Protein 6AO3 (pdb70)

B-factor: mean 29.18, std 14.5, range [9.18, 96.88]

GO terms:
  GO:0005886 plasma membrane (C, IDA)
  GO:0009306 protein secretion (P, IDA)
  GO:0141201 pyroptotic cell death (P, IDA)
  GO:0050729 positive regulation of inflammatory response (P, IDA)
  GO:0070269 pyroptotic inflammatory response (P, IDA)
  GO:0022829 wide pore channel activity (F, IDA)
  GO:0070273 phosphatidylinositol-4-phosphate binding (F, IDA)
  GO:0070300 phosphatidic acid binding (F, IDA)
  GO:0005546 phosphatidylinositol-4,5-bisphosphate binding (F, IDA)
  GO:0005576 extracellular region (C, IDA)
  GO:0005829 cytosol (C, IDA)
  GO:0001786 phosphatidylserine binding (F, IDA)
  GO:0072559 NLRP3 inflammasome complex (C, IDA)
  GO:0032731 positive regulation of interleukin-1 beta production (P, IDA)
  GO:0050829 defense response to Gram-negative bacterium (P, IDA)
  GO:0050830 defense response to Gram-positive bacterium (P, IDA)
  GO:0051260 protein homooligomerization (P, IDA)
  GO:0046931 pore complex assembly (P, IDA)
  GO:1901612 cardiolipin binding (F, IDA)
  GO:0005634 nucleus (C, EXP)

Nearest PDB structures (foldseek):
  6ao3-assembly1_A  TM=1.005E+00  e=2.709E-30  Mus musculus
  6kmv-assembly8_P  TM=9.727E-01  e=4.619E-26  Mus musculus
  6n9n-assembly1_A  TM=9.696E-01  e=5.605E-24  Mus musculus
  6n9n-assembly2_B  TM=9.521E-01  e=6.818E-24  Mus musculus
  6kn0-assembly1_E  TM=9.581E-01  e=3.088E-17  Homo sapiens

Foldseek 3Di:
DDAVVVLCVVLVVLQPVLLVDDLVLLVLQLLLLLVCLLPVVLLVVLLVQLVCLLVVQDAGDADDDSSNSNQVSAADPRRRGPNSVSVSVNVLSVLSVLADSLLSNLCSVCLVDPLLVLLLVFLSQVRNVCPVQQDWDFAQTDPVSQPDDHDCVGSSNVNQVRLVWQADDDPSGTTHHSSSCSNSSSVNSNSVNSVSSSD/DDAVVVLCVVLVVLQVLLLPDDLVLLVLQLLLLLVVLLVVVLLVVLLVQLVCLLVVQDAGDADDDSSNSNLVSQADPRRRGPCSPSVSVNVLSVLLVLADSLLSNLCSVCLVDPLLVLLLVFLSQVRNVCPVLQDKDFAQTDVVSQPDDNDCPGSSNVNQVSLVWQADDDPSGTTRDSSSVSNSSSVNSNSVNSVSSD/DAVVVLCVVLVVLQVLLLPPDLVLLVQLLLLLLVCLLPVVLLVVLLVQLVCLLVVQAAGDADDDSSNSNQVSQADPRRHGPNSVSVSVNVLSVLSVLADSLLSNLCSVPLVDPLLVLLLVFLSQVRNVCPVLQDKDFAQGDPVSQDDDNDCPGSSNVNQVSLVWQADDDPSGTIHDSSSVSNSSSVNSNSSNSVSSDD/DDAVVVLCVVLVVLQVVLLPDDLVLLVLLLLLLLVVLLPVVLLVVLLVQLVCLLVVQDAGDADDDSSNSNQVSAADPRRRGPNSVSVSVNVLSVLSVVADSLLSNLVSVPLVDVLLVLLLVQLSQCRNVCPVLQDKDFGQGDPVSCDDDNDCPGSSNVNQVRLVWQADRDPSGTIHDSSSVSNSSSVNSNSVNSVSSD

Radius of gyration: 32.35 Å; Cα contacts (8 Å, |Δi|>4): 1218; chains: 4; bounding box: 80×68×77 Å

Organism: Mus musculus (NCBI:txid10090)

InterPro domains:
  IPR007677 Gasdermin [PTHR16399] (1-485)
  IPR040460 Gasdermin, pore forming domain [PF04598] (4-243)
  IPR041263 Gasdermin, PUB domain [PF17708] (288-459)

Sequence (793 aa):
AADFQGLYAEVKACSSELESLEMELRQQILVNIGKILQDQPSMEALEASLGQGLCSGGQVEPLDGPAGCILECLVLDSGELVPELAAPIFYLLGALAVLSETQQQLLAKALETTVLSKQLELVKHVLEQSTPWQEQSSVSLPTVLLGDCWDEKNPTWVLLEECGLRLQVESPQVHWEPTSLIPTSALYASLFLLSSLGQAADFQGLYAEVKACSSELESLEMELRQQILVNIGKILQDQPSMEALEASLGQGLCSGGQVEPLDGPAGCILECLVLDSGELVPELAAPIFYLLGALAVLSETQQQLLAKALETTVLSKQLELVKHVLEQSTPWQEQSSVSLPTVLLGDCWDEKNPTWVLLEECGLRLQVESPQVHWEPTSLIPTSALYASLFLLSSLGADFQGLYAEVKACSSELESLEMELRQQILVNIGKILQDQPSMEALEASLGQGLCSGGQVEPLDGPAGCILECLVLDSGELVPELAAPIFYLLGALAVLSETQQQLLAKALETTVLSKQLELVKHVLEQSTPWQEQSSVSLPTVLLGDCWDEKNPTWVLLEECGLRLQVESPQVHWEPTSLIPTSALYASLFLLSSLGQAADFQGLYAEVKACSSELESLEMELRQQILVNIGKILQDQPSMEALEASLGQGLCSGGQVEPLDGPAGCILECLVLDSGELVPELAAPIFYLLGALAVLSETQQQLLAKALETTVLSKQLELVKHVLEQSTPWQEQSSVSLPTVLLGDCWDEKNPTWVLLEECGLRLQVESPQVHWEPTSLIPTSALYASLFLLSSLG

Structure (mmCIF, N/CA/C/O backbone):
data_6AO3
#
_entry.id   6AO3
#
_cell.length_a   45.300
_cell.length_b   56.840
_cell.length_c   81.840
_cell.angle_alpha   94.86
_cell.angle_beta   102.79
_cell.angle_gamma   98.99
#
_symmetry.space_group_name_H-M   'P 1'
#
loop_
_entity.id
_entity.type
_entity.pdbx_description
1 polymer Gasdermin-D
2 water water
#
loop_
_atom_site.group_PDB
_atom_site.id
_atom_site.type_symbol
_atom_site.label_atom_id
_atom_site.label_alt_id
_atom_site.label_comp_id
_atom_site.label_asym_id
_atom_site.label_entity_id
_atom_site.label_seq_id
_atom_site.pdbx_PDB_ins_code
_atom_site.Cartn_x
_atom_site.Cartn_y
_atom_site.Cartn_z
_atom_site.occupancy
_atom_site.B_iso_or_equiv
_atom_site.auth_seq_id
_atom_site.auth_comp_id
_atom_site.auth_asym_id
_atom_site.auth_atom_id
_atom_site.pdbx_PDB_model_num
ATOM 1 N N . ALA A 1 11 ? 29.234 20.082 86.480 1.00 47.36 286 ALA A N 1
ATOM 2 C CA . ALA A 1 11 ? 29.179 19.477 85.156 1.00 42.07 286 ALA A CA 1
ATOM 3 C C . ALA A 1 11 ? 29.323 20.506 84.028 1.00 41.79 286 ALA A C 1
ATOM 4 O O . ALA A 1 11 ? 29.714 20.158 82.910 1.00 49.48 286 ALA A O 1
ATOM 6 N N . ALA A 1 12 ? 28.983 21.761 84.306 1.00 31.24 287 ALA A N 1
ATOM 7 C CA . ALA A 1 12 ? 29.145 22.804 83.300 1.00 33.48 287 ALA A CA 1
ATOM 8 C C . ALA A 1 12 ? 30.616 22.963 82.943 1.00 29.80 287 ALA A C 1
ATOM 9 O O . ALA A 1 12 ? 31.498 22.810 83.792 1.00 28.07 287 ALA A O 1
ATOM 11 N N . ASP A 1 13 ? 30.894 23.237 81.670 1.00 24.44 288 ASP A N 1
ATOM 12 C CA . ASP A 1 13 ? 32.270 23.509 81.276 1.00 20.18 288 ASP A CA 1
ATOM 13 C C . ASP A 1 13 ? 32.261 24.491 80.112 1.00 21.02 288 ASP A C 1
ATOM 14 O O . ASP A 1 13 ? 31.204 24.862 79.588 1.00 15.71 288 ASP A O 1
ATOM 19 N N . PHE A 1 14 ? 33.462 24.927 79.726 1.00 15.63 289 PHE A N 1
ATOM 20 C CA . PHE A 1 14 ? 33.552 25.966 78.709 1.00 14.71 289 PHE A CA 1
ATOM 21 C C . PHE A 1 14 ? 33.094 25.461 77.351 1.00 14.14 289 PHE A C 1
ATOM 22 O O . PHE A 1 14 ? 32.485 26.214 76.585 1.00 17.03 289 PHE A O 1
ATOM 30 N N . GLN A 1 15 ? 33.402 24.197 77.022 1.00 15.08 290 GLN A N 1
ATOM 31 C CA . GLN A 1 15 ? 32.926 23.620 75.768 1.00 16.57 290 GLN A CA 1
ATOM 32 C C . GLN A 1 15 ? 31.416 23.764 75.644 1.00 14.19 290 GLN A C 1
ATOM 33 O O . GLN A 1 15 ? 30.903 24.119 74.581 1.00 15.15 290 GLN A O 1
ATOM 39 N N . GLY A 1 16 ? 30.685 23.458 76.718 1.00 15.19 291 GLY A N 1
ATOM 40 C CA . GLY A 1 16 ? 29.238 23.595 76.674 1.00 16.07 291 GLY A CA 1
ATOM 41 C C . GLY A 1 16 ? 28.791 25.036 76.508 1.00 17.44 291 GLY A C 1
ATOM 42 O O . GLY A 1 16 ? 27.864 25.324 75.750 1.00 14.63 291 GLY A O 1
ATOM 43 N N . LEU A 1 17 ? 29.446 25.958 77.215 1.00 13.99 292 LEU A N 1
ATOM 44 C CA . LEU A 1 17 ? 29.086 27.368 77.129 1.00 13.89 292 LEU A CA 1
ATOM 45 C C . LEU A 1 17 ? 29.368 27.911 75.733 1.00 14.16 292 LEU A C 1
ATOM 46 O O . LEU A 1 17 ? 28.507 28.563 75.117 1.00 11.72 292 LEU A O 1
ATOM 51 N N . TYR A 1 18 ? 30.559 27.612 75.197 1.00 14.00 293 TYR A N 1
ATOM 52 C CA . TYR A 1 18 ? 30.900 28.054 73.847 1.00 12.87 293 TYR A CA 1
ATOM 53 C C . TYR A 1 18 ? 29.922 27.502 72.810 1.00 14.39 293 TYR A C 1
ATOM 54 O O . TYR A 1 18 ? 29.478 28.235 71.918 1.00 15.89 293 TYR A O 1
ATOM 63 N N . ALA A 1 19 ? 29.608 26.202 72.881 1.00 12.64 294 ALA A N 1
ATOM 64 C CA . ALA A 1 19 ? 28.689 25.616 71.898 1.00 13.06 294 ALA A CA 1
ATOM 65 C C . ALA A 1 19 ? 27.329 26.307 71.930 1.00 14.06 294 ALA A C 1
ATOM 66 O O . ALA A 1 19 ? 26.750 26.611 70.881 1.00 13.45 294 ALA A O 1
ATOM 68 N N . GLU A 1 20 ? 26.798 26.549 73.126 1.00 12.68 295 GLU A N 1
ATOM 69 C CA . GLU A 1 20 ? 25.489 27.189 73.239 1.00 11.85 295 GLU A CA 1
ATOM 70 C C . GLU A 1 20 ? 25.521 28.598 72.673 1.00 11.71 295 GLU A C 1
ATOM 71 O O . GLU A 1 20 ? 24.654 28.990 71.875 1.00 12.94 295 GLU A O 1
ATOM 77 N N . VAL A 1 21 ? 26.524 29.382 73.064 1.00 11.34 296 VAL A N 1
ATOM 78 C CA . VAL A 1 21 ? 26.559 30.764 72.586 1.00 14.82 2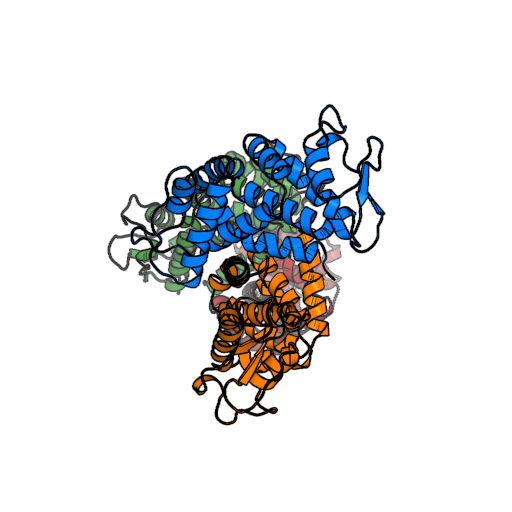96 VAL A CA 1
ATOM 79 C C . VAL A 1 21 ? 26.837 30.806 71.089 1.00 15.13 296 VAL A C 1
ATOM 80 O O . VAL A 1 21 ? 26.236 31.601 70.342 1.00 13.17 296 VAL A O 1
ATOM 84 N N . LYS A 1 22 ? 27.727 29.934 70.616 1.00 10.98 297 LYS A N 1
ATOM 85 C CA . LYS A 1 22 ? 28.030 29.879 69.187 1.00 12.87 297 LYS A CA 1
ATOM 86 C C . LYS A 1 22 ? 26.787 29.521 68.373 1.00 14.45 297 LYS A C 1
ATOM 87 O O . LYS A 1 22 ? 26.524 30.118 67.312 1.00 12.57 297 LYS A O 1
ATOM 93 N N . ALA A 1 23 ? 26.043 28.505 68.825 1.00 12.13 298 ALA A N 1
ATOM 94 C CA . ALA A 1 23 ? 24.843 28.091 68.107 1.00 13.05 298 ALA A CA 1
ATOM 95 C C . ALA A 1 23 ? 23.798 29.209 68.106 1.00 15.65 298 ALA A C 1
ATOM 96 O O . ALA A 1 23 ? 23.157 29.476 67.075 1.00 18.65 298 ALA A O 1
ATOM 98 N N . CYS A 1 24 ? 23.630 29.884 69.248 1.00 15.21 299 CYS A N 1
ATOM 99 C CA . CYS A 1 24 ? 22.681 30.993 69.330 1.00 19.02 299 CYS A CA 1
ATOM 100 C C . CYS A 1 24 ? 23.059 32.137 68.403 1.00 15.29 299 CYS A C 1
ATOM 101 O O . CYS A 1 24 ? 22.177 32.844 67.909 1.00 19.47 299 CYS A O 1
ATOM 104 N N . SER A 1 25 ? 24.354 32.332 68.154 1.00 16.36 300 SER A N 1
ATOM 105 C CA . SER A 1 25 ? 24.851 33.453 67.367 1.00 18.59 300 SER A CA 1
ATOM 106 C C . SER A 1 25 ? 24.692 33.303 65.849 1.00 15.31 300 SER A C 1
ATOM 107 O O . SER A 1 25 ? 24.844 34.322 65.167 1.00 21.43 300 SER A O 1
ATOM 110 N N . SER A 1 26 ? 24.378 32.106 65.303 1.00 17.33 301 SER A N 1
ATOM 111 C CA . SER A 1 26 ? 24.565 31.844 63.866 1.00 21.40 301 SER A CA 1
ATOM 112 C C . SER A 1 26 ? 23.828 32.865 63.030 1.00 18.48 301 SER A C 1
ATOM 113 O O . SER A 1 26 ? 24.341 33.370 62.028 1.00 22.14 301 SER A O 1
ATOM 116 N N . GLU A 1 27 ? 22.546 33.070 63.356 1.00 19.17 302 GLU A N 1
ATOM 117 C CA . GLU A 1 27 ? 21.715 33.919 62.512 1.00 18.31 302 GLU A CA 1
ATOM 118 C C . GLU A 1 27 ? 22.020 35.387 62.688 1.00 19.14 302 GLU A C 1
ATOM 119 O O . GLU A 1 27 ? 21.721 36.175 61.784 1.00 23.55 302 GLU A O 1
ATOM 125 N N . LEU A 1 28 ? 22.625 35.776 63.809 1.00 17.73 303 LEU A N 1
ATOM 126 C CA . LEU A 1 28 ? 23.073 37.164 63.919 1.00 20.50 303 LEU A CA 1
ATOM 127 C C . LEU A 1 28 ? 24.293 37.402 63.044 1.00 25.32 303 LEU A C 1
ATOM 128 O O . LEU A 1 28 ? 24.404 38.445 62.393 1.00 27.91 303 LEU A O 1
ATOM 133 N N . GLU A 1 29 ? 25.207 36.430 62.989 1.00 22.70 304 GLU A N 1
ATOM 134 C CA . GLU A 1 29 ? 26.422 36.623 62.207 1.00 32.10 304 GLU A CA 1
ATOM 135 C C . GLU A 1 29 ? 26.124 36.683 60.719 1.00 31.79 304 GLU A C 1
ATOM 136 O O . GLU A 1 29 ? 26.832 37.364 59.969 1.00 35.20 304 GLU A O 1
ATOM 142 N N . SER A 1 30 ? 25.071 36.014 60.279 1.00 33.34 305 SER A N 1
ATOM 143 C CA . SER A 1 30 ? 24.706 36.011 58.873 1.00 26.81 305 SER A CA 1
ATOM 144 C C . SER A 1 30 ? 23.702 37.096 58.527 1.00 28.35 305 SER A C 1
ATOM 145 O O . SER A 1 30 ? 23.333 37.235 57.354 1.00 34.86 305 SER A O 1
ATOM 148 N N . LEU A 1 31 ? 23.282 37.891 59.504 1.00 28.67 306 LEU A N 1
ATOM 149 C CA . LEU A 1 31 ? 22.425 39.027 59.216 1.00 30.05 306 LEU A CA 1
ATOM 150 C C . LEU A 1 31 ? 23.178 40.064 58.376 1.00 29.56 306 LEU A C 1
ATOM 151 O O . LEU A 1 31 ? 24.392 40.240 58.506 1.00 33.71 306 LEU A O 1
ATOM 156 N N . GLU A 1 32 ? 22.444 40.743 57.499 1.00 31.21 307 GLU A N 1
ATOM 157 C CA . GLU A 1 32 ? 23.043 41.755 56.635 1.00 39.16 307 GLU A CA 1
ATOM 158 C C . GLU A 1 32 ? 23.639 42.897 57.453 1.00 37.64 307 GLU A C 1
ATOM 159 O O . GLU A 1 32 ? 23.121 43.275 58.506 1.00 33.32 307 GLU A O 1
ATOM 165 N N . MET A 1 33 ? 24.737 43.452 56.933 1.00 35.63 308 MET A N 1
ATOM 166 C CA . MET A 1 33 ? 25.543 44.418 57.676 1.00 40.48 308 MET A CA 1
ATOM 167 C C . MET A 1 33 ? 24.706 45.576 58.211 1.00 38.16 308 MET A C 1
ATOM 168 O O . MET A 1 33 ? 24.862 45.992 59.367 1.00 35.02 308 MET A O 1
ATOM 173 N N . GLU A 1 34 ? 23.805 46.100 57.381 1.00 40.65 309 GLU A N 1
ATOM 174 C CA . GLU A 1 34 ? 23.056 47.299 57.732 1.00 40.24 309 GLU A CA 1
ATOM 175 C C . GLU A 1 34 ? 22.125 47.040 58.912 1.00 31.41 309 GLU A C 1
ATOM 176 O O . GLU A 1 34 ? 21.990 47.887 59.802 1.00 30.72 309 GLU A O 1
ATOM 182 N N . LEU A 1 35 ? 21.477 45.870 58.945 1.00 28.67 310 LEU A N 1
ATOM 183 C CA . LEU A 1 35 ? 20.615 45.558 60.075 1.00 26.31 310 LEU A CA 1
ATOM 184 C C . LEU A 1 35 ? 21.430 45.218 61.313 1.00 25.90 310 LEU A C 1
ATOM 185 O O . LEU A 1 35 ? 21.049 45.591 62.428 1.00 22.01 310 LEU A O 1
ATOM 190 N N . ARG A 1 36 ? 22.573 44.546 61.139 1.00 21.78 311 ARG A N 1
ATOM 191 C CA . ARG A 1 36 ? 23.446 44.295 62.283 1.00 24.13 311 ARG A CA 1
ATOM 192 C C . ARG A 1 36 ? 23.855 45.599 62.962 1.00 22.70 311 ARG A C 1
ATOM 193 O O . ARG A 1 36 ? 23.795 45.709 64.195 1.00 23.92 311 ARG A O 1
ATOM 201 N N . GLN A 1 37 ? 24.259 46.600 62.174 1.00 22.49 312 GLN A N 1
ATOM 202 C CA . GLN A 1 37 ? 24.702 47.858 62.767 1.00 28.50 312 GLN A CA 1
ATOM 203 C C . GLN A 1 37 ? 23.544 48.604 63.407 1.00 24.51 312 GLN A C 1
ATOM 204 O O . GLN A 1 37 ? 23.697 49.170 64.497 1.00 29.90 312 GLN A O 1
ATOM 210 N N . GLN A 1 38 ? 22.371 48.593 62.766 1.00 23.94 313 GLN A N 1
ATOM 211 C CA . GLN A 1 38 ? 21.202 49.218 63.382 1.00 24.52 313 GLN A CA 1
ATOM 212 C C . GLN A 1 38 ? 20.871 48.584 64.724 1.00 20.87 313 GLN A C 1
ATOM 213 O O . GLN A 1 38 ? 20.605 49.296 65.697 1.00 23.66 313 GLN A O 1
ATOM 219 N N . ILE A 1 39 ? 20.897 47.248 64.811 1.00 17.11 314 ILE A N 1
ATOM 220 C CA . ILE A 1 39 ? 20.619 46.607 66.092 1.00 15.68 314 ILE A CA 1
ATOM 221 C C . ILE A 1 39 ? 21.687 46.977 67.109 1.00 20.52 314 ILE A C 1
ATOM 222 O O . ILE A 1 39 ? 21.382 47.344 68.252 1.00 20.80 314 ILE A O 1
ATOM 227 N N . LEU A 1 40 ? 22.959 46.909 66.698 1.00 18.57 315 LEU A N 1
ATOM 228 C CA . LEU A 1 40 ? 24.044 47.055 67.663 1.00 20.23 315 LEU A CA 1
ATOM 229 C C . LEU A 1 40 ? 24.055 48.454 68.271 1.00 23.54 315 LEU A C 1
ATOM 230 O O . LEU A 1 40 ? 24.175 48.605 69.492 1.00 22.46 315 LEU A O 1
ATOM 235 N N . VAL A 1 41 ? 23.929 49.487 67.434 1.00 24.06 316 VAL A N 1
ATOM 236 C CA . VAL A 1 41 ? 23.928 50.866 67.929 1.00 25.30 316 VAL A CA 1
ATOM 237 C C . VAL A 1 41 ? 22.778 51.086 68.898 1.00 20.29 316 VAL A C 1
ATOM 238 O O . VAL A 1 41 ? 22.921 51.763 69.926 1.00 21.37 316 VAL A O 1
ATOM 242 N N . ASN A 1 42 ? 21.618 50.510 68.591 1.00 18.51 317 ASN A N 1
ATOM 243 C CA . ASN A 1 42 ? 20.470 50.738 69.437 1.00 16.01 317 ASN A CA 1
ATOM 244 C C . ASN A 1 42 ? 20.498 49.874 70.689 1.00 17.59 317 ASN A C 1
ATOM 245 O O . ASN A 1 42 ? 19.970 50.298 71.721 1.00 16.72 317 ASN A O 1
ATOM 250 N N . ILE A 1 43 ? 21.154 48.705 70.647 1.00 16.02 318 ILE A N 1
ATOM 251 C CA . ILE A 1 43 ? 21.404 47.963 71.881 1.00 16.78 318 ILE A CA 1
ATOM 252 C C . ILE A 1 43 ? 22.285 48.789 72.816 1.00 17.96 318 ILE A C 1
ATOM 253 O O . ILE A 1 43 ? 22.085 48.799 74.037 1.00 19.42 318 ILE A O 1
ATOM 258 N N . GLY A 1 44 ? 23.272 49.487 72.259 1.00 18.41 319 GLY A N 1
ATOM 259 C CA . GLY A 1 44 ? 24.083 50.381 73.074 1.00 23.15 319 GLY A CA 1
ATOM 260 C C . GLY A 1 44 ? 23.248 51.428 73.787 1.00 22.82 319 GLY A C 1
ATOM 261 O O . GLY A 1 44 ? 23.547 51.813 74.920 1.00 21.42 319 GLY A O 1
ATOM 262 N N . LYS A 1 45 ? 22.172 51.888 73.147 1.00 18.18 320 LYS A N 1
ATOM 263 C CA . LYS A 1 45 ? 21.337 52.874 73.824 1.00 18.48 320 LYS A CA 1
ATOM 264 C C . LYS A 1 45 ? 20.418 52.246 74.868 1.00 17.87 320 LYS A C 1
ATOM 265 O O . LYS A 1 45 ? 20.218 52.827 75.944 1.00 20.58 320 LYS A O 1
ATOM 271 N N . ILE A 1 46 ? 19.842 51.074 74.585 1.00 16.58 321 ILE A N 1
ATOM 272 C CA . ILE A 1 46 ? 18.963 50.505 75.595 1.00 18.02 321 ILE A CA 1
ATOM 273 C C . ILE A 1 46 ? 19.744 49.917 76.764 1.00 17.39 321 ILE A C 1
ATOM 274 O O . ILE A 1 46 ? 19.179 49.788 77.853 1.00 24.71 321 ILE A O 1
ATOM 279 N N . LEU A 1 47 ? 21.036 49.602 76.584 1.00 17.97 322 LEU A N 1
ATOM 280 C CA . LEU A 1 47 ? 21.863 49.172 77.710 1.00 22.75 322 LEU A CA 1
ATOM 281 C C . LEU A 1 47 ? 21.991 50.260 78.762 1.00 26.62 322 LEU A C 1
ATOM 282 O O . LEU A 1 47 ? 22.330 49.967 79.918 1.00 26.53 322 LEU A O 1
ATOM 287 N N . GLN A 1 48 ? 21.736 51.508 78.379 1.00 24.94 323 GLN A N 1
ATOM 288 C CA . GLN A 1 48 ? 21.749 52.649 79.281 1.00 26.09 323 GLN A CA 1
ATOM 289 C C . GLN A 1 48 ? 20.357 53.032 79.754 1.00 25.37 323 GLN A C 1
ATOM 290 O O . GLN A 1 48 ? 20.192 54.092 80.361 1.00 32.80 323 GLN A O 1
ATOM 296 N N . ASP A 1 49 ? 19.341 52.215 79.448 1.00 26.14 324 ASP A N 1
ATOM 297 C CA . ASP A 1 49 ? 17.947 52.569 79.708 1.00 27.59 324 ASP A CA 1
ATOM 298 C C . ASP A 1 49 ? 17.199 51.257 79.994 1.00 27.28 324 ASP A C 1
ATOM 299 O O . ASP A 1 49 ? 16.539 50.683 79.123 1.00 22.75 324 ASP A O 1
ATOM 304 N N . GLN A 1 50 ? 17.306 50.781 81.240 1.00 26.85 325 GLN A N 1
ATOM 305 C CA . GLN A 1 50 ? 16.752 49.468 81.573 1.00 28.79 325 GLN A CA 1
ATOM 306 C C . GLN A 1 50 ? 15.263 49.311 81.273 1.00 30.65 325 GLN A C 1
ATOM 307 O O . GLN A 1 50 ? 14.875 48.218 80.818 1.00 30.90 325 GLN A O 1
ATOM 313 N N . PRO A 1 51 ? 14.393 50.310 81.477 1.00 32.20 326 PRO A N 1
ATOM 314 C CA . PRO A 1 51 ? 12.987 50.122 81.078 1.00 28.75 326 PRO A CA 1
ATOM 315 C C . PRO A 1 51 ? 12.812 49.818 79.603 1.00 23.00 326 PRO A C 1
ATOM 316 O O . PRO A 1 51 ? 11.886 49.076 79.243 1.00 23.44 326 PRO A O 1
ATOM 320 N N . SER A 1 52 ? 13.680 50.354 78.733 1.00 22.34 327 SER A N 1
ATOM 321 C CA . SER A 1 52 ? 13.596 50.045 77.308 1.00 21.96 327 SER A CA 1
ATOM 322 C C . SER A 1 52 ? 13.982 48.601 77.029 1.00 23.78 327 SER A C 1
ATOM 323 O O . SER A 1 52 ? 13.395 47.959 76.145 1.00 21.52 327 SER A O 1
ATOM 326 N N . MET A 1 53 ? 14.987 48.079 77.748 1.00 17.18 328 MET A N 1
ATOM 327 C CA . MET A 1 53 ? 15.324 46.667 77.594 1.00 20.74 328 MET A CA 1
ATOM 328 C C . MET A 1 53 ? 14.171 45.785 78.036 1.00 21.58 328 MET A C 1
ATOM 329 O O . MET A 1 53 ? 13.845 44.794 77.376 1.00 20.64 328 MET A O 1
ATOM 334 N N . GLU A 1 54 ? 13.538 46.127 79.154 1.00 18.80 329 GLU A N 1
ATOM 335 C CA . GLU A 1 54 ? 12.415 45.319 79.625 1.00 24.44 329 GLU A CA 1
ATOM 336 C C . GLU A 1 54 ? 11.249 45.369 78.649 1.00 24.09 329 GLU A C 1
ATOM 337 O O . GLU A 1 54 ? 10.599 44.343 78.402 1.00 24.58 329 GLU A O 1
ATOM 343 N N . ALA A 1 55 ? 10.984 46.543 78.071 1.00 20.83 330 ALA A N 1
ATOM 344 C CA . ALA A 1 55 ? 9.906 46.651 77.091 1.00 20.25 330 ALA A CA 1
ATOM 345 C C . ALA A 1 55 ? 10.201 45.806 75.856 1.00 22.25 330 ALA A C 1
ATOM 346 O O . ALA A 1 55 ? 9.308 45.117 75.334 1.00 19.37 330 ALA A O 1
ATOM 348 N N . LEU A 1 56 ? 11.446 45.860 75.360 1.00 14.95 331 LEU A N 1
ATOM 349 C CA . LEU A 1 56 ? 11.815 45.040 74.212 1.00 15.12 331 LEU A CA 1
ATOM 350 C C . LEU A 1 56 ? 11.714 43.556 74.550 1.00 16.99 331 LEU A C 1
ATOM 351 O O . LEU A 1 56 ? 11.197 42.767 73.755 1.00 17.87 331 LEU A O 1
ATOM 356 N N . GLU A 1 57 ? 12.184 43.164 75.735 1.00 14.78 332 GLU A N 1
ATOM 357 C CA . GLU A 1 57 ? 12.080 41.759 76.131 1.00 17.00 332 GLU A CA 1
ATOM 358 C C . GLU A 1 57 ? 10.630 41.304 76.199 1.00 18.35 332 GLU A C 1
ATOM 359 O O . GLU A 1 57 ? 10.298 40.190 75.766 1.00 18.70 332 GLU A O 1
ATOM 365 N N . ALA A 1 58 ? 9.744 42.165 76.706 1.00 16.79 333 ALA A N 1
ATOM 366 C CA . ALA A 1 58 ? 8.333 41.794 76.809 1.00 21.38 333 ALA A CA 1
ATOM 367 C C . ALA A 1 58 ? 7.710 41.608 75.432 1.00 21.70 333 ALA A C 1
ATOM 368 O O . ALA A 1 58 ? 6.959 40.651 75.209 1.00 21.46 333 ALA A O 1
ATOM 370 N N . SER A 1 59 ? 8.035 42.492 74.488 1.00 16.32 334 SER A N 1
ATOM 371 C CA . SER A 1 59 ? 7.479 42.377 73.139 1.00 17.46 334 SER A CA 1
ATOM 372 C C . SER A 1 59 ? 8.000 41.135 72.424 1.00 17.91 334 SER A C 1
ATOM 373 O O . SER A 1 59 ? 7.225 40.420 71.777 1.00 20.58 334 SER A O 1
ATOM 376 N N . LEU A 1 60 ? 9.305 40.860 72.536 1.00 16.58 335 LEU A N 1
ATOM 377 C CA . LEU A 1 60 ? 9.877 39.711 71.838 1.00 15.82 335 LEU A CA 1
ATOM 378 C C . LEU A 1 60 ? 9.423 38.395 72.453 1.00 18.28 335 LEU A C 1
ATOM 379 O O . LEU A 1 60 ? 9.155 37.431 71.729 1.00 19.09 335 LEU A O 1
ATOM 384 N N . GLY A 1 61 ? 9.366 38.326 73.786 1.00 18.41 336 GLY A N 1
ATOM 385 C CA . GLY A 1 61 ? 8.976 37.084 74.437 1.00 22.69 336 GLY A CA 1
ATOM 386 C C . GLY A 1 61 ? 7.567 36.675 74.073 1.00 23.28 336 GLY A C 1
ATOM 387 O O . GLY A 1 61 ? 7.307 35.521 73.711 1.00 22.46 336 GLY A O 1
ATOM 388 N N . GLN A 1 62 ? 6.635 37.623 74.152 1.00 18.90 337 GLN A N 1
ATOM 389 C CA . GLN A 1 62 ? 5.254 37.322 73.792 1.00 25.32 337 GLN A CA 1
ATOM 390 C C . GLN A 1 62 ? 5.125 37.042 72.297 1.00 23.68 337 GLN A C 1
ATOM 391 O O . GLN A 1 62 ? 4.367 36.152 71.895 1.00 25.98 337 GLN A O 1
ATOM 397 N N . GLY A 1 63 ? 5.875 37.767 71.461 1.00 20.25 338 GLY A N 1
ATOM 398 C CA . GLY A 1 63 ? 5.833 37.504 70.029 1.00 19.14 338 GLY A CA 1
ATOM 399 C C . GLY A 1 63 ? 6.390 36.140 69.657 1.00 18.99 338 GLY A C 1
ATOM 400 O O . GLY A 1 63 ? 5.862 35.462 68.771 1.00 21.34 338 GLY A O 1
ATOM 401 N N . LEU A 1 64 ? 7.474 35.723 70.320 1.00 20.27 339 LEU A N 1
ATOM 402 C CA . LEU A 1 64 ? 8.052 34.412 70.051 1.00 18.52 339 LEU A CA 1
ATOM 403 C C . LEU A 1 64 ? 7.104 33.297 70.466 1.00 18.83 339 LEU A C 1
ATOM 404 O O . LEU A 1 64 ? 6.934 32.314 69.736 1.00 22.56 339 LEU A O 1
ATOM 409 N N . CYS A 1 65 ? 6.491 33.416 71.644 1.00 22.77 340 CYS A N 1
ATOM 410 C CA . CYS A 1 65 ? 5.686 32.307 72.140 1.00 28.04 340 CYS A CA 1
ATOM 411 C C . CYS A 1 65 ? 4.292 32.288 71.534 1.00 26.99 340 CYS A C 1
ATOM 412 O O . CYS A 1 65 ? 3.701 31.213 71.400 1.00 34.28 340 CYS A O 1
ATOM 415 N N . SER A 1 66 ? 3.756 33.441 71.153 1.00 25.32 341 SER A N 1
ATOM 416 C CA . SER A 1 66 ? 2.418 33.484 70.570 1.00 25.90 341 SER A CA 1
ATOM 417 C C . SER A 1 66 ? 2.419 33.377 69.052 1.00 30.01 341 SER A C 1
ATOM 418 O O . SER A 1 66 ? 1.455 32.858 68.475 1.00 32.16 341 SER A O 1
ATOM 421 N N . GLY A 1 67 ? 3.482 33.830 68.390 1.00 27.33 342 GLY A N 1
ATOM 422 C CA . GLY A 1 67 ? 3.495 33.884 66.940 1.00 29.43 342 GLY A CA 1
ATOM 423 C C . GLY A 1 67 ? 2.625 34.960 66.324 1.00 32.86 342 GLY A C 1
ATOM 424 O O . GLY A 1 67 ? 2.452 34.970 65.103 1.00 38.79 342 GLY A O 1
ATOM 425 N N . GLY A 1 68 ? 2.083 35.880 67.120 1.00 27.67 343 GLY A N 1
ATOM 426 C CA . GLY A 1 68 ? 1.178 36.890 66.620 1.00 30.79 343 GLY A CA 1
ATOM 427 C C . GLY A 1 68 ? 1.891 38.150 66.170 1.00 26.51 343 GLY A C 1
ATOM 428 O O . GLY A 1 68 ? 3.122 38.247 66.161 1.00 28.69 343 GLY A O 1
ATOM 429 N N . GLN A 1 69 ? 1.085 39.143 65.809 1.00 29.49 344 GLN A N 1
ATOM 430 C CA . GLN A 1 69 ? 1.635 40.424 65.392 1.00 33.80 344 GLN A CA 1
ATOM 431 C C . GLN A 1 69 ? 2.181 41.157 66.603 1.00 29.33 344 GLN A C 1
ATOM 432 O O . GLN A 1 69 ? 1.565 41.166 67.671 1.00 37.02 344 GLN A O 1
ATOM 438 N N . VAL A 1 70 ? 3.341 41.786 66.432 1.00 29.65 345 VAL A N 1
ATOM 439 C CA . VAL A 1 70 ? 4.018 42.472 67.521 1.00 26.70 345 VAL A CA 1
ATOM 440 C C . VAL A 1 70 ? 3.833 43.958 67.306 1.00 29.05 345 VAL A C 1
ATOM 441 O O . VAL A 1 70 ? 4.009 44.478 66.197 1.00 30.57 345 VAL A O 1
ATOM 445 N N . GLU A 1 71 ? 3.424 44.610 68.349 1.00 19.93 346 GLU A N 1
ATOM 446 C CA . GLU A 1 71 ? 3.065 45.992 68.265 1.00 26.15 346 GLU A CA 1
ATOM 447 C C . GLU A 1 71 ? 4.342 46.841 68.268 1.00 21.50 346 GLU A C 1
ATOM 448 O O . GLU A 1 71 ? 5.257 46.583 69.057 1.00 20.49 346 GLU A O 1
ATOM 454 N N . PRO A 1 72 ? 4.449 47.850 67.396 1.00 26.14 347 PRO A N 1
ATOM 455 C CA . PRO A 1 72 ? 5.716 48.596 67.324 1.00 19.24 347 PRO A CA 1
ATOM 456 C C . PRO A 1 72 ? 6.042 49.291 68.642 1.00 23.62 347 PRO A C 1
ATOM 457 O O . PRO A 1 72 ? 5.156 49.640 69.425 1.00 24.30 347 PRO A O 1
ATOM 461 N N . LEU A 1 73 ? 7.338 49.494 68.878 1.00 23.38 348 LEU A N 1
ATOM 462 C CA . LEU A 1 73 ? 7.825 50.183 70.065 1.00 21.93 348 LEU A CA 1
ATOM 463 C C . LEU A 1 73 ? 8.414 51.532 69.671 1.00 22.90 348 LEU A C 1
ATOM 464 O O . LEU A 1 73 ? 8.779 51.760 68.517 1.00 24.52 348 LEU A O 1
ATOM 469 N N . ASP A 1 74 ? 8.529 52.410 70.655 1.00 22.10 349 ASP A N 1
ATOM 470 C CA . ASP A 1 74 ? 9.134 53.722 70.463 1.00 24.19 349 ASP A CA 1
ATOM 471 C C . ASP A 1 74 ? 10.639 53.680 70.701 1.00 22.21 349 ASP A C 1
ATOM 472 O O . ASP A 1 74 ? 11.168 52.773 71.352 1.00 23.66 349 ASP A O 1
ATOM 477 N N . GLY A 1 75 ? 11.324 54.694 70.172 1.00 22.29 350 GLY A N 1
ATOM 478 C CA . GLY A 1 75 ? 12.716 54.929 70.482 1.00 20.50 350 GLY A CA 1
ATOM 479 C C . GLY A 1 75 ? 13.651 53.825 70.034 1.00 21.47 350 GLY A C 1
ATOM 480 O O . GLY A 1 75 ? 13.331 53.011 69.154 1.00 22.81 350 GLY A O 1
ATOM 481 N N . PRO A 1 76 ? 14.839 53.773 70.648 1.00 20.50 351 PRO A N 1
ATOM 482 C CA . PRO A 1 76 ? 15.812 52.736 70.267 1.00 15.82 351 PRO A CA 1
ATOM 483 C C . PRO A 1 76 ? 15.283 51.312 70.380 1.00 17.51 351 PRO A C 1
ATOM 484 O O . PRO A 1 76 ? 15.667 50.470 69.555 1.00 18.90 351 PRO A O 1
ATOM 488 N N . ALA A 1 77 ? 14.433 50.997 71.368 1.00 14.84 352 ALA A N 1
ATOM 489 C CA . ALA A 1 77 ? 13.880 49.639 71.412 1.00 16.46 352 ALA A CA 1
ATOM 490 C C . ALA A 1 77 ? 13.083 49.351 70.146 1.00 14.98 352 ALA A C 1
ATOM 491 O O . ALA A 1 77 ? 13.153 48.247 69.590 1.00 18.34 352 ALA A O 1
ATOM 493 N N . GLY A 1 78 ? 12.338 50.343 69.671 1.00 15.90 353 GLY A N 1
ATOM 494 C CA . GLY A 1 78 ? 11.600 50.183 68.431 1.00 18.96 353 GLY A CA 1
ATOM 495 C C . GLY A 1 78 ? 12.489 50.045 67.212 1.00 20.68 353 GLY A C 1
ATOM 496 O O . GLY A 1 78 ? 12.130 49.345 66.261 1.00 22.75 353 GLY A O 1
ATOM 497 N N . CYS A 1 79 ? 13.644 50.724 67.203 1.00 18.29 354 CYS A N 1
ATOM 498 C CA . CYS A 1 79 ? 14.571 50.587 66.075 1.00 20.69 354 CYS A CA 1
ATOM 499 C C . CYS A 1 79 ? 15.117 49.170 65.979 1.00 25.21 354 CYS A C 1
ATOM 500 O O . CYS A 1 79 ? 15.402 48.679 64.880 1.00 20.70 354 CYS A O 1
ATOM 503 N N . ILE A 1 80 ? 15.323 48.524 67.127 1.00 16.20 355 ILE A N 1
ATOM 504 C CA . ILE A 1 80 ? 15.737 47.124 67.140 1.00 14.19 355 ILE A CA 1
ATOM 505 C C . ILE A 1 80 ? 14.607 46.226 66.649 1.00 15.40 355 ILE A C 1
ATOM 506 O O . ILE A 1 80 ? 14.808 45.375 65.776 1.00 16.96 355 ILE A O 1
ATOM 511 N N . LEU A 1 81 ? 13.409 46.405 67.207 1.00 19.51 356 LEU A N 1
ATOM 512 C CA . LEU A 1 81 ? 12.277 45.550 66.866 1.00 19.02 356 LEU A CA 1
ATOM 513 C C . LEU A 1 81 ? 11.970 45.593 65.370 1.00 17.97 356 LEU A C 1
ATOM 514 O O . LEU A 1 81 ? 11.672 44.554 64.763 1.00 22.21 356 LEU A O 1
ATOM 519 N N . GLU A 1 82 ? 12.059 46.783 64.758 1.00 15.81 357 GLU A N 1
ATOM 520 C CA . GLU A 1 82 ? 11.822 46.934 63.320 1.00 21.28 357 GLU A CA 1
ATOM 521 C C . GLU A 1 82 ? 12.698 46.012 62.480 1.00 23.10 357 GLU A C 1
ATOM 522 O O . GLU A 1 82 ? 12.312 45.627 61.367 1.00 22.80 357 GLU A O 1
ATOM 528 N N . CYS A 1 83 ? 13.895 45.687 62.967 1.00 21.02 358 CYS A N 1
ATOM 529 C CA . CYS A 1 83 ? 14.799 44.801 62.243 1.00 19.55 358 CYS A CA 1
ATOM 530 C C . CYS A 1 83 ? 14.413 43.340 62.372 1.00 21.95 358 CYS A C 1
ATOM 531 O O . CYS A 1 83 ? 14.956 42.506 61.640 1.00 25.17 358 CYS A O 1
ATOM 534 N N . LEU A 1 84 ? 13.470 43.023 63.251 1.00 16.84 359 LEU A N 1
ATOM 535 C CA . LEU A 1 84 ? 13.160 41.650 63.610 1.00 16.12 359 LEU A CA 1
ATOM 536 C C . LEU A 1 84 ? 11.755 41.222 63.216 1.00 21.18 359 LEU A C 1
ATOM 537 O O . LEU A 1 84 ? 11.354 40.096 63.542 1.00 19.64 359 LEU A O 1
ATOM 542 N N . VAL A 1 85 ? 11.011 42.059 62.506 1.00 23.53 360 VAL A N 1
ATOM 543 C CA . VAL A 1 85 ? 9.623 41.759 62.173 1.00 24.70 360 VAL A CA 1
ATOM 544 C C . VAL A 1 85 ? 9.454 41.751 60.660 1.00 32.68 360 VAL A C 1
ATOM 545 O O . VAL A 1 85 ? 10.214 42.385 59.920 1.00 34.44 360 VAL A O 1
ATOM 549 N N . LEU A 1 86 ? 8.457 40.999 60.204 1.00 31.94 361 LEU A N 1
ATOM 550 C CA . LEU A 1 86 ? 7.997 41.113 58.829 1.00 32.60 361 LEU A CA 1
ATOM 551 C C . LEU A 1 86 ? 7.140 42.367 58.658 1.00 38.57 361 LEU A C 1
ATOM 552 O O . LEU A 1 86 ? 6.738 43.018 59.626 1.00 34.46 361 LEU A O 1
ATOM 557 N N . ASP A 1 87 ? 6.828 42.683 57.398 1.00 44.95 362 ASP A N 1
ATOM 558 C CA . ASP A 1 87 ? 5.976 43.835 57.123 1.00 54.22 362 ASP A CA 1
ATOM 559 C C . ASP A 1 87 ? 4.580 43.658 57.707 1.00 52.80 362 ASP A C 1
ATOM 560 O O . ASP A 1 87 ? 3.909 44.648 58.022 1.00 58.34 362 ASP A O 1
ATOM 565 N N . SER A 1 88 ? 4.137 42.415 57.886 1.00 48.97 363 SER A N 1
ATOM 566 C CA . SER A 1 88 ? 2.859 42.131 58.525 1.00 47.20 363 SER A CA 1
ATOM 567 C C . SER A 1 88 ? 2.902 42.263 60.048 1.00 44.80 363 SER A C 1
ATOM 568 O O . SER A 1 88 ? 1.850 42.177 60.691 1.00 49.63 363 SER A O 1
ATOM 571 N N . GLY A 1 89 ? 4.080 42.456 60.642 1.00 40.83 364 GLY A N 1
ATOM 572 C CA . GLY A 1 89 ? 4.217 42.621 62.080 1.00 35.39 364 GLY A CA 1
ATOM 573 C C . GLY A 1 89 ? 4.559 41.390 62.900 1.00 31.30 364 GLY A C 1
ATOM 574 O O . GLY A 1 89 ? 4.879 41.541 64.087 1.00 34.44 364 GLY A O 1
ATOM 575 N N . GLU A 1 90 ? 4.528 40.188 62.332 1.00 29.70 365 GLU A N 1
ATOM 576 C CA . GLU A 1 90 ? 4.978 39.028 63.098 1.00 23.28 365 GLU A CA 1
ATOM 577 C C . GLU A 1 90 ? 6.501 39.015 63.156 1.00 20.79 365 GLU A C 1
ATOM 578 O O . GLU A 1 90 ? 7.177 39.523 62.254 1.00 23.26 365 GLU A O 1
ATOM 584 N N . LEU A 1 91 ? 7.037 38.453 64.242 1.00 25.49 366 LEU A N 1
ATOM 585 C CA . LEU A 1 91 ? 8.479 38.316 64.389 1.00 20.02 366 LEU A CA 1
ATOM 586 C C . LEU A 1 91 ? 9.037 37.359 63.350 1.00 24.68 366 LEU A C 1
ATOM 587 O O . LEU A 1 91 ? 8.354 36.447 62.884 1.00 21.52 366 LEU A O 1
ATOM 592 N N . VAL A 1 92 ? 10.286 37.599 62.965 1.00 19.31 367 VAL A N 1
ATOM 593 C CA . VAL A 1 92 ? 11.101 36.590 62.298 1.00 19.30 367 VAL A CA 1
ATOM 594 C C . VAL A 1 92 ? 11.752 35.780 63.412 1.00 22.21 367 VAL A C 1
ATOM 595 O O . VAL A 1 92 ? 12.713 36.262 64.022 1.00 18.86 367 VAL A O 1
ATOM 599 N N . PRO A 1 93 ? 11.258 34.576 63.731 1.00 21.32 368 PRO A N 1
ATOM 600 C CA . PRO A 1 93 ? 11.759 33.882 64.932 1.00 22.34 368 PRO A CA 1
ATOM 601 C C . PRO A 1 93 ? 13.259 33.645 64.930 1.00 16.74 368 PRO A C 1
ATOM 602 O O . PRO A 1 93 ? 13.892 33.703 65.988 1.00 20.02 368 PRO A O 1
ATOM 606 N N . GLU A 1 94 ? 13.843 33.348 63.769 1.00 17.49 369 GLU A N 1
ATOM 607 C CA . GLU A 1 94 ? 15.277 33.071 63.699 1.00 19.55 369 GLU A CA 1
ATOM 608 C C . GLU A 1 94 ? 16.120 34.282 64.080 1.00 16.42 369 GLU A C 1
ATOM 609 O O . GLU A 1 94 ? 17.276 34.112 64.477 1.00 15.97 369 GLU A O 1
ATOM 615 N N . LEU A 1 95 ? 15.578 35.495 63.974 1.00 16.67 370 LEU A N 1
ATOM 616 C CA . LEU A 1 95 ? 16.282 36.695 64.416 1.00 16.00 370 LEU A CA 1
ATOM 617 C C . LEU A 1 95 ? 15.857 37.149 65.804 1.00 15.93 370 LEU A C 1
ATOM 618 O O . LEU A 1 95 ? 16.704 37.568 66.599 1.00 16.26 370 LEU A O 1
ATOM 623 N N . ALA A 1 96 ? 14.568 37.029 66.128 1.00 17.70 371 ALA A N 1
ATOM 624 C CA . ALA A 1 96 ? 14.094 37.445 67.443 1.00 17.47 371 ALA A CA 1
ATOM 625 C C . ALA A 1 96 ? 14.615 36.534 68.546 1.00 18.00 371 ALA A C 1
ATOM 626 O O . ALA A 1 96 ? 14.928 37.007 69.644 1.00 13.53 371 ALA A O 1
ATOM 628 N N . ALA A 1 97 ? 14.734 35.225 68.285 1.00 13.78 372 ALA A N 1
ATOM 629 C CA . ALA A 1 97 ? 15.166 34.321 69.352 1.00 15.54 372 ALA A CA 1
ATOM 630 C C . ALA A 1 97 ? 16.573 34.628 69.847 1.00 14.95 372 ALA A C 1
ATOM 631 O O . ALA A 1 97 ? 16.754 34.749 71.070 1.00 13.44 372 ALA A O 1
ATOM 633 N N . PRO A 1 98 ? 17.597 34.777 68.993 1.00 15.03 373 PRO A N 1
ATOM 634 C CA . PRO A 1 98 ? 18.929 35.116 69.526 1.00 14.36 373 PRO A CA 1
ATOM 635 C C . PRO A 1 98 ? 18.977 36.482 70.201 1.00 16.09 373 PRO A C 1
ATOM 636 O O . PRO A 1 98 ? 19.732 36.660 71.167 1.00 14.90 373 PRO A O 1
ATOM 640 N N . ILE A 1 99 ? 18.195 37.451 69.731 1.00 14.42 374 ILE A N 1
ATOM 641 C CA . ILE A 1 99 ? 18.172 38.752 70.403 1.00 13.22 374 ILE A CA 1
ATOM 642 C C . ILE A 1 99 ? 17.553 38.621 71.784 1.00 14.22 374 ILE A C 1
ATOM 643 O O . ILE A 1 99 ? 18.023 39.247 72.742 1.00 11.62 374 ILE A O 1
ATOM 648 N N . PHE A 1 100 ? 16.482 37.819 71.911 1.00 14.33 375 PHE A N 1
ATOM 649 C CA . PHE A 1 100 ? 15.901 37.566 73.231 1.00 14.78 375 PHE A CA 1
ATOM 650 C C . PHE A 1 100 ? 16.895 36.863 74.146 1.00 13.00 375 PHE A C 1
ATOM 651 O O . PHE A 1 100 ? 16.989 37.190 75.339 1.00 13.68 375 PHE A O 1
ATOM 659 N N . TYR A 1 101 ? 17.638 35.890 73.609 1.00 14.11 376 TYR A N 1
ATOM 660 C CA . TYR A 1 101 ? 18.678 35.218 74.387 1.00 13.77 376 TYR A CA 1
ATOM 661 C C . TYR A 1 101 ? 19.729 36.217 74.866 1.00 12.67 376 TYR A C 1
ATOM 662 O O . TYR A 1 101 ? 20.136 36.188 76.033 1.00 14.95 376 TYR A O 1
ATOM 671 N N . LEU A 1 102 ? 20.163 37.122 73.981 1.00 12.88 377 LEU A N 1
ATOM 672 C CA . LEU A 1 102 ? 21.126 38.148 74.371 1.00 14.02 377 LEU A CA 1
ATOM 673 C C . LEU A 1 102 ? 20.565 39.059 75.457 1.00 13.05 377 LEU A C 1
ATOM 674 O O . LEU A 1 102 ? 21.264 39.392 76.426 1.00 15.75 377 LEU A O 1
ATOM 679 N N . LEU A 1 103 ? 19.306 39.481 75.317 1.00 11.95 378 LEU A N 1
ATOM 680 C CA . LEU A 1 103 ? 18.706 40.335 76.344 1.00 12.04 378 LEU A CA 1
ATOM 681 C C . LEU A 1 103 ? 18.637 39.610 77.679 1.00 17.39 378 LEU A C 1
ATOM 682 O O . LEU A 1 103 ? 18.824 40.221 78.741 1.00 14.25 378 LEU A O 1
ATOM 687 N N . GLY A 1 104 ? 18.389 38.300 77.646 1.00 16.14 379 GLY A N 1
ATOM 688 C CA . GLY A 1 104 ? 18.390 37.527 78.878 1.00 12.93 379 GLY A CA 1
ATOM 689 C C . GLY A 1 104 ? 19.763 37.472 79.525 1.00 16.16 379 GLY A C 1
ATOM 690 O O . GLY A 1 104 ? 19.881 37.521 80.756 1.00 16.57 379 GLY A O 1
ATOM 691 N N . ALA A 1 105 ? 20.816 37.345 78.712 1.00 14.44 380 ALA A N 1
ATOM 692 C CA . ALA A 1 105 ? 22.173 37.364 79.259 1.00 14.35 380 ALA A CA 1
ATOM 693 C C . ALA A 1 105 ? 22.495 38.730 79.854 1.00 14.94 380 ALA A C 1
ATOM 694 O O . ALA A 1 105 ? 23.016 38.826 80.972 1.00 17.93 380 ALA A O 1
ATOM 696 N N . LEU A 1 106 ? 22.184 39.802 79.123 1.00 13.83 381 LEU A N 1
ATOM 697 C CA . LEU A 1 106 ? 22.433 41.156 79.626 1.00 18.08 381 LEU A CA 1
ATOM 698 C C . LEU A 1 106 ? 21.699 41.421 80.938 1.00 20.00 381 LEU A C 1
ATOM 699 O O . LEU A 1 106 ? 22.217 42.135 81.813 1.00 17.47 381 LEU A O 1
ATOM 704 N N . ALA A 1 107 ? 20.506 40.838 81.100 1.00 16.87 382 ALA A N 1
ATOM 705 C CA . ALA A 1 107 ? 19.713 41.038 82.305 1.00 21.22 382 ALA A CA 1
ATOM 706 C C . ALA A 1 107 ? 20.352 40.401 83.531 1.00 21.01 382 ALA A C 1
ATOM 707 O O . ALA A 1 107 ? 20.058 40.826 84.650 1.00 25.30 382 ALA A O 1
ATOM 709 N N . VAL A 1 108 ? 21.241 39.421 83.344 1.00 15.97 383 VAL A N 1
ATOM 710 C CA . VAL A 1 108 ? 21.965 38.840 84.475 1.00 21.83 383 VAL A CA 1
ATOM 711 C C . VAL A 1 108 ? 22.949 39.841 85.055 1.00 20.28 383 VAL A C 1
ATOM 712 O O . VAL A 1 108 ? 23.222 39.832 86.264 1.00 21.18 383 VAL A O 1
ATOM 716 N N . LEU A 1 109 ? 23.484 40.712 84.212 1.00 16.63 384 LEU A N 1
ATOM 717 C CA . LEU A 1 109 ? 24.551 41.619 84.581 1.00 17.39 384 LEU A CA 1
ATOM 718 C C . LEU A 1 109 ? 24.011 42.808 85.372 1.00 19.45 384 LEU A C 1
ATOM 719 O O . LEU A 1 109 ? 22.847 43.197 85.254 1.00 20.84 384 LEU A O 1
ATOM 724 N N . SER A 1 110 ? 24.888 43.399 86.168 1.00 19.15 385 SER A N 1
ATOM 725 C CA . SER A 1 110 ? 24.521 44.579 86.938 1.00 20.77 385 SER A CA 1
ATOM 726 C C . SER A 1 110 ? 24.368 45.789 86.020 1.00 18.03 385 SER A C 1
ATOM 727 O O . SER A 1 110 ? 24.798 45.787 84.861 1.00 18.25 385 SER A O 1
ATOM 730 N N . GLU A 1 111 ? 23.708 46.822 86.544 1.00 18.55 386 GLU A N 1
ATOM 731 C CA . GLU A 1 111 ? 23.621 48.077 85.805 1.00 20.66 386 GLU A CA 1
ATOM 732 C C . GLU A 1 111 ? 25.009 48.601 85.460 1.00 21.28 386 GLU A C 1
ATOM 733 O O . GLU A 1 111 ? 25.233 49.104 84.356 1.00 22.52 386 GLU A O 1
ATOM 739 N N . THR A 1 112 ? 25.960 48.478 86.392 1.00 19.52 387 THR A N 1
ATOM 740 C CA . THR A 1 112 ? 27.320 48.934 86.120 1.00 23.80 387 THR A CA 1
ATOM 741 C C . THR A 1 112 ? 27.916 48.202 84.919 1.00 21.12 387 THR A C 1
ATOM 742 O O . THR A 1 112 ? 28.504 48.822 84.024 1.00 20.16 387 THR A O 1
ATOM 746 N N . GLN A 1 113 ? 27.757 46.875 84.870 1.00 17.38 388 GLN A N 1
ATOM 747 C CA . GLN A 1 113 ? 28.279 46.120 83.730 1.00 16.42 388 GLN A CA 1
ATOM 748 C C . GLN A 1 113 ? 27.574 46.503 82.434 1.00 20.14 388 GLN A C 1
ATOM 749 O O . GLN A 1 113 ? 28.214 46.632 81.383 1.00 16.50 388 GLN A O 1
ATOM 755 N N . GLN A 1 114 ? 26.253 46.670 82.490 1.00 18.21 389 GLN A N 1
ATOM 756 C CA . GLN A 1 114 ? 25.504 47.068 81.302 1.00 19.36 389 GLN A CA 1
ATOM 757 C C . GLN A 1 114 ? 26.020 48.39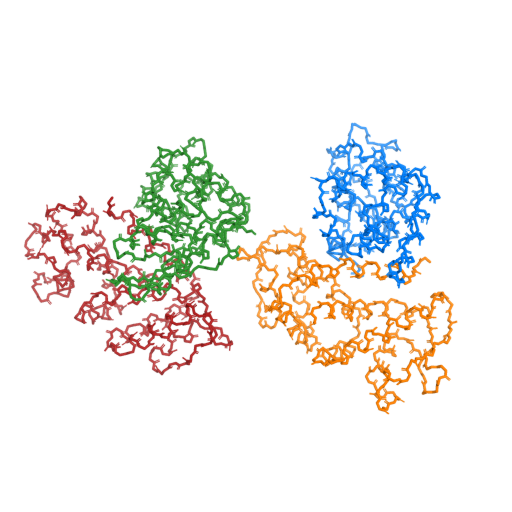3 80.755 1.00 17.43 389 GLN A C 1
ATOM 758 O O . GLN A 1 114 ? 26.185 48.556 79.540 1.00 21.44 389 GLN A O 1
ATOM 764 N N . GLN A 1 115 ? 26.303 49.347 81.639 1.00 19.05 390 GLN A N 1
ATOM 765 C CA . GLN A 1 115 ? 26.806 50.641 81.184 1.00 26.69 390 GLN A CA 1
ATOM 766 C C . GLN A 1 115 ? 28.202 50.517 80.575 1.00 27.40 390 GLN A C 1
ATOM 767 O O . GLN A 1 115 ? 28.516 51.189 79.580 1.00 25.43 390 GLN A O 1
ATOM 773 N N . LEU A 1 116 ? 29.059 49.676 81.170 1.00 20.88 391 LEU A N 1
ATOM 774 C CA . LEU A 1 116 ? 30.391 49.449 80.617 1.00 26.38 391 LEU A CA 1
ATOM 775 C C . LEU A 1 116 ? 30.325 48.772 79.256 1.00 21.48 391 LEU A C 1
ATOM 776 O O . LEU A 1 116 ? 31.129 49.073 78.367 1.00 23.05 391 LEU A O 1
ATOM 781 N N . LEU A 1 117 ? 29.392 47.833 79.077 1.00 19.26 392 LEU A N 1
ATOM 782 C CA . LEU A 1 117 ? 29.253 47.204 77.765 1.00 23.03 392 LEU A CA 1
ATOM 783 C C . LEU A 1 117 ? 28.813 48.217 76.713 1.00 23.36 392 LEU A C 1
ATOM 784 O O . LEU A 1 117 ? 29.298 48.193 75.575 1.00 21.93 392 LEU A O 1
ATOM 789 N N . ALA A 1 118 ? 27.897 49.119 77.077 1.00 21.72 393 ALA A N 1
ATOM 790 C CA . ALA A 1 118 ? 27.446 50.147 76.139 1.00 23.23 393 ALA A CA 1
ATOM 791 C C . ALA A 1 118 ? 28.609 50.979 75.612 1.00 31.73 393 ALA A C 1
ATOM 792 O O . ALA A 1 118 ? 28.676 51.273 74.410 1.00 27.97 393 ALA A O 1
ATOM 794 N N . LYS A 1 119 ? 29.560 51.319 76.494 1.00 25.03 394 LYS A N 1
ATOM 795 C CA . LYS A 1 119 ? 30.719 52.139 76.135 1.00 26.83 394 LYS A CA 1
ATOM 796 C C . LYS A 1 119 ? 31.674 51.374 75.241 1.00 32.22 394 LYS A C 1
ATOM 797 O O . LYS A 1 119 ? 32.410 51.972 74.451 1.00 34.90 394 LYS A O 1
ATOM 803 N N . ALA A 1 120 ? 31.787 50.064 75.482 1.00 30.34 395 ALA A N 1
ATOM 804 C CA . ALA A 1 120 ? 32.767 49.251 74.767 1.00 26.38 395 ALA A CA 1
ATOM 805 C C . ALA A 1 120 ? 32.356 49.029 73.321 1.00 25.24 395 ALA A C 1
ATOM 806 O O . ALA A 1 120 ? 33.216 48.902 72.440 1.00 28.87 395 ALA A O 1
ATOM 808 N N . LEU A 1 121 ? 31.049 49.038 73.056 1.00 28.51 396 LEU A N 1
ATOM 809 C CA . LEU A 1 121 ? 30.555 48.754 71.714 1.00 40.14 396 LEU A CA 1
ATOM 810 C C . LEU A 1 121 ? 31.169 49.676 70.679 1.00 49.55 396 LEU A C 1
ATOM 811 O O . LEU A 1 121 ? 31.443 49.255 69.550 1.00 58.05 396 LEU A O 1
ATOM 816 N N . GLU A 1 122 ? 31.408 50.929 71.051 1.00 57.13 397 GLU A N 1
ATOM 817 C CA . GLU A 1 122 ? 31.828 51.977 70.132 1.00 71.31 397 GLU A CA 1
ATOM 818 C C . GLU A 1 122 ? 33.278 51.839 69.669 1.00 78.78 397 GLU A C 1
ATOM 819 O O . GLU A 1 122 ? 33.710 52.632 68.823 1.00 86.46 397 GLU A O 1
ATOM 825 N N . THR A 1 123 ? 34.038 50.877 70.200 1.00 68.83 398 THR A N 1
ATOM 826 C CA . THR A 1 123 ? 35.489 50.845 70.058 1.00 60.60 398 THR A CA 1
ATOM 827 C C . THR A 1 123 ? 35.975 49.409 69.862 1.00 60.56 398 THR A C 1
ATOM 828 O O . THR A 1 123 ? 35.214 48.443 69.975 1.00 56.03 398 THR A O 1
ATOM 832 N N . THR A 1 124 ? 37.276 49.281 69.578 1.00 61.96 399 THR A N 1
ATOM 833 C CA . THR A 1 124 ? 37.989 48.005 69.603 1.00 58.21 399 THR A CA 1
ATOM 834 C C . THR A 1 124 ? 37.973 47.336 70.973 1.00 54.06 399 THR A C 1
ATOM 835 O O . THR A 1 124 ? 38.369 46.166 71.076 1.00 51.88 399 THR A O 1
ATOM 839 N N . VAL A 1 125 ? 37.581 48.058 72.029 1.00 37.59 400 VAL A N 1
ATOM 840 C CA . VAL A 1 125 ? 37.608 47.507 73.382 1.00 31.71 400 VAL A CA 1
ATOM 841 C C . VAL A 1 125 ? 36.757 46.242 73.484 1.00 26.30 400 VAL A C 1
ATOM 842 O O . VAL A 1 125 ? 37.088 45.319 74.240 1.00 24.24 400 VAL A O 1
ATOM 846 N N . LEU A 1 126 ? 35.675 46.161 72.711 1.00 25.46 401 LEU A N 1
ATOM 847 C CA . LEU A 1 126 ? 34.760 45.031 72.845 1.00 24.15 401 LEU A CA 1
ATOM 848 C C . LEU A 1 126 ? 35.465 43.692 72.601 1.00 24.58 401 LEU A C 1
ATOM 849 O O . LEU A 1 126 ? 35.293 42.753 73.385 1.00 22.95 401 LEU A O 1
ATOM 854 N N . SER A 1 127 ? 36.275 43.585 71.528 1.00 25.94 402 SER A N 1
ATOM 855 C CA . SER A 1 127 ? 36.938 42.311 71.228 1.00 23.98 402 SER A CA 1
ATOM 856 C C . SER A 1 127 ? 37.900 41.956 72.329 1.00 18.90 402 SER A C 1
ATOM 857 O O . SER A 1 127 ? 38.119 40.782 72.621 1.00 20.90 402 SER A O 1
ATOM 860 N N . LYS A 1 128 ? 38.607 42.968 72.839 1.00 20.10 403 LYS A N 1
ATOM 861 C CA . LYS A 1 128 ? 39.584 42.715 73.878 1.00 23.07 403 LYS A CA 1
ATOM 862 C C . LYS A 1 128 ? 38.918 42.220 75.132 1.00 20.15 403 LYS A C 1
ATOM 863 O O . LYS A 1 128 ? 39.448 41.328 75.807 1.00 19.73 403 LYS A O 1
ATOM 869 N N . GLN A 1 129 ? 37.778 42.814 75.486 1.00 17.17 404 GLN A N 1
ATOM 870 C CA . GLN A 1 129 ? 37.085 42.335 76.671 1.00 15.50 404 GLN A CA 1
ATOM 871 C C . GLN A 1 129 ? 36.525 40.939 76.441 1.00 14.61 404 GLN A C 1
ATOM 872 O O . GLN A 1 129 ? 36.563 40.104 77.351 1.00 16.44 404 GLN A O 1
ATOM 878 N N . LEU A 1 130 ? 36.045 40.648 75.227 1.00 16.32 405 LEU A N 1
ATOM 879 C CA . LEU A 1 130 ? 35.629 39.280 74.936 1.00 14.00 405 LEU A CA 1
ATOM 880 C C . LEU A 1 130 ? 36.802 38.324 75.098 1.00 15.68 405 LEU A C 1
ATOM 881 O O . LEU A 1 130 ? 36.677 37.277 75.746 1.00 13.91 405 LEU A O 1
ATOM 886 N N . GLU A 1 131 ? 37.961 38.684 74.533 1.00 16.53 406 GLU A N 1
ATOM 887 C CA . GLU A 1 131 ? 39.134 37.820 74.633 1.00 17.74 406 GLU A CA 1
ATOM 888 C C . GLU A 1 131 ? 39.533 37.608 76.090 1.00 16.76 406 GLU A C 1
ATOM 889 O O . GLU A 1 131 ? 39.904 36.491 76.486 1.00 16.72 406 GLU A O 1
ATOM 895 N N . LEU A 1 132 ? 39.455 38.665 76.901 1.00 16.37 407 LEU A N 1
ATOM 896 C CA . LEU A 1 132 ? 39.821 38.551 78.311 1.00 17.45 407 LEU A CA 1
ATOM 897 C C . LEU A 1 132 ? 38.846 37.678 79.078 1.00 20.55 407 LEU A C 1
ATOM 898 O O . LEU A 1 132 ? 39.260 36.815 79.859 1.00 16.79 407 LEU A O 1
ATOM 903 N N . VAL A 1 133 ? 37.542 37.892 78.884 1.00 15.20 408 VAL A N 1
ATOM 904 C CA . VAL A 1 133 ? 36.573 37.087 79.620 1.00 12.55 408 VAL A CA 1
ATOM 905 C C . VAL A 1 133 ? 36.639 35.633 79.169 1.00 18.58 408 VAL A C 1
ATOM 906 O O . VAL A 1 133 ? 36.539 34.714 79.991 1.00 15.34 408 VAL A O 1
ATOM 910 N N . LYS A 1 134 ? 36.811 35.397 77.860 1.00 13.94 409 LYS A N 1
ATOM 911 C CA . LYS A 1 134 ? 37.019 34.033 77.378 1.00 17.04 409 LYS A CA 1
ATOM 912 C C . LYS A 1 134 ? 38.225 33.394 78.046 1.00 22.86 409 LYS A C 1
ATOM 913 O O . LYS A 1 134 ? 38.176 32.225 78.463 1.00 17.07 409 LYS A O 1
ATOM 919 N N . HIS A 1 135 ? 39.308 34.158 78.180 1.00 15.94 410 HIS A N 1
ATOM 920 C CA . HIS A 1 135 ? 40.499 33.619 78.823 1.00 14.33 410 HIS A CA 1
ATOM 921 C C . HIS A 1 135 ? 40.221 33.241 80.272 1.00 13.46 410 HIS A C 1
ATOM 922 O O . HIS A 1 135 ? 40.630 32.163 80.716 1.00 15.86 410 HIS A O 1
ATOM 929 N N . VAL A 1 136 ? 39.515 34.098 81.026 1.00 15.62 411 VAL A N 1
ATOM 930 C CA . VAL A 1 136 ? 39.206 33.772 82.423 1.00 17.75 411 VAL A CA 1
ATOM 931 C C . VAL A 1 136 ? 38.431 32.463 82.499 1.00 16.66 411 VAL A C 1
ATOM 932 O O . VAL A 1 136 ? 38.719 31.596 83.332 1.00 14.62 411 VAL A O 1
ATOM 936 N N . LEU A 1 137 ? 37.437 32.300 81.623 1.00 12.56 412 LEU A N 1
ATOM 937 C CA . LEU A 1 137 ? 36.612 31.087 81.658 1.00 14.11 412 LEU A CA 1
ATOM 938 C C . LEU A 1 137 ? 37.385 29.859 81.198 1.00 13.33 412 LEU A C 1
ATOM 939 O O . LEU A 1 137 ? 37.256 28.783 81.793 1.00 16.67 412 LEU A O 1
ATOM 944 N N . GLU A 1 138 ? 38.186 29.981 80.136 1.00 13.05 413 GLU A N 1
ATOM 945 C CA . GLU A 1 138 ? 38.976 28.829 79.728 1.00 13.61 413 GLU A CA 1
ATOM 946 C C . GLU A 1 138 ? 40.033 28.493 80.761 1.00 16.84 413 GLU A C 1
ATOM 947 O O . GLU A 1 138 ? 40.228 27.319 81.100 1.00 18.53 413 GLU A O 1
ATOM 953 N N . GLN A 1 139 ? 40.690 29.512 81.306 1.00 14.06 414 GLN A N 1
ATOM 954 C CA . GLN A 1 139 ? 41.811 29.241 82.183 1.00 16.44 414 GLN A CA 1
ATOM 955 C C . GLN A 1 139 ? 41.365 28.800 83.566 1.00 23.50 414 GLN A C 1
ATOM 956 O O . GLN A 1 139 ? 42.147 28.175 84.276 1.00 19.40 414 GLN A O 1
ATOM 962 N N . SER A 1 140 ? 40.118 29.048 83.947 1.00 18.16 415 SER A N 1
ATOM 963 C CA . SER A 1 140 ? 39.668 28.649 85.268 1.00 14.43 415 SER A CA 1
ATOM 964 C C . SER A 1 140 ? 39.083 27.245 85.297 1.00 18.29 415 SER A C 1
ATOM 965 O O . SER A 1 140 ? 38.670 26.791 86.365 1.00 19.09 415 SER A O 1
ATOM 968 N N . THR A 1 141 ? 39.080 26.534 84.168 1.00 16.51 416 THR A N 1
ATOM 969 C CA . THR A 1 141 ? 38.744 25.115 84.160 1.00 18.58 416 THR A CA 1
ATOM 970 C C . THR A 1 141 ? 39.745 24.350 85.030 1.00 19.81 416 THR A C 1
ATOM 971 O O . THR A 1 141 ? 40.968 24.518 84.859 1.00 22.94 416 THR A O 1
ATOM 975 N N . PRO A 1 142 ? 39.266 23.489 85.960 1.00 19.63 417 PRO A N 1
ATOM 976 C CA . PRO A 1 142 ? 37.897 23.101 86.337 1.00 18.09 417 PRO A CA 1
ATOM 977 C C . PRO A 1 142 ? 37.173 24.155 87.196 1.00 16.95 417 PRO A C 1
ATOM 978 O O . PRO A 1 142 ? 37.677 24.576 88.245 1.00 19.16 417 PRO A O 1
ATOM 982 N N . TRP A 1 143 ? 36.004 24.580 86.701 1.00 15.72 418 TRP A N 1
ATOM 983 C CA . TRP A 1 143 ? 35.275 25.707 87.284 1.00 16.07 418 TRP A CA 1
ATOM 984 C C . TRP A 1 143 ? 34.910 25.477 88.744 1.00 18.66 418 TRP A C 1
ATOM 985 O O . TRP A 1 143 ? 34.725 26.441 89.501 1.00 16.05 418 TRP A O 1
ATOM 996 N N . GLN A 1 144 ? 34.777 24.225 89.160 1.00 22.49 419 GLN A N 1
ATOM 997 C CA . GLN A 1 144 ? 34.339 23.993 90.525 1.00 23.10 419 GLN A CA 1
ATOM 998 C C . GLN A 1 144 ? 35.458 24.139 91.545 1.00 23.26 419 GLN A C 1
ATOM 999 O O . GLN A 1 144 ? 35.195 23.985 92.735 1.00 27.79 419 GLN A O 1
ATOM 1005 N N . GLU A 1 145 ? 36.688 24.417 91.126 1.00 18.02 420 GLU A N 1
ATOM 1006 C CA . GLU A 1 145 ? 37.791 24.610 92.057 1.00 21.80 420 GLU A CA 1
ATOM 1007 C C . GLU A 1 145 ? 38.190 26.075 92.099 1.00 26.15 420 GLU A C 1
ATOM 1008 O O . GLU A 1 145 ? 38.417 26.690 91.053 1.00 22.27 420 GLU A O 1
ATOM 1014 N N . GLN A 1 146 ? 38.313 26.625 93.302 1.00 20.51 421 GLN A N 1
ATOM 1015 C CA . GLN A 1 146 ? 38.864 27.962 93.404 1.00 20.75 421 GLN A CA 1
ATOM 1016 C C . GLN A 1 146 ? 40.312 27.930 92.953 1.00 19.34 421 GLN A C 1
ATOM 1017 O O . GLN A 1 146 ? 41.032 26.952 93.184 1.00 22.47 421 GLN A O 1
ATOM 1023 N N . SER A 1 147 ? 40.745 29.011 92.328 1.00 17.88 422 SER A N 1
ATOM 1024 C CA . SER A 1 147 ? 42.082 28.994 91.772 1.00 21.42 422 SER A CA 1
ATOM 1025 C C . SER A 1 147 ? 42.442 30.414 91.391 1.00 22.93 422 SER A C 1
ATOM 1026 O O . SER A 1 147 ? 41.616 31.327 91.463 1.00 19.45 422 SER A O 1
ATOM 1029 N N . SER A 1 148 ? 43.693 30.579 90.988 1.00 20.02 423 SER A N 1
ATOM 1030 C CA . SER A 1 148 ? 44.238 31.838 90.507 1.00 20.07 423 SER A CA 1
ATOM 1031 C C . SER A 1 148 ? 44.317 31.802 88.990 1.00 20.88 423 SER A C 1
ATOM 1032 O O . SER A 1 148 ? 44.646 30.768 88.402 1.00 22.07 423 SER A O 1
ATOM 1035 N N . VAL A 1 149 ? 44.052 32.939 88.351 1.00 16.74 424 VAL A N 1
ATOM 1036 C CA . VAL A 1 149 ? 44.170 33.063 86.905 1.00 16.29 424 VAL A CA 1
ATOM 1037 C C . VAL A 1 149 ? 45.026 34.283 86.568 1.00 18.27 424 VAL A C 1
ATOM 1038 O O . VAL A 1 149 ? 44.743 35.386 87.049 1.00 18.76 424 VAL A O 1
ATOM 1042 N N . SER A 1 150 ? 46.049 34.075 85.726 1.00 17.13 425 SER A N 1
ATOM 1043 C CA . SER A 1 150 ? 46.823 35.147 85.084 1.00 21.46 425 SER A CA 1
ATOM 1044 C C . SER A 1 150 ? 46.168 35.682 83.839 1.00 21.64 425 SER A C 1
ATOM 1045 O O . SER A 1 150 ? 45.685 34.920 83.003 1.00 23.66 425 SER A O 1
ATOM 1048 N N . LEU A 1 151 ? 46.260 36.966 83.686 1.00 21.48 426 LEU A N 1
ATOM 1049 C CA . LEU A 1 151 ? 45.711 37.638 82.540 1.00 17.19 426 LEU A CA 1
ATOM 1050 C C . LEU A 1 151 ? 46.839 38.165 81.666 1.00 18.89 426 LEU A C 1
ATOM 1051 O O . LEU A 1 151 ? 47.849 38.669 82.175 1.00 20.51 426 LEU A O 1
ATOM 1056 N N . PRO A 1 152 ? 46.673 38.116 80.347 1.00 20.75 427 PRO A N 1
ATOM 1057 C CA . PRO A 1 152 ? 47.674 38.711 79.447 1.00 21.96 427 PRO A CA 1
ATOM 1058 C C . PRO A 1 152 ? 47.701 40.220 79.643 1.00 21.86 427 PRO A C 1
ATOM 1059 O O . PRO A 1 152 ? 46.699 40.905 79.412 1.00 21.73 427 PRO A O 1
ATOM 1063 N N . THR A 1 153 ? 48.858 40.731 80.072 1.00 23.30 428 THR A N 1
ATOM 1064 C CA . THR A 1 153 ? 48.974 42.146 80.417 1.00 30.47 428 THR A CA 1
ATOM 1065 C C . THR A 1 153 ? 48.576 43.045 79.256 1.00 26.99 428 THR A C 1
ATOM 1066 O O . THR A 1 153 ? 48.006 44.122 79.474 1.00 27.56 428 THR A O 1
ATOM 1070 N N . VAL A 1 154 ? 48.815 42.599 78.020 1.00 22.26 429 VAL A N 1
ATOM 1071 C CA . VAL A 1 154 ? 48.570 43.453 76.868 1.00 24.43 429 VAL A CA 1
ATOM 1072 C C . VAL A 1 154 ? 47.092 43.755 76.690 1.00 27.84 429 VAL A C 1
ATOM 1073 O O . VAL A 1 154 ? 46.745 44.769 76.076 1.00 31.94 429 VAL A O 1
ATOM 1077 N N . LEU A 1 155 ? 46.205 42.919 77.226 1.00 21.71 430 LEU A N 1
ATOM 1078 C CA . LEU A 1 155 ? 44.780 43.178 77.077 1.00 23.93 430 LEU A CA 1
ATOM 1079 C C . LEU A 1 155 ? 44.227 44.066 78.180 1.00 27.73 430 LEU A C 1
ATOM 1080 O O . LEU A 1 155 ? 43.060 44.457 78.106 1.00 32.74 430 LEU A O 1
ATOM 1085 N N . LEU A 1 156 ? 45.046 44.426 79.168 1.00 24.67 431 LEU A N 1
ATOM 1086 C CA . LEU A 1 156 ? 44.576 45.144 80.342 1.00 29.48 431 LEU A CA 1
ATOM 1087 C C . LEU A 1 156 ? 44.631 46.659 80.190 1.00 39.26 431 LEU A C 1
ATOM 1088 O O . LEU A 1 156 ? 44.124 47.369 81.063 1.00 46.10 431 LEU A O 1
ATOM 1093 N N . GLY A 1 157 ? 45.192 47.171 79.110 1.00 41.00 432 GLY A N 1
ATOM 1094 C CA . GLY A 1 157 ? 45.227 48.606 78.941 1.00 47.67 432 GLY A CA 1
ATOM 1095 C C . GLY A 1 157 ? 46.421 49.228 79.630 1.00 42.97 432 GLY A C 1
ATOM 1096 O O . GLY A 1 157 ? 47.319 48.551 80.139 1.00 35.33 432 GLY A O 1
ATOM 1097 N N . ASP A 1 158 ? 46.429 50.565 79.627 1.00 37.88 433 ASP A N 1
ATOM 1098 C CA . ASP A 1 158 ? 47.579 51.305 80.145 1.00 47.00 433 ASP A CA 1
ATOM 1099 C C . ASP A 1 158 ? 47.700 51.209 81.660 1.00 41.97 433 ASP A C 1
ATOM 1100 O O . ASP A 1 158 ? 48.816 51.199 82.192 1.00 43.05 433 ASP A O 1
ATOM 1105 N N . CYS A 1 159 ? 46.578 51.159 82.372 1.00 38.17 434 CYS A N 1
ATOM 1106 C CA . CYS A 1 159 ? 46.579 51.212 83.830 1.00 42.61 434 CYS A CA 1
ATOM 1107 C C . CYS A 1 159 ? 45.638 50.140 84.370 1.00 32.60 434 CYS A C 1
ATOM 1108 O O . CYS A 1 159 ? 44.419 50.248 84.221 1.00 31.19 434 CYS A O 1
ATOM 1111 N N . TRP A 1 160 ? 46.201 49.104 84.980 1.00 29.64 435 TRP A N 1
ATOM 1112 C CA . TRP A 1 160 ? 45.421 48.010 85.558 1.00 23.91 435 TRP A CA 1
ATOM 1113 C C . TRP A 1 160 ? 45.219 48.280 87.046 1.00 31.01 435 TRP A C 1
ATOM 1114 O O . TRP A 1 160 ? 46.167 48.187 87.835 1.00 29.77 435 TRP A O 1
ATOM 1125 N N . ASP A 1 161 ? 43.994 48.620 87.423 1.00 30.71 436 ASP A N 1
ATOM 1126 C CA . ASP A 1 161 ? 43.632 48.876 88.815 1.00 27.44 436 ASP A CA 1
ATOM 1127 C C . ASP A 1 161 ? 42.112 48.972 88.885 1.00 24.18 436 ASP A C 1
ATOM 1128 O O . ASP A 1 161 ? 41.414 48.691 87.900 1.00 23.07 436 ASP A O 1
ATOM 1133 N N . GLU A 1 162 ? 41.598 49.396 90.044 1.00 25.85 437 GLU A N 1
ATOM 1134 C CA . GLU A 1 162 ? 40.161 49.324 90.278 1.00 34.80 437 GLU A CA 1
ATOM 1135 C C . GLU A 1 162 ? 39.374 50.313 89.426 1.00 33.52 437 GLU A C 1
ATOM 1136 O O . GLU A 1 162 ? 38.141 50.257 89.433 1.00 31.01 437 GLU A O 1
ATOM 1142 N N . LYS A 1 163 ? 40.047 51.207 88.699 1.00 31.60 438 LYS A N 1
ATOM 1143 C CA . LYS A 1 163 ? 39.369 52.121 87.786 1.00 32.76 438 LYS A CA 1
ATOM 1144 C C . LYS A 1 163 ? 39.257 51.557 86.377 1.00 31.25 438 LYS A C 1
ATOM 1145 O O . LYS A 1 163 ? 38.535 52.122 85.547 1.00 35.49 438 LYS A O 1
ATOM 1151 N N . ASN A 1 164 ? 39.947 50.468 86.097 1.00 26.32 439 ASN A N 1
ATOM 1152 C CA . ASN A 1 164 ? 39.979 49.914 84.756 1.00 23.40 439 ASN A CA 1
ATOM 1153 C C . ASN A 1 164 ? 38.640 49.258 84.433 1.00 25.01 439 ASN A C 1
ATOM 1154 O O . ASN A 1 164 ? 38.121 48.487 85.250 1.00 28.97 439 ASN A O 1
ATOM 1159 N N . PRO A 1 165 ? 38.058 49.519 83.256 1.00 34.29 440 PRO A N 1
ATOM 1160 C CA . PRO A 1 165 ? 36.733 48.937 82.947 1.00 30.50 440 PRO A CA 1
ATOM 1161 C C . PRO A 1 165 ? 36.701 47.420 82.981 1.00 32.72 440 PRO A C 1
ATOM 1162 O O . PRO A 1 165 ? 35.681 46.834 83.372 1.00 28.92 440 PRO A O 1
ATOM 1166 N N . THR A 1 166 ? 37.783 46.757 82.566 1.00 23.48 441 THR A N 1
ATOM 1167 C CA . THR A 1 166 ? 37.800 45.303 82.616 1.00 23.11 441 THR A CA 1
ATOM 1168 C C . THR A 1 166 ? 37.821 44.811 84.056 1.00 24.74 441 THR A C 1
ATOM 1169 O O . THR A 1 166 ? 37.161 43.817 84.387 1.00 23.89 441 THR A O 1
ATOM 1173 N N . TRP A 1 167 ? 38.556 45.512 84.930 1.00 21.65 442 TRP A N 1
ATOM 1174 C CA . TRP A 1 167 ? 38.532 45.198 86.357 1.00 23.71 442 TRP A CA 1
ATOM 1175 C C . TRP A 1 167 ? 37.104 45.247 86.899 1.00 21.28 442 TRP A C 1
ATOM 1176 O O . TRP A 1 167 ? 36.626 44.289 87.523 1.00 20.68 442 TRP A O 1
ATOM 1187 N N . VAL A 1 168 ? 36.402 46.351 86.640 1.00 21.88 443 VAL A N 1
ATOM 1188 C CA . VAL A 1 168 ? 35.038 46.518 87.139 1.00 19.91 443 VAL A CA 1
ATOM 1189 C C . VAL A 1 168 ? 34.113 45.455 86.555 1.00 17.43 443 VAL A C 1
ATOM 1190 O O . VAL A 1 168 ? 33.287 44.868 87.271 1.00 19.53 443 VAL A O 1
ATOM 1194 N N . LEU A 1 169 ? 34.212 45.206 85.241 1.00 19.72 444 LEU A N 1
ATOM 1195 C CA . LEU A 1 169 ? 33.397 44.156 84.629 1.00 23.24 444 LEU A CA 1
ATOM 1196 C C . LEU A 1 169 ? 33.570 42.828 85.360 1.00 25.20 444 LEU A C 1
ATOM 1197 O O . LEU A 1 169 ? 32.595 42.131 85.667 1.00 20.61 444 LEU A O 1
ATOM 1202 N N . LEU A 1 170 ? 34.823 42.464 85.645 1.00 21.27 445 LEU A N 1
ATOM 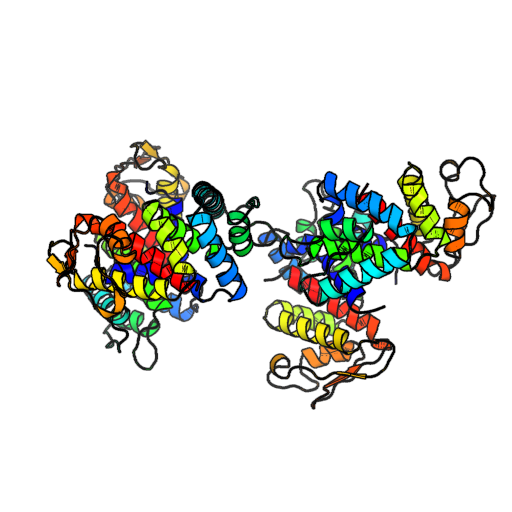1203 C CA . LEU A 1 170 ? 35.100 41.204 86.325 1.00 18.90 445 LEU A CA 1
ATOM 1204 C C . LEU A 1 170 ? 34.736 41.264 87.803 1.00 22.72 445 LEU A C 1
ATOM 1205 O O . LEU A 1 170 ? 34.196 40.293 88.359 1.00 19.44 445 LEU A O 1
ATOM 1210 N N . GLU A 1 171 ? 35.052 42.376 88.470 1.00 19.96 446 GLU A N 1
ATOM 1211 C CA . GLU A 1 171 ? 34.705 42.482 89.879 1.00 20.01 446 GLU A CA 1
ATOM 1212 C C . GLU A 1 171 ? 33.202 42.375 90.078 1.00 23.87 446 GLU A C 1
ATOM 1213 O O . GLU A 1 171 ? 32.737 41.822 91.082 1.00 20.35 446 GLU A O 1
ATOM 1219 N N . GLU A 1 172 ? 32.426 42.869 89.117 1.00 20.74 447 GLU A N 1
ATOM 1220 C CA . GLU A 1 172 ? 30.983 42.791 89.247 1.00 20.85 447 GLU A CA 1
ATOM 1221 C C . GLU A 1 172 ? 30.462 41.380 89.027 1.00 20.39 447 GLU A C 1
ATOM 1222 O O . GLU A 1 172 ? 29.296 41.121 89.329 1.00 25.72 447 GLU A O 1
ATOM 1228 N N . CYS A 1 173 ? 31.294 40.466 88.524 1.00 17.57 448 CYS A N 1
ATOM 1229 C CA . CYS A 1 173 ? 30.956 39.048 88.500 1.00 18.83 448 CYS A CA 1
ATOM 1230 C C . CYS A 1 173 ? 31.167 38.371 89.846 1.00 24.17 448 CYS A C 1
ATOM 1231 O O . CYS A 1 173 ? 30.881 37.173 89.967 1.00 26.73 448 CYS A O 1
ATOM 1234 N N . GLY A 1 174 ? 31.669 39.096 90.843 1.00 19.62 449 GLY A N 1
ATOM 1235 C CA . GLY A 1 174 ? 32.009 38.536 92.132 1.00 23.66 449 GLY A CA 1
ATOM 1236 C C . GLY A 1 174 ? 33.438 38.051 92.251 1.00 28.57 449 GLY A C 1
ATOM 1237 O O . GLY A 1 174 ? 33.819 37.547 93.315 1.00 26.32 449 GLY A O 1
ATOM 1238 N N . LEU A 1 175 ? 34.240 38.211 91.205 1.00 23.91 450 LEU A N 1
ATOM 1239 C CA . LEU A 1 175 ? 35.641 37.815 91.242 1.00 25.54 450 LEU A CA 1
ATOM 1240 C C . LEU A 1 175 ? 36.461 38.779 92.080 1.00 26.08 450 LEU A C 1
ATOM 1241 O O . LEU A 1 175 ? 36.353 39.995 91.922 1.00 22.86 450 LEU A O 1
ATOM 1246 N N . ARG A 1 176 ? 37.312 38.233 92.944 1.00 23.19 451 ARG A N 1
ATOM 1247 C CA . ARG A 1 176 ? 38.296 39.039 93.652 1.00 23.91 451 ARG A CA 1
ATOM 1248 C C . ARG A 1 176 ? 39.501 39.295 92.748 1.00 23.97 451 ARG A C 1
ATOM 1249 O O . ARG A 1 176 ? 40.112 38.357 92.223 1.00 22.68 451 ARG A O 1
ATOM 1257 N N . LEU A 1 177 ? 39.848 40.574 92.582 1.00 19.43 452 LEU A N 1
ATOM 1258 C CA . LEU A 1 177 ? 40.888 41.008 91.665 1.00 20.63 452 LEU A CA 1
ATOM 1259 C C . LEU A 1 177 ? 42.043 41.626 92.442 1.00 27.35 452 LEU A C 1
ATOM 1260 O O . LEU A 1 177 ? 41.867 42.129 93.560 1.00 21.70 452 LEU A O 1
ATOM 1265 N N . GLN A 1 178 ? 43.234 41.591 91.837 1.00 21.93 453 GLN A N 1
ATOM 1266 C CA . GLN A 1 178 ? 44.387 42.281 92.406 1.00 29.30 453 GLN A CA 1
ATOM 1267 C C . GLN A 1 178 ? 45.269 42.789 91.273 1.00 22.21 453 GLN A C 1
ATOM 1268 O O . GLN A 1 178 ? 45.141 42.374 90.122 1.00 23.49 453 GLN A O 1
ATOM 1274 N N . VAL A 1 179 ? 46.207 43.670 91.623 1.00 26.35 454 VAL A N 1
ATOM 1275 C CA . VAL A 1 179 ? 47.030 44.309 90.602 1.00 23.99 454 VAL A CA 1
ATOM 1276 C C . VAL A 1 179 ? 48.080 43.346 90.053 1.00 28.71 454 VAL A C 1
ATOM 1277 O O . VAL A 1 179 ? 48.265 43.232 88.836 1.00 25.30 454 VAL A O 1
ATOM 1281 N N . GLU A 1 180 ? 48.800 42.654 90.935 1.00 29.50 455 GLU A N 1
ATOM 1282 C CA . GLU A 1 180 ? 49.887 41.795 90.489 1.00 26.97 455 GLU A CA 1
ATOM 1283 C C . GLU A 1 180 ? 49.349 40.466 89.972 1.00 22.91 455 GLU A C 1
ATOM 1284 O O . GLU A 1 180 ? 48.311 39.966 90.425 1.00 28.38 455 GLU A O 1
ATOM 1290 N N . SER A 1 181 ? 50.066 39.896 89.011 1.00 22.78 456 SER A N 1
ATOM 1291 C CA . SER A 1 181 ? 49.736 38.557 88.523 1.00 21.73 456 SER A CA 1
ATOM 1292 C C . SER A 1 181 ? 49.995 37.520 89.617 1.00 24.87 456 SER A C 1
ATOM 1293 O O . SER A 1 181 ? 50.976 37.630 90.349 1.00 23.11 456 SER A O 1
ATOM 1296 N N . PRO A 1 182 ? 49.103 36.525 89.764 1.00 24.35 457 PRO A N 1
ATOM 1297 C CA . PRO A 1 182 ? 47.852 36.319 89.018 1.00 24.18 457 PRO A CA 1
ATOM 1298 C C . PRO A 1 182 ? 46.729 37.251 89.476 1.00 21.06 457 PRO A C 1
ATOM 1299 O O . PRO A 1 182 ? 46.384 37.287 90.659 1.00 22.25 457 PRO A O 1
ATOM 1303 N N . GLN A 1 183 ? 46.133 37.971 88.521 1.00 19.91 458 GLN A N 1
ATOM 1304 C CA . GLN A 1 183 ? 45.257 39.088 88.858 1.00 23.01 458 GLN A CA 1
ATOM 1305 C C . GLN A 1 183 ? 43.846 38.673 89.253 1.00 21.69 458 GLN A C 1
ATOM 1306 O O . GLN A 1 183 ? 43.119 39.495 89.819 1.00 23.08 458 GLN A O 1
ATOM 1312 N N . VAL A 1 184 ? 43.425 37.448 88.947 1.00 17.86 459 VAL A N 1
ATOM 1313 C CA . VAL A 1 184 ? 42.044 37.028 89.154 1.00 19.49 459 VAL A CA 1
ATOM 1314 C C . VAL A 1 184 ? 42.026 35.831 90.091 1.00 22.22 459 VAL A C 1
ATOM 1315 O O . VAL A 1 184 ? 42.729 34.839 89.855 1.00 22.79 459 VAL A O 1
ATOM 1319 N N . HIS A 1 185 ? 41.212 35.918 91.144 1.00 18.65 460 HIS A N 1
ATOM 1320 C CA . HIS A 1 185 ? 40.924 34.770 91.993 1.00 18.10 460 HIS A CA 1
ATOM 1321 C C . HIS A 1 185 ? 39.590 34.192 91.540 1.00 18.65 460 HIS A C 1
ATOM 1322 O O . HIS A 1 185 ? 38.547 34.841 91.663 1.00 19.88 460 HIS A O 1
ATOM 1329 N N . TRP A 1 186 ? 39.617 32.974 91.009 1.00 20.08 461 TRP A N 1
ATOM 1330 C CA . TRP A 1 186 ? 38.398 32.374 90.501 1.00 15.79 461 TRP A CA 1
ATOM 1331 C C . TRP A 1 186 ? 37.638 31.709 91.647 1.00 16.40 461 TRP A C 1
ATOM 1332 O O . TRP A 1 186 ? 38.226 30.994 92.456 1.00 17.73 461 TRP A O 1
ATOM 1343 N N . GLU A 1 187 ? 36.336 31.971 91.729 1.00 16.79 462 GLU A N 1
ATOM 1344 C CA . GLU A 1 187 ? 35.432 31.337 92.668 1.00 26.12 462 GLU A CA 1
ATOM 1345 C C . GLU A 1 187 ? 34.294 30.681 91.886 1.00 20.34 462 GLU A C 1
ATOM 1346 O O . GLU A 1 187 ? 33.748 31.323 90.970 1.00 19.91 462 GLU A O 1
ATOM 1352 N N . PRO A 1 188 ? 33.925 29.423 92.167 1.00 24.14 463 PRO A N 1
ATOM 1353 C CA . PRO A 1 188 ? 32.811 28.804 91.425 1.00 18.55 463 PRO A CA 1
ATOM 1354 C C . PRO A 1 188 ? 31.518 29.610 91.470 1.00 19.49 463 PRO A C 1
ATOM 1355 O O . PRO A 1 188 ? 30.764 29.613 90.491 1.00 22.45 463 PRO A O 1
ATOM 1359 N N . THR A 1 189 ? 31.239 30.322 92.572 1.00 20.50 464 THR A N 1
ATOM 1360 C CA . THR A 1 189 ? 30.017 31.129 92.613 1.00 23.85 464 THR A CA 1
ATOM 1361 C C . THR A 1 189 ? 29.997 32.254 91.586 1.00 28.93 464 THR A C 1
ATOM 1362 O O . THR A 1 189 ? 28.939 32.859 91.386 1.00 32.17 464 THR A O 1
ATOM 1366 N N . SER A 1 190 ? 31.117 32.560 90.941 1.00 19.94 465 SER A N 1
ATOM 1367 C CA . SER A 1 190 ? 31.132 33.572 89.895 1.00 17.99 465 SER A CA 1
ATOM 1368 C C . SER A 1 190 ? 30.815 33.012 88.517 1.00 22.02 465 SER A C 1
ATOM 1369 O O . SER A 1 190 ? 30.820 33.773 87.546 1.00 21.02 465 SER A O 1
ATOM 1372 N N . LEU A 1 191 ? 30.512 31.714 88.412 1.00 18.90 466 LEU A N 1
ATOM 1373 C CA . LEU A 1 191 ? 30.337 31.103 87.098 1.00 19.28 466 LEU A CA 1
ATOM 1374 C C . LEU A 1 191 ? 29.143 31.702 86.361 1.00 20.52 466 LEU A C 1
ATOM 1375 O O . LEU A 1 191 ? 29.243 32.038 85.176 1.00 18.21 466 LEU A O 1
ATOM 1380 N N . ILE A 1 192 ? 27.997 31.839 87.041 1.00 17.06 467 ILE A N 1
ATOM 1381 C CA . ILE A 1 192 ? 26.792 32.311 86.350 1.00 20.95 467 ILE A CA 1
ATOM 1382 C C . ILE A 1 192 ? 26.954 33.728 85.816 1.00 19.51 467 ILE A C 1
ATOM 1383 O O . ILE A 1 192 ? 26.690 33.945 84.622 1.00 19.79 467 ILE A O 1
ATOM 1388 N N . PRO A 1 193 ? 27.383 34.722 86.607 1.00 19.78 468 PRO A N 1
ATOM 1389 C CA . PRO A 1 193 ? 27.564 36.059 86.021 1.00 21.69 468 PRO A CA 1
ATOM 1390 C C . PRO A 1 193 ? 28.669 36.118 84.981 1.00 16.05 468 PRO A C 1
ATOM 1391 O O . PRO A 1 193 ? 28.501 36.789 83.955 1.00 17.39 468 PRO A O 1
ATOM 1395 N N . THR A 1 194 ? 29.791 35.412 85.180 1.00 12.80 469 THR A N 1
ATOM 1396 C CA . THR A 1 194 ? 30.843 35.496 84.173 1.00 12.87 469 THR A CA 1
ATOM 1397 C C . THR A 1 194 ? 30.404 34.838 82.867 1.00 13.18 469 THR A C 1
ATOM 1398 O O . THR A 1 194 ? 30.771 35.297 81.778 1.00 14.65 469 THR A O 1
ATOM 1402 N N . SER A 1 195 ? 29.644 33.745 82.960 1.00 13.92 470 SER A N 1
ATOM 1403 C CA . SER A 1 195 ? 29.112 33.095 81.763 1.00 11.78 470 SER A CA 1
ATOM 1404 C C . SER A 1 195 ? 28.181 34.020 80.995 1.00 14.19 470 SER A C 1
ATOM 1405 O O . SER A 1 195 ? 28.196 34.032 79.753 1.00 13.54 470 SER A O 1
ATOM 1408 N N . ALA A 1 196 ? 27.314 34.745 81.710 1.00 18.71 471 ALA A N 1
ATOM 1409 C CA . ALA A 1 196 ? 26.432 35.711 81.063 1.00 14.93 471 ALA A CA 1
ATOM 1410 C C . ALA A 1 196 ? 27.229 36.844 80.447 1.00 13.23 471 ALA A C 1
ATOM 1411 O O . ALA A 1 196 ? 26.871 37.351 79.378 1.00 14.98 471 ALA A O 1
ATOM 1413 N N . LEU A 1 197 ? 28.305 37.267 81.112 1.00 11.92 472 LEU A N 1
ATOM 1414 C CA . LEU A 1 197 ? 29.134 38.334 80.549 1.00 11.98 472 LEU A CA 1
ATOM 1415 C C . LEU A 1 197 ? 29.806 37.870 79.268 1.00 11.73 472 LEU A C 1
ATOM 1416 O O . LEU A 1 197 ? 29.821 38.600 78.273 1.00 13.27 472 LEU A O 1
ATOM 1421 N N . TYR A 1 198 ? 30.316 36.635 79.256 1.00 12.73 473 TYR A N 1
ATOM 1422 C CA . TYR A 1 198 ? 30.870 36.063 78.036 1.00 13.82 473 TYR A CA 1
ATOM 1423 C C . TYR A 1 198 ? 29.820 35.999 76.932 1.00 12.36 473 TYR A C 1
ATOM 1424 O O . TYR A 1 198 ? 30.083 36.395 75.796 1.00 11.66 473 TYR A O 1
ATOM 1433 N N . ALA A 1 199 ? 28.633 35.459 77.247 1.00 11.90 474 ALA A N 1
ATOM 1434 C CA . ALA A 1 199 ? 27.595 35.329 76.226 1.00 13.30 474 ALA A CA 1
ATOM 1435 C C . ALA A 1 199 ? 27.227 36.682 75.648 1.00 13.68 474 ALA A C 1
ATOM 1436 O O . ALA A 1 199 ? 27.055 36.819 74.432 1.00 15.28 474 ALA A O 1
ATOM 1438 N N . SER A 1 200 ? 27.102 37.692 76.514 1.00 13.48 475 SER A N 1
ATOM 1439 C CA . SER A 1 200 ? 26.790 39.044 76.062 1.00 13.85 475 SER A CA 1
ATOM 1440 C C . SER A 1 200 ? 27.876 39.569 75.131 1.00 14.18 475 SER A C 1
ATOM 1441 O O . SER A 1 200 ? 27.586 40.054 74.037 1.00 14.44 475 SER A O 1
ATOM 1444 N N . LEU A 1 201 ? 29.140 39.500 75.561 1.00 13.79 476 LEU A N 1
ATOM 1445 C CA . LEU A 1 201 ? 30.230 39.996 74.717 1.00 12.61 476 LEU A CA 1
ATOM 1446 C C . LEU A 1 201 ? 30.301 39.240 73.402 1.00 12.96 476 LEU A C 1
ATOM 1447 O O . LEU A 1 201 ? 30.553 39.830 72.348 1.00 14.65 476 LEU A O 1
ATOM 1452 N N . PHE A 1 202 ? 30.087 37.922 73.444 1.00 13.55 477 PHE A N 1
ATOM 1453 C CA . PHE A 1 202 ? 30.202 37.127 72.232 1.00 13.53 477 PHE A CA 1
ATOM 1454 C C . PHE A 1 202 ? 29.142 37.532 71.214 1.00 14.59 477 PHE A C 1
ATOM 1455 O O . PHE A 1 202 ? 29.440 37.749 70.037 1.00 14.05 477 PHE A O 1
ATOM 1463 N N . LEU A 1 203 ? 27.893 37.635 71.659 1.00 16.31 478 LEU A N 1
ATOM 1464 C CA . LEU A 1 203 ? 26.805 37.979 70.752 1.00 16.06 478 LEU A CA 1
ATOM 1465 C C . LEU A 1 203 ? 26.904 39.422 70.279 1.00 16.16 478 LEU A C 1
ATOM 1466 O O . LEU A 1 203 ? 26.620 39.718 69.110 1.00 17.51 478 LEU A O 1
ATOM 1471 N N . LEU A 1 204 ? 27.291 40.343 71.166 1.00 18.09 479 LEU A N 1
ATOM 1472 C CA . LEU A 1 204 ? 27.508 41.709 70.711 1.00 15.71 479 LEU A CA 1
ATOM 1473 C C . LEU A 1 204 ? 28.616 41.749 69.669 1.00 16.66 479 LEU A C 1
ATOM 1474 O O . LEU A 1 204 ? 28.507 42.462 68.667 1.00 18.02 479 LEU A O 1
ATOM 1479 N N . SER A 1 205 ? 29.667 40.943 69.861 1.00 15.43 480 SER A N 1
ATOM 1480 C CA . SER A 1 205 ? 30.741 40.881 68.874 1.00 18.63 480 SER A CA 1
ATOM 1481 C C . SER A 1 205 ? 30.249 40.301 67.559 1.00 18.20 480 SER A C 1
ATOM 1482 O O . SER A 1 205 ? 30.686 40.730 66.487 1.00 21.02 480 SER A O 1
ATOM 1485 N N . SER A 1 206 ? 29.350 39.316 67.618 1.00 19.75 481 SER A N 1
ATOM 1486 C CA . SER A 1 206 ? 28.846 38.735 66.381 1.00 22.20 481 SER A CA 1
ATOM 1487 C C . SER A 1 206 ? 28.012 39.737 65.589 1.00 23.38 481 SER A C 1
ATOM 1488 O O . SER A 1 206 ? 27.934 39.631 64.360 1.00 28.62 481 SER A O 1
ATOM 1491 N N . LEU A 1 207 ? 27.431 40.736 66.255 1.00 16.27 482 LEU A N 1
ATOM 1492 C CA . LEU A 1 207 ? 26.724 41.791 65.536 1.00 23.13 482 LEU A CA 1
ATOM 1493 C C . LEU A 1 207 ? 27.676 42.850 64.990 1.00 23.75 482 LEU A C 1
ATOM 1494 O O . LEU A 1 207 ? 27.345 43.539 64.014 1.00 25.38 482 LEU A O 1
ATOM 1499 N N . GLY A 1 208 ? 28.826 43.025 65.630 1.00 24.43 483 GLY A N 1
ATOM 1500 C CA . GLY A 1 208 ? 29.736 44.095 65.266 1.00 31.32 483 GLY A CA 1
ATOM 1501 C C . GLY A 1 208 ? 30.781 43.752 64.227 1.00 44.36 483 GLY A C 1
ATOM 1502 O O . GLY A 1 208 ? 31.761 44.484 64.074 1.00 54.05 483 GLY A O 1
ATOM 1503 N N . GLN A 1 209 ? 30.592 42.661 63.500 1.00 49.79 484 GLN A N 1
ATOM 1504 C CA . GLN A 1 209 ? 31.625 42.205 62.577 1.00 62.71 484 GLN A CA 1
ATOM 1505 C C . GLN A 1 209 ? 31.335 42.615 61.133 1.00 65.63 484 GLN A C 1
ATOM 1506 O O . GLN A 1 209 ? 32.171 42.430 60.244 1.00 69.56 484 GLN A O 1
ATOM 1512 N N . ALA B 1 11 ? 13.262 33.624 88.030 1.00 45.39 286 ALA B N 1
ATOM 1513 C CA . ALA B 1 11 ? 14.158 34.084 86.975 1.00 49.05 286 ALA B CA 1
ATOM 1514 C C . ALA B 1 11 ? 13.863 33.379 85.656 1.00 45.44 286 ALA B C 1
ATOM 1515 O O . ALA B 1 11 ? 13.467 34.006 84.677 1.00 46.25 286 ALA B O 1
ATOM 1517 N N . ALA B 1 12 ? 14.064 32.066 85.644 1.00 45.17 287 ALA B N 1
ATOM 1518 C CA . ALA B 1 12 ? 13.866 31.288 84.429 1.00 38.22 287 ALA B CA 1
ATOM 1519 C C . ALA B 1 12 ? 12.390 31.234 84.068 1.00 30.93 287 ALA B C 1
ATOM 1520 O O . ALA B 1 12 ? 11.518 31.206 84.942 1.00 31.73 287 ALA B O 1
ATOM 1522 N N . ASP B 1 13 ? 12.102 31.266 82.771 1.00 27.14 288 ASP B N 1
ATOM 1523 C CA . ASP B 1 13 ? 10.726 31.111 82.324 1.00 22.22 288 ASP B CA 1
ATOM 1524 C C . ASP B 1 13 ? 10.723 30.442 80.961 1.00 20.95 288 ASP B C 1
ATOM 1525 O O . ASP B 1 13 ? 11.769 30.238 80.335 1.00 18.35 288 ASP B O 1
ATOM 1530 N N . PHE B 1 14 ? 9.522 30.104 80.499 1.00 16.60 289 PHE B N 1
ATOM 1531 C CA . PHE B 1 14 ? 9.440 29.351 79.260 1.00 14.78 289 PHE B CA 1
ATOM 1532 C C . PHE B 1 14 ? 9.882 30.187 78.062 1.00 18.36 289 PHE B C 1
ATOM 1533 O O . PHE B 1 14 ? 10.499 29.649 77.131 1.00 17.00 289 PHE B O 1
ATOM 1541 N N . GLN B 1 15 ? 9.563 31.496 78.045 1.00 16.93 290 GLN B N 1
ATOM 1542 C CA . GLN B 1 15 ? 10.030 32.335 76.944 1.00 18.14 290 GLN B CA 1
ATOM 1543 C C . GLN B 1 15 ? 11.543 32.246 76.814 1.00 18.52 290 GLN B C 1
ATOM 1544 O O . GLN B 1 15 ? 12.069 32.116 75.709 1.00 15.69 290 GLN B O 1
ATOM 1550 N N . GLY B 1 16 ? 12.260 32.288 77.936 1.00 14.78 291 GLY B N 1
ATOM 1551 C CA . GLY B 1 16 ? 13.712 32.179 77.859 1.00 16.34 291 GLY B CA 1
ATOM 1552 C C . GLY B 1 16 ? 14.168 30.838 77.316 1.00 17.58 291 GLY B C 1
ATOM 1553 O O . GLY B 1 16 ? 15.064 30.774 76.468 1.00 14.64 291 GLY B O 1
ATOM 1554 N N . LEU B 1 17 ? 13.529 29.755 77.762 1.00 13.99 292 LEU B N 1
ATOM 1555 C CA . LEU B 1 17 ? 13.907 28.418 77.307 1.00 12.17 292 LEU B CA 1
ATOM 1556 C C . LEU B 1 17 ? 13.616 28.240 75.824 1.00 13.92 292 LEU B C 1
ATOM 1557 O O . LEU B 1 17 ? 14.458 27.740 75.069 1.00 12.96 292 LEU B O 1
ATOM 1562 N N . TYR B 1 18 ? 12.421 28.648 75.384 1.00 13.91 293 TYR B N 1
ATOM 1563 C CA . TYR B 1 18 ? 12.092 28.566 73.964 1.00 11.83 293 TYR B CA 1
ATOM 1564 C C . TYR B 1 18 ? 13.072 29.364 73.108 1.00 15.16 293 TYR B C 1
ATOM 1565 O O . TYR B 1 18 ? 13.540 28.876 72.077 1.00 14.36 293 TYR B O 1
ATOM 1574 N N . ALA B 1 19 ? 13.390 30.599 73.509 1.00 12.19 294 ALA B N 1
ATOM 1575 C CA . ALA B 1 19 ? 14.283 31.409 72.691 1.00 13.43 294 ALA B CA 1
ATOM 1576 C C . ALA B 1 19 ? 15.631 30.729 72.504 1.00 14.72 294 ALA B C 1
ATOM 1577 O O . ALA B 1 19 ? 16.197 30.726 71.403 1.00 12.96 294 ALA B O 1
ATOM 1579 N N . GLU B 1 20 ? 16.171 30.188 73.581 1.00 13.02 295 GLU B N 1
ATOM 1580 C CA . GLU B 1 20 ? 17.485 29.567 73.533 1.00 13.44 295 GLU B CA 1
ATOM 1581 C C . GLU B 1 20 ? 17.477 28.350 72.615 1.00 12.83 295 GLU B C 1
ATOM 1582 O O . GLU B 1 20 ? 18.329 28.230 71.728 1.00 12.08 295 GLU B O 1
ATOM 1588 N N . VAL B 1 21 ? 16.489 27.463 72.782 1.00 11.48 296 VAL B N 1
ATOM 1589 C CA . VAL B 1 21 ? 16.461 26.239 71.983 1.00 12.48 296 VAL B CA 1
ATOM 1590 C C . VAL B 1 21 ? 16.150 26.574 70.531 1.00 15.21 296 VAL B C 1
ATOM 1591 O O . VAL B 1 21 ? 16.742 26.003 69.600 1.00 12.62 296 VAL B O 1
ATOM 1595 N N . LYS B 1 22 ? 15.244 27.533 70.316 1.00 11.68 297 LYS B N 1
ATOM 1596 C CA . LYS B 1 22 ? 14.925 27.990 68.967 1.00 11.03 297 LYS B CA 1
ATOM 1597 C C . LYS B 1 22 ? 16.167 28.536 68.263 1.00 13.03 297 LYS B C 1
ATOM 1598 O O . LYS B 1 22 ? 16.429 28.210 67.098 1.00 16.21 297 LYS B O 1
ATOM 1604 N N . ALA B 1 23 ? 16.924 29.396 68.948 1.00 11.86 298 ALA B N 1
ATOM 1605 C CA . ALA B 1 23 ? 18.122 29.978 68.341 1.00 14.29 298 ALA B CA 1
ATOM 1606 C C . ALA B 1 23 ? 19.155 28.895 68.045 1.00 15.32 298 ALA B C 1
ATOM 1607 O O . ALA B 1 23 ? 19.774 28.889 66.972 1.00 17.17 298 ALA B O 1
ATOM 1609 N N . CYS B 1 24 ? 19.336 27.958 68.983 1.00 13.93 299 CYS B N 1
ATOM 1610 C CA . CYS B 1 24 ? 20.274 26.856 68.774 1.00 12.24 299 CYS B CA 1
ATOM 1611 C C . CYS B 1 24 ? 19.876 25.989 67.588 1.00 20.06 299 CYS B C 1
ATOM 1612 O O . CYS B 1 24 ? 20.751 25.454 66.899 1.00 17.47 299 CYS B O 1
ATOM 1615 N N . SER B 1 25 ? 18.572 25.867 67.314 1.00 13.63 300 SER B N 1
ATOM 1616 C CA . SER B 1 25 ? 18.069 24.976 66.277 1.00 17.82 300 SER B CA 1
ATOM 1617 C C . SER B 1 25 ? 18.256 25.511 64.867 1.00 18.58 300 SER B C 1
ATOM 1618 O O . SER B 1 25 ? 18.097 24.731 63.916 1.00 17.27 300 SER B O 1
ATOM 1621 N N . SER B 1 26 ? 18.585 26.801 64.697 1.00 15.16 301 SER B N 1
ATOM 1622 C CA . SER B 1 26 ? 18.468 27.438 63.386 1.00 17.27 301 SER B CA 1
ATOM 1623 C C . SER B 1 26 ? 19.255 26.694 62.319 1.00 19.64 301 SER B C 1
ATOM 1624 O O . SER B 1 26 ? 18.761 26.482 61.203 1.00 17.39 301 SER B O 1
ATOM 1627 N N . GLU B 1 27 ? 20.506 26.334 62.616 1.00 14.51 302 GLU B N 1
ATOM 1628 C CA . GLU B 1 27 ? 21.316 25.710 61.576 1.00 15.50 302 GLU B CA 1
ATOM 1629 C C . GLU B 1 27 ? 20.981 24.243 61.362 1.00 15.48 302 GLU B C 1
ATOM 1630 O O . GLU B 1 27 ? 21.308 23.698 60.303 1.00 18.14 302 GLU B O 1
ATOM 1636 N N . LEU B 1 28 ? 20.360 23.588 62.336 1.00 15.36 303 LEU B N 1
ATOM 1637 C CA . LEU B 1 28 ? 19.916 22.226 62.101 1.00 17.41 303 LEU B CA 1
ATOM 1638 C C . LEU B 1 28 ? 18.720 22.214 61.167 1.00 16.86 303 LEU B C 1
ATOM 1639 O O . LEU B 1 28 ? 18.614 21.351 60.292 1.00 21.83 303 LEU B O 1
ATOM 1644 N N . GLU B 1 29 ? 17.799 23.154 61.353 1.00 21.40 304 GLU B N 1
ATOM 1645 C CA . GLU B 1 29 ? 16.597 23.118 60.528 1.00 23.04 304 GLU B CA 1
ATOM 1646 C C . GLU B 1 29 ? 16.883 23.471 59.072 1.00 22.07 304 GLU B C 1
ATOM 1647 O O . GLU B 1 29 ? 16.196 22.970 58.177 1.00 21.61 304 GLU B O 1
ATOM 1653 N N . SER B 1 30 ? 17.922 24.253 58.802 1.00 17.11 305 SER B N 1
ATOM 1654 C CA . SER B 1 30 ? 18.259 24.611 57.426 1.00 18.80 305 SER B CA 1
ATOM 1655 C C . SER B 1 30 ? 19.272 23.652 56.806 1.00 19.43 305 SER B C 1
ATOM 1656 O O . SER B 1 30 ? 19.683 23.842 55.656 1.00 21.01 305 SER B O 1
ATOM 1659 N N . LEU B 1 31 ? 19.693 22.631 57.545 1.00 18.60 306 LEU B N 1
ATOM 1660 C CA . LEU B 1 31 ? 20.558 21.604 56.984 1.00 19.62 306 LEU B CA 1
ATOM 1661 C C . LEU B 1 31 ? 19.842 20.814 55.891 1.00 21.15 306 LEU B C 1
ATOM 1662 O O . LEU B 1 31 ? 18.638 20.577 55.975 1.00 21.22 306 LEU B O 1
ATOM 1667 N N . GLU B 1 32 ? 20.585 20.438 54.847 1.00 22.75 307 GLU B N 1
ATOM 1668 C CA . GLU B 1 32 ? 20.054 19.613 53.758 1.00 24.68 307 GLU B CA 1
ATOM 1669 C C . GLU B 1 32 ? 19.402 18.348 54.298 1.00 26.66 307 GLU B C 1
ATOM 1670 O O . GLU B 1 32 ? 19.867 17.754 55.272 1.00 23.96 307 GLU B O 1
ATOM 1676 N N . MET B 1 33 ? 18.316 17.930 53.641 1.00 22.00 308 MET B N 1
ATOM 1677 C CA . MET B 1 33 ? 17.502 16.841 54.184 1.00 24.13 308 MET B CA 1
ATOM 1678 C C . MET B 1 33 ? 18.306 15.556 54.353 1.00 20.65 308 MET B C 1
ATOM 1679 O O . MET B 1 33 ? 18.142 14.839 55.354 1.00 22.92 308 MET B O 1
ATOM 1684 N N . GLU B 1 34 ? 19.189 15.253 53.394 1.00 21.63 309 GLU B N 1
ATOM 1685 C CA . GLU B 1 34 ? 19.962 14.012 53.468 1.00 27.76 309 GLU B CA 1
ATOM 1686 C C . GLU B 1 34 ? 20.838 13.982 54.715 1.00 25.46 309 GLU B C 1
ATOM 1687 O O . GLU B 1 34 ? 20.977 12.942 55.377 1.00 18.86 309 GLU B O 1
ATOM 1693 N N . LEU B 1 35 ? 21.467 15.110 55.032 1.00 22.51 310 LEU B N 1
ATOM 1694 C CA . LEU B 1 35 ? 22.345 15.144 56.193 1.00 18.14 310 LEU B CA 1
ATOM 1695 C C . LEU B 1 35 ? 21.549 15.166 57.487 1.00 19.81 310 LEU B C 1
ATOM 1696 O O . LEU B 1 35 ? 21.943 14.526 58.469 1.00 18.33 310 LEU B O 1
ATOM 1701 N N . ARG B 1 36 ? 20.411 15.866 57.500 1.00 16.66 311 ARG B N 1
ATOM 1702 C CA . ARG B 1 36 ? 19.543 15.827 58.669 1.00 15.44 311 ARG B CA 1
ATOM 1703 C C . ARG B 1 36 ? 19.115 14.398 58.964 1.00 17.99 311 ARG B C 1
ATOM 1704 O O . ARG B 1 36 ? 19.118 13.969 60.119 1.00 17.02 311 ARG B O 1
ATOM 1712 N N . GLN B 1 37 ? 18.762 13.642 57.928 1.00 19.04 312 GLN B N 1
ATOM 1713 C CA . GLN B 1 37 ? 18.330 12.263 58.148 1.00 22.72 312 GLN B CA 1
ATOM 1714 C C . GLN B 1 37 ? 19.486 11.378 58.617 1.00 22.27 312 GLN B C 1
ATOM 1715 O O . GLN B 1 37 ? 19.310 10.557 59.525 1.00 19.72 312 GLN B O 1
ATOM 1721 N N . GLN B 1 38 ? 20.662 11.504 57.991 1.00 17.50 313 GLN B N 1
ATOM 1722 C CA . GLN B 1 38 ? 21.828 10.756 58.453 1.00 19.76 313 GLN B CA 1
ATOM 1723 C C . GLN B 1 38 ? 22.135 11.046 59.916 1.00 19.31 313 GLN B C 1
ATOM 1724 O O . GLN B 1 38 ? 22.394 10.120 60.693 1.00 17.91 313 GLN B O 1
ATOM 1730 N N . ILE B 1 39 ? 22.087 12.318 60.324 1.00 14.41 314 ILE B N 1
ATOM 1731 C CA . ILE B 1 39 ? 22.370 12.642 61.722 1.00 13.03 314 ILE B CA 1
ATOM 1732 C C . ILE B 1 39 ? 21.310 12.034 62.638 1.00 16.13 314 ILE B C 1
ATOM 1733 O O . ILE B 1 39 ? 21.627 11.391 63.649 1.00 18.07 314 ILE B O 1
ATOM 1738 N N . LEU B 1 40 ? 20.036 12.207 62.290 1.00 15.43 315 LEU B N 1
ATOM 1739 C CA . LEU B 1 40 ? 18.970 11.798 63.200 1.00 14.76 315 LEU B CA 1
ATOM 1740 C C . LEU B 1 40 ? 18.952 10.289 63.398 1.00 16.24 315 LEU B C 1
ATOM 1741 O O . LEU B 1 40 ? 18.789 9.802 64.522 1.00 17.81 315 LEU B O 1
ATOM 1746 N N . VAL B 1 41 ? 19.068 9.537 62.308 1.00 15.96 316 VAL B N 1
ATOM 1747 C CA . VAL B 1 41 ? 19.040 8.081 62.399 1.00 15.42 316 VAL B CA 1
ATOM 1748 C C . VAL B 1 41 ? 20.172 7.587 63.276 1.00 17.46 316 VAL B C 1
ATOM 1749 O O . VAL B 1 41 ? 19.992 6.678 64.096 1.00 18.32 316 VAL B O 1
ATOM 1753 N N . ASN B 1 42 ? 21.350 8.200 63.139 1.00 13.73 317 ASN B N 1
ATOM 1754 C CA . ASN B 1 42 ? 22.485 7.741 63.915 1.00 12.92 317 ASN B CA 1
ATOM 1755 C C . ASN B 1 42 ? 22.456 8.266 65.340 1.00 17.83 317 ASN B C 1
ATOM 1756 O O . ASN B 1 42 ? 22.998 7.610 66.236 1.00 14.33 317 ASN B O 1
ATOM 1761 N N . ILE B 1 43 ? 21.804 9.407 65.591 1.00 14.87 318 ILE B N 1
ATOM 1762 C CA . ILE B 1 43 ? 21.580 9.796 66.981 1.00 15.26 318 ILE B CA 1
ATOM 1763 C C . ILE B 1 43 ? 20.717 8.747 67.668 1.00 18.41 318 ILE B C 1
ATOM 1764 O O . ILE B 1 43 ? 20.979 8.361 68.812 1.00 15.69 318 ILE B O 1
ATOM 1769 N N . GLY B 1 44 ? 19.703 8.237 66.963 1.00 14.17 319 GLY B N 1
ATOM 1770 C CA . GLY B 1 44 ? 18.892 7.161 67.520 1.00 15.70 319 GLY B CA 1
ATOM 1771 C C . GLY B 1 44 ? 19.727 5.950 67.905 1.00 20.94 319 GLY B C 1
ATOM 1772 O O . GLY B 1 44 ? 19.476 5.311 68.926 1.00 20.61 319 GLY B O 1
ATOM 1773 N N . LYS B 1 45 ? 20.769 5.661 67.130 1.00 17.36 320 LYS B N 1
ATOM 1774 C CA . LYS B 1 45 ? 21.616 4.520 67.460 1.00 16.60 320 LYS B CA 1
ATOM 1775 C C . LYS B 1 45 ? 22.578 4.815 68.611 1.00 14.21 320 LYS B C 1
ATOM 1776 O O . LYS B 1 45 ? 22.843 3.926 69.424 1.00 18.70 320 LYS B O 1
ATOM 1782 N N . ILE B 1 46 ? 23.146 6.021 68.691 1.00 14.50 321 ILE B N 1
ATOM 1783 C CA . ILE B 1 46 ? 24.046 6.263 69.817 1.00 16.46 321 ILE B CA 1
ATOM 1784 C C . ILE B 1 46 ? 23.265 6.445 71.122 1.00 17.28 321 ILE B C 1
ATOM 1785 O O . ILE B 1 46 ? 23.820 6.215 72.201 1.00 17.91 321 ILE B O 1
ATOM 1790 N N . LEU B 1 47 ? 21.974 6.813 71.054 1.00 15.06 322 LEU B N 1
ATOM 1791 C CA . LEU B 1 47 ? 21.134 6.860 72.253 1.00 17.33 322 LEU B CA 1
ATOM 1792 C C . LEU B 1 47 ? 20.952 5.482 72.871 1.00 19.87 322 LEU B C 1
ATOM 1793 O O . LEU B 1 47 ? 20.600 5.379 74.052 1.00 19.61 322 LEU B O 1
ATOM 1798 N N . GLN B 1 48 ? 21.195 4.423 72.100 1.00 15.73 323 GLN B N 1
ATOM 1799 C CA . GLN B 1 48 ? 21.174 3.052 72.604 1.00 18.44 323 GLN B CA 1
ATOM 1800 C C . GLN B 1 48 ? 22.574 2.535 72.925 1.00 18.41 323 GLN B C 1
ATOM 1801 O O . GLN B 1 48 ? 22.737 1.347 73.240 1.00 21.82 323 GLN B O 1
ATOM 1807 N N . ASP B 1 49 ? 23.596 3.405 72.829 1.00 19.51 324 ASP B N 1
ATOM 1808 C CA . ASP B 1 49 ? 25.008 3.015 72.954 1.00 16.40 324 ASP B CA 1
ATOM 1809 C C . ASP B 1 49 ? 25.714 4.240 73.550 1.00 17.85 324 ASP B C 1
ATOM 1810 O O . ASP B 1 49 ? 26.463 4.944 72.871 1.00 20.26 324 ASP B O 1
ATOM 1815 N N . GLN B 1 50 ? 25.518 4.450 74.860 1.00 20.52 325 GLN B N 1
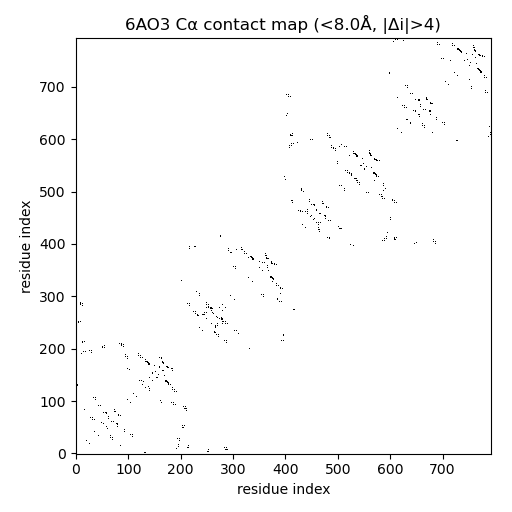ATOM 1816 C CA . GLN B 1 50 ? 25.992 5.680 75.496 1.00 24.04 325 GLN B CA 1
ATOM 1817 C C . GLN B 1 50 ? 27.474 5.970 75.356 1.00 20.98 325 GLN B C 1
ATOM 1818 O O . GLN B 1 50 ? 27.828 7.162 75.263 1.00 20.46 325 GLN B O 1
ATOM 1824 N N . PRO B 1 51 ? 28.381 4.993 75.412 1.00 22.57 326 PRO B N 1
ATOM 1825 C CA . PRO B 1 51 ? 29.810 5.331 75.213 1.00 21.49 326 PRO B CA 1
ATOM 1826 C C . PRO B 1 51 ? 30.103 5.979 73.880 1.00 23.53 326 PRO B C 1
ATOM 1827 O O . PRO B 1 51 ? 31.040 6.774 73.782 1.00 21.14 326 PRO B O 1
ATOM 1831 N N . SER B 1 52 ? 29.329 5.642 72.834 1.00 19.97 327 SER B N 1
ATOM 1832 C CA . SER B 1 52 ? 29.503 6.308 71.544 1.00 18.26 327 SER B CA 1
ATOM 1833 C C . SER B 1 52 ? 29.079 7.770 71.618 1.00 18.51 327 SER B C 1
ATOM 1834 O O . SER B 1 52 ? 29.663 8.633 70.952 1.00 16.33 327 SER B O 1
ATOM 1837 N N . MET B 1 53 ? 28.035 8.059 72.395 1.00 17.41 328 MET B N 1
ATOM 1838 C CA . MET B 1 53 ? 27.643 9.449 72.603 1.00 19.11 328 MET B CA 1
ATOM 1839 C C . MET B 1 53 ? 28.746 10.233 73.300 1.00 18.15 328 MET B C 1
ATOM 1840 O O . MET B 1 53 ? 29.062 11.362 72.912 1.00 16.35 328 MET B O 1
ATOM 1845 N N . GLU B 1 54 ? 29.346 9.645 74.332 1.00 16.98 329 GLU B N 1
ATOM 1846 C CA . GLU B 1 54 ? 30.450 10.302 75.024 1.00 18.59 329 GLU B CA 1
ATOM 1847 C C . GLU B 1 54 ? 31.638 10.517 74.096 1.00 17.97 329 GLU B C 1
ATOM 1848 O O . GLU B 1 54 ? 32.290 11.567 74.143 1.00 17.87 329 GLU B O 1
ATOM 1854 N N . ALA B 1 55 ? 31.931 9.538 73.235 1.00 16.82 330 ALA B N 1
ATOM 1855 C CA . ALA B 1 55 ? 33.029 9.690 72.282 1.00 15.07 330 ALA B CA 1
ATOM 1856 C C . ALA B 1 55 ? 32.752 10.814 71.296 1.00 16.01 330 ALA B C 1
ATOM 1857 O O . ALA B 1 55 ? 33.646 11.613 70.982 1.00 14.57 330 ALA B O 1
ATOM 1859 N N . LEU B 1 56 ? 31.523 10.875 70.766 1.00 15.21 331 LEU B N 1
ATOM 1860 C CA . LEU B 1 56 ? 31.185 11.969 69.857 1.00 13.21 331 LEU B CA 1
ATOM 1861 C C . LEU B 1 56 ? 31.285 13.314 70.566 1.00 12.78 331 LEU B C 1
ATOM 1862 O O . LEU B 1 56 ? 31.806 14.290 70.003 1.00 12.39 331 LEU B O 1
ATOM 1867 N N . GLU B 1 57 ? 30.804 13.384 71.810 1.00 13.03 332 GLU B N 1
ATOM 1868 C CA . GLU B 1 57 ? 30.872 14.639 72.544 1.00 16.83 332 GLU B CA 1
ATOM 1869 C C . GLU B 1 57 ? 32.323 15.073 72.743 1.00 18.89 332 GLU B C 1
ATOM 1870 O O . GLU B 1 57 ? 32.661 16.254 72.571 1.00 17.64 332 GLU B O 1
ATOM 1876 N N . ALA B 1 58 ? 33.206 14.121 73.047 1.00 15.80 333 ALA B N 1
ATOM 1877 C CA . ALA B 1 58 ? 34.607 14.464 73.262 1.00 16.23 333 ALA B CA 1
ATOM 1878 C C . ALA B 1 58 ? 35.253 14.974 71.978 1.00 16.68 333 ALA B C 1
ATOM 1879 O O . ALA B 1 58 ? 36.014 15.955 72.004 1.00 16.81 333 ALA B O 1
ATOM 1881 N N . SER B 1 59 ? 34.935 14.349 70.839 1.00 14.31 334 SER B N 1
ATOM 1882 C CA . SER B 1 59 ? 35.519 14.797 69.575 1.00 14.46 334 SER B CA 1
ATOM 1883 C C . SER B 1 59 ? 35.007 16.176 69.184 1.00 13.26 334 SER B C 1
ATOM 1884 O O . SER B 1 59 ? 35.789 17.021 68.732 1.00 14.92 334 SER B O 1
ATOM 1887 N N . LEU B 1 60 ? 33.701 16.419 69.336 1.00 12.13 335 LEU B N 1
ATOM 1888 C CA . LEU B 1 60 ? 33.139 17.707 68.944 1.00 14.25 335 LEU B CA 1
ATOM 1889 C C . LEU B 1 60 ? 33.592 18.815 69.876 1.00 18.69 335 LEU B C 1
ATOM 1890 O O . LEU B 1 60 ? 33.890 19.931 69.430 1.00 13.71 335 LEU B O 1
ATOM 1895 N N . GLY B 1 61 ? 33.636 18.527 71.177 1.00 16.47 336 GLY B N 1
ATOM 1896 C CA . GLY B 1 61 ? 34.020 19.545 72.139 1.00 15.69 336 GLY B CA 1
ATOM 1897 C C . GLY B 1 61 ? 35.434 20.032 71.914 1.00 17.76 336 GLY B C 1
ATOM 1898 O O . GLY B 1 61 ? 35.701 21.240 71.926 1.00 18.92 336 GLY B O 1
ATOM 1899 N N . GLN B 1 62 ? 36.366 19.096 71.737 1.00 15.97 337 GLN B N 1
ATOM 1900 C CA . GLN B 1 62 ? 37.742 19.486 71.479 1.00 19.67 337 GLN B CA 1
ATOM 1901 C C . GLN B 1 62 ? 37.868 20.161 70.115 1.00 18.05 337 GLN B C 1
ATOM 1902 O O . GLN B 1 62 ? 38.623 21.129 69.966 1.00 18.39 337 GLN B O 1
ATOM 1908 N N . GLY B 1 63 ? 37.116 19.690 69.118 1.00 17.21 338 GLY B N 1
ATOM 1909 C CA . GLY B 1 63 ? 37.161 20.323 67.804 1.00 15.51 338 GLY B CA 1
ATOM 1910 C C . GLY B 1 63 ? 36.622 21.746 67.800 1.00 17.29 338 GLY B C 1
ATOM 1911 O O . GLY B 1 63 ? 37.170 22.625 67.125 1.00 19.40 338 GLY B O 1
ATOM 1912 N N . LEU B 1 64 ? 35.546 21.992 68.549 1.00 17.27 339 LEU B N 1
ATOM 1913 C CA . LEU B 1 64 ? 34.959 23.327 68.632 1.00 15.83 339 LEU B CA 1
ATOM 1914 C C . LEU B 1 64 ? 35.894 24.312 69.322 1.00 17.03 339 LEU B C 1
ATOM 1915 O O . LEU B 1 64 ? 36.023 25.457 68.886 1.00 21.57 339 LEU B O 1
ATOM 1920 N N . CYS B 1 65 ? 36.525 23.903 70.419 1.00 17.28 340 CYS B N 1
ATOM 1921 C CA . CYS B 1 65 ? 37.342 24.847 71.168 1.00 24.13 340 CYS B CA 1
ATOM 1922 C C . CYS B 1 65 ? 38.726 25.028 70.558 1.00 31.78 340 CYS B C 1
ATOM 1923 O O . CYS B 1 65 ? 39.328 26.097 70.707 1.00 30.97 340 CYS B O 1
ATOM 1926 N N . SER B 1 66 ? 39.250 24.010 69.884 1.00 25.77 341 SER B N 1
ATOM 1927 C CA . SER B 1 66 ? 40.580 24.093 69.294 1.00 26.57 341 SER B CA 1
ATOM 1928 C C . SER B 1 66 ? 40.561 24.589 67.856 1.00 28.01 341 SER B C 1
ATOM 1929 O O . SER B 1 66 ? 41.557 25.157 67.399 1.00 29.24 341 SER B O 1
ATOM 1932 N N . GLY B 1 67 ? 39.466 24.375 67.126 1.00 26.56 342 GLY B N 1
ATOM 1933 C CA . GLY B 1 67 ? 39.413 24.727 65.720 1.00 29.88 342 GLY B CA 1
ATOM 1934 C C . GLY B 1 67 ? 40.258 23.858 64.813 1.00 34.64 342 GLY B C 1
ATOM 1935 O O . GLY B 1 67 ? 40.408 24.178 63.629 1.00 35.35 342 GLY B O 1
ATOM 1936 N N . GLY B 1 68 ? 40.809 22.761 65.331 1.00 28.63 343 GLY B N 1
ATOM 1937 C CA . GLY B 1 68 ? 41.701 21.908 64.577 1.00 32.39 343 GLY B CA 1
ATOM 1938 C C . GLY B 1 68 ? 40.987 20.786 63.844 1.00 28.76 343 GLY B C 1
ATOM 1939 O O . GLY B 1 68 ? 39.760 20.719 63.771 1.00 28.08 343 GLY B O 1
ATOM 1940 N N . GLN B 1 69 ? 41.790 19.908 63.257 1.00 27.46 344 GLN B N 1
ATOM 1941 C CA . GLN B 1 69 ? 41.252 18.746 62.572 1.00 26.92 344 GLN B CA 1
ATOM 1942 C C . GLN B 1 69 ? 40.793 17.690 63.570 1.00 26.45 344 GLN B C 1
ATOM 1943 O O . GLN B 1 69 ? 41.465 17.414 64.571 1.00 30.85 344 GLN B O 1
ATOM 1949 N N . VAL B 1 70 ? 39.650 17.086 63.273 1.00 19.07 345 VAL B N 1
ATOM 1950 C CA . VAL B 1 70 ? 39.016 16.104 64.144 1.00 23.53 345 VAL B CA 1
ATOM 1951 C C . VAL B 1 70 ? 39.217 14.724 63.529 1.00 23.18 345 VAL B C 1
ATOM 1952 O O . VAL B 1 70 ? 38.972 14.524 62.333 1.00 19.38 345 VAL B O 1
ATOM 1956 N N . GLU B 1 71 ? 39.681 13.782 64.338 1.00 19.45 346 GLU B N 1
ATOM 1957 C CA . GLU B 1 71 ? 39.909 12.429 63.847 1.00 23.21 346 GLU B CA 1
ATOM 1958 C C . GLU B 1 71 ? 38.570 11.727 63.625 1.00 19.05 346 GLU B C 1
ATOM 1959 O O . GLU B 1 71 ? 37.647 11.897 64.419 1.00 17.51 346 GLU B O 1
ATOM 1965 N N . PRO B 1 72 ? 38.417 10.980 62.532 1.00 23.72 347 PRO B N 1
ATOM 1966 C CA . PRO B 1 72 ? 37.137 10.298 62.282 1.00 23.19 347 PRO B CA 1
ATOM 1967 C C . PRO B 1 72 ? 36.848 9.261 63.356 1.00 23.41 347 PRO B C 1
ATOM 1968 O O . PRO B 1 72 ? 37.757 8.721 63.986 1.00 21.17 347 PRO B O 1
ATOM 1972 N N . LEU B 1 73 ? 35.565 8.974 63.548 1.00 18.38 348 LEU B N 1
ATOM 1973 C CA . LEU B 1 73 ? 35.114 7.976 64.510 1.00 17.26 348 LEU B CA 1
ATOM 1974 C C . LEU B 1 73 ? 34.515 6.769 63.794 1.00 22.42 348 LEU B C 1
ATOM 1975 O O . LEU B 1 73 ? 34.137 6.836 62.625 1.00 22.61 348 LEU B O 1
ATOM 1980 N N . ASP B 1 74 ? 34.409 5.661 64.518 1.00 23.20 349 ASP B N 1
ATOM 1981 C CA . ASP B 1 74 ? 33.779 4.459 63.990 1.00 25.72 349 ASP B CA 1
ATOM 1982 C C . ASP B 1 74 ? 32.273 4.500 64.198 1.00 22.94 349 ASP B C 1
ATOM 1983 O O . ASP B 1 74 ? 31.758 5.236 65.042 1.00 23.55 349 ASP B O 1
ATOM 1988 N N . GLY B 1 75 ? 31.572 3.678 63.423 1.00 18.95 350 GLY B N 1
ATOM 1989 C CA . GLY B 1 75 ? 30.179 3.406 63.676 1.00 20.74 350 GLY B CA 1
ATOM 1990 C C . GLY B 1 75 ? 29.271 4.610 63.545 1.00 18.78 350 GLY B C 1
ATOM 1991 O O . GLY B 1 75 ? 29.583 5.596 62.868 1.00 19.74 350 GLY B O 1
ATOM 1992 N N . PRO B 1 76 ? 28.105 4.534 64.197 1.00 17.49 351 PRO B N 1
ATOM 1993 C CA . PRO B 1 76 ? 27.146 5.656 64.126 1.00 19.73 351 PRO B CA 1
ATOM 1994 C C . PRO B 1 76 ? 27.702 6.996 64.567 1.00 18.17 351 PRO B C 1
ATOM 1995 O O . PRO B 1 76 ? 27.336 8.029 63.982 1.00 15.83 351 PRO B O 1
ATOM 1999 N N . ALA B 1 77 ? 28.537 7.031 65.606 1.00 14.49 352 ALA B N 1
ATOM 2000 C CA . ALA B 1 77 ? 29.107 8.312 66.009 1.00 19.40 352 ALA B CA 1
ATOM 2001 C C . ALA B 1 77 ? 29.916 8.908 64.865 1.00 16.59 352 ALA B C 1
ATOM 2002 O O . ALA B 1 77 ? 29.872 10.118 64.617 1.00 15.45 352 ALA B O 1
ATOM 2004 N N . GLY B 1 78 ? 30.631 8.060 64.134 1.00 16.47 353 GLY B N 1
ATOM 2005 C CA . GLY B 1 78 ? 31.372 8.533 62.975 1.00 18.70 353 GLY B CA 1
ATOM 2006 C C . GLY B 1 78 ? 30.478 8.996 61.842 1.00 19.84 353 GLY B C 1
ATOM 2007 O O . GLY B 1 78 ? 30.832 9.930 61.122 1.00 17.70 353 GLY B O 1
ATOM 2008 N N . CYS B 1 79 ? 29.311 8.358 61.666 1.00 18.22 354 CYS B N 1
ATOM 2009 C CA . CYS B 1 79 ? 28.373 8.801 60.626 1.00 16.14 354 CYS B CA 1
ATOM 2010 C C . CYS B 1 79 ? 27.824 10.193 60.916 1.00 16.72 354 CYS B C 1
ATOM 2011 O O . CYS B 1 79 ? 27.531 10.953 59.985 1.00 18.13 354 CYS B O 1
ATOM 2014 N N . ILE B 1 80 ? 27.608 10.515 62.188 1.00 15.15 355 ILE B N 1
ATOM 2015 C CA . ILE B 1 80 ? 27.222 11.875 62.563 1.00 14.00 355 ILE B CA 1
ATOM 2016 C C . ILE B 1 80 ? 28.369 12.840 62.309 1.00 15.10 355 ILE B C 1
ATOM 2017 O O . ILE B 1 80 ? 28.196 13.891 61.679 1.00 13.66 355 ILE B O 1
ATOM 2022 N N . LEU B 1 81 ? 29.560 12.505 62.809 1.00 13.72 356 LEU B N 1
ATOM 2023 C CA . LEU B 1 81 ? 30.698 13.414 62.678 1.00 16.19 356 LEU B CA 1
ATOM 2024 C C . LEU B 1 81 ? 30.967 13.774 61.222 1.00 16.62 356 LEU B C 1
ATOM 2025 O O . LEU B 1 81 ? 31.237 14.942 60.905 1.00 16.77 356 LEU B O 1
ATOM 2030 N N . GLU B 1 82 ? 30.852 12.789 60.316 1.00 14.75 357 GLU B N 1
ATOM 2031 C CA . GLU B 1 82 ? 31.053 13.028 58.888 1.00 16.29 357 GLU B CA 1
ATOM 2032 C C . GLU B 1 82 ? 30.170 14.143 58.362 1.00 20.85 357 GLU B C 1
ATOM 2033 O O . GLU B 1 82 ? 30.534 14.812 57.385 1.00 21.93 357 GLU B O 1
ATOM 2039 N N . CYS B 1 83 ? 28.984 14.320 58.940 1.00 16.06 358 CYS B N 1
ATOM 2040 C CA . CYS B 1 83 ? 28.083 15.375 58.484 1.00 16.95 358 CYS B CA 1
ATOM 2041 C C . CYS B 1 83 ? 28.464 16.750 59.014 1.00 17.96 358 CYS B C 1
ATOM 2042 O O . CYS B 1 83 ? 27.884 17.755 58.582 1.00 19.26 358 CYS B O 1
ATOM 2045 N N . LEU B 1 84 ? 29.424 16.817 59.928 1.00 13.83 359 LEU B N 1
ATOM 2046 C CA . LEU B 1 84 ? 29.742 18.037 60.647 1.00 16.15 359 LEU B CA 1
ATOM 2047 C C . LEU B 1 84 ? 31.142 18.558 60.359 1.00 18.81 359 LEU B C 1
ATOM 2048 O O . LEU B 1 84 ? 31.543 19.559 60.959 1.00 20.73 359 LEU B O 1
ATOM 2053 N N . VAL B 1 85 ? 31.889 17.919 59.464 1.00 20.08 360 VAL B N 1
ATOM 2054 C CA . VAL B 1 85 ? 33.281 18.271 59.207 1.00 16.32 360 VAL B CA 1
ATOM 2055 C C . VAL B 1 85 ? 33.462 18.584 57.731 1.00 21.51 360 VAL B C 1
ATOM 2056 O O . VAL B 1 85 ? 32.728 18.085 56.872 1.00 24.36 360 VAL B O 1
ATOM 2060 N N . LEU B 1 86 ? 34.464 19.406 57.442 1.00 20.59 361 LEU B N 1
ATOM 2061 C CA . LEU B 1 86 ? 34.965 19.567 56.088 1.00 21.63 361 LEU B CA 1
ATOM 2062 C C . LEU B 1 86 ? 35.839 18.370 55.720 1.00 22.88 361 LEU B C 1
ATOM 2063 O O . LEU B 1 86 ? 36.248 17.589 56.576 1.00 25.54 361 LEU B O 1
ATOM 2068 N N . ASP B 1 87 ? 36.183 18.259 54.438 1.00 22.01 362 ASP B N 1
ATOM 2069 C CA . ASP B 1 87 ? 37.109 17.206 54.027 1.00 25.02 362 ASP B CA 1
ATOM 2070 C C . ASP B 1 87 ? 38.492 17.371 54.644 1.00 29.56 362 ASP B C 1
ATOM 2071 O O . ASP B 1 87 ? 39.266 16.407 54.666 1.00 29.25 362 ASP B O 1
ATOM 2076 N N . SER B 1 88 ? 38.831 18.570 55.126 1.00 24.90 363 SER B N 1
ATOM 2077 C CA . SER B 1 88 ? 40.096 18.768 55.829 1.00 24.35 363 SER B CA 1
ATOM 2078 C C . SER B 1 88 ? 40.074 18.202 57.241 1.00 25.62 363 SER B C 1
ATOM 2079 O O . SER B 1 88 ? 41.119 18.176 57.895 1.00 27.99 363 SER B O 1
ATOM 2082 N N . GLY B 1 89 ? 38.914 17.784 57.734 1.00 24.00 364 GLY B N 1
ATOM 2083 C CA . GLY B 1 89 ? 38.777 17.362 59.109 1.00 28.89 364 GLY B CA 1
ATOM 2084 C C . GLY B 1 89 ? 38.378 18.473 60.059 1.00 25.82 364 GLY B C 1
ATOM 2085 O O . GLY B 1 89 ? 38.065 18.189 61.226 1.00 25.61 364 GLY B O 1
ATOM 2086 N N . GLU B 1 90 ? 38.373 19.729 59.605 1.00 20.40 365 GLU B N 1
ATOM 2087 C CA . GLU B 1 90 ? 37.931 20.813 60.474 1.00 18.12 365 GLU B CA 1
ATOM 2088 C C . GLU B 1 90 ? 36.416 20.786 60.635 1.00 19.68 365 GLU B C 1
ATOM 2089 O O . GLU B 1 90 ? 35.680 20.514 59.680 1.00 17.31 365 GLU B O 1
ATOM 2095 N N . LEU B 1 91 ? 35.948 21.081 61.851 1.00 15.92 366 LEU B N 1
ATOM 2096 C CA . LEU B 1 91 ? 34.512 21.147 62.098 1.00 15.15 366 LEU B CA 1
ATOM 2097 C C . LEU B 1 91 ? 33.908 22.335 61.379 1.00 20.35 366 LEU B C 1
ATOM 2098 O O . LEU B 1 91 ? 34.557 23.366 61.200 1.00 19.09 366 LEU B O 1
ATOM 2103 N N . VAL B 1 92 ? 32.659 22.173 60.956 1.00 16.31 367 VAL B N 1
ATOM 2104 C CA . VAL B 1 92 ? 31.803 23.293 60.574 1.00 17.39 367 VAL B CA 1
ATOM 2105 C C . VAL B 1 92 ? 31.161 23.769 61.871 1.00 13.74 367 VAL B C 1
ATOM 2106 O O . VAL B 1 92 ? 30.243 23.110 62.367 1.00 14.92 367 VAL B O 1
ATOM 2110 N N . PRO B 1 93 ? 31.642 24.857 62.478 1.00 18.28 368 PRO B N 1
ATOM 2111 C CA . PRO B 1 93 ? 31.152 25.220 63.818 1.00 15.69 368 PRO B CA 1
ATOM 2112 C C . PRO B 1 93 ? 29.663 25.455 63.856 1.00 19.62 368 PRO B C 1
ATOM 2113 O O . PRO B 1 93 ? 29.026 25.129 64.863 1.00 17.40 368 PRO B O 1
ATOM 2117 N N . GLU B 1 94 ? 29.095 26.024 62.784 1.00 19.13 369 GLU B N 1
ATOM 2118 C CA . GLU B 1 94 ? 27.665 26.306 62.738 1.00 17.13 369 GLU B CA 1
ATOM 2119 C C . GLU B 1 94 ? 26.826 25.042 62.844 1.00 16.45 369 GLU B C 1
ATOM 2120 O O . GLU B 1 94 ? 25.670 25.118 63.266 1.00 15.21 369 GLU B O 1
ATOM 2126 N N . LEU B 1 95 ? 27.373 23.886 62.478 1.00 14.65 370 LEU B N 1
ATOM 2127 C CA . LEU B 1 95 ? 26.658 22.621 62.660 1.00 14.79 370 LEU B CA 1
ATOM 2128 C C . LEU B 1 95 ? 27.098 21.849 63.893 1.00 13.51 370 LEU B C 1
ATOM 2129 O O . LEU B 1 95 ? 26.274 21.206 64.558 1.00 15.76 370 LEU B O 1
ATOM 2134 N N . ALA B 1 96 ? 28.387 21.861 64.204 1.00 12.68 371 ALA B N 1
ATOM 2135 C CA . ALA B 1 96 ? 28.864 21.086 65.342 1.00 13.87 371 ALA B CA 1
ATOM 2136 C C . ALA B 1 96 ? 28.377 21.674 66.661 1.00 14.08 371 ALA B C 1
ATOM 2137 O O . ALA B 1 96 ? 28.098 20.932 67.609 1.00 14.89 371 ALA B O 1
ATOM 2139 N N . ALA B 1 97 ? 28.275 23.002 66.749 1.00 12.73 372 ALA B N 1
ATOM 2140 C CA . ALA B 1 97 ? 27.858 23.611 68.012 1.00 9.18 372 ALA B CA 1
ATOM 2141 C C . ALA B 1 97 ? 26.442 23.201 68.421 1.00 10.83 372 ALA B C 1
ATOM 2142 O O . ALA B 1 97 ? 26.257 22.790 69.575 1.00 11.01 372 ALA B O 1
ATOM 2144 N N . PRO B 1 98 ? 25.413 23.283 67.565 1.00 11.80 373 PRO B N 1
ATOM 2145 C CA . PRO B 1 98 ? 24.081 22.818 67.994 1.00 11.69 373 PRO B CA 1
ATOM 2146 C C . PRO B 1 98 ? 24.035 21.331 68.289 1.00 9.68 373 PRO B C 1
ATOM 2147 O O . PRO B 1 98 ? 23.254 20.894 69.151 1.00 11.92 373 PRO B O 1
ATOM 2151 N N . ILE B 1 99 ? 24.825 20.521 67.580 1.00 12.88 374 ILE B N 1
ATOM 2152 C CA . ILE B 1 99 ? 24.855 19.097 67.907 1.00 14.47 374 ILE B CA 1
ATOM 2153 C C . ILE B 1 99 ? 25.497 18.885 69.278 1.00 12.69 374 ILE B C 1
ATOM 2154 O O . ILE B 1 99 ? 25.013 18.089 70.084 1.00 9.81 374 ILE B O 1
ATOM 2159 N N . PHE B 1 100 ? 26.571 19.616 69.586 1.00 10.85 375 PHE B N 1
ATOM 2160 C CA . PHE B 1 100 ? 27.139 19.512 70.925 1.00 10.83 375 PHE B CA 1
ATOM 2161 C C . PHE B 1 100 ? 26.129 19.947 71.987 1.00 11.05 375 PHE B C 1
ATOM 2162 O O . PHE B 1 100 ? 26.021 19.315 73.043 1.00 12.91 375 PHE B O 1
ATOM 2170 N N . TYR B 1 101 ? 25.377 21.016 71.715 1.00 11.89 376 TYR B N 1
ATOM 2171 C CA . TYR B 1 101 ? 24.330 21.477 72.629 1.00 12.97 376 TYR B CA 1
ATOM 2172 C C . TYR B 1 101 ? 23.269 20.399 72.835 1.00 11.84 376 TYR B C 1
ATOM 2173 O O . TYR B 1 101 ? 22.852 20.131 73.971 1.00 10.74 376 TYR B O 1
ATOM 2182 N N . LEU B 1 102 ? 22.869 19.732 71.746 1.00 11.15 377 LEU B N 1
ATOM 2183 C CA . LEU B 1 102 ? 21.906 18.641 71.835 1.00 11.94 377 LEU B CA 1
ATOM 2184 C C . LEU B 1 102 ? 22.464 17.461 72.635 1.00 13.60 377 LEU B C 1
ATOM 2185 O O . LEU B 1 102 ? 21.765 16.909 73.487 1.00 12.32 377 LEU B O 1
ATOM 2190 N N . LEU B 1 103 ? 23.728 17.080 72.405 1.00 11.23 378 LEU B N 1
ATOM 2191 C CA . LEU B 1 103 ? 24.316 15.993 73.187 1.00 13.91 378 LEU B CA 1
ATOM 2192 C C . LEU B 1 103 ? 24.368 16.351 74.671 1.00 14.23 378 LEU B C 1
ATOM 2193 O O . LEU B 1 103 ? 24.208 15.478 75.540 1.00 14.18 378 LEU B O 1
ATOM 2198 N N . GLY B 1 104 ? 24.599 17.628 74.976 1.00 15.09 379 GLY B N 1
ATOM 2199 C CA . GLY B 1 104 ? 24.594 18.061 76.362 1.00 15.85 379 GLY B CA 1
ATOM 2200 C C . GLY B 1 104 ? 23.224 17.943 77.007 1.00 18.03 379 GLY B C 1
ATOM 2201 O O . GLY B 1 104 ? 23.112 17.523 78.160 1.00 15.25 379 GLY B O 1
ATOM 2202 N N . ALA B 1 105 ? 22.163 18.292 76.272 1.00 14.38 380 ALA B N 1
ATOM 2203 C CA . ALA B 1 105 ? 20.809 18.141 76.802 1.00 16.02 380 ALA B CA 1
ATOM 2204 C C . ALA B 1 105 ? 20.473 16.671 77.023 1.00 14.43 380 ALA B C 1
ATOM 2205 O O . ALA B 1 105 ? 19.911 16.292 78.058 1.00 14.76 380 ALA B O 1
ATOM 2207 N N . LEU B 1 106 ? 20.783 15.830 76.036 1.00 10.20 381 LEU B N 1
ATOM 2208 C CA . LEU B 1 106 ? 20.542 14.393 76.173 1.00 12.84 381 LEU B CA 1
ATOM 2209 C C . LEU B 1 106 ? 21.289 13.795 77.361 1.00 15.70 381 LEU B C 1
ATOM 2210 O O . LEU B 1 106 ? 20.796 12.857 77.998 1.00 14.75 381 LEU B O 1
ATOM 2215 N N . ALA B 1 107 ? 22.479 14.308 77.664 1.00 15.91 382 ALA B N 1
ATOM 2216 C CA . ALA B 1 107 ? 23.288 13.771 78.754 1.00 20.80 382 ALA B CA 1
ATOM 2217 C C . ALA B 1 107 ? 22.699 14.066 80.128 1.00 21.75 382 ALA B C 1
ATOM 2218 O O . ALA B 1 107 ? 23.025 13.360 81.092 1.00 19.21 382 ALA B O 1
ATOM 2220 N N . VAL B 1 108 ? 21.835 15.079 80.235 1.00 13.30 383 VAL B N 1
ATOM 2221 C CA . VAL B 1 108 ? 21.114 15.365 81.473 1.00 17.47 383 VAL B CA 1
ATOM 2222 C C . VAL B 1 108 ? 20.100 14.271 81.760 1.00 21.32 383 VAL B C 1
ATOM 2223 O O . VAL B 1 108 ? 19.768 14.008 82.923 1.00 20.38 383 VAL B O 1
ATOM 2227 N N . LEU B 1 109 ? 19.567 13.647 80.714 1.00 17.42 384 LEU B N 1
ATOM 2228 C CA . LEU B 1 109 ? 18.486 12.682 80.841 1.00 12.70 384 LEU B CA 1
ATOM 2229 C C . LEU B 1 109 ? 19.013 11.337 81.312 1.00 19.49 384 LEU B C 1
ATOM 2230 O O . LEU B 1 109 ? 20.186 11.002 81.114 1.00 17.57 384 LEU B O 1
ATOM 2235 N N . SER B 1 110 ? 18.120 10.554 81.924 1.00 13.41 385 SER B N 1
ATOM 2236 C CA . SER B 1 110 ? 18.455 9.206 82.353 1.00 17.76 385 SER B CA 1
ATOM 2237 C C . SER B 1 110 ? 18.605 8.275 81.149 1.00 18.00 385 SER B C 1
ATOM 2238 O O . SER B 1 110 ? 18.126 8.557 80.044 1.00 19.66 385 SER B O 1
ATOM 2241 N N . GLU B 1 111 ? 19.269 7.139 81.381 1.00 19.61 386 GLU B N 1
ATOM 2242 C CA . GLU B 1 111 ? 19.377 6.137 80.323 1.00 20.74 386 GLU B CA 1
ATOM 2243 C C . GLU B 1 111 ? 17.998 5.704 79.847 1.00 19.08 386 GLU B C 1
ATOM 2244 O O . GLU B 1 111 ? 17.775 5.529 78.643 1.00 18.41 386 GLU B O 1
ATOM 2250 N N . THR B 1 112 ? 17.059 5.533 80.783 1.00 20.16 387 THR B N 1
ATOM 2251 C CA . THR B 1 112 ? 15.697 5.159 80.408 1.00 19.73 387 THR B CA 1
ATOM 2252 C C . THR B 1 112 ? 15.082 6.185 79.461 1.00 16.36 387 THR B C 1
ATOM 2253 O O . THR B 1 112 ? 14.462 5.828 78.447 1.00 15.64 387 THR B O 1
ATOM 2257 N N . GLN B 1 113 ? 15.223 7.474 79.783 1.00 13.87 388 GLN B N 1
ATOM 2258 C CA . GLN B 1 113 ? 14.692 8.504 78.899 1.00 15.48 388 GLN B CA 1
ATOM 2259 C C . GLN B 1 113 ? 15.389 8.492 77.542 1.00 13.90 388 GLN B C 1
ATOM 2260 O O . GLN B 1 113 ? 14.737 8.665 76.499 1.00 15.21 388 GLN B O 1
ATOM 2266 N N . GLN B 1 114 ? 16.716 8.325 77.538 1.00 11.99 389 GLN B N 1
ATOM 2267 C CA . GLN B 1 114 ? 17.452 8.295 76.275 1.00 13.96 389 GLN B CA 1
ATOM 2268 C C . GLN B 1 114 ? 16.960 7.169 75.378 1.00 14.04 389 GLN B C 1
ATOM 2269 O O . GLN B 1 114 ? 16.783 7.356 74.167 1.00 16.57 389 GLN B O 1
ATOM 2275 N N . GLN B 1 115 ? 16.727 5.993 75.953 1.00 15.78 390 GLN B N 1
ATOM 2276 C CA . GLN B 1 115 ? 16.224 4.882 75.151 1.00 17.28 390 GLN B CA 1
ATOM 2277 C C . GLN B 1 115 ? 14.811 5.155 74.643 1.00 15.93 390 GLN B C 1
ATOM 2278 O O . GLN B 1 115 ? 14.474 4.804 73.504 1.00 19.54 390 GLN B O 1
ATOM 2284 N N . LEU B 1 116 ? 13.973 5.793 75.458 1.00 16.21 391 LEU B N 1
ATOM 2285 C CA . LEU B 1 116 ? 12.634 6.139 74.994 1.00 18.48 391 LEU B CA 1
ATOM 2286 C C . LEU B 1 116 ? 12.681 7.137 73.843 1.00 20.25 391 LEU B C 1
ATOM 2287 O O . LEU B 1 116 ? 11.896 7.038 72.894 1.00 17.00 391 LEU B O 1
ATOM 2292 N N . LEU B 1 117 ? 13.586 8.117 73.910 1.00 16.99 392 LEU B N 1
ATOM 2293 C CA . LEU B 1 117 ? 13.720 9.058 72.800 1.00 15.82 392 LEU B CA 1
ATOM 2294 C C . LEU B 1 117 ? 14.200 8.345 71.545 1.00 16.93 392 LEU B C 1
ATOM 2295 O O . LEU B 1 117 ? 13.728 8.632 70.441 1.00 16.83 392 LEU B O 1
ATOM 2300 N N . ALA B 1 118 ? 15.142 7.407 71.695 1.00 15.89 393 ALA B N 1
ATOM 2301 C CA . ALA B 1 118 ? 15.595 6.650 70.536 1.00 16.77 393 ALA B CA 1
ATOM 2302 C C . ALA B 1 118 ? 14.416 5.980 69.844 1.00 23.16 393 ALA B C 1
ATOM 2303 O O . ALA B 1 118 ? 14.314 5.998 68.613 1.00 22.16 393 ALA B O 1
ATOM 2305 N N . LYS B 1 119 ? 13.482 5.432 70.622 1.00 20.15 394 LYS B N 1
ATOM 2306 C CA . LYS B 1 119 ? 12.347 4.764 69.996 1.00 28.08 394 LYS B CA 1
ATOM 2307 C C . LYS B 1 119 ? 11.359 5.762 69.390 1.00 24.85 394 LYS B C 1
ATOM 2308 O O . LYS B 1 119 ? 10.781 5.490 68.330 1.00 25.11 394 LYS B O 1
ATOM 2314 N N . ALA B 1 120 ? 11.201 6.938 70.005 1.00 17.19 395 ALA B N 1
ATOM 2315 C CA . ALA B 1 120 ? 10.236 7.921 69.521 1.00 19.81 395 ALA B CA 1
ATOM 2316 C C . ALA B 1 120 ? 10.683 8.549 68.209 1.00 22.01 395 ALA B C 1
ATOM 2317 O O . ALA B 1 120 ? 9.839 8.922 67.386 1.00 22.92 395 ALA B O 1
ATOM 2319 N N . LEU B 1 121 ? 12.002 8.630 67.988 1.00 21.97 396 LEU B N 1
ATOM 2320 C CA . LEU B 1 121 ? 12.555 9.267 66.795 1.00 31.06 396 LEU B CA 1
ATOM 2321 C C . LEU B 1 121 ? 12.030 8.645 65.524 1.00 33.56 396 LEU B C 1
ATOM 2322 O O . LEU B 1 121 ? 11.928 9.319 64.494 1.00 43.45 396 LEU B O 1
ATOM 2327 N N . GLU B 1 122 ? 11.754 7.351 65.559 1.00 38.68 397 GLU B N 1
ATOM 2328 C CA . GLU B 1 122 ? 11.409 6.638 64.347 1.00 50.15 397 GLU B CA 1
ATOM 2329 C C . GLU B 1 122 ? 10.018 6.988 63.830 1.00 55.27 397 GLU B C 1
ATOM 2330 O O . GLU B 1 122 ? 9.677 6.579 62.714 1.00 61.25 397 GLU B O 1
ATOM 2336 N N . THR B 1 123 ? 9.207 7.736 64.591 1.00 39.04 398 THR B N 1
ATOM 2337 C CA . THR B 1 123 ? 7.776 7.841 64.314 1.00 37.97 398 THR B CA 1
ATOM 2338 C C . THR B 1 123 ? 7.252 9.241 64.636 1.00 39.71 398 THR B C 1
ATOM 2339 O O . THR B 1 123 ? 7.981 10.121 65.106 1.00 36.71 398 THR B O 1
ATOM 2343 N N . THR B 1 124 ? 5.946 9.409 64.385 1.00 37.57 399 THR B N 1
ATOM 2344 C CA . THR B 1 124 ? 5.151 10.555 64.821 1.00 37.15 399 THR B CA 1
ATOM 2345 C C . THR B 1 124 ? 5.174 10.748 66.332 1.00 38.70 399 THR B C 1
ATOM 2346 O O . THR B 1 124 ? 4.793 11.825 66.801 1.00 35.17 399 THR B O 1
ATOM 2350 N N . VAL B 1 125 ? 5.569 9.730 67.097 1.00 30.58 400 VAL B N 1
ATOM 2351 C CA . VAL B 1 125 ? 5.535 9.832 68.548 1.00 28.74 400 VAL B CA 1
ATOM 2352 C C . VAL B 1 125 ? 6.383 11.006 69.019 1.00 23.79 400 VAL B C 1
ATOM 2353 O O . VAL B 1 125 ? 6.034 11.685 69.993 1.00 21.02 400 VAL B O 1
ATOM 2357 N N . LEU B 1 126 ? 7.483 11.289 68.316 1.00 17.09 401 LEU B N 1
ATOM 2358 C CA . LEU B 1 126 ? 8.390 12.354 68.737 1.00 22.85 401 LEU B CA 1
ATOM 2359 C C . LEU B 1 126 ? 7.671 13.698 68.802 1.00 22.10 401 LEU B C 1
ATOM 2360 O O . LEU B 1 126 ? 7.799 14.441 69.784 1.00 15.62 401 LEU B O 1
ATOM 2365 N N . SER B 1 127 ? 6.915 14.031 67.754 1.00 22.33 402 SER B N 1
ATOM 2366 C CA . SER B 1 127 ? 6.213 15.311 67.730 1.00 22.12 402 SER B CA 1
ATOM 2367 C C . SER B 1 127 ? 5.148 15.386 68.817 1.00 17.81 402 SER B C 1
ATOM 2368 O O . SER B 1 127 ? 4.942 16.448 69.415 1.00 18.14 402 SER B O 1
ATOM 2371 N N . LYS B 1 128 ? 4.462 14.270 69.090 1.00 16.78 403 LYS B N 1
ATOM 2372 C CA . LYS B 1 128 ? 3.474 14.272 70.165 1.00 16.95 403 LYS B CA 1
ATOM 2373 C C . LYS B 1 128 ? 4.136 14.468 71.522 1.00 15.78 403 LYS B C 1
ATOM 2374 O O . LYS B 1 128 ? 3.625 15.211 72.369 1.00 17.77 403 LYS B O 1
ATOM 2380 N N . GLN B 1 129 ? 5.280 13.819 71.753 1.00 13.95 404 GLN B N 1
ATOM 2381 C CA . GLN B 1 129 ? 5.957 14.019 73.027 1.00 12.08 404 GLN B CA 1
ATOM 2382 C C . GLN B 1 129 ? 6.507 15.438 73.158 1.00 12.41 404 GLN B C 1
ATOM 2383 O O . GLN B 1 129 ? 6.485 16.006 74.256 1.00 11.84 404 GLN B O 1
ATOM 2389 N N . LEU B 1 130 ? 7.004 16.031 72.067 1.00 12.58 405 LEU B N 1
ATOM 2390 C CA . LEU B 1 130 ? 7.421 17.429 72.138 1.00 12.34 405 LEU B CA 1
ATOM 2391 C C . LEU B 1 130 ? 6.240 18.326 72.517 1.00 15.49 405 LEU B C 1
ATOM 2392 O O . LEU B 1 130 ? 6.364 19.191 73.391 1.00 15.75 405 LEU B O 1
ATOM 2397 N N . GLU B 1 131 ? 5.076 18.113 71.893 1.00 13.27 406 GLU B N 1
ATOM 2398 C CA . GLU B 1 131 ? 3.917 18.938 72.233 1.00 15.32 406 GLU B CA 1
ATOM 2399 C C . GLU B 1 131 ? 3.523 18.760 73.699 1.00 16.96 406 GLU B C 1
ATOM 2400 O O . GLU B 1 131 ? 3.135 19.725 74.374 1.00 14.88 406 GLU B O 1
ATOM 2406 N N . LEU B 1 132 ? 3.600 17.536 74.204 1.00 15.06 407 LEU B N 1
ATOM 2407 C CA . LEU B 1 132 ? 3.223 17.280 75.588 1.00 15.06 407 LEU B CA 1
ATOM 2408 C C . LEU B 1 132 ? 4.183 17.950 76.557 1.00 13.15 407 LEU B C 1
ATOM 2409 O O . LEU B 1 132 ? 3.752 18.575 77.538 1.00 13.96 407 LEU B O 1
ATOM 2414 N N . VAL B 1 133 ? 5.489 17.802 76.322 1.00 15.38 408 VAL B N 1
ATOM 2415 C CA . VAL B 1 133 ? 6.462 18.403 77.230 1.00 13.26 408 VAL B CA 1
ATOM 2416 C C . VAL B 1 133 ? 6.398 19.922 77.129 1.00 12.29 408 VAL B C 1
ATOM 2417 O O . VAL B 1 133 ? 6.507 20.630 78.136 1.00 16.06 408 VAL B O 1
ATOM 2421 N N . LYS B 1 134 ? 6.212 20.451 75.918 1.00 12.67 409 LYS B N 1
ATOM 2422 C CA . LYS B 1 134 ? 6.004 21.893 75.794 1.00 14.00 409 LYS B CA 1
ATOM 2423 C C . LYS B 1 134 ? 4.794 22.340 76.598 1.00 18.10 409 LYS B C 1
ATOM 2424 O O . LYS B 1 134 ? 4.827 23.377 77.278 1.00 14.33 409 LYS B O 1
ATOM 2430 N N . HIS B 1 135 ? 3.717 21.562 76.538 1.00 13.48 410 HIS B N 1
ATOM 2431 C CA . HIS B 1 135 ? 2.528 21.932 77.282 1.00 16.52 410 HIS B CA 1
ATOM 2432 C C . HIS B 1 135 ? 2.805 21.929 78.783 1.00 17.04 410 HIS B C 1
ATOM 2433 O O . HIS B 1 135 ? 2.379 22.842 79.501 1.00 15.67 410 HIS B O 1
ATOM 2440 N N . VAL B 1 136 ? 3.509 20.907 79.279 1.00 15.03 411 VAL B N 1
ATOM 2441 C CA . VAL B 1 136 ? 3.831 20.858 80.705 1.00 14.15 411 VAL B CA 1
ATOM 2442 C C . VAL B 1 136 ? 4.617 22.103 81.109 1.00 14.11 411 VAL B C 1
ATOM 2443 O O . VAL B 1 136 ? 4.311 22.751 82.119 1.00 14.86 411 VAL B O 1
ATOM 2447 N N . LEU B 1 137 ? 5.626 22.476 80.311 1.00 11.55 412 LEU B N 1
ATOM 2448 C CA . LEU B 1 137 ? 6.445 23.631 80.675 1.00 12.28 412 LEU B CA 1
ATOM 2449 C C . LEU B 1 137 ? 5.674 24.943 80.545 1.00 15.85 412 LEU B C 1
ATOM 2450 O O . LEU B 1 137 ? 5.801 25.828 81.400 1.00 16.43 412 LEU B O 1
ATOM 2455 N N . GLU B 1 138 ? 4.868 25.101 79.491 1.00 11.71 413 GLU B N 1
ATOM 2456 C CA . GLU B 1 138 ? 4.082 26.330 79.375 1.00 15.47 413 GLU B CA 1
ATOM 2457 C C . GLU B 1 138 ? 3.024 26.422 80.457 1.00 17.37 413 GLU B C 1
ATOM 2458 O O . GLU B 1 138 ? 2.839 27.479 81.075 1.00 19.76 413 GLU B O 1
ATOM 2464 N N . GLN B 1 139 ? 2.348 25.316 80.734 1.00 14.95 414 GLN B N 1
ATOM 2465 C CA . GLN B 1 139 ? 1.222 25.370 81.645 1.00 16.44 414 GLN B CA 1
ATOM 2466 C C . GLN B 1 139 ? 1.647 25.461 83.102 1.00 19.50 414 GLN B C 1
ATOM 2467 O O . GLN B 1 139 ? 0.861 25.934 83.926 1.00 22.37 414 GLN B O 1
ATOM 2473 N N . SER B 1 140 ? 2.899 25.119 83.423 1.00 16.59 415 SER B N 1
ATOM 2474 C CA . SER B 1 140 ? 3.377 25.150 84.798 1.00 14.86 415 SER B CA 1
ATOM 2475 C C . SER B 1 140 ? 3.934 26.504 85.199 1.00 19.15 415 SER B C 1
ATOM 2476 O O . SER B 1 140 ? 4.330 26.673 86.356 1.00 18.25 415 SER B O 1
ATOM 2479 N N . THR B 1 141 ? 3.940 27.481 84.302 1.00 17.61 416 THR B N 1
ATOM 2480 C CA . THR B 1 141 ? 4.305 28.839 84.690 1.00 16.65 416 THR B CA 1
ATOM 2481 C C . THR B 1 141 ? 3.297 29.319 85.729 1.00 14.94 416 THR B C 1
ATOM 2482 O O . THR B 1 141 ? 2.102 29.163 85.508 1.00 18.75 416 THR B O 1
ATOM 2486 N N . PRO B 1 142 ? 3.762 29.876 86.868 1.00 17.31 417 PRO B N 1
ATOM 2487 C CA . PRO B 1 142 ? 5.132 30.126 87.340 1.00 16.89 417 PRO B CA 1
ATOM 2488 C C . PRO B 1 142 ? 5.852 28.889 87.876 1.00 17.07 417 PRO B C 1
ATOM 2489 O O . PRO B 1 142 ? 5.346 28.173 88.755 1.00 17.78 417 PRO B O 1
ATOM 2493 N N . TRP B 1 143 ? 7.032 28.642 87.308 1.00 16.03 418 TRP B N 1
ATOM 2494 C CA . TRP B 1 143 ? 7.778 27.411 87.574 1.00 12.92 418 TRP B CA 1
ATOM 2495 C C . TRP B 1 143 ? 8.146 27.245 89.038 1.00 15.15 418 TRP B C 1
ATOM 2496 O O . TRP B 1 143 ? 8.357 26.119 89.487 1.00 16.03 418 TRP B O 1
ATOM 2507 N N . GLN B 1 144 ? 8.257 28.331 89.793 1.00 21.06 419 GLN B N 1
ATOM 2508 C CA . GLN B 1 144 ? 8.711 28.161 91.162 1.00 19.37 419 GLN B CA 1
ATOM 2509 C C . GLN B 1 144 ? 7.601 27.728 92.107 1.00 15.36 419 GLN B C 1
ATOM 2510 O O . GLN B 1 144 ? 7.884 27.457 93.279 1.00 22.12 419 GLN B O 1
ATOM 2516 N N . GLU B 1 145 ? 6.361 27.623 91.638 1.00 17.05 420 GLU B N 1
ATOM 2517 C CA . GLU B 1 145 ? 5.270 27.140 92.467 1.00 15.32 420 GLU B CA 1
ATOM 2518 C C . GLU B 1 145 ? 4.895 25.732 92.023 1.00 17.25 420 GLU B C 1
ATOM 2519 O O . GLU B 1 145 ? 4.597 25.517 90.848 1.00 19.28 420 GLU B O 1
ATOM 2525 N N . GLN B 1 146 ? 4.855 24.788 92.960 1.00 15.38 421 GLN B N 1
ATOM 2526 C CA . GLN B 1 146 ? 4.311 23.485 92.600 1.00 15.12 421 GLN B CA 1
ATOM 2527 C C . GLN B 1 146 ? 2.826 23.627 92.307 1.00 17.79 421 GLN B C 1
ATOM 2528 O O . GLN B 1 146 ? 2.145 24.495 92.861 1.00 17.70 421 GLN B O 1
ATOM 2534 N N . SER B 1 147 ? 2.326 22.783 91.410 1.00 15.98 422 SER B N 1
ATOM 2535 C CA . SER B 1 147 ? 0.959 22.959 90.919 1.00 18.88 422 SER B CA 1
ATOM 2536 C C . SER B 1 147 ? 0.549 21.715 90.153 1.00 18.88 422 SER B C 1
ATOM 2537 O O . SER B 1 147 ? 1.347 20.798 89.947 1.00 17.51 422 SER B O 1
ATOM 2540 N N . SER B 1 148 ? -0.709 21.710 89.714 1.00 17.27 423 SER B N 1
ATOM 2541 C CA . SER B 1 148 ? -1.272 20.648 88.893 1.00 15.95 423 SER B CA 1
ATOM 2542 C C . SER B 1 148 ? -1.318 21.088 87.432 1.00 17.96 423 SER B C 1
ATOM 2543 O O . SER B 1 148 ? -1.598 22.255 87.123 1.00 13.66 423 SER B O 1
ATOM 2546 N N . VAL B 1 149 ? -1.055 20.145 86.532 1.00 14.02 424 VAL B N 1
ATOM 2547 C CA . VAL B 1 149 ? -1.139 20.373 85.096 1.00 14.52 424 VAL B CA 1
ATOM 2548 C C . VAL B 1 149 ? -1.992 19.279 84.473 1.00 17.39 424 VAL B C 1
ATOM 2549 O O . VAL B 1 149 ? -1.707 18.089 84.649 1.00 13.44 424 VAL B O 1
ATOM 2553 N N . SER B 1 150 ? -3.021 19.686 83.727 1.00 14.85 425 SER B N 1
ATOM 2554 C CA . SER B 1 150 ? -3.846 18.757 82.969 1.00 17.70 425 SER B CA 1
ATOM 2555 C C . SER B 1 150 ? -3.267 18.584 81.564 1.00 19.63 425 SER B C 1
ATOM 2556 O O . SER B 1 150 ? -2.780 19.538 80.957 1.00 19.48 425 SER B O 1
ATOM 2559 N N . LEU B 1 151 ? -3.297 17.358 81.065 1.00 14.96 426 LEU B N 1
ATOM 2560 C CA . LEU B 1 151 ? -2.729 17.019 79.766 1.00 13.36 426 LEU B CA 1
ATOM 2561 C C . LEU B 1 151 ? -3.830 16.727 78.753 1.00 17.18 426 LEU B C 1
ATOM 2562 O O . LEU B 1 151 ? -4.858 16.145 79.107 1.00 19.22 426 LEU B O 1
ATOM 2567 N N . PRO B 1 152 ? -3.643 17.095 77.486 1.00 20.21 427 PRO B N 1
ATOM 2568 C CA . PRO B 1 152 ? -4.631 16.712 76.462 1.00 18.91 427 PRO B CA 1
ATOM 2569 C C . PRO B 1 152 ? -4.619 15.201 76.283 1.00 21.32 427 PRO B C 1
ATOM 2570 O O . PRO B 1 152 ? -3.623 14.629 75.832 1.00 20.63 427 PRO B O 1
ATOM 2574 N N . THR B 1 153 ? -5.739 14.555 76.623 1.00 22.43 428 THR B N 1
ATOM 2575 C CA . THR B 1 153 ? -5.768 13.095 76.600 1.00 23.04 428 THR B CA 1
ATOM 2576 C C . THR B 1 153 ? -5.489 12.533 75.207 1.00 21.29 428 THR B C 1
ATOM 2577 O O . THR B 1 153 ? -5.012 11.400 75.092 1.00 19.08 428 THR B O 1
ATOM 2581 N N . VAL B 1 154 ? -5.798 13.277 74.135 1.00 17.22 429 VAL B N 1
ATOM 2582 C CA . VAL B 1 154 ? -5.595 12.705 72.804 1.00 17.68 429 VAL B CA 1
ATOM 2583 C C . VAL B 1 154 ? -4.119 12.439 72.536 1.00 25.85 429 VAL B C 1
ATOM 2584 O O . VAL B 1 154 ? -3.786 11.589 71.703 1.00 20.96 429 VAL B O 1
ATOM 2588 N N . LEU B 1 155 ? -3.222 13.120 73.244 1.00 19.35 430 LEU B N 1
ATOM 2589 C CA . LEU B 1 155 ? -1.791 12.939 73.049 1.00 28.19 430 LEU B CA 1
ATOM 2590 C C . LEU B 1 155 ? -1.189 11.839 73.910 1.00 28.02 430 LEU B C 1
ATOM 2591 O O . LEU B 1 155 ? 0.008 11.573 73.783 1.00 26.48 430 LEU B O 1
ATOM 2596 N N . LEU B 1 156 ? -1.972 11.205 74.784 1.00 23.46 431 LEU B N 1
ATOM 2597 C CA . LEU B 1 156 ? -1.454 10.233 75.735 1.00 25.93 431 LEU B CA 1
ATOM 2598 C C . LEU B 1 156 ? -1.500 8.801 75.216 1.00 33.11 431 LEU B C 1
ATOM 2599 O O . LEU B 1 156 ? -1.080 7.883 75.928 1.00 36.14 431 LEU B O 1
ATOM 2604 N N . GLY B 1 157 ? -2.045 8.572 74.035 1.00 32.88 432 GLY B N 1
ATOM 2605 C CA . GLY B 1 157 ? -2.075 7.225 73.513 1.00 38.06 432 GLY B CA 1
ATOM 2606 C C . GLY B 1 157 ? -3.269 6.450 74.031 1.00 36.09 432 GLY B C 1
ATOM 2607 O O . GLY B 1 157 ? -4.147 6.963 74.731 1.00 35.61 432 GLY B O 1
ATOM 2608 N N . ASP B 1 158 ? -3.283 5.166 73.679 1.00 38.09 433 ASP B N 1
ATOM 2609 C CA . ASP B 1 158 ? -4.425 4.322 74.001 1.00 39.41 433 ASP B CA 1
ATOM 2610 C C . ASP B 1 158 ? -4.530 4.041 75.495 1.00 37.52 433 ASP B C 1
ATOM 2611 O O . ASP B 1 158 ? -5.643 3.915 76.020 1.00 42.70 433 ASP B O 1
ATOM 2616 N N . CYS B 1 159 ? -3.404 3.929 76.197 1.00 25.96 434 CYS B N 1
ATOM 2617 C CA . CYS B 1 159 ? -3.428 3.530 77.600 1.00 30.85 434 CYS B CA 1
ATOM 2618 C C . CYS B 1 159 ? -2.505 4.430 78.404 1.00 22.93 434 CYS B C 1
ATOM 2619 O O . CYS B 1 159 ? -1.280 4.352 78.264 1.00 30.17 434 CYS B O 1
ATOM 2622 N N . TRP B 1 160 ? -3.096 5.286 79.233 1.00 20.30 435 TRP B N 1
ATOM 2623 C CA . TRP B 1 160 ? -2.345 6.203 80.086 1.00 19.58 435 TRP B CA 1
ATOM 2624 C C . TRP B 1 160 ? -2.168 5.536 81.440 1.00 24.62 435 TRP B C 1
ATOM 2625 O O . TRP B 1 160 ? -3.112 5.449 82.230 1.00 24.19 435 TRP B O 1
ATOM 2636 N N . ASP B 1 161 ? -0.962 5.032 81.689 1.00 19.43 436 ASP B N 1
ATOM 2637 C CA . ASP B 1 161 ? -0.606 4.442 82.970 1.00 17.91 436 ASP B CA 1
ATOM 2638 C C . ASP B 1 161 ? 0.916 4.458 83.083 1.00 15.45 436 ASP B C 1
ATOM 2639 O O . ASP B 1 161 ? 1.614 4.982 82.210 1.00 18.80 436 ASP B O 1
ATOM 2644 N N . GLU B 1 162 ? 1.434 3.837 84.139 1.00 16.47 437 GLU B N 1
ATOM 2645 C CA . GLU B 1 162 ? 2.850 3.983 84.452 1.00 20.05 437 GLU B CA 1
ATOM 2646 C C . GLU B 1 162 ? 3.755 3.238 83.482 1.00 23.84 437 GLU B C 1
ATOM 2647 O O . GLU B 1 162 ? 4.979 3.426 83.533 1.00 26.19 437 GLU B O 1
ATOM 2653 N N . LYS B 1 163 ? 3.187 2.435 82.584 1.00 26.37 438 LYS B N 1
ATOM 2654 C CA . LYS B 1 163 ? 3.947 1.777 81.527 1.00 28.47 438 LYS B CA 1
ATOM 2655 C C . LYS B 1 163 ? 3.985 2.599 80.244 1.00 29.25 438 LYS B C 1
ATOM 2656 O O . LYS B 1 163 ? 4.729 2.255 79.320 1.00 31.05 438 LYS B O 1
ATOM 2662 N N . ASN B 1 164 ? 3.218 3.678 80.177 1.00 26.94 439 ASN B N 1
ATOM 2663 C CA . ASN B 1 164 ? 3.143 4.491 78.974 1.00 26.09 439 ASN B CA 1
ATOM 2664 C C . ASN B 1 164 ? 4.453 5.264 78.789 1.00 23.60 439 ASN B C 1
ATOM 2665 O O . ASN B 1 164 ? 4.984 5.825 79.754 1.00 21.96 439 ASN B O 1
ATOM 2670 N N . PRO B 1 165 ? 5.004 5.303 77.566 1.00 25.46 440 PRO B N 1
ATOM 2671 C CA . PRO B 1 165 ? 6.313 5.960 77.372 1.00 26.10 440 PRO B CA 1
ATOM 2672 C C . PRO B 1 165 ? 6.340 7.428 77.768 1.00 25.59 440 PRO B C 1
ATOM 2673 O O . PRO B 1 165 ? 7.374 7.915 78.244 1.00 23.97 440 PRO B O 1
ATOM 2677 N N . THR B 1 166 ? 5.247 8.162 77.541 1.00 24.78 441 THR B N 1
ATOM 2678 C CA . THR B 1 166 ? 5.205 9.565 77.939 1.00 20.22 441 THR B CA 1
ATOM 2679 C C . THR B 1 166 ? 5.185 9.697 79.448 1.00 17.73 441 THR B C 1
ATOM 2680 O O . THR B 1 166 ? 5.812 10.603 80.010 1.00 16.27 441 THR B O 1
ATOM 2684 N N . TRP B 1 167 ? 4.480 8.789 80.121 1.00 16.76 442 TRP B N 1
ATOM 2685 C CA . TRP B 1 167 ? 4.497 8.764 81.582 1.00 14.14 442 TRP B CA 1
ATOM 2686 C C . TRP B 1 167 ? 5.917 8.571 82.097 1.00 14.43 442 TRP B C 1
ATOM 2687 O O . TRP B 1 167 ? 6.402 9.354 82.921 1.00 17.40 442 TRP B O 1
ATOM 2698 N N . VAL B 1 168 ? 6.609 7.538 81.612 1.00 14.32 443 VAL B N 1
ATOM 2699 C CA . VAL B 1 168 ? 7.968 7.269 82.083 1.00 15.16 443 VAL B CA 1
ATOM 2700 C C . VAL B 1 168 ? 8.879 8.461 81.795 1.00 15.59 443 VAL B C 1
ATOM 2701 O O . VAL B 1 168 ? 9.651 8.898 82.652 1.00 16.28 443 VAL B O 1
ATOM 2705 N N . LEU B 1 169 ? 8.791 9.006 80.584 1.00 15.89 444 LEU B N 1
ATOM 2706 C CA . LEU B 1 169 ? 9.597 10.162 80.202 1.00 16.72 444 LEU B CA 1
ATOM 2707 C C . LEU B 1 169 ? 9.421 11.317 81.192 1.00 15.77 444 LEU B C 1
ATOM 2708 O O . LEU B 1 169 ? 10.403 11.921 81.634 1.00 18.71 444 LEU B O 1
ATOM 2713 N N . LEU B 1 170 ? 8.172 11.610 81.581 1.00 15.98 445 LEU B N 1
ATOM 2714 C CA . LEU B 1 170 ? 7.898 12.692 82.530 1.00 15.57 445 LEU B CA 1
ATOM 2715 C C . LEU B 1 170 ? 8.256 12.305 83.954 1.00 15.38 445 LEU B C 1
ATOM 2716 O O . LEU B 1 170 ? 8.882 13.092 84.677 1.00 18.28 445 LEU B O 1
ATOM 2721 N N . GLU B 1 171 ? 7.891 11.089 84.380 1.00 12.88 446 GLU B N 1
ATOM 2722 C CA . GLU B 1 171 ? 8.206 10.698 85.746 1.00 14.51 446 GLU B CA 1
ATOM 2723 C C . GLU B 1 171 ? 9.711 10.669 85.975 1.00 18.81 446 GLU B C 1
ATOM 2724 O O . GLU B 1 171 ? 10.178 10.940 87.088 1.00 18.41 446 GLU B O 1
ATOM 2730 N N . GLU B 1 172 ? 10.491 10.387 84.927 1.00 13.58 447 GLU B N 1
ATOM 2731 C CA . GLU B 1 172 ? 11.937 10.376 85.083 1.00 15.50 447 GLU B CA 1
ATOM 2732 C C . GLU B 1 172 ? 12.521 11.779 85.230 1.00 14.79 447 GLU B C 1
ATOM 2733 O O . GLU B 1 172 ? 13.695 11.904 85.608 1.00 16.75 447 GLU B O 1
ATOM 2739 N N . CYS B 1 173 ? 11.735 12.824 84.960 1.00 16.70 448 CYS B N 1
ATOM 2740 C CA . CYS B 1 173 ? 12.121 14.191 85.293 1.00 19.26 448 CYS B CA 1
ATOM 2741 C C . CYS B 1 173 ? 11.875 14.536 86.757 1.00 22.83 448 CYS B C 1
ATOM 2742 O O . CYS B 1 173 ? 12.203 15.650 87.176 1.00 20.92 448 CYS B O 1
ATOM 2745 N N . GLY B 1 174 ? 11.296 13.629 87.530 1.00 16.28 449 GLY B N 1
ATOM 2746 C CA . GLY B 1 174 ? 10.896 13.914 88.890 1.00 19.72 449 GLY B CA 1
ATOM 2747 C C . GLY B 1 174 ? 9.471 14.407 89.037 1.00 21.72 449 GLY B C 1
ATOM 2748 O O . GLY B 1 174 ? 9.052 14.731 90.157 1.00 21.61 449 GLY B O 1
ATOM 2749 N N . LEU B 1 175 ? 8.716 14.483 87.951 1.00 14.91 450 LEU B N 1
ATOM 2750 C CA . LEU B 1 175 ? 7.317 14.867 88.044 1.00 15.66 450 LEU B CA 1
ATOM 2751 C C . LEU B 1 175 ? 6.507 13.720 88.619 1.00 20.38 450 LEU B C 1
ATOM 2752 O O . LEU B 1 175 ? 6.848 12.547 88.449 1.00 21.76 450 LEU B O 1
ATOM 2757 N N . ARG B 1 176 ? 5.436 14.056 89.333 1.00 14.55 451 ARG B N 1
ATOM 2758 C CA . ARG B 1 176 ? 4.620 13.029 89.964 1.00 12.41 451 ARG B CA 1
ATOM 2759 C C . ARG B 1 176 ? 3.322 12.931 89.171 1.00 18.43 451 ARG B C 1
ATOM 2760 O O . ARG B 1 176 ? 2.631 13.936 88.975 1.00 20.73 451 ARG B O 1
ATOM 2768 N N . LEU B 1 177 ? 3.013 11.732 88.691 1.00 17.28 452 LEU B N 1
ATOM 2769 C CA . LEU B 1 177 ? 1.937 11.555 87.732 1.00 16.65 452 LEU B CA 1
ATOM 2770 C C . LEU B 1 177 ? 0.827 10.687 88.307 1.00 12.58 452 LEU B C 1
ATOM 2771 O O . LEU B 1 177 ? 1.030 9.907 89.241 1.00 16.86 452 LEU B O 1
ATOM 2776 N N . GLN B 1 178 ? -0.362 10.858 87.734 1.00 20.64 453 GLN B N 1
ATOM 2777 C CA . GLN B 1 178 ? -1.507 10.027 88.063 1.00 18.46 453 GLN B CA 1
ATOM 2778 C C . GLN B 1 178 ? -2.352 9.839 86.814 1.00 14.97 453 GLN B C 1
ATOM 2779 O O . GLN B 1 178 ? -2.173 10.519 85.803 1.00 16.40 453 GLN B O 1
ATOM 2785 N N . VAL B 1 179 ? -3.297 8.902 86.906 1.00 17.61 454 VAL B N 1
ATOM 2786 C CA . VAL B 1 179 ? -4.120 8.556 85.750 1.00 16.43 454 VAL B CA 1
ATOM 2787 C C . VAL B 1 179 ? -5.148 9.646 85.475 1.00 17.71 454 VAL B C 1
ATOM 2788 O O . VAL B 1 179 ? -5.350 10.064 84.332 1.00 22.85 454 VAL B O 1
ATOM 2792 N N . GLU B 1 180 ? -5.823 10.103 86.521 1.00 17.36 455 GLU B N 1
ATOM 2793 C CA . GLU B 1 180 ? -6.913 11.054 86.418 1.00 25.62 455 GLU B CA 1
ATOM 2794 C C . GLU B 1 180 ? -6.385 12.459 86.160 1.00 24.28 455 GLU B C 1
ATOM 2795 O O . GLU B 1 180 ? -5.335 12.857 86.669 1.00 21.53 455 GLU B O 1
ATOM 2801 N N . SER B 1 181 ? -7.112 13.215 85.350 1.00 25.70 456 SER B N 1
ATOM 2802 C CA . SER B 1 181 ? -6.815 14.639 85.221 1.00 22.69 456 SER B CA 1
ATOM 2803 C C . SER B 1 181 ? -7.025 15.321 86.568 1.00 17.80 456 SER B C 1
ATOM 2804 O O . SER B 1 181 ? -8.007 15.028 87.254 1.00 24.03 456 SER B O 1
ATOM 2807 N N . PRO B 1 182 ? -6.109 16.222 86.967 1.00 19.65 457 PRO B N 1
ATOM 2808 C CA . PRO B 1 182 ? -4.868 16.626 86.289 1.00 19.35 457 PRO B CA 1
ATOM 2809 C C . PRO B 1 182 ? -3.749 15.604 86.472 1.00 22.16 457 PRO B C 1
ATOM 2810 O O . PRO B 1 182 ? -3.427 15.223 87.603 1.00 18.58 457 PRO B O 1
ATOM 2814 N N . GLN B 1 183 ? -3.148 15.177 85.367 1.00 15.76 458 GLN B N 1
ATOM 2815 C CA . GLN B 1 183 ? -2.269 14.017 85.408 1.00 13.86 458 GLN B CA 1
ATOM 2816 C C . GLN B 1 183 ? -0.876 14.331 85.919 1.00 17.36 458 GLN B C 1
ATOM 2817 O O . GLN B 1 183 ? -0.159 13.406 86.307 1.00 16.69 458 GLN B O 1
ATOM 2823 N N . VAL B 1 184 ? -0.459 15.594 85.925 1.00 12.10 459 VAL B N 1
ATOM 2824 C CA . VAL B 1 184 ? 0.925 15.923 86.254 1.00 14.76 459 VAL B CA 1
ATOM 2825 C C . VAL B 1 184 ? 0.941 16.846 87.458 1.00 19.51 459 VAL B C 1
ATOM 2826 O O . VAL B 1 184 ? 0.221 17.848 87.484 1.00 17.91 459 VAL B O 1
ATOM 2830 N N . HIS B 1 185 ? 1.757 16.514 88.456 1.00 13.53 460 HIS B N 1
ATOM 2831 C CA . HIS B 1 185 ? 2.052 17.449 89.525 1.00 14.41 460 HIS B CA 1
ATOM 2832 C C . HIS B 1 185 ? 3.406 18.075 89.218 1.00 12.31 460 HIS B C 1
ATOM 2833 O O . HIS B 1 185 ? 4.423 17.378 89.204 1.00 14.43 460 HIS B O 1
ATOM 2840 N N . TRP B 1 186 ? 3.413 19.377 88.969 1.00 11.70 461 TRP B N 1
ATOM 2841 C CA . TRP B 1 186 ? 4.654 20.070 88.657 1.00 11.69 461 TRP B CA 1
ATOM 2842 C C . TRP B 1 186 ? 5.454 20.293 89.922 1.00 15.67 461 TRP B C 1
ATOM 2843 O O . TRP B 1 186 ? 4.930 20.811 90.913 1.00 16.90 461 TRP B O 1
ATOM 2854 N N . GLU B 1 187 ? 6.744 19.962 89.855 1.00 11.79 462 GLU B N 1
ATOM 2855 C CA . GLU B 1 187 ? 7.660 20.178 90.948 1.00 17.32 462 GLU B CA 1
ATOM 2856 C C . GLU B 1 187 ? 8.713 21.167 90.466 1.00 13.14 462 GLU B C 1
ATOM 2857 O O . GLU B 1 187 ? 9.337 20.925 89.423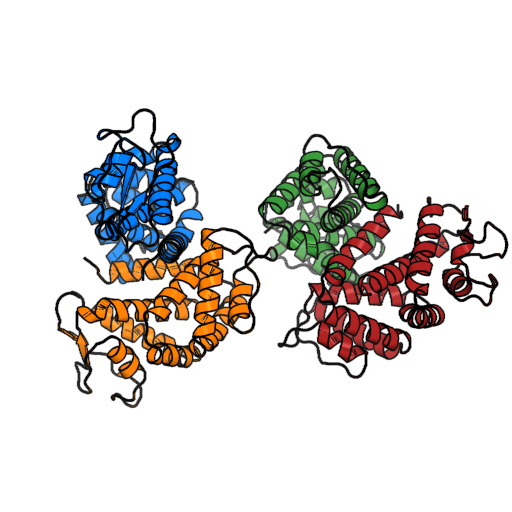 1.00 17.07 462 GLU B O 1
ATOM 2863 N N . PRO B 1 188 ? 8.964 22.266 91.177 1.00 17.51 463 PRO B N 1
ATOM 2864 C CA . PRO B 1 188 ? 10.002 23.193 90.717 1.00 17.34 463 PRO B CA 1
ATOM 2865 C C . PRO B 1 188 ? 11.361 22.536 90.554 1.00 17.78 463 PRO B C 1
ATOM 2866 O O . PRO B 1 188 ? 12.126 22.929 89.658 1.00 18.93 463 PRO B O 1
ATOM 2870 N N . THR B 1 189 ? 11.682 21.538 91.378 1.00 18.89 464 THR B N 1
ATOM 2871 C CA . THR B 1 189 ? 12.948 20.826 91.231 1.00 23.46 464 THR B CA 1
ATOM 2872 C C . THR B 1 189 ? 13.023 20.007 89.947 1.00 24.57 464 THR B C 1
ATOM 2873 O O . THR B 1 189 ? 14.102 19.501 89.618 1.00 25.65 464 THR B O 1
ATOM 2877 N N . SER B 1 190 ? 11.914 19.843 89.229 1.00 15.85 465 SER B N 1
ATOM 2878 C CA . SER B 1 190 ? 11.941 19.147 87.955 1.00 16.72 465 SER B CA 1
ATOM 2879 C C . SER B 1 190 ? 12.278 20.059 86.788 1.00 18.68 465 SER B C 1
ATOM 2880 O O . SER B 1 190 ? 12.343 19.577 85.653 1.00 18.58 465 SER B O 1
ATOM 2883 N N . LEU B 1 191 ? 12.557 21.343 87.042 1.00 19.61 466 LEU B N 1
ATOM 2884 C CA . LEU B 1 191 ? 12.735 22.281 85.939 1.00 18.12 466 LEU B CA 1
ATOM 2885 C C . LEU B 1 191 ? 13.922 21.893 85.066 1.00 14.00 466 LEU B C 1
ATOM 2886 O O . LEU B 1 191 ? 13.813 21.858 83.837 1.00 16.22 466 LEU B O 1
ATOM 2891 N N . ILE B 1 192 ? 15.071 21.595 85.677 1.00 18.65 467 ILE B N 1
ATOM 2892 C CA . ILE B 1 192 ? 16.273 21.289 84.890 1.00 15.65 467 ILE B CA 1
ATOM 2893 C C . ILE B 1 192 ? 16.083 20.045 84.019 1.00 14.04 467 ILE B C 1
ATOM 2894 O O . ILE B 1 192 ? 16.329 20.125 82.806 1.00 14.93 467 ILE B O 1
ATOM 2899 N N . PRO B 1 193 ? 15.638 18.897 84.547 1.00 16.00 468 PRO B N 1
ATOM 2900 C CA . PRO B 1 193 ? 15.465 17.733 83.646 1.00 15.55 468 PRO B CA 1
ATOM 2901 C C . PRO B 1 193 ? 14.380 17.942 82.612 1.00 12.76 468 PRO B C 1
ATOM 2902 O O . PRO B 1 193 ? 14.529 17.496 81.469 1.00 12.51 468 PRO B O 1
ATOM 2906 N N . THR B 1 194 ? 13.264 18.578 82.986 1.00 14.36 469 THR B N 1
ATOM 2907 C CA . THR B 1 194 ? 12.197 18.775 82.002 1.00 14.08 469 THR B CA 1
ATOM 2908 C C . THR B 1 194 ? 12.632 19.762 80.919 1.00 13.20 469 THR B C 1
ATOM 2909 O O . THR B 1 194 ? 12.280 19.596 79.747 1.00 11.59 469 THR B O 1
ATOM 2913 N N . SER B 1 195 ? 13.406 20.789 81.285 1.00 12.92 470 SER B N 1
ATOM 2914 C CA . SER B 1 195 ? 13.956 21.692 80.272 1.00 17.36 470 SER B CA 1
ATOM 2915 C C . SER B 1 195 ? 14.877 20.944 79.308 1.00 17.53 470 SER B C 1
ATOM 2916 O O . SER B 1 195 ? 14.857 21.189 78.093 1.00 13.60 470 SER B O 1
ATOM 2919 N N . ALA B 1 196 ? 15.729 20.060 79.833 1.00 13.52 471 ALA B N 1
ATOM 2920 C CA . ALA B 1 196 ? 16.616 19.297 78.957 1.00 12.18 471 ALA B CA 1
ATOM 2921 C C . ALA B 1 196 ? 15.831 18.358 78.063 1.00 11.06 471 ALA B C 1
ATOM 2922 O O . ALA B 1 196 ? 16.216 18.125 76.917 1.00 14.79 471 ALA B O 1
ATOM 2924 N N . LEU B 1 197 ? 14.748 17.777 78.586 1.00 9.59 472 LEU B N 1
ATOM 2925 C CA . LEU B 1 197 ? 13.908 16.914 77.772 1.00 11.80 472 LEU B CA 1
ATOM 2926 C C . LEU B 1 197 ? 13.242 17.712 76.665 1.00 12.24 472 LEU B C 1
ATOM 2927 O O . LEU B 1 197 ? 13.209 17.273 75.511 1.00 11.48 472 LEU B O 1
ATOM 2932 N N . TYR B 1 198 ? 12.738 18.902 76.991 1.00 10.46 473 TYR B N 1
ATOM 2933 C CA . TYR B 1 198 ? 12.188 19.775 75.964 1.00 12.47 473 TYR B CA 1
ATOM 2934 C C . TYR B 1 198 ? 13.239 20.120 74.918 1.00 13.41 473 TYR B C 1
ATOM 2935 O O . TYR B 1 198 ? 12.971 20.048 73.719 1.00 12.58 473 TYR B O 1
ATOM 2944 N N . ALA B 1 199 ? 14.434 20.535 75.356 1.00 11.61 474 ALA B N 1
ATOM 2945 C CA . ALA B 1 199 ? 15.466 20.904 74.392 1.00 11.28 474 ALA B CA 1
ATOM 2946 C C . ALA B 1 199 ? 15.805 19.731 73.481 1.00 10.82 474 ALA B C 1
ATOM 2947 O O . ALA B 1 199 ? 15.958 19.903 72.266 1.00 14.63 474 ALA B O 1
ATOM 2949 N N . SER B 1 200 ? 15.923 18.535 74.060 1.00 9.57 475 SER B N 1
ATOM 2950 C CA . SER B 1 200 ? 16.238 17.347 73.279 1.00 12.76 475 SER B CA 1
ATOM 2951 C C . SER B 1 200 ? 15.151 17.075 72.254 1.00 13.86 475 SER B C 1
ATOM 2952 O O . SER B 1 200 ? 15.438 16.901 71.069 1.00 12.06 475 SER B O 1
ATOM 2955 N N . LEU B 1 201 ? 13.889 17.048 72.700 1.00 11.73 476 LEU B N 1
ATOM 2956 C CA . LEU B 1 201 ? 12.788 16.792 71.774 1.00 13.96 476 LEU B CA 1
ATOM 2957 C C . LEU B 1 201 ? 12.721 17.851 70.678 1.00 13.30 476 LEU B C 1
ATOM 2958 O O . LEU B 1 201 ? 12.471 17.539 69.502 1.00 12.05 476 LEU B O 1
ATOM 2963 N N . PHE B 1 202 ? 12.924 19.113 71.043 1.00 11.59 477 PHE B N 1
ATOM 2964 C CA . PHE B 1 202 ? 12.819 20.190 70.061 1.00 13.78 477 PHE B CA 1
ATOM 2965 C C . PHE B 1 202 ? 13.906 20.063 68.997 1.00 11.03 477 PHE B C 1
ATOM 2966 O O . PHE B 1 202 ? 13.638 20.166 67.793 1.00 13.37 477 PHE B O 1
ATOM 2974 N N . LEU B 1 203 ? 15.148 19.835 69.428 1.00 12.19 478 LEU B N 1
ATOM 2975 C CA . LEU B 1 203 ? 16.251 19.745 68.474 1.00 12.82 478 LEU B CA 1
ATOM 2976 C C . LEU B 1 203 ? 16.178 18.473 67.631 1.00 14.21 478 LEU B C 1
ATOM 2977 O O . LEU B 1 203 ? 16.548 18.485 66.444 1.00 14.53 478 LEU B O 1
ATOM 2982 N N . LEU B 1 204 ? 15.759 17.358 68.230 1.00 14.76 479 LEU B N 1
ATOM 2983 C CA . LEU B 1 204 ? 15.551 16.148 67.438 1.00 14.02 479 LEU B CA 1
ATOM 2984 C C . LEU B 1 204 ? 14.456 16.376 66.410 1.00 15.87 479 LEU B C 1
ATOM 2985 O O . LEU B 1 204 ? 14.573 15.926 65.271 1.00 14.76 479 LEU B O 1
ATOM 2990 N N . SER B 1 205 ? 13.399 17.103 66.788 1.00 13.37 480 SER B N 1
ATOM 2991 C CA . SER B 1 205 ? 12.337 17.445 65.833 1.00 16.06 480 SER B CA 1
ATOM 2992 C C . SER B 1 205 ? 12.847 18.348 64.719 1.00 14.41 480 SER B C 1
ATOM 2993 O O . SER B 1 205 ? 12.389 18.245 63.572 1.00 16.70 480 SER B O 1
ATOM 2996 N N . SER B 1 206 ? 13.759 19.275 65.037 1.00 12.58 481 SER B N 1
ATOM 2997 C CA . SER B 1 206 ? 14.292 20.134 63.994 1.00 19.09 481 SER B CA 1
ATOM 2998 C C . SER B 1 206 ? 15.128 19.347 62.987 1.00 20.02 481 SER B C 1
ATOM 2999 O O . SER B 1 206 ? 15.265 19.783 61.841 1.00 19.15 481 SER B O 1
ATOM 3002 N N . LEU B 1 207 ? 15.666 18.186 63.376 1.00 14.46 482 LEU B N 1
ATOM 3003 C CA . LEU B 1 207 ? 16.348 17.323 62.418 1.00 13.44 482 LEU B CA 1
ATOM 3004 C C . LEU B 1 207 ? 15.375 16.465 61.620 1.00 19.06 482 LEU B C 1
ATOM 3005 O O . LEU B 1 207 ? 15.644 16.141 60.460 1.00 22.60 482 LEU B O 1
ATOM 3010 N N . GLY B 1 208 ? 14.243 16.106 62.211 1.00 19.58 483 GLY B N 1
ATOM 3011 C CA . GLY B 1 208 ? 13.310 15.205 61.565 1.00 27.71 483 GLY B CA 1
ATOM 3012 C C . GLY B 1 208 ? 12.310 15.933 60.695 1.00 32.59 483 GLY B C 1
ATOM 3013 O O . GLY B 1 208 ? 12.023 15.467 59.592 1.00 39.87 483 GLY B O 1
ATOM 3014 N N . ALA C 1 12 ? 38.077 9.342 26.849 1.00 47.66 287 ALA C N 1
ATOM 3015 C CA . ALA C 1 12 ? 37.206 9.023 25.726 1.00 42.39 287 ALA C CA 1
ATOM 3016 C C . ALA C 1 12 ? 35.732 9.208 26.075 1.00 35.29 287 ALA C C 1
ATOM 3017 O O . ALA C 1 12 ? 34.895 9.317 25.181 1.00 36.13 287 ALA C O 1
ATOM 3019 N N . ASP C 1 13 ? 35.401 9.246 27.366 1.00 27.24 288 ASP C N 1
ATOM 3020 C CA . ASP C 1 13 ? 34.015 9.468 27.764 1.00 26.32 288 ASP C CA 1
ATOM 3021 C C . ASP C 1 13 ? 33.973 10.229 29.085 1.00 23.74 288 ASP C C 1
ATOM 3022 O O . ASP C 1 13 ? 35.005 10.503 29.706 1.00 21.24 288 ASP C O 1
ATOM 3027 N N . PHE C 1 14 ? 32.757 10.586 29.507 1.00 20.71 289 PHE C N 1
ATOM 3028 C CA . PHE C 1 14 ? 32.633 11.450 30.677 1.00 22.64 289 PHE C CA 1
ATOM 3029 C C . PHE C 1 14 ? 33.051 10.742 31.957 1.00 22.60 289 PHE C C 1
ATOM 3030 O O . PHE C 1 14 ? 33.560 11.391 32.881 1.00 19.18 289 PHE C O 1
ATOM 3038 N N . GLN C 1 15 ? 32.777 9.435 32.069 1.00 21.78 290 GLN C N 1
ATOM 3039 C CA . GLN C 1 15 ? 33.227 8.692 33.242 1.00 19.38 290 GLN C CA 1
ATOM 3040 C C . GLN C 1 15 ? 34.734 8.840 33.442 1.00 19.61 290 GLN C C 1
ATOM 3041 O O . GLN C 1 15 ? 35.196 9.062 34.563 1.00 19.31 290 GLN C O 1
ATOM 3047 N N . GLY C 1 16 ? 35.517 8.692 32.368 1.00 20.73 291 GLY C N 1
ATOM 3048 C CA . GLY C 1 16 ? 36.964 8.824 32.496 1.00 18.98 291 GLY C CA 1
ATOM 3049 C C . GLY C 1 16 ? 37.378 10.227 32.893 1.00 20.64 291 GLY C C 1
ATOM 3050 O O . GLY C 1 16 ? 38.288 10.412 33.703 1.00 16.61 291 GLY C O 1
ATOM 3051 N N . LEU C 1 17 ? 36.723 11.230 32.311 1.00 17.06 292 LEU C N 1
ATOM 3052 C CA . LEU C 1 17 ? 37.053 12.612 32.635 1.00 16.18 292 LEU C CA 1
ATOM 3053 C C . LEU C 1 17 ? 36.701 12.918 34.084 1.00 15.47 292 LEU C C 1
ATOM 3054 O O . LEU C 1 17 ? 37.519 13.480 34.828 1.00 14.77 292 LEU C O 1
ATOM 3059 N N . TYR C 1 18 ? 35.496 12.532 34.518 1.00 16.02 293 TYR C N 1
ATOM 3060 C CA . TYR C 1 18 ? 35.131 12.754 35.915 1.00 15.60 293 TYR C CA 1
ATOM 3061 C C . TYR C 1 18 ? 36.108 12.067 36.862 1.00 15.39 293 TYR C C 1
ATOM 3062 O O . TYR C 1 18 ? 36.558 12.675 37.841 1.00 16.04 293 TYR C O 1
ATOM 3071 N N . ALA C 1 19 ? 36.452 10.795 36.592 1.00 15.99 294 ALA C N 1
ATOM 3072 C CA . ALA C 1 19 ? 37.344 10.080 37.501 1.00 16.16 294 ALA C CA 1
ATOM 3073 C C . ALA C 1 19 ? 38.686 10.779 37.623 1.00 15.47 294 ALA C C 1
ATOM 3074 O O . ALA C 1 19 ? 39.249 10.868 38.719 1.00 16.45 294 ALA C O 1
ATOM 3076 N N . GLU C 1 20 ? 39.233 11.228 36.494 1.00 15.25 295 GLU C N 1
ATOM 3077 C CA . GLU C 1 20 ? 40.535 11.884 36.490 1.00 17.56 295 GLU C CA 1
ATOM 3078 C C . GLU C 1 20 ? 40.495 13.194 37.277 1.00 14.03 295 GLU C C 1
ATOM 3079 O O . GLU C 1 20 ? 41.343 13.438 38.150 1.00 18.43 295 GLU C O 1
ATOM 3085 N N . VAL C 1 21 ? 39.497 14.033 37.007 1.00 13.71 296 VAL C N 1
ATOM 3086 C CA . VAL C 1 21 ? 39.410 15.323 37.687 1.00 16.01 296 VAL C CA 1
ATOM 3087 C C . VAL C 1 21 ? 39.087 15.126 39.164 1.00 16.68 296 VAL C C 1
ATOM 3088 O O . VAL C 1 21 ? 39.650 15.803 40.030 1.00 16.79 296 VAL C O 1
ATOM 3092 N N . LYS C 1 22 ? 38.194 14.177 39.477 1.00 16.83 297 LYS C N 1
ATOM 3093 C CA . LYS C 1 22 ? 37.870 13.877 40.869 1.00 14.34 297 LYS C CA 1
ATOM 3094 C C . LYS C 1 22 ? 39.110 13.423 41.638 1.00 14.50 297 LYS C C 1
ATOM 3095 O O . LYS C 1 22 ? 39.358 13.873 42.767 1.00 17.14 297 LYS C O 1
ATOM 3101 N N . ALA C 1 23 ? 39.884 12.502 41.054 1.00 14.72 298 ALA C N 1
ATOM 3102 C CA . ALA C 1 23 ? 41.090 12.017 41.725 1.00 16.16 298 ALA C CA 1
ATOM 3103 C C . ALA C 1 23 ? 42.099 13.145 41.885 1.00 16.82 298 ALA C C 1
ATOM 3104 O O . ALA C 1 23 ? 42.702 13.299 42.953 1.00 19.23 298 ALA C O 1
ATOM 3106 N N . CYS C 1 24 ? 42.257 13.979 40.849 1.00 14.94 299 CYS C N 1
ATOM 3107 C CA . CYS C 1 24 ? 43.194 15.101 40.956 1.00 18.75 299 CYS C CA 1
ATOM 3108 C C . CYS C 1 24 ? 42.783 16.085 42.042 1.00 18.60 299 CYS C C 1
ATOM 3109 O O . CYS C 1 24 ? 43.646 16.713 42.657 1.00 17.98 299 CYS C O 1
ATOM 3112 N N . SER C 1 25 ? 41.480 16.220 42.300 1.00 18.15 300 SER C N 1
ATOM 3113 C CA . SER C 1 25 ? 40.956 17.227 43.217 1.00 17.31 300 SER C CA 1
ATOM 3114 C C . SER C 1 25 ? 41.120 16.861 44.681 1.00 19.25 300 SER C C 1
ATOM 3115 O O . SER C 1 25 ? 40.936 17.737 45.532 1.00 20.79 300 SER C O 1
ATOM 3118 N N . SER C 1 26 ? 41.439 15.596 44.996 1.00 16.91 301 SER C N 1
ATOM 3119 C CA . SER C 1 26 ? 41.276 15.090 46.358 1.00 22.40 301 SER C CA 1
ATOM 3120 C C . SER C 1 26 ? 42.064 15.901 47.366 1.00 21.26 301 SER C C 1
ATOM 3121 O O . SER C 1 26 ? 41.555 16.231 48.447 1.00 19.78 301 SER C O 1
ATOM 3124 N N . GLU C 1 27 ? 43.326 16.194 47.055 1.00 15.95 302 GLU C N 1
ATOM 3125 C CA . GLU C 1 27 ? 44.147 16.891 48.041 1.00 17.94 302 GLU C CA 1
ATOM 3126 C C . GLU C 1 27 ? 43.839 18.378 48.121 1.00 17.08 302 GLU C C 1
ATOM 3127 O O . GLU C 1 27 ? 44.164 19.000 49.137 1.00 19.50 302 GLU C O 1
ATOM 3133 N N . LEU C 1 28 ? 43.212 18.957 47.093 1.00 17.82 303 LEU C N 1
ATOM 3134 C CA . LEU C 1 28 ? 42.732 20.332 47.214 1.00 16.61 303 LEU C CA 1
ATOM 3135 C C . LEU C 1 28 ? 41.519 20.408 48.127 1.00 19.03 303 LEU C C 1
ATOM 3136 O O . LEU C 1 28 ? 41.411 21.327 48.951 1.00 18.27 303 LEU C O 1
ATOM 3141 N N . GLU C 1 29 ? 40.600 19.442 48.005 1.00 16.59 304 GLU C N 1
ATOM 3142 C CA . GLU C 1 29 ? 39.385 19.506 48.812 1.00 21.56 304 GLU C CA 1
ATOM 3143 C C . GLU C 1 29 ? 39.683 19.279 50.283 1.00 18.52 304 GLU C C 1
ATOM 3144 O O . GLU C 1 29 ? 38.982 19.822 51.142 1.00 26.70 304 GLU C O 1
ATOM 3150 N N . SER C 1 30 ? 40.739 18.527 50.605 1.00 18.76 305 SER C N 1
ATOM 3151 C CA . SER C 1 30 ? 41.063 18.266 52.002 1.00 23.35 305 SER C CA 1
ATOM 3152 C C . SER C 1 30 ? 42.065 19.257 52.576 1.00 22.43 305 SER C C 1
ATOM 3153 O O . SER C 1 30 ? 42.422 19.147 53.752 1.00 23.13 305 SER C O 1
ATOM 3156 N N . LEU C 1 31 ? 42.510 20.224 51.788 1.00 25.45 306 LEU C N 1
ATOM 3157 C CA . LEU C 1 31 ? 43.385 21.269 52.298 1.00 24.21 306 LEU C CA 1
ATOM 3158 C C . LEU C 1 31 ? 42.639 22.109 53.332 1.00 20.94 306 LEU C C 1
ATOM 3159 O O . LEU C 1 31 ? 41.430 22.312 53.218 1.00 23.82 306 LEU C O 1
ATOM 3164 N N . GLU C 1 32 ? 43.353 22.571 54.359 1.00 22.21 307 GLU C N 1
ATOM 3165 C CA . GLU C 1 32 ? 42.726 23.395 55.391 1.00 24.19 307 GLU C CA 1
ATOM 3166 C C . GLU C 1 32 ? 42.134 24.665 54.785 1.00 25.93 307 GLU C C 1
ATOM 3167 O O . GLU C 1 32 ? 42.643 25.206 53.799 1.00 25.65 307 GLU C O 1
ATOM 3173 N N . MET C 1 33 ? 41.038 25.143 55.385 1.00 24.36 308 MET C N 1
ATOM 3174 C CA . MET C 1 33 ? 40.233 26.162 54.712 1.00 37.15 308 MET C CA 1
ATOM 3175 C C . MET C 1 33 ? 41.018 27.456 54.515 1.00 26.94 308 MET C C 1
ATOM 3176 O O . MET C 1 33 ? 40.903 28.101 53.465 1.00 26.05 308 MET C O 1
ATOM 3181 N N . GLU C 1 34 ? 41.847 27.826 55.495 1.00 25.69 309 GLU C N 1
ATOM 3182 C CA . GLU C 1 34 ? 42.664 29.031 55.380 1.00 33.00 309 GLU C CA 1
ATOM 3183 C C . GLU C 1 34 ? 43.523 29.002 54.119 1.00 29.41 309 GLU C C 1
ATOM 3184 O O . GLU C 1 34 ? 43.666 30.021 53.430 1.00 24.11 309 GLU C O 1
ATOM 3190 N N . LEU C 1 35 ? 44.138 27.855 53.819 1.00 25.32 310 LEU C N 1
ATOM 3191 C CA . LEU C 1 35 ? 45.018 27.791 52.660 1.00 24.29 310 LEU C CA 1
ATOM 3192 C C . LEU C 1 35 ? 44.235 27.699 51.365 1.00 23.33 310 LEU C C 1
ATOM 3193 O O . LEU C 1 35 ? 44.653 28.263 50.353 1.00 21.18 310 LEU C O 1
ATOM 3198 N N . ARG C 1 36 ? 43.103 26.987 51.370 1.00 19.06 311 ARG C N 1
ATOM 3199 C CA . ARG C 1 36 ? 42.254 26.971 50.189 1.00 18.87 311 ARG C CA 1
ATOM 3200 C C . ARG C 1 36 ? 41.823 28.383 49.823 1.00 18.77 311 ARG C C 1
ATOM 3201 O O . ARG C 1 36 ? 41.835 28.766 48.643 1.00 20.23 311 ARG C O 1
ATOM 3209 N N . GLN C 1 37 ? 41.445 29.169 50.829 1.00 19.25 312 GLN C N 1
ATOM 3210 C CA . GLN C 1 37 ? 40.990 30.527 50.576 1.00 27.20 312 GLN C CA 1
ATOM 3211 C C . GLN C 1 37 ? 42.116 31.373 50.000 1.00 26.92 312 GLN C C 1
ATOM 3212 O O . GLN C 1 37 ? 41.906 32.125 49.044 1.00 25.45 312 GLN C O 1
ATOM 3218 N N . GLN C 1 38 ? 43.317 31.278 50.582 1.00 22.20 313 GLN C N 1
ATOM 3219 C CA . GLN C 1 38 ? 44.439 32.052 50.058 1.00 22.32 313 GLN C CA 1
ATOM 3220 C C . GLN C 1 38 ? 44.768 31.660 48.624 1.00 27.22 313 GLN C C 1
ATOM 3221 O O . GLN C 1 38 ? 45.013 32.528 47.779 1.00 25.10 313 GLN C O 1
ATOM 3227 N N . ILE C 1 39 ? 44.788 30.360 48.327 1.00 20.39 314 ILE C N 1
ATOM 3228 C CA . ILE C 1 39 ? 45.077 29.937 46.965 1.00 17.42 314 ILE C CA 1
ATOM 3229 C C . ILE C 1 39 ? 44.004 30.450 46.018 1.00 17.73 314 ILE C C 1
ATOM 3230 O O . ILE C 1 39 ? 44.305 31.010 44.959 1.00 19.01 314 ILE C O 1
ATOM 3235 N N . LEU C 1 40 ? 42.735 30.286 46.393 1.00 18.73 315 LEU C N 1
ATOM 3236 C CA . LEU C 1 40 ? 41.659 30.624 45.465 1.00 22.63 315 LEU C CA 1
ATOM 3237 C C . LEU C 1 40 ? 41.633 32.119 45.168 1.00 22.78 315 LEU C C 1
ATOM 3238 O O . LEU C 1 40 ? 41.511 32.526 44.007 1.00 25.21 315 LEU C O 1
ATOM 3243 N N . VAL C 1 41 ? 41.758 32.953 46.205 1.00 18.70 316 VAL C N 1
ATOM 3244 C CA . VAL C 1 41 ? 41.712 34.401 46.012 1.00 18.91 316 VAL C CA 1
ATOM 3245 C C . VAL C 1 41 ? 42.832 34.840 45.074 1.00 23.06 316 VAL C C 1
ATOM 3246 O O . VAL C 1 41 ? 42.648 35.713 44.221 1.00 23.33 316 VAL C O 1
ATOM 3250 N N . ASN C 1 42 ? 44.009 34.238 45.214 1.00 22.35 317 ASN C N 1
ATOM 3251 C CA . ASN C 1 42 ? 45.129 34.628 44.371 1.00 21.39 317 ASN C CA 1
ATOM 3252 C C . ASN C 1 42 ? 45.078 33.992 42.988 1.00 21.16 317 ASN C C 1
ATOM 3253 O O . ASN C 1 42 ? 45.614 34.562 42.036 1.00 21.00 317 ASN C O 1
ATOM 3258 N N . ILE C 1 43 ? 44.429 32.836 42.844 1.00 18.49 318 ILE C N 1
ATOM 3259 C CA . ILE C 1 43 ? 44.169 32.327 41.503 1.00 16.14 318 ILE C CA 1
ATOM 3260 C C . ILE C 1 43 ? 43.275 33.305 40.741 1.00 18.82 318 ILE C C 1
ATOM 3261 O O . ILE C 1 43 ? 43.478 33.557 39.547 1.00 22.24 318 ILE C O 1
ATOM 3266 N N . GLY C 1 44 ? 42.284 33.888 41.423 1.00 24.05 319 GLY C N 1
ATOM 3267 C CA . GLY C 1 44 ? 41.466 34.903 40.778 1.00 25.42 319 GLY C CA 1
ATOM 3268 C C . GLY C 1 44 ? 42.303 36.038 40.225 1.00 26.11 319 GLY C C 1
ATOM 3269 O O . GLY C 1 44 ? 42.007 36.584 39.160 1.00 25.18 319 GLY C O 1
ATOM 3270 N N . LYS C 1 45 ? 43.388 36.382 40.916 1.00 22.80 320 LYS C N 1
ATOM 3271 C CA . LYS C 1 45 ? 44.218 37.471 40.419 1.00 23.66 320 LYS C CA 1
ATOM 3272 C C . LYS C 1 45 ? 45.134 37.029 39.283 1.00 22.35 320 LYS C C 1
ATOM 3273 O O . LYS C 1 45 ? 45.263 37.747 38.282 1.00 23.98 320 LYS C O 1
ATOM 3279 N N . ILE C 1 46 ? 45.740 35.842 39.377 1.00 20.46 321 ILE C N 1
ATOM 3280 C CA . ILE C 1 46 ? 46.641 35.421 38.305 1.00 24.39 321 ILE C CA 1
ATOM 3281 C C . ILE C 1 46 ? 45.895 35.016 37.050 1.00 20.57 321 ILE C C 1
ATOM 3282 O O . ILE C 1 46 ? 46.497 34.966 35.967 1.00 26.19 321 ILE C O 1
ATOM 3287 N N . LEU C 1 47 ? 44.596 34.718 37.154 1.00 20.80 322 LEU C N 1
ATOM 3288 C CA . LEU C 1 47 ? 43.811 34.475 35.949 1.00 22.17 322 LEU C CA 1
ATOM 3289 C C . LEU C 1 47 ? 43.768 35.690 35.043 1.00 25.71 322 LEU C C 1
ATOM 3290 O O . LEU C 1 47 ? 43.426 35.560 33.861 1.00 30.10 322 LEU C O 1
ATOM 3295 N N . GLN C 1 48 ? 44.118 36.861 35.562 1.00 27.17 323 GLN C N 1
ATOM 3296 C CA . GLN C 1 48 ? 44.128 38.090 34.792 1.00 32.69 323 GLN C CA 1
ATOM 3297 C C . GLN C 1 48 ? 45.499 38.401 34.218 1.00 28.73 323 GLN C C 1
ATOM 3298 O O . GLN C 1 48 ? 45.664 39.436 33.564 1.00 32.52 323 GLN C O 1
ATOM 3304 N N . ASP C 1 49 ? 46.472 37.503 34.407 1.00 28.73 324 ASP C N 1
ATOM 3305 C CA . ASP C 1 49 ? 47.878 37.807 34.132 1.00 29.80 324 ASP C CA 1
ATOM 3306 C C . ASP C 1 49 ? 48.582 36.528 33.671 1.00 30.46 324 ASP C C 1
ATOM 3307 O O . ASP C 1 49 ? 49.169 35.786 34.464 1.00 27.74 324 ASP C O 1
ATOM 3312 N N . GLN C 1 50 ? 48.457 36.244 32.377 1.00 29.86 325 GLN C N 1
ATOM 3313 C CA . GLN C 1 50 ? 49.031 35.017 31.828 1.00 27.05 325 GLN C CA 1
ATOM 3314 C C . GLN C 1 50 ? 50.530 34.872 32.094 1.00 28.73 325 GLN C C 1
ATOM 3315 O O . GLN C 1 50 ? 50.949 33.746 32.412 1.00 26.64 325 GLN C O 1
ATOM 3321 N N . PRO C 1 51 ? 51.372 35.918 32.037 1.00 31.71 326 PRO C N 1
ATOM 3322 C CA . PRO C 1 51 ? 52.762 35.721 32.428 1.00 24.70 326 PRO C CA 1
ATOM 3323 C C . PRO C 1 51 ? 52.922 35.234 33.861 1.00 29.96 326 PRO C C 1
ATOM 3324 O O . PRO C 1 51 ? 53.842 34.445 34.122 1.00 24.02 326 PRO C O 1
ATOM 3328 N N . SER C 1 52 ? 52.063 35.663 34.788 1.00 26.56 327 SER C N 1
ATOM 3329 C CA . SER C 1 52 ? 52.152 35.173 36.156 1.00 25.72 327 SER C CA 1
ATOM 3330 C C . SER C 1 52 ? 51.755 33.709 36.256 1.00 24.34 327 SER C C 1
ATOM 3331 O O . SER C 1 52 ? 52.344 32.960 37.050 1.00 19.65 327 SER C O 1
ATOM 3334 N N . MET C 1 53 ? 50.749 33.283 35.489 1.00 22.50 328 MET C N 1
ATOM 3335 C CA . MET C 1 53 ? 50.416 31.859 35.474 1.00 22.80 328 MET C CA 1
ATOM 3336 C C . MET C 1 53 ? 51.564 31.035 34.911 1.00 18.38 328 MET C C 1
ATOM 3337 O O . MET C 1 53 ? 51.878 29.958 35.435 1.00 19.05 328 MET C O 1
ATOM 3342 N N . GLU C 1 54 ? 52.204 31.522 33.844 1.00 19.44 329 GLU C N 1
ATOM 3343 C CA . GLU C 1 54 ? 53.338 30.801 33.268 1.00 23.24 329 GLU C CA 1
ATOM 3344 C C . GLU C 1 54 ? 54.497 30.704 34.250 1.00 21.06 329 GLU C C 1
ATOM 3345 O O . GLU C 1 54 ? 55.161 29.666 34.332 1.00 22.94 329 GLU C O 1
ATOM 3351 N N . ALA C 1 55 ? 54.765 31.779 34.993 1.00 22.44 330 ALA C N 1
ATOM 3352 C CA . ALA C 1 55 ? 55.855 31.755 35.966 1.00 20.14 330 ALA C CA 1
ATOM 3353 C C . ALA C 1 55 ? 55.581 30.744 37.073 1.00 17.52 330 ALA C C 1
ATOM 3354 O O . ALA C 1 55 ? 56.472 29.979 37.462 1.00 17.53 330 ALA C O 1
ATOM 3356 N N . LEU C 1 56 ? 54.353 30.729 37.593 1.00 17.81 331 LEU C N 1
ATOM 3357 C CA . LEU C 1 56 ? 53.997 29.747 38.609 1.00 15.34 331 LEU C CA 1
ATOM 3358 C C . LEU C 1 56 ? 54.086 28.331 38.052 1.00 15.00 331 LEU C C 1
ATOM 3359 O O . LEU C 1 56 ? 54.626 27.433 38.710 1.00 16.98 331 LEU C O 1
ATOM 3364 N N . GLU C 1 57 ? 53.596 28.120 36.827 1.00 15.73 332 GLU C N 1
ATOM 3365 C CA . GLU C 1 57 ? 53.683 26.793 36.224 1.00 18.25 332 GLU C CA 1
ATOM 3366 C C . GLU C 1 57 ? 55.136 26.344 36.070 1.00 21.81 332 GLU C C 1
ATOM 3367 O O . GLU C 1 57 ? 55.466 25.193 36.376 1.00 17.64 332 GLU C O 1
ATOM 3373 N N . ALA C 1 58 ? 56.027 27.251 35.660 1.00 17.35 333 ALA C N 1
ATOM 3374 C CA . ALA C 1 58 ? 57.437 26.891 35.525 1.00 18.14 333 ALA C CA 1
ATOM 3375 C C . ALA C 1 58 ? 58.058 26.552 36.877 1.00 17.33 333 ALA C C 1
ATOM 3376 O O . ALA C 1 58 ? 58.844 25.604 36.982 1.00 17.16 333 ALA C O 1
ATOM 3378 N N . SER C 1 59 ? 57.714 27.303 37.928 1.00 16.07 334 SER C N 1
ATOM 3379 C CA . SER C 1 59 ? 58.288 27.003 39.237 1.00 15.64 334 SER C CA 1
ATOM 3380 C C . SER C 1 59 ? 57.800 25.660 39.760 1.00 14.32 334 SER C C 1
ATOM 3381 O O . SER C 1 59 ? 58.592 24.880 40.300 1.00 17.13 334 SER C O 1
ATOM 3384 N N . LEU C 1 60 ? 56.505 25.370 39.598 1.00 13.93 335 LEU C N 1
ATOM 3385 C CA . LEU C 1 60 ? 55.950 24.118 40.113 1.00 13.53 335 LEU C CA 1
ATOM 3386 C C . LEU C 1 60 ? 56.443 22.928 39.306 1.00 16.20 335 LEU C C 1
ATOM 3387 O O . LEU C 1 60 ? 56.760 21.874 39.869 1.00 15.96 335 LEU C O 1
ATOM 3392 N N . GLY C 1 61 ? 56.502 23.075 37.982 1.00 15.47 336 GLY C N 1
ATOM 3393 C CA . GLY C 1 61 ? 56.907 21.955 37.152 1.00 16.90 336 GLY C CA 1
ATOM 3394 C C . GLY C 1 61 ? 58.312 21.494 37.458 1.00 21.72 336 GLY C C 1
ATOM 3395 O O . GLY C 1 61 ? 58.557 20.300 37.643 1.00 17.69 336 GLY C O 1
ATOM 3396 N N . GLN C 1 62 ? 59.256 22.439 37.532 1.00 17.04 337 GLN C N 1
ATOM 3397 C CA . GLN C 1 62 ? 60.633 22.066 37.848 1.00 17.59 337 GLN C CA 1
ATOM 3398 C C . GLN C 1 62 ? 60.742 21.557 39.276 1.00 17.92 337 GLN C C 1
ATOM 3399 O O . GLN C 1 62 ? 61.449 20.574 39.540 1.00 20.79 337 GLN C O 1
ATOM 3405 N N . GLY C 1 63 ? 59.992 22.161 40.194 1.00 15.80 338 GLY C N 1
ATOM 3406 C CA . GLY C 1 63 ? 60.005 21.687 41.571 1.00 17.19 338 GLY C CA 1
ATOM 3407 C C . GLY C 1 63 ? 59.461 20.275 41.712 1.00 17.10 338 GLY C C 1
ATOM 3408 O O . GLY C 1 63 ? 59.971 19.481 42.507 1.00 20.66 338 GLY C O 1
ATOM 3409 N N . LEU C 1 64 ? 58.408 19.950 40.957 1.00 14.73 339 LEU C N 1
ATOM 3410 C CA . LEU C 1 64 ? 57.816 18.611 41.013 1.00 16.21 339 LEU C CA 1
ATOM 3411 C C . LEU C 1 64 ? 58.746 17.558 40.425 1.00 19.03 339 LEU C C 1
ATOM 3412 O O . LEU C 1 64 ? 58.884 16.462 40.980 1.00 20.50 339 LEU C O 1
ATOM 3417 N N . CYS C 1 65 ? 59.359 17.855 39.278 1.00 21.79 340 CYS C N 1
ATOM 3418 C CA . CYS C 1 65 ? 60.166 16.852 38.601 1.00 19.91 340 CYS C CA 1
ATOM 3419 C C . CYS C 1 65 ? 61.544 16.709 39.233 1.00 26.37 340 CYS C C 1
ATOM 3420 O O . CYS C 1 65 ? 62.103 15.607 39.235 1.00 29.99 340 CYS C O 1
ATOM 3423 N N . SER C 1 66 ? 62.082 17.785 39.808 1.00 25.47 341 SER C N 1
ATOM 3424 C CA . SER C 1 66 ? 63.408 17.758 40.427 1.00 27.81 341 SER C CA 1
ATOM 3425 C C . SER C 1 66 ? 63.379 17.491 41.927 1.00 27.96 341 SER C C 1
ATOM 3426 O O . SER C 1 66 ? 64.373 17.002 42.480 1.00 29.98 341 SER C O 1
ATOM 3429 N N . GLY C 1 67 ? 62.291 17.844 42.610 1.00 31.81 342 GLY C N 1
ATOM 3430 C CA . GLY C 1 67 ? 62.212 17.704 44.052 1.00 31.88 342 GLY C CA 1
ATOM 3431 C C . GLY C 1 67 ? 63.040 18.677 44.864 1.00 37.35 342 GLY C C 1
ATOM 3432 O O . GLY C 1 67 ? 63.190 18.473 46.073 1.00 41.49 342 GLY C O 1
ATOM 3433 N N . GLY C 1 68 ? 63.600 19.720 44.252 1.00 31.43 343 GLY C N 1
ATOM 3434 C CA . GLY C 1 68 ? 64.474 20.639 44.956 1.00 32.34 343 GLY C CA 1
ATOM 3435 C C . GLY C 1 68 ? 63.739 21.812 45.585 1.00 29.53 343 GLY C C 1
ATOM 3436 O O . GLY C 1 68 ? 62.509 21.882 45.612 1.00 25.08 343 GLY C O 1
ATOM 3437 N N . GLN C 1 69 ? 64.525 22.744 46.117 1.00 28.24 344 GLN C N 1
ATOM 3438 C CA . GLN C 1 69 ? 63.962 23.972 46.661 1.00 26.21 344 GLN C CA 1
ATOM 3439 C C . GLN C 1 69 ? 63.498 24.884 45.534 1.00 26.11 344 GLN C C 1
ATOM 3440 O O . GLN C 1 69 ? 64.126 24.962 44.476 1.00 31.49 344 GLN C O 1
ATOM 3446 N N . VAL C 1 70 ? 62.373 25.553 45.760 1.00 20.59 345 VAL C N 1
ATOM 3447 C CA . VAL C 1 70 ? 61.736 26.422 44.776 1.00 19.50 345 VAL C CA 1
ATOM 3448 C C . VAL C 1 70 ? 61.962 27.866 45.208 1.00 27.40 345 VAL C C 1
ATOM 3449 O O . VAL C 1 70 ? 61.709 28.218 46.369 1.00 25.15 345 VAL C O 1
ATOM 3453 N N . GLU C 1 71 ? 62.448 28.701 44.297 1.00 25.66 346 GLU C N 1
ATOM 3454 C CA . GLU C 1 71 ? 62.665 30.086 44.680 1.00 25.47 346 GLU C CA 1
ATOM 3455 C C . GLU C 1 71 ? 61.324 30.804 44.798 1.00 20.98 346 GLU C C 1
ATOM 3456 O O . GLU C 1 71 ? 60.417 30.561 43.996 1.00 18.93 346 GLU C O 1
ATOM 3462 N N . PRO C 1 72 ? 61.164 31.674 45.795 1.00 25.26 347 PRO C N 1
ATOM 3463 C CA . PRO C 1 72 ? 59.889 32.381 45.960 1.00 25.28 347 PRO C CA 1
ATOM 3464 C C . PRO C 1 72 ? 59.588 33.283 44.770 1.00 23.16 347 PRO C C 1
ATOM 3465 O O . PRO C 1 72 ? 60.489 33.760 44.078 1.00 25.56 347 PRO C O 1
ATOM 3469 N N . LEU C 1 73 ? 58.299 33.527 44.551 1.00 21.25 348 LEU C N 1
ATOM 3470 C CA . LEU C 1 73 ? 57.826 34.390 43.479 1.00 20.74 348 LEU C CA 1
ATOM 3471 C C . LEU C 1 73 ? 57.187 35.649 44.058 1.00 23.62 348 LEU C C 1
ATOM 3472 O O . LEU C 1 73 ? 56.786 35.688 45.225 1.00 25.91 348 LEU C O 1
ATOM 3477 N N . ASP C 1 74 ? 57.053 36.665 43.213 1.00 26.41 349 ASP C N 1
ATOM 3478 C CA . ASP C 1 74 ? 56.409 37.908 43.613 1.00 25.71 349 ASP C CA 1
ATOM 3479 C C . ASP C 1 74 ? 54.903 37.839 43.392 1.00 26.99 349 ASP C C 1
ATOM 3480 O O . ASP C 1 74 ? 54.405 37.014 42.628 1.00 28.52 349 ASP C O 1
ATOM 3485 N N . GLY C 1 75 ? 54.179 38.734 44.072 1.00 26.62 350 GLY C N 1
ATOM 3486 C CA . GLY C 1 75 ? 52.774 38.954 43.800 1.00 25.36 350 GLY C CA 1
ATOM 3487 C C . GLY C 1 75 ? 51.885 37.761 44.082 1.00 27.61 350 GLY C C 1
ATOM 3488 O O . GLY C 1 75 ? 52.235 36.875 44.867 1.00 24.43 350 GLY C O 1
ATOM 3489 N N . PRO C 1 76 ? 50.700 37.725 43.447 1.00 22.16 351 PRO C N 1
ATOM 3490 C CA . PRO C 1 76 ? 49.777 36.591 43.671 1.00 21.77 351 PRO C CA 1
ATOM 3491 C C . PRO C 1 76 ? 50.377 35.222 43.373 1.00 22.38 351 PRO C C 1
ATOM 3492 O O . PRO C 1 76 ? 50.040 34.241 44.053 1.00 20.47 351 PRO C O 1
ATOM 3496 N N . ALA C 1 77 ? 51.233 35.101 42.355 1.00 17.47 352 ALA C N 1
ATOM 3497 C CA . ALA C 1 77 ? 51.849 33.802 42.103 1.00 18.44 352 ALA C CA 1
ATOM 3498 C C . ALA C 1 77 ? 52.651 33.339 43.313 1.00 17.64 352 ALA C C 1
ATOM 3499 O O . ALA C 1 77 ? 52.630 32.155 43.662 1.00 18.77 352 ALA C O 1
ATOM 3501 N N . GLY C 1 78 ? 53.357 34.263 43.969 1.00 19.52 353 GLY C N 1
ATOM 3502 C CA . GLY C 1 78 ? 54.083 33.921 45.180 1.00 22.00 353 GLY C CA 1
ATOM 3503 C C . GLY C 1 78 ? 53.179 33.587 46.350 1.00 21.20 353 GLY C C 1
ATOM 3504 O O . GLY C 1 78 ? 53.520 32.735 47.174 1.00 21.81 353 GLY C O 1
ATOM 3505 N N . CYS C 1 79 ? 52.018 34.245 46.445 1.00 19.22 354 CYS C N 1
ATOM 3506 C CA . CYS C 1 79 ? 51.073 33.912 47.518 1.00 21.45 354 CYS C CA 1
ATOM 3507 C C . CYS C 1 79 ? 50.541 32.499 47.360 1.00 22.80 354 CYS C C 1
ATOM 3508 O O . CYS C 1 79 ? 50.268 31.818 48.354 1.00 23.73 354 CYS C O 1
ATOM 3511 N N . ILE C 1 80 ? 50.352 32.055 46.121 1.00 17.87 355 ILE C N 1
ATOM 3512 C CA . ILE C 1 80 ? 49.959 30.667 45.894 1.00 18.22 355 ILE C CA 1
ATOM 3513 C C . ILE C 1 80 ? 51.099 29.723 46.254 1.00 15.25 355 ILE C C 1
ATOM 3514 O O . ILE C 1 80 ? 50.904 28.731 46.968 1.00 17.73 355 ILE C O 1
ATOM 3519 N N . LEU C 1 81 ? 52.301 29.996 45.736 1.00 15.86 356 LEU C N 1
ATOM 3520 C CA . LEU C 1 81 ? 53.435 29.105 45.979 1.00 17.69 356 LEU C CA 1
ATOM 3521 C C . LEU C 1 81 ? 53.694 28.929 47.468 1.00 21.99 356 LEU C C 1
ATOM 3522 O O . LEU C 1 81 ? 54.009 27.825 47.929 1.00 20.96 356 LEU C O 1
ATOM 3527 N N . GLU C 1 82 ? 53.560 30.010 48.235 1.00 20.09 357 GLU C N 1
ATOM 3528 C CA . GLU C 1 82 ? 53.748 29.941 49.681 1.00 23.44 357 GLU C CA 1
ATOM 3529 C C . GLU C 1 82 ? 52.870 28.873 50.314 1.00 27.88 357 GLU C C 1
ATOM 3530 O O . GLU C 1 82 ? 53.243 28.292 51.340 1.00 25.37 357 GLU C O 1
ATOM 3536 N N . CYS C 1 83 ? 51.696 28.609 49.735 1.00 17.89 358 CYS C N 1
ATOM 3537 C CA . CYS C 1 83 ? 50.802 27.602 50.291 1.00 20.28 358 CYS C CA 1
ATOM 3538 C C . CYS C 1 83 ? 51.196 26.180 49.923 1.00 21.09 358 CYS C C 1
ATOM 3539 O O . CYS C 1 83 ? 50.626 25.235 50.483 1.00 20.58 358 CYS C O 1
ATOM 3542 N N . LEU C 1 84 ? 52.157 26.012 49.017 1.00 16.61 359 LEU C N 1
ATOM 3543 C CA . LEU C 1 84 ? 52.474 24.721 48.420 1.00 15.74 359 LEU C CA 1
ATOM 3544 C C . LEU C 1 84 ? 53.867 24.226 48.782 1.00 21.52 359 LEU C C 1
ATOM 3545 O O . LEU C 1 84 ? 54.301 23.185 48.267 1.00 23.34 359 LEU C O 1
ATOM 3550 N N . VAL C 1 85 ? 54.580 24.940 49.645 1.00 15.87 360 VAL C N 1
ATOM 3551 C CA . VAL C 1 85 ? 55.962 24.615 49.972 1.00 18.91 360 VAL C CA 1
ATOM 3552 C C . VAL C 1 85 ? 56.101 24.405 51.471 1.00 22.53 360 VAL C C 1
ATOM 3553 O O . VAL C 1 85 ? 55.365 24.987 52.275 1.00 24.57 360 VAL C O 1
ATOM 3557 N N . LEU C 1 86 ? 57.082 23.587 51.839 1.00 19.04 361 LEU C N 1
ATOM 3558 C CA . LEU C 1 86 ? 57.555 23.464 53.207 1.00 19.66 361 LEU C CA 1
ATOM 3559 C C . LEU C 1 86 ? 58.434 24.659 53.554 1.00 23.27 361 LEU C C 1
ATOM 3560 O O . LEU C 1 86 ? 58.781 25.476 52.692 1.00 25.64 361 LEU C O 1
ATOM 3565 N N . ASP C 1 87 ? 58.789 24.770 54.844 1.00 23.18 362 ASP C N 1
ATOM 3566 C CA . ASP C 1 87 ? 59.727 25.812 55.248 1.00 23.94 362 ASP C CA 1
ATOM 3567 C C . ASP C 1 87 ? 61.091 25.639 54.597 1.00 25.19 362 ASP C C 1
ATOM 3568 O O . ASP C 1 87 ? 61.853 26.606 54.521 1.00 27.79 362 ASP C O 1
ATOM 3573 N N . SER C 1 88 ? 61.422 24.438 54.123 1.00 22.20 363 SER C N 1
ATOM 3574 C CA . SER C 1 88 ? 62.679 24.252 53.407 1.00 22.24 363 SER C CA 1
ATOM 3575 C C . SER C 1 88 ? 62.658 24.826 52.000 1.00 21.20 363 SER C C 1
ATOM 3576 O O . SER C 1 88 ? 63.714 24.889 51.363 1.00 27.78 363 SER C O 1
ATOM 3579 N N . GLY C 1 89 ? 61.496 25.224 51.493 1.00 23.05 364 GLY C N 1
ATOM 3580 C CA . GLY C 1 89 ? 61.376 25.661 50.124 1.00 23.47 364 GLY C CA 1
ATOM 3581 C C . GLY C 1 89 ? 61.017 24.552 49.155 1.00 25.60 364 GLY C C 1
ATOM 3582 O O . GLY C 1 89 ? 60.737 24.837 47.985 1.00 25.41 364 GLY C O 1
ATOM 3583 N N . GLU C 1 90 ? 61.034 23.299 49.600 1.00 18.50 365 GLU C N 1
ATOM 3584 C CA . GLU C 1 90 ? 60.620 22.180 48.764 1.00 18.56 365 GLU C CA 1
ATOM 3585 C C . GLU C 1 90 ? 59.101 22.125 48.642 1.00 16.94 365 GLU C C 1
ATOM 3586 O O . GLU C 1 90 ? 58.371 22.422 49.591 1.00 18.61 365 GLU C O 1
ATOM 3592 N N . LEU C 1 91 ? 58.631 21.699 47.468 1.00 16.15 366 LEU C N 1
ATOM 3593 C CA . LEU C 1 91 ? 57.201 21.568 47.238 1.00 15.47 366 LEU C CA 1
ATOM 3594 C C . LEU C 1 91 ? 56.631 20.442 48.074 1.00 21.19 366 LEU C C 1
ATOM 3595 O O . LEU C 1 91 ? 57.294 19.438 48.337 1.00 19.17 366 LEU C O 1
ATOM 3600 N N . VAL C 1 92 ? 55.377 20.618 48.473 1.00 18.36 367 VAL C N 1
ATOM 3601 C CA . VAL C 1 92 ? 54.544 19.514 48.940 1.00 16.95 367 VAL C CA 1
ATOM 3602 C C . VAL C 1 92 ? 53.931 18.910 47.678 1.00 16.89 367 VAL C C 1
ATOM 3603 O O . VAL C 1 92 ? 52.962 19.474 47.146 1.00 17.62 367 VAL C O 1
ATOM 3607 N N . PRO C 1 93 ? 54.459 17.798 47.148 1.00 22.26 368 PRO C N 1
ATOM 3608 C CA . PRO C 1 93 ? 53.995 17.326 45.840 1.00 15.13 368 PRO C CA 1
ATOM 3609 C C . PRO C 1 93 ? 52.503 17.058 45.808 1.00 14.93 368 PRO C C 1
ATOM 3610 O O . PRO C 1 93 ? 51.873 17.268 44.759 1.00 19.67 368 PRO C O 1
ATOM 3614 N N . GLU C 1 94 ? 51.918 16.561 46.908 1.00 16.53 369 GLU C N 1
ATOM 3615 C CA . GLU C 1 94 ? 50.487 16.273 46.931 1.00 17.40 369 GLU C CA 1
ATOM 3616 C C . GLU C 1 94 ? 49.635 17.517 46.727 1.00 18.49 369 GLU C C 1
ATOM 3617 O O . GLU C 1 94 ? 48.480 17.392 46.308 1.00 17.55 369 GLU C O 1
ATOM 3623 N N . LEU C 1 95 ? 50.162 18.707 47.012 1.00 16.21 370 LEU C N 1
ATOM 3624 C CA . LEU C 1 95 ? 49.458 19.957 46.754 1.00 18.27 370 LEU C CA 1
ATOM 3625 C C . LEU C 1 95 ? 49.892 20.617 45.462 1.00 17.22 370 LEU C C 1
ATOM 3626 O O . LEU C 1 95 ? 49.044 21.131 44.719 1.00 15.17 370 LEU C O 1
ATOM 3631 N N . ALA C 1 96 ? 51.184 20.548 45.139 1.00 15.73 371 ALA C N 1
ATOM 3632 C CA . ALA C 1 96 ? 51.679 21.180 43.922 1.00 13.56 371 ALA C CA 1
ATOM 3633 C C . ALA C 1 96 ? 51.182 20.469 42.666 1.00 13.26 371 ALA C C 1
ATOM 3634 O O . ALA C 1 96 ? 50.941 21.120 41.644 1.00 14.40 371 ALA C O 1
ATOM 3636 N N . ALA C 1 97 ? 51.049 19.134 42.710 1.00 12.38 372 ALA C N 1
ATOM 3637 C CA . ALA C 1 97 ? 50.635 18.400 41.513 1.00 12.98 372 ALA C CA 1
ATOM 3638 C C . ALA C 1 97 ? 49.235 18.788 41.065 1.00 13.14 372 ALA C C 1
ATOM 3639 O O . ALA C 1 97 ? 49.050 19.055 39.868 1.00 12.76 372 ALA C O 1
ATOM 3641 N N . PRO C 1 98 ? 48.210 18.819 41.927 1.00 13.78 373 PRO C N 1
ATOM 3642 C CA . PRO C 1 98 ? 46.898 19.248 41.430 1.00 13.94 373 PRO C CA 1
ATOM 3643 C C . PRO C 1 98 ? 46.882 20.701 41.005 1.00 15.42 373 PRO C C 1
ATOM 3644 O O . PRO C 1 98 ? 46.131 21.047 40.092 1.00 13.20 373 PRO C O 1
ATOM 3648 N N . ILE C 1 99 ? 47.667 21.577 41.637 1.00 12.08 374 ILE C N 1
ATOM 3649 C CA . ILE C 1 99 ? 47.698 22.961 41.163 1.00 15.92 374 ILE C CA 1
ATOM 3650 C C . ILE C 1 99 ? 48.350 23.041 39.785 1.00 14.02 374 ILE C C 1
ATOM 3651 O O . ILE C 1 99 ? 47.881 23.772 38.905 1.00 14.57 374 ILE C O 1
ATOM 3656 N N . PHE C 1 100 ? 49.428 22.276 39.561 1.00 12.89 375 PHE C N 1
ATOM 3657 C CA . PHE C 1 100 ? 50.021 22.239 38.231 1.00 12.84 375 PHE C CA 1
ATOM 3658 C C . PHE C 1 100 ? 49.019 21.731 37.209 1.00 11.75 375 PHE C C 1
ATOM 3659 O O . PHE C 1 100 ? 48.929 22.253 36.090 1.00 13.88 375 PHE C O 1
ATOM 3667 N N . TYR C 1 101 ? 48.257 20.708 37.581 1.00 13.96 376 TYR C N 1
ATOM 3668 C CA . TYR C 1 101 ? 47.229 20.171 36.697 1.00 13.44 376 TYR C CA 1
ATOM 3669 C C . TYR C 1 101 ? 46.178 21.226 36.369 1.00 13.31 376 TYR C C 1
ATOM 3670 O O . TYR C 1 101 ? 45.743 21.353 35.212 1.00 13.74 376 TYR C O 1
ATOM 3679 N N . LEU C 1 102 ? 45.748 21.981 37.381 1.00 12.94 377 LEU C N 1
ATOM 3680 C CA . LEU C 1 102 ? 44.763 23.043 37.165 1.00 10.55 377 LEU C CA 1
ATOM 3681 C C . LEU C 1 102 ? 45.317 24.129 36.251 1.00 13.74 377 LEU C C 1
ATOM 3682 O O . LEU C 1 102 ? 44.616 24.621 35.363 1.00 15.05 377 LEU C O 1
ATOM 3687 N N . LEU C 1 103 ? 46.574 24.521 36.457 1.00 16.61 378 LEU C N 1
ATOM 3688 C CA . LEU C 1 103 ? 47.182 25.528 35.591 1.00 14.16 378 LEU C CA 1
ATOM 3689 C C . LEU C 1 103 ? 47.256 25.048 34.148 1.00 15.27 378 LEU C C 1
ATOM 3690 O O . LEU C 1 103 ? 47.076 25.837 33.210 1.00 16.32 378 LEU C O 1
ATOM 3695 N N . GLY C 1 104 ? 47.503 23.754 33.950 1.00 13.79 379 GLY C N 1
ATOM 3696 C CA . GLY C 1 104 ? 47.518 23.213 32.601 1.00 13.36 379 GLY C CA 1
ATOM 3697 C C . GLY C 1 104 ? 46.150 23.270 31.940 1.00 17.71 379 GLY C C 1
ATOM 3698 O O . GLY C 1 104 ? 46.038 23.555 30.746 1.00 17.13 379 GLY C O 1
ATOM 3699 N N . ALA C 1 105 ? 45.093 22.981 32.699 1.00 13.16 380 ALA C N 1
ATOM 3700 C CA . ALA C 1 105 ? 43.743 23.090 32.156 1.00 15.00 380 ALA C CA 1
ATOM 3701 C C . ALA C 1 105 ? 43.407 24.541 31.841 1.00 16.29 380 ALA C C 1
ATOM 3702 O O . ALA C 1 105 ? 42.862 24.846 30.776 1.00 18.65 380 ALA C O 1
ATOM 3704 N N . LEU C 1 106 ? 43.725 25.448 32.768 1.00 14.29 381 LEU C N 1
ATOM 3705 C CA . LEU C 1 106 ? 43.453 26.868 32.542 1.00 13.63 381 LEU C CA 1
ATOM 3706 C C . LEU C 1 106 ? 44.173 27.387 31.300 1.00 17.26 381 LEU C C 1
ATOM 3707 O O . LEU C 1 106 ? 43.629 28.217 30.560 1.00 15.99 381 LEU C O 1
ATOM 3712 N N . ALA C 1 107 ? 45.382 26.883 31.035 1.00 18.89 382 ALA C N 1
ATOM 3713 C CA . ALA C 1 107 ? 46.162 27.335 29.882 1.00 18.24 382 ALA C CA 1
ATOM 3714 C C . ALA C 1 107 ? 45.552 26.899 28.547 1.00 19.31 382 ALA C C 1
ATOM 3715 O O . ALA C 1 107 ? 45.845 27.512 27.516 1.00 20.03 382 ALA C O 1
ATOM 3717 N N . VAL C 1 108 ? 44.697 25.872 28.546 1.00 14.49 383 VAL C N 1
ATOM 3718 C CA . VAL C 1 108 ? 43.976 25.496 27.329 1.00 21.59 383 VAL C CA 1
ATOM 3719 C C . VAL C 1 108 ? 42.943 26.559 26.969 1.00 20.40 383 VAL C C 1
ATOM 3720 O O . VAL C 1 108 ? 42.638 26.773 25.790 1.00 20.26 383 VAL C O 1
ATOM 3724 N N . LEU C 1 109 ? 42.386 27.230 27.969 1.00 20.17 384 LEU C N 1
ATOM 3725 C CA . LEU C 1 109 ? 41.283 28.157 27.773 1.00 19.88 384 LEU C CA 1
ATOM 3726 C C . LEU C 1 109 ? 41.789 29.482 27.222 1.00 22.80 384 LEU C C 1
ATOM 3727 O O . LEU C 1 109 ? 42.957 29.857 27.396 1.00 20.36 384 LEU C O 1
ATOM 3732 N N . SER C 1 110 ? 40.891 30.196 26.547 1.00 17.63 385 SER C N 1
ATOM 3733 C CA . SER C 1 110 ? 41.232 31.506 26.004 1.00 18.97 385 SER C CA 1
ATOM 3734 C C . SER C 1 110 ? 41.351 32.547 27.119 1.00 20.48 385 SER C C 1
ATOM 3735 O O . SER C 1 110 ? 40.872 32.362 28.242 1.00 19.13 385 SER C O 1
ATOM 3738 N N . GLU C 1 111 ? 42.001 33.665 26.786 1.00 22.16 386 GLU C N 1
ATOM 3739 C CA . GLU C 1 111 ? 42.091 34.772 27.731 1.00 19.18 386 GLU C CA 1
ATOM 3740 C C . GLU C 1 111 ? 40.710 35.213 28.193 1.00 16.74 386 GLU C C 1
ATOM 3741 O O . GLU C 1 111 ? 40.503 35.467 29.385 1.00 20.14 386 GLU C O 1
ATOM 3747 N N . THR C 1 112 ? 39.747 35.287 27.263 1.00 19.95 387 THR C N 1
ATOM 3748 C CA . THR C 1 112 ? 38.378 35.667 27.620 1.00 20.71 387 THR C CA 1
ATOM 3749 C C . THR C 1 112 ? 37.789 34.707 28.635 1.00 17.55 387 THR C C 1
ATOM 3750 O O . THR C 1 112 ? 37.129 35.130 29.596 1.00 18.18 387 THR C O 1
ATOM 3754 N N . GLN C 1 113 ? 37.989 33.404 28.423 1.00 16.27 388 GLN C N 1
ATOM 3755 C CA . GLN C 1 113 ? 37.486 32.430 29.382 1.00 17.31 388 GLN C CA 1
ATOM 3756 C C . GLN C 1 113 ? 38.153 32.583 30.738 1.00 19.49 388 GLN C C 1
ATOM 3757 O O . GLN C 1 113 ? 37.488 32.470 31.776 1.00 15.87 388 GLN C O 1
ATOM 3763 N N . GLN C 1 114 ? 39.466 32.817 30.749 1.00 14.98 389 GLN C N 1
ATOM 3764 C CA . GLN C 1 114 ? 40.178 32.981 32.012 1.00 17.06 389 GLN C CA 1
ATOM 3765 C C . GLN C 1 114 ? 39.618 34.158 32.797 1.00 17.98 389 GLN C C 1
ATOM 3766 O O . GLN C 1 114 ? 39.422 34.073 34.013 1.00 17.04 389 GLN C O 1
ATOM 3772 N N . GLN C 1 115 ? 39.333 35.255 32.104 1.00 17.71 390 GLN C N 1
ATOM 3773 C CA . GLN C 1 115 ? 38.777 36.443 32.739 1.00 16.93 390 GLN C CA 1
ATOM 3774 C C . GLN C 1 115 ? 37.379 36.183 33.286 1.00 23.47 390 GLN C C 1
ATOM 3775 O O . GLN C 1 115 ? 37.030 36.671 34.369 1.00 18.78 390 GLN C O 1
ATOM 3781 N N . LEU C 1 116 ? 36.560 35.427 32.546 1.00 19.66 391 LEU C N 1
ATOM 3782 C CA . LEU C 1 116 ? 35.222 35.082 33.022 1.00 22.00 391 LEU C CA 1
ATOM 3783 C C . LEU C 1 116 ? 35.274 34.184 34.258 1.00 20.31 391 LEU C C 1
ATOM 3784 O O . LEU C 1 116 ? 34.441 34.322 35.162 1.00 22.05 391 LEU C O 1
ATOM 3789 N N . LEU C 1 117 ? 36.225 33.245 34.303 1.00 15.57 392 LEU C N 1
ATOM 3790 C CA . LEU C 1 117 ? 36.356 32.380 35.476 1.00 17.21 392 LEU C CA 1
ATOM 3791 C C . LEU C 1 117 ? 36.736 33.188 36.705 1.00 18.63 392 LEU C C 1
ATOM 3792 O O . LEU C 1 117 ? 36.231 32.937 37.805 1.00 17.22 392 LEU C O 1
ATOM 3797 N N . ALA C 1 118 ? 37.645 34.148 36.531 1.00 17.86 393 ALA C N 1
ATOM 3798 C CA . ALA C 1 118 ? 38.025 35.035 37.622 1.00 21.80 393 ALA C CA 1
ATOM 3799 C C . ALA C 1 118 ? 36.813 35.769 38.184 1.00 25.22 393 ALA C C 1
ATOM 3800 O O . ALA C 1 118 ? 36.696 35.952 39.399 1.00 23.51 393 ALA C O 1
ATOM 3802 N N . LYS C 1 119 ? 35.900 36.205 37.314 1.00 19.45 394 LYS C N 1
ATOM 3803 C CA . LYS C 1 119 ? 34.729 36.912 37.802 1.00 23.20 394 LYS C CA 1
ATOM 3804 C C . LYS C 1 119 ? 33.751 35.965 38.480 1.00 26.85 394 LYS C C 1
ATOM 3805 O O . LYS C 1 119 ? 33.015 36.386 39.383 1.00 26.93 394 LYS C O 1
ATOM 3811 N N . ALA C 1 120 ? 33.724 34.697 38.053 1.00 22.03 395 ALA C N 1
ATOM 3812 C CA . ALA C 1 120 ? 32.804 33.723 38.633 1.00 24.91 395 ALA C CA 1
ATOM 3813 C C . ALA C 1 120 ? 33.231 33.290 40.034 1.00 24.29 395 ALA C C 1
ATOM 3814 O O . ALA C 1 120 ? 32.376 32.955 40.859 1.00 23.17 395 ALA C O 1
ATOM 3816 N N . LEU C 1 121 ? 34.535 33.323 40.327 1.00 27.02 396 LEU C N 1
ATOM 3817 C CA . LEU C 1 121 ? 35.034 32.825 41.607 1.00 30.85 396 LEU C CA 1
ATOM 3818 C C . LEU C 1 121 ? 34.348 33.495 42.784 1.00 32.50 396 LEU C C 1
ATOM 3819 O O . LEU C 1 121 ? 34.163 32.874 43.834 1.00 37.28 396 LEU C O 1
ATOM 3824 N N . GLU C 1 122 ? 33.987 34.758 42.639 1.00 28.92 397 GLU C N 1
ATOM 3825 C CA . GLU C 1 122 ? 33.465 35.525 43.751 1.00 54.59 397 GLU C CA 1
ATOM 3826 C C . GLU C 1 122 ? 32.030 35.161 44.119 1.00 56.28 397 GLU C C 1
ATOM 3827 O O . GLU C 1 122 ? 31.518 35.704 45.102 1.00 53.17 397 GLU C O 1
ATOM 3833 N N . THR C 1 123 ? 31.358 34.298 43.348 1.00 44.06 398 THR C N 1
ATOM 3834 C CA . THR C 1 123 ? 29.900 34.202 43.388 1.00 31.69 398 THR C CA 1
ATOM 3835 C C . THR C 1 123 ? 29.407 32.760 43.270 1.00 26.92 398 THR C C 1
ATOM 3836 O O . THR C 1 123 ? 30.163 31.824 42.985 1.00 28.06 398 THR C O 1
ATOM 3840 N N . THR C 1 124 ? 28.094 32.608 43.445 1.00 31.73 399 THR C N 1
ATOM 3841 C CA . THR C 1 124 ? 27.403 31.373 43.100 1.00 28.61 399 THR C CA 1
ATOM 3842 C C . THR C 1 124 ? 27.510 31.026 41.622 1.00 36.47 399 THR C C 1
ATOM 3843 O O . THR C 1 124 ? 27.165 29.896 41.244 1.00 31.59 399 THR C O 1
ATOM 3847 N N . VAL C 1 125 ? 27.941 31.970 40.775 1.00 26.57 400 VAL C N 1
ATOM 3848 C CA . VAL C 1 125 ? 27.985 31.716 39.336 1.00 18.32 400 VAL C CA 1
ATOM 3849 C C . VAL C 1 125 ? 28.895 30.533 39.026 1.00 17.15 400 VAL C C 1
ATOM 3850 O O . VAL C 1 125 ? 28.618 29.742 38.115 1.00 19.11 400 VAL C O 1
ATOM 3854 N N . LEU C 1 126 ? 29.984 30.384 39.787 1.00 17.01 401 LEU C N 1
ATOM 3855 C CA . LEU C 1 126 ? 30.952 29.332 39.493 1.00 17.25 401 LEU C CA 1
ATOM 3856 C C . LEU C 1 126 ? 30.291 27.963 39.550 1.00 21.56 401 LEU C C 1
ATOM 3857 O O . LEU C 1 126 ? 30.479 27.132 38.654 1.00 18.82 401 LEU C O 1
ATOM 3862 N N . SER C 1 127 ? 29.511 27.711 40.610 1.00 19.38 402 SER C N 1
ATOM 3863 C CA . SER C 1 127 ? 28.830 26.423 40.748 1.00 17.26 402 SER C CA 1
ATOM 3864 C C . SER C 1 127 ? 27.796 26.211 39.646 1.00 18.00 402 SER C C 1
ATOM 3865 O O . SER C 1 127 ? 27.580 25.078 39.196 1.00 20.71 402 SER C O 1
ATOM 3868 N N . LYS C 1 128 ? 27.120 27.278 39.224 1.00 16.78 403 LYS C N 1
ATOM 3869 C CA . LYS C 1 128 ? 26.155 27.144 38.137 1.00 15.78 403 LYS C CA 1
ATOM 3870 C C . LYS C 1 128 ? 26.853 26.793 36.832 1.00 17.89 403 LYS C C 1
ATOM 3871 O O . LYS C 1 128 ? 26.380 25.933 36.072 1.00 17.76 403 LYS C O 1
ATOM 3877 N N . GLN C 1 129 ? 27.988 27.445 36.556 1.00 14.58 404 GLN C N 1
ATOM 3878 C CA . GLN C 1 129 ? 28.713 27.141 35.331 1.00 13.76 404 GLN C CA 1
ATOM 3879 C C . GLN C 1 129 ? 29.289 25.732 35.379 1.00 15.37 404 GLN C C 1
ATOM 3880 O O . GLN C 1 129 ? 29.301 25.034 34.366 1.00 17.21 404 GLN C O 1
ATOM 3886 N N . LEU C 1 130 ? 29.756 25.286 36.548 1.00 14.42 405 LEU C N 1
ATOM 3887 C CA . LEU C 1 130 ? 30.225 23.906 36.640 1.00 14.59 405 LEU C CA 1
ATOM 3888 C C . LEU C 1 130 ? 29.096 22.936 36.302 1.00 13.94 405 LEU C C 1
ATOM 3889 O O . LEU C 1 130 ? 29.270 22.008 35.501 1.00 17.09 405 LEU C O 1
ATOM 3894 N N . GLU C 1 131 ? 27.912 23.166 36.863 1.00 13.93 406 GLU C N 1
ATOM 3895 C CA . GLU C 1 131 ? 26.795 22.259 36.599 1.00 16.40 406 GLU C CA 1
ATOM 3896 C C . GLU C 1 131 ? 26.433 22.257 35.116 1.00 16.28 406 GLU C C 1
ATOM 3897 O O . GLU C 1 131 ? 26.119 21.202 34.535 1.00 15.58 406 GLU C O 1
ATOM 3903 N N . LEU C 1 132 ? 26.496 23.426 34.483 1.00 17.31 407 LEU C N 1
ATOM 3904 C CA . LEU C 1 132 ? 26.145 23.541 33.069 1.00 17.67 407 LEU C CA 1
ATOM 3905 C C . LEU C 1 132 ? 27.161 22.820 32.186 1.00 16.08 407 LEU C C 1
ATOM 3906 O O . LEU C 1 132 ? 26.786 22.110 31.251 1.00 15.32 407 LEU C O 1
ATOM 3911 N N . VAL C 1 133 ? 28.459 23.016 32.444 1.00 15.83 408 VAL C N 1
ATOM 3912 C CA . VAL C 1 133 ? 29.469 22.331 31.639 1.00 16.12 408 VAL C CA 1
ATOM 3913 C C . VAL C 1 133 ? 29.406 20.823 31.880 1.00 15.22 408 VAL C C 1
ATOM 3914 O O . VAL C 1 133 ? 29.514 20.025 30.937 1.00 15.35 408 VAL C O 1
ATOM 3918 N N . LYS C 1 134 ? 29.199 20.396 33.134 1.00 16.02 409 LYS C N 1
ATOM 3919 C CA . LYS C 1 134 ? 28.994 18.976 33.382 1.00 17.72 409 LYS C CA 1
ATOM 3920 C C . LYS C 1 134 ? 27.825 18.453 32.566 1.00 20.66 409 LYS C C 1
ATOM 3921 O O . LYS C 1 134 ? 27.914 17.390 31.937 1.00 19.64 409 LYS C O 1
ATOM 3927 N N . HIS C 1 135 ? 26.737 19.217 32.525 1.00 14.66 410 HIS C N 1
ATOM 3928 C CA . HIS C 1 135 ? 25.552 18.764 31.804 1.00 19.23 410 HIS C CA 1
ATOM 3929 C C . HIS C 1 135 ? 25.834 18.653 30.302 1.00 16.83 410 HIS C C 1
ATOM 3930 O O . HIS C 1 135 ? 25.424 17.679 29.660 1.00 18.47 410 HIS C O 1
ATOM 3937 N N . VAL C 1 136 ? 26.545 19.631 29.729 1.00 16.81 411 VAL C N 1
ATOM 3938 C CA . VAL C 1 136 ? 26.907 19.578 28.306 1.00 19.21 411 VAL C CA 1
ATOM 3939 C C . VAL C 1 136 ? 27.730 18.330 28.016 1.00 21.01 411 VAL C C 1
ATOM 3940 O O . VAL C 1 136 ? 27.489 17.621 27.031 1.00 19.13 411 VAL C O 1
ATOM 3944 N N . LEU C 1 137 ? 28.709 18.034 28.878 1.00 15.50 412 LEU C N 1
ATOM 3945 C CA . LEU C 1 137 ? 29.573 16.881 28.638 1.00 15.69 412 LEU C CA 1
ATOM 3946 C C . LEU C 1 137 ? 28.832 15.569 28.835 1.00 21.06 412 LEU C C 1
ATOM 3947 O O . LEU C 1 137 ? 29.053 14.604 28.086 1.00 22.89 412 LEU C O 1
ATOM 3952 N N . GLU C 1 138 ? 27.969 15.491 29.850 1.00 17.04 413 GLU C N 1
ATOM 3953 C CA . GLU C 1 138 ? 27.228 14.246 30.053 1.00 19.77 413 GLU C 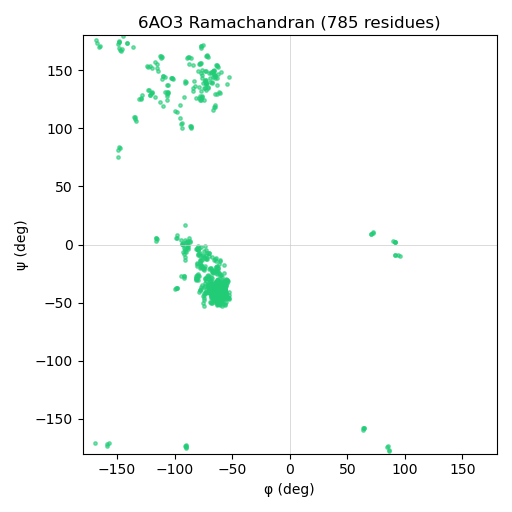CA 1
ATOM 3954 C C . GLU C 1 138 ? 26.236 14.004 28.930 1.00 20.17 413 GLU C C 1
ATOM 3955 O O . GLU C 1 138 ? 26.077 12.866 28.471 1.00 27.02 413 GLU C O 1
ATOM 3961 N N . GLN C 1 139 ? 25.543 15.053 28.487 1.00 19.32 414 GLN C N 1
ATOM 3962 C CA . GLN C 1 139 ? 24.505 14.871 27.482 1.00 21.26 414 GLN C CA 1
ATOM 3963 C C . GLN C 1 139 ? 25.067 14.698 26.086 1.00 28.25 414 GLN C C 1
ATOM 3964 O O . GLN C 1 139 ? 24.362 14.191 25.214 1.00 25.84 414 GLN C O 1
ATOM 3970 N N . SER C 1 140 ? 26.328 15.044 25.866 1.00 20.52 415 SER C N 1
ATOM 3971 C CA . SER C 1 140 ? 26.929 14.940 24.544 1.00 17.97 415 SER C CA 1
ATOM 3972 C C . SER C 1 140 ? 27.565 13.585 24.282 1.00 21.92 415 SER C C 1
ATOM 3973 O O . SER C 1 140 ? 28.128 13.375 23.200 1.00 26.83 415 SER C O 1
ATOM 3976 N N . THR C 1 141 ? 27.478 12.659 25.227 1.00 24.55 416 THR C N 1
ATOM 3977 C CA . THR C 1 141 ? 27.892 11.284 24.983 1.00 24.24 416 THR C CA 1
ATOM 3978 C C . THR C 1 141 ? 26.974 10.683 23.924 1.00 26.12 416 THR C C 1
ATOM 3979 O O . THR C 1 141 ? 25.754 10.787 24.047 1.00 32.59 416 THR C O 1
ATOM 3983 N N . PRO C 1 142 ? 27.529 10.071 22.863 1.00 31.42 417 PRO C N 1
ATOM 3984 C CA . PRO C 1 142 ? 28.930 9.876 22.459 1.00 28.45 417 PRO C CA 1
ATOM 3985 C C . PRO C 1 142 ? 29.568 11.120 21.818 1.00 24.57 417 PRO C C 1
ATOM 3986 O O . PRO C 1 142 ? 29.080 11.668 20.834 1.00 25.58 417 PRO C O 1
ATOM 3990 N N . TRP C 1 143 ? 30.684 11.530 22.413 1.00 24.80 418 TRP C N 1
ATOM 3991 C CA . TRP C 1 143 ? 31.346 12.785 22.075 1.00 21.51 418 TRP C CA 1
ATOM 3992 C C . TRP C 1 143 ? 31.723 12.898 20.598 1.00 24.31 418 TRP C C 1
ATOM 3993 O O . TRP C 1 143 ? 31.911 14.012 20.093 1.00 21.87 418 TRP C O 1
ATOM 4004 N N . GLN C 1 144 ? 31.896 11.777 19.896 1.00 27.62 419 GLN C N 1
ATOM 4005 C CA . GLN C 1 144 ? 32.324 11.866 18.505 1.00 24.24 419 GLN C CA 1
ATOM 4006 C C . GLN C 1 144 ? 31.183 12.184 17.552 1.00 28.42 419 GLN C C 1
ATOM 4007 O O . GLN C 1 144 ? 31.432 12.347 16.356 1.00 29.54 419 GLN C O 1
ATOM 4013 N N . GLU C 1 145 ? 29.957 12.284 18.055 1.00 30.19 420 GLU C N 1
ATOM 4014 C CA . GLU C 1 145 ? 28.776 12.619 17.268 1.00 28.65 420 GLU C CA 1
ATOM 4015 C C . GLU C 1 145 ? 28.326 14.043 17.575 1.00 30.93 420 GLU C C 1
ATOM 4016 O O . GLU C 1 145 ? 28.373 14.481 18.729 1.00 25.96 420 GLU C O 1
ATOM 4022 N N . GLN C 1 146 ? 27.964 14.790 16.534 1.00 26.35 421 GLN C N 1
ATOM 4023 C CA . GLN C 1 146 ? 27.269 16.056 16.740 1.00 24.35 421 GLN C CA 1
ATOM 4024 C C . GLN C 1 146 ? 25.902 15.793 17.357 1.00 28.35 421 GLN C C 1
ATOM 4025 O O . GLN C 1 146 ? 25.237 14.806 17.025 1.00 26.33 421 GLN C O 1
ATOM 4031 N N . SER C 1 147 ? 25.461 16.699 18.230 1.00 25.52 422 SER C N 1
ATOM 4032 C CA . SER C 1 147 ? 24.188 16.501 18.913 1.00 26.05 422 SER C CA 1
ATOM 4033 C C . SER C 1 147 ? 23.727 17.809 19.541 1.00 26.62 422 SER C C 1
ATOM 4034 O O . SER C 1 147 ? 24.468 18.793 19.610 1.00 20.81 422 SER C O 1
ATOM 4037 N N . SER C 1 148 ? 22.490 17.783 20.026 1.00 24.76 423 SER C N 1
ATOM 4038 C CA . SER C 1 148 ? 21.842 18.910 20.684 1.00 24.29 423 SER C CA 1
ATOM 4039 C C . SER C 1 148 ? 21.850 18.704 22.188 1.00 26.74 423 SER C C 1
ATOM 4040 O O . SER C 1 148 ? 21.674 17.581 22.660 1.00 20.61 423 SER C O 1
ATOM 4043 N N . VAL C 1 149 ? 22.029 19.786 22.945 1.00 18.77 424 VAL C N 1
ATOM 4044 C CA . VAL C 1 149 ? 21.931 19.724 24.398 1.00 17.87 424 VAL C CA 1
ATOM 4045 C C . VAL C 1 149 ? 21.018 20.840 24.875 1.00 21.35 424 VAL C C 1
ATOM 4046 O O . VAL C 1 149 ? 21.255 22.015 24.573 1.00 17.82 424 VAL C O 1
ATOM 4050 N N . SER C 1 150 ? 19.989 20.473 25.635 1.00 20.01 425 SER C N 1
ATOM 4051 C CA . SER C 1 150 ? 19.108 21.434 26.284 1.00 18.18 425 SER C CA 1
ATOM 4052 C C . SER C 1 150 ? 19.652 21.734 27.674 1.00 21.31 425 SER C C 1
ATOM 4053 O O . SER C 1 150 ? 20.100 20.830 28.383 1.00 25.79 425 SER C O 1
ATOM 4056 N N . LEU C 1 151 ? 19.611 23.017 28.063 1.00 21.27 426 LEU C N 1
ATOM 4057 C CA . LEU C 1 151 ? 20.158 23.499 29.327 1.00 17.67 426 LEU C CA 1
ATOM 4058 C C . LEU C 1 151 ? 19.039 23.916 30.269 1.00 22.12 426 LEU C C 1
ATOM 4059 O O . LEU C 1 151 ? 18.029 24.473 29.822 1.00 19.16 426 LEU C O 1
ATOM 4064 N N . PRO C 1 152 ? 19.202 23.694 31.580 1.00 17.71 427 PRO C N 1
ATOM 4065 C CA . PRO C 1 152 ? 18.198 24.167 32.555 1.00 23.46 427 PRO C CA 1
ATOM 4066 C C . PRO C 1 152 ? 18.156 25.688 32.562 1.00 24.67 427 PRO C C 1
ATOM 4067 O O . PRO C 1 152 ? 19.151 26.353 32.860 1.00 19.16 427 PRO C O 1
ATOM 4071 N N . THR C 1 153 ? 16.991 26.232 32.216 1.00 18.49 428 THR C N 1
ATOM 4072 C CA . THR C 1 153 ? 16.838 27.673 32.057 1.00 19.45 428 THR C CA 1
ATOM 4073 C C . THR C 1 153 ? 17.217 28.442 33.319 1.00 17.61 428 THR C C 1
ATOM 4074 O O . THR C 1 153 ? 17.786 29.537 33.227 1.00 17.47 428 THR C O 1
ATOM 4078 N N . VAL C 1 154 ? 16.964 27.869 34.499 1.00 17.64 429 VAL C N 1
ATOM 4079 C CA . VAL C 1 154 ? 17.191 28.597 35.745 1.00 17.59 429 VAL C CA 1
ATOM 4080 C C . VAL C 1 154 ? 18.678 28.884 35.970 1.00 20.94 429 VAL C C 1
ATOM 4081 O O . VAL C 1 154 ? 19.028 29.833 36.683 1.00 20.07 429 VAL C O 1
ATOM 4085 N N . LEU C 1 155 ? 19.571 28.124 35.347 1.00 17.15 430 LEU C N 1
ATOM 4086 C CA . LEU C 1 155 ? 20.997 28.347 35.528 1.00 18.95 430 LEU C CA 1
ATOM 4087 C C . LEU C 1 155 ? 21.583 29.349 34.538 1.00 20.46 430 LEU C C 1
ATOM 4088 O O . LEU C 1 155 ? 22.773 29.652 34.633 1.00 22.81 430 LEU C O 1
ATOM 4093 N N . LEU C 1 156 ? 20.791 29.875 33.605 1.00 21.11 431 LEU C N 1
ATOM 4094 C CA . LEU C 1 156 ? 21.307 30.722 32.535 1.00 21.55 431 LEU C CA 1
ATOM 4095 C C . LEU C 1 156 ? 21.306 32.211 32.867 1.00 30.32 431 LEU C C 1
ATOM 4096 O O . LEU C 1 156 ? 21.772 33.008 32.048 1.00 41.64 431 LEU C O 1
ATOM 4101 N N . GLY C 1 157 ? 20.786 32.612 34.025 1.00 24.59 432 GLY C N 1
ATOM 4102 C CA . GLY C 1 157 ? 20.768 34.015 34.398 1.00 33.10 432 GLY C CA 1
ATOM 4103 C C . GLY C 1 157 ? 19.549 34.742 33.855 1.00 35.42 432 GLY C C 1
ATOM 4104 O O . GLY C 1 157 ? 18.684 34.174 33.182 1.00 34.91 432 GLY C O 1
ATOM 4105 N N . ASP C 1 158 ? 19.504 36.051 34.131 1.00 33.35 433 ASP C N 1
ATOM 4106 C CA . ASP C 1 158 ? 18.317 36.841 33.806 1.00 37.92 433 ASP C CA 1
ATOM 4107 C C . ASP C 1 158 ? 18.158 37.049 32.305 1.00 36.20 433 ASP C C 1
ATOM 4108 O O . ASP C 1 158 ? 17.033 37.079 31.793 1.00 36.58 433 ASP C O 1
ATOM 4113 N N . CYS C 1 159 ? 19.258 37.203 31.579 1.00 29.76 434 CYS C N 1
ATOM 4114 C CA . CYS C 1 159 ? 19.183 37.511 30.155 1.00 34.23 434 CYS C CA 1
ATOM 4115 C C . CYS C 1 159 ? 20.146 36.582 29.444 1.00 28.84 434 CYS C C 1
ATOM 4116 O O . CYS C 1 159 ? 21.368 36.759 29.528 1.00 23.72 434 CYS C O 1
ATOM 4119 N N . TRP C 1 160 ? 19.586 35.594 28.757 1.00 24.34 435 TRP C N 1
ATOM 4120 C CA . TRP C 1 160 ? 20.358 34.593 28.028 1.00 24.23 435 TRP C CA 1
ATOM 4121 C C . TRP C 1 160 ? 20.496 35.087 26.594 1.00 22.27 435 TRP C C 1
ATOM 4122 O O . TRP C 1 160 ? 19.531 35.069 25.825 1.00 26.81 435 TRP C O 1
ATOM 4133 N N . ASP C 1 161 ? 21.681 35.574 26.247 1.00 22.15 436 ASP C N 1
ATOM 4134 C CA . ASP C 1 161 ? 21.987 36.001 24.884 1.00 21.24 436 ASP C CA 1
ATOM 4135 C C . ASP C 1 161 ? 23.504 35.991 24.719 1.00 17.61 436 ASP C C 1
ATOM 4136 O O . ASP C 1 161 ? 24.234 35.527 25.603 1.00 21.99 436 ASP C O 1
ATOM 4141 N N . GLU C 1 162 ? 23.991 36.525 23.590 1.00 21.75 437 GLU C N 1
ATOM 4142 C CA . GLU C 1 162 ? 25.412 36.404 23.284 1.00 23.92 437 GLU C CA 1
ATOM 4143 C C . GLU C 1 162 ? 26.304 37.248 24.191 1.00 27.35 437 GLU C C 1
ATOM 4144 O O . GLU C 1 162 ? 27.524 37.072 24.151 1.00 30.14 437 GLU C O 1
ATOM 4150 N N . LYS C 1 163 ? 25.741 38.133 25.013 1.00 22.43 438 LYS C N 1
ATOM 4151 C CA . LYS C 1 163 ? 26.518 38.889 25.989 1.00 23.12 438 LYS C CA 1
ATOM 4152 C C . LYS C 1 163 ? 26.579 38.223 27.361 1.00 25.56 438 LYS C C 1
ATOM 4153 O O . LYS C 1 163 ? 27.286 38.714 28.241 1.00 27.73 438 LYS C O 1
ATOM 4159 N N . ASN C 1 164 ? 25.849 37.134 27.568 1.00 20.24 439 ASN C N 1
ATOM 4160 C CA . ASN C 1 164 ? 25.787 36.472 28.866 1.00 20.21 439 ASN C CA 1
ATOM 4161 C C . ASN C 1 164 ? 27.119 35.766 29.159 1.00 22.50 439 ASN C C 1
ATOM 4162 O O . ASN C 1 164 ? 27.655 35.075 28.291 1.00 19.00 439 ASN C O 1
ATOM 4167 N N . PRO C 1 165 ? 27.668 35.900 30.380 1.00 24.85 440 PRO C N 1
ATOM 4168 C CA . PRO C 1 165 ? 29.007 35.314 30.655 1.00 18.43 440 PRO C CA 1
ATOM 4169 C C . PRO C 1 165 ? 29.088 33.820 30.404 1.00 22.74 440 PRO C C 1
ATOM 4170 O O . PRO C 1 165 ? 30.113 33.315 29.934 1.00 21.15 440 PRO C O 1
ATOM 4174 N N . THR C 1 166 ? 28.026 33.086 30.734 1.00 17.41 441 THR C N 1
ATOM 4175 C CA . THR C 1 166 ? 28.012 31.646 30.492 1.00 14.45 441 THR C CA 1
ATOM 4176 C C . THR C 1 166 ? 27.934 31.319 29.006 1.00 16.33 441 THR C C 1
ATOM 4177 O O . THR C 1 166 ? 28.548 30.347 28.540 1.00 18.54 441 THR C O 1
ATOM 4181 N N . TRP C 1 167 ? 27.168 32.103 28.253 1.00 18.01 442 TRP C N 1
ATOM 4182 C CA . TRP C 1 167 ? 27.137 31.930 26.805 1.00 19.39 442 TRP C CA 1
ATOM 4183 C C . TRP C 1 167 ? 28.543 32.045 26.230 1.00 20.05 442 TRP C C 1
ATOM 4184 O O . TRP C 1 167 ? 29.011 31.157 25.505 1.00 18.06 442 TRP C O 1
ATOM 4195 N N . VAL C 1 168 ? 29.246 33.120 26.580 1.00 16.64 443 VAL C N 1
ATOM 4196 C CA . VAL C 1 168 ? 30.592 33.336 26.056 1.00 16.24 443 VAL C CA 1
ATOM 4197 C C . VAL C 1 168 ? 31.530 32.219 26.508 1.00 16.66 443 VAL C C 1
ATOM 4198 O O . VAL C 1 168 ? 32.337 31.708 25.718 1.00 19.33 443 VAL C O 1
ATOM 4202 N N . LEU C 1 169 ? 31.458 31.842 27.791 1.00 16.48 444 LEU C N 1
ATOM 4203 C CA . LEU C 1 169 ? 32.306 30.770 28.309 1.00 14.80 444 LEU C CA 1
ATOM 4204 C C . LEU C 1 169 ? 32.184 29.504 27.469 1.00 22.01 444 LEU C C 1
ATOM 4205 O O . LEU C 1 169 ? 33.187 28.882 27.111 1.00 20.66 444 LEU C O 1
ATOM 4210 N N . LEU C 1 170 ? 30.948 29.115 27.140 1.00 16.82 445 LEU C N 1
ATOM 4211 C CA . LEU C 1 170 ? 30.721 27.913 26.346 1.00 20.57 445 LEU C CA 1
ATOM 4212 C C . LEU C 1 170 ? 31.084 28.134 24.886 1.00 19.48 445 LEU C C 1
ATOM 4213 O O . LEU C 1 170 ? 31.706 27.272 24.254 1.00 17.26 445 LEU C O 1
ATOM 4218 N N . GLU C 1 171 ? 30.691 29.283 24.328 1.00 19.89 446 GLU C N 1
ATOM 4219 C CA . GLU C 1 171 ? 30.973 29.577 22.929 1.00 19.92 446 GLU C CA 1
ATOM 4220 C C . GLU C 1 171 ? 32.469 29.607 22.648 1.00 19.94 446 GLU C C 1
ATOM 4221 O O . GLU C 1 171 ? 32.905 29.234 21.552 1.00 19.02 446 GLU C O 1
ATOM 4227 N N . GLU C 1 172 ? 33.269 30.005 23.629 1.00 16.98 447 GLU C N 1
ATOM 4228 C CA . GLU C 1 172 ? 34.706 30.029 23.439 1.00 17.71 447 GLU C CA 1
ATOM 4229 C C . GLU C 1 172 ? 35.313 28.637 23.401 1.00 20.20 447 GLU C C 1
ATOM 4230 O O . GLU C 1 172 ? 36.473 28.511 23.004 1.00 21.26 447 GLU C O 1
ATOM 4236 N N . CYS C 1 173 ? 34.556 27.602 23.782 1.00 20.34 448 CYS C N 1
ATOM 4237 C CA . CYS C 1 173 ? 34.964 26.212 23.585 1.00 20.08 448 CYS C CA 1
ATOM 4238 C C . CYS C 1 173 ? 34.735 25.725 22.160 1.00 24.16 448 CYS C C 1
ATOM 4239 O O . CYS C 1 173 ? 35.121 24.595 21.831 1.00 25.51 448 CYS C O 1
ATOM 4242 N N . GLY C 1 174 ? 34.127 26.538 21.311 1.00 18.59 449 GLY C N 1
ATOM 4243 C CA . GLY C 1 174 ? 33.755 26.089 19.985 1.00 19.06 449 GLY C CA 1
ATOM 4244 C C . GLY C 1 174 ? 32.361 25.510 19.910 1.00 20.13 449 GLY C C 1
ATOM 4245 O O . GLY C 1 174 ? 31.960 25.031 18.839 1.00 27.62 449 GLY C O 1
ATOM 4246 N N . LEU C 1 175 ? 31.624 25.517 21.014 1.00 18.23 450 LEU C N 1
ATOM 4247 C CA . LEU C 1 175 ? 30.233 25.085 20.994 1.00 17.51 450 LEU C CA 1
ATOM 4248 C C . LEU C 1 175 ? 29.385 26.139 20.290 1.00 19.51 450 LEU C C 1
ATOM 4249 O O . LEU C 1 175 ? 29.708 27.331 20.299 1.00 17.84 450 LEU C O 1
ATOM 4254 N N . ARG C 1 176 ? 28.314 25.691 19.632 1.00 19.45 451 ARG C N 1
ATOM 4255 C CA . ARG C 1 176 ? 27.347 26.602 19.028 1.00 16.57 451 ARG C CA 1
ATOM 4256 C C . ARG C 1 176 ? 26.239 26.896 20.028 1.00 19.20 451 ARG C C 1
ATOM 4257 O O . ARG C 1 176 ? 25.617 25.973 20.557 1.00 23.30 451 ARG C O 1
ATOM 4265 N N . LEU C 1 177 ? 25.971 28.178 20.269 1.00 20.24 452 LEU C N 1
ATOM 4266 C CA . LEU C 1 177 ? 24.928 28.556 21.209 1.00 18.68 452 LEU C CA 1
ATOM 4267 C C . LEU C 1 177 ? 23.792 29.291 20.512 1.00 14.73 452 LEU C C 1
ATOM 4268 O O . LEU C 1 177 ? 23.999 29.982 19.514 1.00 16.17 452 LEU C O 1
ATOM 4273 N N . GLN C 1 178 ? 22.597 29.160 21.091 1.00 19.00 453 GLN C N 1
ATOM 4274 C CA . GLN C 1 178 ? 21.415 29.879 20.645 1.00 19.39 453 GLN C CA 1
ATOM 4275 C C . GLN C 1 178 ? 20.508 30.146 21.842 1.00 19.15 453 GLN C C 1
ATOM 4276 O O . GLN C 1 178 ? 20.697 29.604 22.935 1.00 18.69 453 GLN C O 1
ATOM 4282 N N . VAL C 1 179 ? 19.509 30.994 21.616 1.00 20.08 454 VAL C N 1
ATOM 4283 C CA . VAL C 1 179 ? 18.638 31.436 22.697 1.00 21.40 454 VAL C CA 1
ATOM 4284 C C . VAL C 1 179 ? 17.657 30.338 23.094 1.00 19.21 454 VAL C C 1
ATOM 4285 O O . VAL C 1 179 ? 17.504 30.027 24.278 1.00 19.87 454 VAL C O 1
ATOM 4289 N N . GLU C 1 180 ? 16.967 29.749 22.124 1.00 20.81 455 GLU C N 1
ATOM 4290 C CA . GLU C 1 180 ? 15.935 28.782 22.457 1.00 24.42 455 GLU C CA 1
ATOM 4291 C C . GLU C 1 180 ? 16.527 27.387 22.680 1.00 23.02 455 GLU C C 1
ATOM 4292 O O . GLU C 1 180 ? 17.598 27.046 22.168 1.00 20.89 455 GLU C O 1
ATOM 4298 N N . SER C 1 181 ? 15.827 26.586 23.475 1.00 24.09 456 SER C N 1
ATOM 4299 C CA . SER C 1 181 ? 16.236 25.201 23.698 1.00 25.54 456 SER C CA 1
ATOM 4300 C C . SER C 1 181 ? 16.057 24.421 22.403 1.00 20.30 456 SER C C 1
ATOM 4301 O O . SER C 1 181 ? 15.092 24.638 21.691 1.00 23.04 456 SER C O 1
ATOM 4304 N N . PRO C 1 182 ? 17.005 23.533 22.065 1.00 23.22 457 PRO C N 1
ATOM 4305 C CA . PRO C 1 182 ? 18.276 23.226 22.746 1.00 17.56 457 PRO C CA 1
ATOM 4306 C C . PRO C 1 182 ? 19.315 24.334 22.530 1.00 16.24 457 PRO C C 1
ATOM 4307 O O . PRO C 1 182 ? 19.623 24.670 21.391 1.00 19.04 457 PRO C O 1
ATOM 4311 N N . GLN C 1 183 ? 19.850 24.887 23.614 1.00 17.83 458 GLN C N 1
ATOM 4312 C CA . GLN C 1 183 ? 20.713 26.054 23.523 1.00 15.25 458 GLN C CA 1
ATOM 4313 C C . GLN C 1 183 ? 22.123 25.739 23.063 1.00 20.80 458 GLN C C 1
ATOM 4314 O O . GLN C 1 183 ? 22.837 26.659 22.642 1.00 16.75 458 GLN C O 1
ATOM 4320 N N . VAL C 1 184 ? 22.558 24.486 23.154 1.00 15.66 459 VAL C N 1
ATOM 4321 C CA . VAL C 1 184 ? 23.931 24.120 22.830 1.00 20.97 459 VAL C CA 1
ATOM 4322 C C . VAL C 1 184 ? 23.896 23.071 21.736 1.00 17.04 459 VAL C C 1
ATOM 4323 O O . VAL C 1 184 ? 23.149 22.094 21.836 1.00 16.93 459 VAL C O 1
ATOM 4327 N N . HIS C 1 185 ? 24.709 23.256 20.708 1.00 16.85 460 HIS C N 1
ATOM 4328 C CA . HIS C 1 185 ? 24.959 22.182 19.768 1.00 20.14 460 HIS C CA 1
ATOM 4329 C C . HIS C 1 185 ? 26.408 21.751 19.900 1.00 20.24 460 HIS C C 1
ATOM 4330 O O . HIS C 1 185 ? 27.329 22.572 19.810 1.00 19.82 460 HIS C O 1
ATOM 4337 N N . TRP C 1 186 ? 26.583 20.469 20.188 1.00 16.52 461 TRP C N 1
ATOM 4338 C CA . TRP C 1 186 ? 27.882 19.898 20.492 1.00 19.95 461 TRP C CA 1
ATOM 4339 C C . TRP C 1 186 ? 28.627 19.581 19.211 1.00 23.28 461 TRP C C 1
ATOM 4340 O O . TRP C 1 186 ? 28.060 19.023 18.268 1.00 20.66 461 TRP C O 1
ATOM 4351 N N . GLU C 1 187 ? 29.912 19.924 19.197 1.00 22.91 462 GLU C N 1
ATOM 4352 C CA . GLU C 1 187 ? 30.824 19.611 18.121 1.00 37.06 462 GLU C CA 1
ATOM 4353 C C . GLU C 1 187 ? 31.940 18.758 18.693 1.00 21.00 462 GLU C C 1
ATOM 4354 O O . GLU C 1 187 ? 32.514 19.124 19.731 1.00 20.30 462 GLU C O 1
ATOM 4360 N N . PRO C 1 188 ? 32.267 17.625 18.078 1.00 24.48 463 PRO C N 1
ATOM 4361 C CA . PRO C 1 188 ? 33.370 16.792 18.632 1.00 25.59 463 PRO C CA 1
ATOM 4362 C C . PRO C 1 188 ? 34.691 17.532 18.778 1.00 22.49 463 PRO C C 1
ATOM 4363 O O . PRO C 1 188 ? 35.471 17.237 19.687 1.00 23.47 463 PRO C O 1
ATOM 4367 N N . THR C 1 189 ? 34.951 18.517 17.908 1.00 23.50 464 THR C N 1
ATOM 4368 C CA . THR C 1 189 ? 36.166 19.318 18.052 1.00 30.37 464 THR C CA 1
ATOM 4369 C C . THR C 1 189 ? 36.171 20.169 19.312 1.00 32.47 464 THR C C 1
ATOM 4370 O O . THR C 1 189 ? 37.223 20.699 19.674 1.00 33.01 464 THR C O 1
ATOM 4374 N N . SER C 1 190 ? 35.036 20.326 19.981 1.00 26.80 465 SER C N 1
ATOM 4375 C CA . SER C 1 190 ? 35.009 21.097 21.215 1.00 27.16 465 SER C CA 1
ATOM 4376 C C . SER C 1 190 ? 35.322 20.250 22.441 1.00 25.55 465 SER C C 1
ATOM 4377 O O . SER C 1 190 ? 35.228 20.748 23.565 1.00 24.74 465 SER C O 1
ATOM 4380 N N . LEU C 1 191 ? 35.682 18.980 22.256 1.00 20.07 466 LEU C N 1
ATOM 4381 C CA . LEU C 1 191 ? 35.894 18.109 23.406 1.00 23.84 466 LEU C CA 1
ATOM 4382 C C . LEU C 1 191 ? 37.070 18.592 24.254 1.00 20.56 466 LEU C C 1
ATOM 4383 O O . LEU C 1 191 ? 36.974 18.678 25.489 1.00 22.56 466 LEU C O 1
ATOM 4388 N N . ILE C 1 192 ? 38.203 18.891 23.619 1.00 19.22 467 ILE C N 1
ATOM 4389 C CA . ILE C 1 192 ? 39.381 19.297 24.390 1.00 22.22 467 ILE C CA 1
ATOM 4390 C C . ILE C 1 192 ? 39.147 20.586 25.175 1.00 19.05 467 ILE C C 1
ATOM 4391 O O . ILE C 1 192 ? 39.415 20.595 26.391 1.00 19.84 467 ILE C O 1
ATOM 4396 N N . PRO C 1 193 ? 38.667 21.695 24.581 1.00 21.46 468 PRO C N 1
ATOM 4397 C CA . PRO C 1 193 ? 38.451 22.896 25.402 1.00 20.37 468 PRO C CA 1
ATOM 4398 C C . PRO C 1 193 ? 37.354 22.712 26.434 1.00 18.31 468 PRO C C 1
ATOM 4399 O O . PRO C 1 193 ? 37.479 23.231 27.553 1.00 17.85 468 PRO C O 1
ATOM 4403 N N . THR C 1 194 ? 36.255 22.025 26.097 1.00 14.66 469 THR C N 1
ATOM 4404 C CA . THR C 1 194 ? 35.186 21.874 27.080 1.00 13.03 469 THR C CA 1
ATOM 4405 C C . THR C 1 194 ? 35.638 21.000 28.250 1.00 15.63 469 THR C C 1
ATOM 4406 O O . THR C 1 194 ? 35.237 21.235 29.396 1.00 16.84 469 THR C O 1
ATOM 4410 N N . SER C 1 195 ? 36.462 19.981 27.976 1.00 12.32 470 SER C N 1
ATOM 4411 C CA . SER C 1 195 ? 37.041 19.163 29.040 1.00 12.20 470 SER C CA 1
ATOM 4412 C C . SER C 1 195 ? 37.930 19.989 29.968 1.00 12.94 470 SER C C 1
ATOM 4413 O O . SER C 1 195 ? 37.881 19.830 31.196 1.00 15.51 470 SER C O 1
ATOM 4416 N N . ALA C 1 196 ? 38.774 20.850 29.399 1.00 15.83 471 ALA C N 1
ATOM 4417 C CA . ALA C 1 196 ? 39.636 21.702 30.213 1.00 15.38 471 ALA C CA 1
ATOM 4418 C C . ALA C 1 196 ? 38.815 22.679 31.030 1.00 15.58 471 ALA C C 1
ATOM 4419 O O . ALA C 1 196 ? 39.167 23.005 32.173 1.00 15.62 471 ALA C O 1
ATOM 4421 N N . LEU C 1 197 ? 37.727 23.182 30.445 1.00 14.97 472 LEU C N 1
ATOM 4422 C CA . LEU C 1 197 ? 36.840 24.088 31.166 1.00 16.02 472 LEU C CA 1
ATOM 4423 C C . LEU C 1 197 ? 36.169 23.363 32.325 1.00 15.75 472 LEU C C 1
ATOM 4424 O O . LEU C 1 197 ? 36.064 23.903 33.435 1.00 12.64 472 LEU C O 1
ATOM 4429 N N . TYR C 1 198 ? 35.733 22.126 32.089 1.00 12.00 473 TYR C N 1
ATOM 4430 C CA . TYR C 1 198 ? 35.165 21.326 33.167 1.00 14.82 473 TYR C CA 1
ATOM 4431 C C . TYR C 1 198 ? 36.190 21.092 34.275 1.00 16.09 473 TYR C C 1
ATOM 4432 O O . TYR C 1 198 ? 35.921 21.350 35.456 1.00 14.56 473 TYR C O 1
ATOM 4441 N N . ALA C 1 199 ? 37.390 20.636 33.905 1.00 10.91 474 ALA C N 1
ATOM 4442 C CA . ALA C 1 199 ? 38.411 20.387 34.918 1.00 11.81 474 ALA C CA 1
ATOM 4443 C C . ALA C 1 199 ? 38.714 21.649 35.711 1.00 15.52 474 ALA C C 1
ATOM 4444 O O . ALA C 1 199 ? 38.884 21.594 36.940 1.00 16.48 474 ALA C O 1
ATOM 4446 N N . SER C 1 200 ? 38.818 22.787 35.016 1.00 14.59 475 SER C N 1
ATOM 4447 C CA . SER C 1 200 ? 39.109 24.056 35.681 1.00 13.13 475 SER C CA 1
ATOM 4448 C C . SER C 1 200 ? 38.009 24.400 36.665 1.00 14.44 475 SER C C 1
ATOM 4449 O O . SER C 1 200 ? 38.276 24.722 37.823 1.00 15.65 475 SER C O 1
ATOM 4452 N N . LEU C 1 201 ? 36.757 24.358 36.209 1.00 14.07 476 LEU C N 1
ATOM 4453 C CA . LEU C 1 201 ? 35.649 24.693 37.095 1.00 14.05 476 LEU C CA 1
ATOM 4454 C C . LEU C 1 201 ? 35.598 23.742 38.277 1.00 12.06 476 LEU C C 1
ATOM 4455 O O . LEU C 1 201 ? 35.350 24.158 39.416 1.00 13.27 476 LEU C O 1
ATOM 4460 N N . PHE C 1 202 ? 35.840 22.456 38.028 1.00 14.77 477 PHE C N 1
ATOM 4461 C CA . PHE C 1 202 ? 35.739 21.477 39.100 1.00 15.66 477 PHE C CA 1
ATOM 4462 C C . PHE C 1 202 ? 36.792 21.733 40.169 1.00 13.71 477 PHE C C 1
ATOM 4463 O O . PHE C 1 202 ? 36.496 21.685 41.373 1.00 14.04 477 PHE C O 1
ATOM 4471 N N . LEU C 1 203 ? 38.041 21.956 39.750 1.00 14.05 478 LEU C N 1
ATOM 4472 C CA . LEU C 1 203 ? 39.107 22.156 40.731 1.00 12.87 478 LEU C CA 1
ATOM 4473 C C . LEU C 1 203 ? 38.967 23.499 41.436 1.00 14.27 478 LEU C C 1
ATOM 4474 O O . LEU C 1 203 ? 39.277 23.612 42.630 1.00 18.70 478 LEU C O 1
ATOM 4479 N N . LEU C 1 204 ? 38.550 24.539 40.708 1.00 13.54 479 LEU C N 1
ATOM 4480 C CA . LEU C 1 204 ? 38.279 25.811 41.376 1.00 15.61 479 LEU C CA 1
ATOM 4481 C C . LEU C 1 204 ? 37.172 25.658 42.404 1.00 14.69 479 LEU C C 1
ATOM 4482 O O . LEU C 1 204 ? 37.241 26.239 43.490 1.00 17.65 479 LEU C O 1
ATOM 4487 N N . SER C 1 205 ? 36.144 24.867 42.080 1.00 15.00 480 SER C N 1
ATOM 4488 C CA . SER C 1 205 ? 35.077 24.608 43.045 1.00 15.66 480 SER C CA 1
ATOM 4489 C C . SER C 1 205 ? 35.587 23.831 44.248 1.00 16.53 480 SER C C 1
ATOM 4490 O O . SER C 1 205 ? 35.185 24.105 45.385 1.00 18.36 480 SER C O 1
ATOM 4493 N N . SER C 1 206 ? 36.495 22.879 44.029 1.00 16.91 481 SER C N 1
ATOM 4494 C CA . SER C 1 206 ? 37.023 22.117 45.155 1.00 17.03 481 SER C CA 1
ATOM 4495 C C . SER C 1 206 ? 37.834 22.986 46.103 1.00 17.94 481 SER C C 1
ATOM 4496 O O . SER C 1 206 ? 37.959 22.636 47.282 1.00 21.91 481 SER C O 1
ATOM 4499 N N . LEU C 1 207 ? 38.367 24.119 45.630 1.00 17.32 482 LEU C N 1
ATOM 4500 C CA . LEU C 1 207 ? 39.040 25.057 46.528 1.00 21.40 482 LEU C CA 1
ATOM 4501 C C . LEU C 1 207 ? 38.062 25.963 47.269 1.00 25.36 482 LEU C C 1
ATOM 4502 O O . LEU C 1 207 ? 38.347 26.385 48.393 1.00 24.06 482 LEU C O 1
ATOM 4507 N N . GLY C 1 208 ? 36.913 26.274 46.679 1.00 27.71 483 GLY C N 1
ATOM 4508 C CA . GLY C 1 208 ? 35.967 27.187 47.290 1.00 40.38 483 GLY C CA 1
ATOM 4509 C C . GLY C 1 208 ? 34.963 26.473 48.173 1.00 47.02 483 GLY C C 1
ATOM 4510 O O . GLY C 1 208 ? 35.065 25.276 48.443 1.00 51.57 483 GLY C O 1
ATOM 4511 N N . GLN C 1 209 ? 33.973 27.236 48.633 1.00 55.79 484 GLN C N 1
ATOM 4512 C CA . GLN C 1 209 ? 32.867 26.672 49.416 1.00 62.07 484 GLN C CA 1
ATOM 4513 C C . GLN C 1 209 ? 31.691 27.634 49.556 1.00 65.23 484 GLN C C 1
ATOM 4514 O O . GLN C 1 209 ? 30.697 27.318 50.212 1.00 66.83 484 GLN C O 1
ATOM 4520 N N . ALA D 1 11 ? 51.752 22.325 24.687 1.00 50.21 286 ALA D N 1
ATOM 4521 C CA . ALA D 1 11 ? 51.712 20.946 24.215 1.00 44.81 286 ALA D CA 1
ATOM 4522 C C . ALA D 1 11 ? 52.019 19.990 25.369 1.00 48.83 286 ALA D C 1
ATOM 4523 O O . ALA D 1 11 ? 52.380 20.423 26.464 1.00 50.47 286 ALA D O 1
ATOM 4525 N N . ALA D 1 12 ? 51.863 18.692 25.120 1.00 52.06 287 ALA D N 1
ATOM 4526 C CA . ALA D 1 12 ? 52.045 17.695 26.167 1.00 39.63 287 ALA D CA 1
ATOM 4527 C C . ALA D 1 12 ? 53.521 17.534 26.506 1.00 38.84 287 ALA D C 1
ATOM 4528 O O . ALA D 1 12 ? 54.380 17.537 25.622 1.00 35.59 287 ALA D O 1
ATOM 4530 N N . ASP D 1 13 ? 53.820 17.400 27.798 1.00 31.04 288 ASP D N 1
ATOM 4531 C CA . ASP D 1 13 ? 55.193 17.146 28.207 1.00 28.94 288 ASP D CA 1
ATOM 4532 C C . ASP D 1 13 ? 55.187 16.291 29.465 1.00 29.72 288 ASP D C 1
ATOM 4533 O O . ASP D 1 13 ? 54.134 16.020 30.056 1.00 21.74 288 ASP D O 1
ATOM 4538 N N . PHE D 1 14 ? 56.389 15.885 29.880 1.00 20.35 289 PHE D N 1
ATOM 4539 C CA . PHE D 1 14 ? 56.483 14.956 31.000 1.00 23.25 289 PHE D CA 1
ATOM 4540 C C . PHE D 1 14 ? 56.049 15.608 32.307 1.00 21.71 289 PHE D C 1
ATOM 4541 O O . PHE D 1 14 ? 55.489 14.932 33.174 1.00 21.35 289 PHE D O 1
ATOM 4549 N N . GLN D 1 15 ? 56.344 16.903 32.491 1.00 18.57 290 GLN D N 1
ATOM 4550 C CA . GLN D 1 15 ? 55.883 17.594 33.694 1.00 18.82 290 GLN D CA 1
ATOM 4551 C C . GLN D 1 15 ? 54.370 17.470 33.848 1.00 18.06 290 GLN D C 1
ATOM 4552 O O . GLN D 1 15 ? 53.872 17.172 34.941 1.00 16.66 290 GLN D O 1
ATOM 4558 N N . GLY D 1 16 ? 53.624 17.674 32.756 1.00 17.49 291 GLY D N 1
ATOM 4559 C CA . GLY D 1 16 ? 52.176 17.536 32.824 1.00 19.30 291 GLY D CA 1
ATOM 4560 C C . GLY D 1 16 ? 51.729 16.116 33.134 1.00 19.66 291 GLY D C 1
ATOM 4561 O O . GLY D 1 16 ? 50.802 15.902 33.919 1.00 16.48 291 GLY D O 1
ATOM 4562 N N . LEU D 1 17 ? 52.372 15.124 32.515 1.00 17.12 292 LEU D N 1
ATOM 4563 C CA . LEU D 1 17 ? 51.998 13.739 32.782 1.00 14.92 292 LEU D CA 1
ATOM 4564 C C . LEU D 1 17 ? 52.317 13.361 34.224 1.00 16.88 292 LEU D C 1
ATOM 4565 O O . LEU D 1 17 ? 51.494 12.747 34.921 1.00 14.73 292 LEU D O 1
ATOM 4570 N N . TYR D 1 18 ? 53.508 13.730 34.701 1.00 16.41 293 TYR D N 1
ATOM 4571 C CA . TYR D 1 18 ? 53.857 13.417 36.083 1.00 15.86 293 TYR D CA 1
ATOM 4572 C C . TYR D 1 18 ? 52.887 14.065 37.069 1.00 22.10 293 TYR D C 1
ATOM 4573 O O . TYR D 1 18 ? 52.419 13.410 38.013 1.00 15.71 293 TYR D O 1
ATOM 4582 N N . ALA D 1 19 ? 52.571 15.355 36.872 1.00 15.26 294 ALA D N 1
ATOM 4583 C CA . ALA D 1 19 ? 51.651 16.021 37.789 1.00 15.22 294 ALA D CA 1
ATOM 4584 C C . ALA D 1 19 ? 50.303 15.317 37.825 1.00 14.81 294 ALA D C 1
ATOM 4585 O O . ALA D 1 19 ? 49.747 15.085 38.901 1.00 15.59 294 ALA D O 1
ATOM 4587 N N . GLU D 1 20 ? 49.776 14.945 36.660 1.00 14.34 295 GLU D N 1
ATOM 4588 C CA . GLU D 1 20 ? 48.464 14.311 36.620 1.00 17.21 295 GLU D CA 1
ATOM 4589 C C . GLU D 1 20 ? 48.478 12.965 37.340 1.00 17.35 295 GLU D C 1
ATOM 4590 O O . GLU D 1 20 ? 47.614 12.681 38.181 1.00 18.18 295 GLU D O 1
ATOM 4596 N N . VAL D 1 21 ? 49.463 12.123 37.033 1.00 16.36 296 VAL D N 1
ATOM 4597 C CA . VAL D 1 21 ? 49.500 10.800 37.655 1.00 15.07 296 VAL D CA 1
ATOM 4598 C C . VAL D 1 21 ? 49.839 10.928 39.138 1.00 17.51 296 VAL D C 1
ATOM 4599 O O . VAL D 1 21 ? 49.280 10.216 39.986 1.00 18.55 296 VAL D O 1
ATOM 4603 N N . LYS D 1 22 ? 50.748 11.846 39.482 1.00 16.00 297 LYS D N 1
ATOM 4604 C CA . LYS D 1 22 ? 51.066 12.063 40.891 1.00 16.96 297 LYS D CA 1
ATOM 4605 C C . LYS D 1 22 ? 49.819 12.474 41.660 1.00 17.03 297 LYS D C 1
ATOM 4606 O O . LYS D 1 22 ? 49.552 11.967 42.757 1.00 17.95 297 LYS D O 1
ATOM 4612 N N . ALA D 1 23 ? 49.056 13.417 41.106 1.00 16.32 298 ALA D N 1
ATOM 4613 C CA . ALA D 1 23 ? 47.851 13.876 41.783 1.00 19.61 298 ALA D CA 1
ATOM 4614 C C . ALA D 1 23 ? 46.829 12.750 41.894 1.00 20.63 298 ALA D C 1
ATOM 4615 O O . ALA D 1 23 ? 46.195 12.580 42.940 1.00 19.34 298 ALA D O 1
ATOM 4617 N N . CYS D 1 24 ? 46.667 11.956 40.830 1.00 18.16 299 CYS D N 1
ATOM 4618 C CA . CYS D 1 24 ? 45.710 10.853 40.889 1.00 21.27 299 CYS D CA 1
ATOM 4619 C C . CYS D 1 24 ? 46.100 9.820 41.937 1.00 25.72 299 CYS D C 1
ATOM 4620 O O . CYS D 1 24 ? 45.228 9.187 42.539 1.00 25.63 299 CYS D O 1
ATOM 4623 N N . SER D 1 25 ? 47.398 9.655 42.190 1.00 20.29 300 SER D N 1
ATOM 4624 C CA . SER D 1 25 ? 47.874 8.615 43.088 1.00 23.99 300 SER D CA 1
ATOM 4625 C C . SER D 1 25 ? 47.695 8.947 44.563 1.00 22.22 300 SER D C 1
ATOM 4626 O O . SER D 1 25 ? 47.876 8.052 45.387 1.00 25.82 300 SER D O 1
ATOM 4629 N N . SER D 1 26 ? 47.393 10.198 44.916 1.00 21.94 301 SER D N 1
ATOM 4630 C CA . SER D 1 26 ? 47.510 10.616 46.310 1.00 21.60 301 SER D CA 1
ATOM 4631 C C . SER D 1 26 ? 46.673 9.735 47.238 1.00 22.91 301 SER D C 1
ATOM 4632 O O . SER D 1 26 ? 47.152 9.287 48.288 1.00 25.21 301 SER D O 1
ATOM 4635 N N . GLU D 1 27 ? 45.422 9.459 46.867 1.00 22.39 302 GLU D N 1
ATOM 4636 C CA . GLU D 1 27 ? 44.586 8.724 47.810 1.00 27.31 302 GLU D CA 1
ATOM 4637 C C . GLU D 1 27 ? 44.937 7.248 47.859 1.00 28.79 302 GLU D C 1
ATOM 4638 O O . GLU D 1 27 ? 44.599 6.575 48.837 1.00 30.22 302 GLU D O 1
ATOM 4644 N N . LEU D 1 28 ? 45.608 6.737 46.829 1.00 25.23 303 LEU D N 1
ATOM 4645 C CA . LEU D 1 28 ? 46.082 5.358 46.866 1.00 24.20 303 LEU D CA 1
ATOM 4646 C C . LEU D 1 28 ? 47.265 5.206 47.811 1.00 31.46 303 LEU D C 1
ATOM 4647 O O . LEU D 1 28 ? 47.341 4.242 48.581 1.00 33.20 303 LEU D O 1
ATOM 4652 N N . GLU D 1 29 ? 48.190 6.162 47.781 1.00 32.59 304 GLU D N 1
ATOM 4653 C CA . GLU D 1 29 ? 49.396 6.033 48.587 1.00 39.14 304 GLU D CA 1
ATOM 4654 C C . GLU D 1 29 ? 49.118 6.188 50.077 1.00 38.20 304 GLU D C 1
ATOM 4655 O O . GLU D 1 29 ? 49.851 5.629 50.897 1.00 44.10 304 GLU D O 1
ATOM 4661 N N . SER D 1 30 ? 48.068 6.913 50.448 1.00 33.51 305 SER D N 1
ATOM 4662 C CA . SER D 1 30 ? 47.732 7.105 51.853 1.00 34.62 305 SER D CA 1
ATOM 4663 C C . SER D 1 30 ? 46.716 6.092 52.364 1.00 39.74 305 SER D C 1
ATOM 4664 O O . SER D 1 30 ? 46.344 6.143 53.546 1.00 40.97 305 SER D O 1
ATOM 4667 N N . LEU D 1 31 ? 46.270 5.174 51.511 1.00 36.23 306 LEU D N 1
ATOM 4668 C CA . LEU D 1 31 ? 45.365 4.115 51.930 1.00 43.70 306 LEU D CA 1
ATOM 4669 C C . LEU D 1 31 ? 46.068 3.160 52.897 1.00 45.46 306 LEU D C 1
ATOM 4670 O O . LEU D 1 31 ? 47.285 2.963 52.831 1.00 48.85 306 LEU D O 1
ATOM 4675 N N . GLU D 1 32 ? 45.289 2.573 53.812 1.00 44.29 307 GLU D N 1
ATOM 4676 C CA . GLU D 1 32 ? 45.832 1.609 54.764 1.00 57.63 307 GLU D CA 1
ATOM 4677 C C . GLU D 1 32 ? 46.568 0.487 54.040 1.00 56.04 307 GLU D C 1
ATOM 4678 O O . GLU D 1 32 ? 46.105 -0.018 53.014 1.00 53.21 307 GLU D O 1
ATOM 4684 N N . MET D 1 33 ? 47.727 0.108 54.589 1.00 57.66 308 MET D N 1
ATOM 4685 C CA . MET D 1 33 ? 48.588 -0.890 53.955 1.00 64.73 308 MET D CA 1
ATOM 4686 C C . MET D 1 33 ? 47.833 -2.174 53.634 1.00 63.60 308 MET D C 1
ATOM 4687 O O . MET D 1 33 ? 48.033 -2.772 52.572 1.00 62.69 308 MET D O 1
ATOM 4692 N N . GLU D 1 34 ? 46.961 -2.612 54.544 1.00 61.87 309 GLU D N 1
ATOM 4693 C CA . GLU D 1 34 ? 46.197 -3.835 54.343 1.00 64.30 309 GLU D CA 1
ATOM 4694 C C . GLU D 1 34 ? 45.348 -3.764 53.080 1.00 52.45 309 GLU D C 1
ATOM 4695 O O . GLU D 1 34 ? 45.298 -4.735 52.309 1.00 44.48 309 GLU D O 1
ATOM 4701 N N . LEU D 1 35 ? 44.674 -2.630 52.851 1.00 47.44 310 LEU D N 1
ATOM 4702 C CA . LEU D 1 35 ? 43.798 -2.518 51.687 1.00 46.63 310 LEU D CA 1
ATOM 4703 C C . LEU D 1 35 ? 44.600 -2.312 50.410 1.00 40.26 310 LEU D C 1
ATOM 4704 O O . LEU D 1 35 ? 44.227 -2.830 49.351 1.00 43.48 310 LEU D O 1
ATOM 4709 N N . ARG D 1 36 ? 45.723 -1.591 50.498 1.00 38.00 311 ARG D N 1
ATOM 4710 C CA . ARG D 1 36 ? 46.611 -1.437 49.350 1.00 37.36 311 ARG D CA 1
ATOM 4711 C C . ARG D 1 36 ? 47.093 -2.791 48.842 1.00 41.93 311 ARG D C 1
ATOM 4712 O O . ARG D 1 36 ? 47.147 -3.026 47.628 1.00 36.59 311 ARG D O 1
ATOM 4720 N N . GLN D 1 37 ? 47.447 -3.693 49.758 1.00 46.02 312 GLN D N 1
ATOM 4721 C CA . GLN D 1 37 ? 47.898 -5.023 49.358 1.00 51.19 312 GLN D CA 1
ATOM 4722 C C . GLN D 1 37 ? 46.756 -5.833 48.757 1.00 50.29 312 GLN D C 1
ATOM 4723 O O . GLN D 1 37 ? 46.951 -6.555 47.773 1.00 45.80 312 GLN D O 1
ATOM 4729 N N . GLN D 1 38 ? 45.562 -5.738 49.342 1.00 50.46 313 GLN D N 1
ATOM 4730 C CA . GLN D 1 38 ? 44.425 -6.489 48.818 1.00 50.61 313 GLN D CA 1
ATOM 4731 C C . GLN D 1 38 ? 44.056 -6.021 47.415 1.00 47.81 313 GLN D C 1
ATOM 4732 O O . GLN D 1 38 ? 43.761 -6.840 46.535 1.00 46.29 313 GLN D O 1
ATOM 4738 N N . ILE D 1 39 ? 44.054 -4.705 47.185 1.00 33.52 314 ILE D N 1
ATOM 4739 C CA . ILE D 1 39 ? 43.747 -4.192 45.849 1.00 32.35 314 ILE D CA 1
ATOM 4740 C C . ILE D 1 39 ? 44.812 -4.644 44.852 1.00 33.04 314 ILE D C 1
ATOM 4741 O O . ILE D 1 39 ? 44.501 -5.117 43.750 1.00 34.82 314 ILE D O 1
ATOM 4746 N N . LEU D 1 40 ? 46.088 -4.537 45.241 1.00 32.48 315 LEU D N 1
ATOM 4747 C CA . LEU D 1 40 ? 47.177 -4.795 44.304 1.00 36.54 315 LEU D CA 1
ATOM 4748 C C . LEU D 1 40 ? 47.211 -6.258 43.866 1.00 38.48 315 LEU D C 1
ATOM 4749 O O . LEU D 1 40 ? 47.341 -6.548 42.671 1.00 38.09 315 LEU D O 1
ATOM 4754 N N . VAL D 1 41 ? 47.098 -7.194 44.815 1.00 37.97 316 VAL D N 1
ATOM 4755 C CA . VAL D 1 41 ? 47.125 -8.618 44.468 1.00 44.15 316 VAL D CA 1
ATOM 4756 C C . VAL D 1 41 ? 45.976 -8.956 43.524 1.00 42.52 316 VAL D C 1
ATOM 4757 O O . VAL D 1 41 ? 46.135 -9.736 42.574 1.00 38.39 316 VAL D O 1
ATOM 4761 N N . ASN D 1 42 ? 44.809 -8.358 43.758 1.00 38.27 317 ASN D N 1
ATOM 4762 C CA . ASN D 1 42 ? 43.642 -8.653 42.941 1.00 35.68 317 ASN D CA 1
ATOM 4763 C C . ASN D 1 42 ? 43.669 -7.920 41.606 1.00 38.90 317 ASN D C 1
ATOM 4764 O O . ASN D 1 42 ? 43.103 -8.420 40.626 1.00 37.98 317 ASN D O 1
ATOM 4769 N N . ILE D 1 43 ? 44.339 -6.766 41.532 1.00 34.09 318 ILE D N 1
ATOM 4770 C CA . ILE D 1 43 ? 44.600 -6.156 40.231 1.00 32.42 318 ILE D CA 1
ATOM 4771 C C . ILE D 1 43 ? 45.495 -7.074 39.401 1.00 33.65 318 ILE D C 1
ATOM 4772 O O . ILE D 1 43 ? 45.278 -7.267 38.198 1.00 39.70 318 ILE D O 1
ATOM 4777 N N . GLY D 1 44 ? 46.490 -7.687 40.042 1.00 32.63 319 GLY D N 1
ATOM 4778 C CA . GLY D 1 44 ? 47.327 -8.650 39.343 1.00 32.86 319 GLY D CA 1
ATOM 4779 C C . GLY D 1 44 ? 46.529 -9.792 38.737 1.00 40.67 319 GLY D C 1
ATOM 4780 O O . GLY D 1 44 ? 46.855 -10.293 37.658 1.00 42.53 319 GLY D O 1
ATOM 4781 N N . LYS D 1 45 ? 45.462 -10.210 39.416 1.00 34.76 320 LYS D N 1
ATOM 4782 C CA . LYS D 1 45 ? 44.623 -11.271 38.873 1.00 36.11 320 LYS D CA 1
ATOM 4783 C C . LYS D 1 45 ? 43.695 -10.767 37.778 1.00 35.14 320 LYS D C 1
ATOM 4784 O O . LYS D 1 45 ? 43.528 -11.444 36.762 1.00 35.67 320 LYS D O 1
ATOM 4790 N N . ILE D 1 46 ? 43.115 -9.570 37.919 1.00 34.24 321 ILE D N 1
ATOM 4791 C CA . ILE D 1 46 ? 42.236 -9.125 36.842 1.00 34.80 321 ILE D CA 1
ATOM 4792 C C . ILE D 1 46 ? 43.025 -8.679 35.620 1.00 34.87 321 ILE D C 1
ATOM 4793 O O . ILE D 1 46 ? 42.480 -8.673 34.512 1.00 38.90 321 ILE D O 1
ATOM 4798 N N . LEU D 1 47 ? 44.309 -8.342 35.776 1.00 34.95 322 LEU D N 1
ATOM 4799 C CA . LEU D 1 47 ? 45.130 -8.084 34.599 1.00 30.43 322 LEU D CA 1
ATOM 4800 C C . LEU D 1 47 ? 45.273 -9.323 33.730 1.00 34.79 322 LEU D C 1
ATOM 4801 O O . LEU D 1 47 ? 45.648 -9.212 32.558 1.00 37.59 322 LEU D O 1
ATOM 4806 N N . GLN D 1 48 ? 44.999 -10.500 34.286 1.00 39.95 323 GLN D N 1
ATOM 4807 C CA . GLN D 1 48 ? 45.029 -11.751 33.548 1.00 42.16 323 GLN D CA 1
ATOM 4808 C C . GLN D 1 48 ? 43.640 -12.189 33.115 1.00 43.53 323 GLN D C 1
ATOM 4809 O O . GLN D 1 48 ? 43.487 -13.284 32.571 1.00 46.02 323 GLN D O 1
ATOM 4815 N N . ASP D 1 49 ? 42.621 -11.348 33.341 1.00 42.40 324 ASP D N 1
ATOM 4816 C CA . ASP D 1 49 ? 41.223 -11.733 33.147 1.00 45.81 324 ASP D CA 1
ATOM 4817 C C . ASP D 1 49 ? 40.467 -10.481 32.689 1.00 45.05 324 ASP D C 1
ATOM 4818 O O . ASP D 1 49 ? 39.853 -9.756 33.473 1.00 43.79 324 ASP D O 1
ATOM 4823 N N . GLN D 1 50 ? 40.554 -10.217 31.388 1.00 45.51 325 GLN D N 1
ATOM 4824 C CA . GLN D 1 50 ? 39.972 -9.006 30.821 1.00 45.19 325 GLN D CA 1
ATOM 4825 C C . GLN D 1 50 ? 38.480 -8.859 31.097 1.00 44.35 325 GLN D C 1
ATOM 4826 O O . GLN D 1 50 ? 38.042 -7.722 31.343 1.00 47.10 325 GLN D O 1
ATOM 4832 N N . PRO D 1 51 ? 37.655 -9.915 31.072 1.00 42.43 326 PRO D N 1
ATOM 4833 C CA . PRO D 1 51 ? 36.248 -9.716 31.463 1.00 44.98 326 PRO D CA 1
ATOM 4834 C C . PR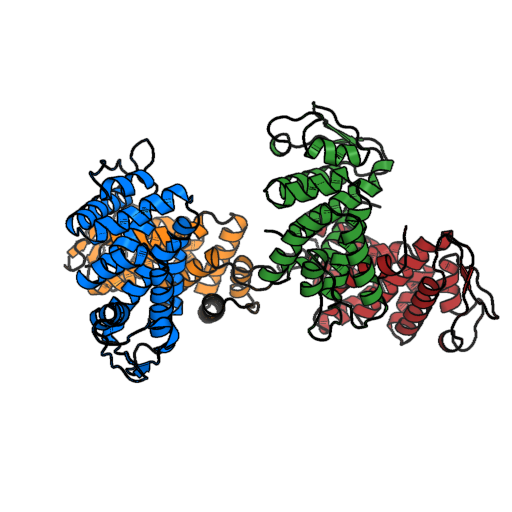O D 1 51 ? 36.089 -9.185 32.878 1.00 39.36 326 PRO D C 1
ATOM 4835 O O . PRO D 1 51 ? 35.222 -8.335 33.115 1.00 37.15 326 PRO D O 1
ATOM 4839 N N . SER D 1 52 ? 36.944 -9.610 33.815 1.00 36.36 327 SER D N 1
ATOM 4840 C CA . SER D 1 52 ? 36.866 -9.081 35.173 1.00 36.12 327 SER D CA 1
ATOM 4841 C C . SER D 1 52 ? 37.234 -7.609 35.196 1.00 33.39 327 SER D C 1
ATOM 4842 O O . SER D 1 52 ? 36.652 -6.823 35.955 1.00 34.56 327 SER D O 1
ATOM 4845 N N . MET D 1 53 ? 38.207 -7.221 34.376 1.00 34.26 328 MET D N 1
ATOM 4846 C CA . MET D 1 53 ? 38.574 -5.816 34.290 1.00 33.05 328 MET D CA 1
ATOM 4847 C C . MET D 1 53 ? 37.405 -5.002 33.735 1.00 31.58 328 MET D C 1
ATOM 4848 O O . MET D 1 53 ? 37.093 -3.918 34.241 1.00 27.47 328 MET D O 1
ATOM 4853 N N . GLU D 1 54 ? 36.724 -5.533 32.714 1.00 38.47 329 GLU D N 1
ATOM 4854 C CA . GLU D 1 54 ? 35.580 -4.839 32.141 1.00 41.20 329 GLU D CA 1
ATOM 4855 C C . GLU D 1 54 ? 34.435 -4.709 33.134 1.00 34.19 329 GLU D C 1
ATOM 4856 O O . GLU D 1 54 ? 33.806 -3.650 33.221 1.00 39.62 329 GLU D O 1
ATOM 4862 N N . ALA D 1 55 ? 34.146 -5.773 33.883 1.00 29.44 330 ALA D N 1
ATOM 4863 C CA . ALA D 1 55 ? 33.053 -5.730 34.849 1.00 32.69 330 ALA D CA 1
ATOM 4864 C C . ALA D 1 55 ? 33.328 -4.716 35.947 1.00 33.01 330 ALA D C 1
ATOM 4865 O O . ALA D 1 55 ? 32.429 -3.964 36.347 1.00 33.47 330 ALA D O 1
ATOM 4867 N N . LEU D 1 56 ? 34.559 -4.691 36.465 1.00 29.86 331 LEU D N 1
ATOM 4868 C CA . LEU D 1 56 ? 34.894 -3.718 37.502 1.00 26.91 331 LEU D CA 1
ATOM 4869 C C . LEU D 1 56 ? 34.797 -2.292 36.969 1.00 30.02 331 LEU D C 1
ATOM 4870 O O . LEU D 1 56 ? 34.270 -1.401 37.650 1.00 24.85 331 LEU D O 1
ATOM 4875 N N . GLU D 1 57 ? 35.293 -2.060 35.751 1.00 25.26 332 GLU D N 1
ATOM 4876 C CA . GLU D 1 57 ? 35.254 -0.723 35.173 1.00 27.21 332 GLU D CA 1
ATOM 4877 C C . GLU D 1 57 ? 33.818 -0.252 34.991 1.00 28.04 332 GLU D C 1
ATOM 4878 O O . GLU D 1 57 ? 33.495 0.908 35.267 1.00 27.30 332 GLU D O 1
ATOM 4884 N N . ALA D 1 58 ? 32.934 -1.151 34.554 1.00 29.07 333 ALA D N 1
ATOM 4885 C CA . ALA D 1 58 ? 31.530 -0.785 34.389 1.00 26.75 333 ALA D CA 1
ATOM 4886 C C . ALA D 1 58 ? 30.877 -0.471 35.729 1.00 29.24 333 ALA D C 1
ATOM 4887 O O . ALA D 1 58 ? 30.078 0.469 35.832 1.00 28.72 333 ALA D O 1
ATOM 4889 N N . SER D 1 59 ? 31.198 -1.247 36.767 1.00 26.32 334 SER D N 1
ATOM 4890 C CA . SER D 1 59 ? 30.609 -0.991 38.078 1.00 26.60 334 SER D CA 1
ATOM 4891 C C . SER D 1 59 ? 31.096 0.324 38.668 1.00 25.51 334 SER D C 1
ATOM 4892 O O . SER D 1 59 ? 30.301 1.087 39.233 1.00 28.47 334 SER D O 1
ATOM 4895 N N . LEU D 1 60 ? 32.401 0.599 38.568 1.00 24.51 335 LEU D N 1
ATOM 4896 C CA . LEU D 1 60 ? 32.932 1.824 39.151 1.00 23.68 335 LEU D CA 1
ATOM 4897 C C . LEU D 1 60 ? 32.471 3.049 38.376 1.00 24.75 335 LEU D C 1
ATOM 4898 O O . LEU D 1 60 ? 32.136 4.077 38.977 1.00 24.77 335 LEU D O 1
ATOM 4903 N N . GLY D 1 61 ? 32.452 2.962 37.043 1.00 25.01 336 GLY D N 1
ATOM 4904 C CA . GLY D 1 61 ? 32.076 4.118 36.241 1.00 28.56 336 GLY D CA 1
ATOM 4905 C C . GLY D 1 61 ? 30.659 4.583 36.520 1.00 30.16 336 GLY D C 1
ATOM 4906 O O . GLY D 1 61 ? 30.405 5.777 36.715 1.00 32.57 336 GLY D O 1
ATOM 4907 N N . GLN D 1 62 ? 29.711 3.641 36.539 1.00 24.98 337 GLN D N 1
ATOM 4908 C CA . GLN D 1 62 ? 28.326 3.983 36.860 1.00 28.30 337 GLN D CA 1
ATOM 4909 C C . GLN D 1 62 ? 28.190 4.415 38.312 1.00 31.89 337 GLN D C 1
ATOM 4910 O O . GLN D 1 62 ? 27.425 5.338 38.623 1.00 31.06 337 GLN D O 1
ATOM 4916 N N . GLY D 1 63 ? 28.937 3.778 39.212 1.00 27.58 338 GLY D N 1
ATOM 4917 C CA . GLY D 1 63 ? 28.883 4.169 40.612 1.00 26.70 338 GLY D CA 1
ATOM 4918 C C . GLY D 1 63 ? 29.420 5.567 40.858 1.00 28.43 338 GLY D C 1
ATOM 4919 O O . GLY D 1 63 ? 28.897 6.303 41.701 1.00 30.06 338 GLY D O 1
ATOM 4920 N N . LEU D 1 64 ? 30.492 5.942 40.152 1.00 24.24 339 LEU D N 1
ATOM 4921 C CA . LEU D 1 64 ? 31.062 7.277 40.316 1.00 23.69 339 LEU D CA 1
ATOM 4922 C C . LEU D 1 64 ? 30.135 8.358 39.773 1.00 26.54 339 LEU D C 1
ATOM 4923 O O . LEU D 1 64 ? 29.956 9.409 40.404 1.00 28.83 339 LEU D O 1
ATOM 4928 N N . CYS D 1 65 ? 29.548 8.130 38.596 1.00 32.80 340 CYS D N 1
ATOM 4929 C CA . CYS D 1 65 ? 28.746 9.172 37.966 1.00 35.36 340 CYS D CA 1
ATOM 4930 C C . CYS D 1 65 ? 27.346 9.250 38.547 1.00 33.44 340 CYS D C 1
ATOM 4931 O O . CYS D 1 65 ? 26.755 10.335 38.568 1.00 29.91 340 CYS D O 1
ATOM 4934 N N . SER D 1 66 ? 26.809 8.131 39.033 1.00 36.91 341 SER D N 1
ATOM 4935 C CA . SER D 1 66 ? 25.475 8.124 39.614 1.00 40.99 341 SER D CA 1
ATOM 4936 C C . SER D 1 66 ? 25.491 8.358 41.116 1.00 41.69 341 SER D C 1
ATOM 4937 O O . SER D 1 66 ? 24.500 8.847 41.667 1.00 39.70 341 SER D O 1
ATOM 4940 N N . GLY D 1 67 ? 26.581 8.004 41.793 1.00 40.65 342 GLY D N 1
ATOM 4941 C CA . GLY D 1 67 ? 26.621 8.108 43.236 1.00 40.47 342 GLY D CA 1
ATOM 4942 C C . GLY D 1 67 ? 25.749 7.112 43.966 1.00 43.25 342 GLY D C 1
ATOM 4943 O O . GLY D 1 67 ? 25.593 7.224 45.187 1.00 43.78 342 GLY D O 1
ATOM 4944 N N . GLY D 1 68 ? 25.175 6.134 43.257 1.00 39.17 343 GLY D N 1
ATOM 4945 C CA . GLY D 1 68 ? 24.265 5.185 43.862 1.00 36.99 343 GLY D CA 1
ATOM 4946 C C . GLY D 1 68 ? 24.970 3.948 44.390 1.00 39.02 343 GLY D C 1
ATOM 4947 O O . GLY D 1 68 ? 26.194 3.822 44.362 1.00 39.29 343 GLY D O 1
ATOM 4948 N N . GLN D 1 69 ? 24.161 3.006 44.868 1.00 41.73 344 GLN D N 1
ATOM 4949 C CA . GLN D 1 69 ? 24.704 1.754 45.370 1.00 42.66 344 GLN D CA 1
ATOM 4950 C C . GLN D 1 69 ? 25.168 0.871 44.219 1.00 39.26 344 GLN D C 1
ATOM 4951 O O . GLN D 1 69 ? 24.518 0.780 43.174 1.00 42.09 344 GLN D O 1
ATOM 4957 N N . VAL D 1 70 ? 26.306 0.218 44.420 1.00 36.94 345 VAL D N 1
ATOM 4958 C CA . VAL D 1 70 ? 26.941 -0.607 43.403 1.00 36.47 345 VAL D CA 1
ATOM 4959 C C . VAL D 1 70 ? 26.740 -2.066 43.791 1.00 42.17 345 VAL D C 1
ATOM 4960 O O . VAL D 1 70 ? 26.970 -2.445 44.947 1.00 35.96 345 VAL D O 1
ATOM 4964 N N . GLU D 1 71 ? 26.284 -2.877 42.836 1.00 43.10 346 GLU D N 1
ATOM 4965 C CA . GLU D 1 71 ? 26.049 -4.286 43.121 1.00 41.52 346 GLU D CA 1
ATOM 4966 C C . GLU D 1 71 ? 27.390 -5.006 43.259 1.00 39.63 346 GLU D C 1
ATOM 4967 O O . GLU D 1 71 ? 28.311 -4.756 42.475 1.00 36.23 346 GLU D O 1
ATOM 4973 N N . PRO D 1 72 ? 27.531 -5.900 44.238 1.00 42.64 347 PRO D N 1
ATOM 4974 C CA . PRO D 1 72 ? 28.811 -6.591 44.421 1.00 43.10 347 PRO D CA 1
ATOM 4975 C C . PRO D 1 72 ? 29.158 -7.458 43.221 1.00 43.09 347 PRO D C 1
ATOM 4976 O O . PRO D 1 72 ? 28.284 -7.908 42.476 1.00 42.95 347 PRO D O 1
ATOM 4980 N N . LEU D 1 73 ? 30.455 -7.682 43.039 1.00 35.80 348 LEU D N 1
ATOM 4981 C CA . LEU D 1 73 ? 30.978 -8.511 41.966 1.00 37.69 348 LEU D CA 1
ATOM 4982 C C . LEU D 1 73 ? 31.595 -9.780 42.537 1.00 39.23 348 LEU D C 1
ATOM 4983 O O . LEU D 1 73 ? 31.955 -9.844 43.713 1.00 38.44 348 LEU D O 1
ATOM 4988 N N . ASP D 1 74 ? 31.734 -10.782 41.675 1.00 37.18 349 ASP D N 1
ATOM 4989 C CA . ASP D 1 74 ? 32.375 -12.037 42.027 1.00 40.29 349 ASP D CA 1
ATOM 4990 C C . ASP D 1 74 ? 33.878 -11.956 41.771 1.00 44.61 349 ASP D C 1
ATOM 4991 O O . ASP D 1 74 ? 34.363 -11.104 41.023 1.00 39.97 349 ASP D O 1
ATOM 4996 N N . GLY D 1 75 ? 34.615 -12.869 42.399 1.00 44.52 350 GLY D N 1
ATOM 4997 C CA . GLY D 1 75 ? 36.014 -13.063 42.094 1.00 43.23 350 GLY D CA 1
ATOM 4998 C C . GLY D 1 75 ? 36.902 -11.881 42.425 1.00 43.16 350 GLY D C 1
ATOM 4999 O O . GLY D 1 75 ? 36.566 -11.029 43.254 1.00 40.71 350 GLY D O 1
ATOM 5000 N N . PRO D 1 76 ? 38.069 -11.815 41.773 1.00 40.52 351 PRO D N 1
ATOM 5001 C CA . PRO D 1 76 ? 39.018 -10.726 42.074 1.00 39.35 351 PRO D CA 1
ATOM 5002 C C . PRO D 1 76 ? 38.436 -9.335 41.906 1.00 33.12 351 PRO D C 1
ATOM 5003 O O . PRO D 1 76 ? 38.774 -8.432 42.684 1.00 32.63 351 PRO D O 1
ATOM 5007 N N . ALA D 1 77 ? 37.587 -9.122 40.897 1.00 33.78 352 ALA D N 1
ATOM 5008 C CA . ALA D 1 77 ? 36.973 -7.807 40.724 1.00 31.20 352 ALA D CA 1
ATOM 5009 C C . ALA D 1 77 ? 36.123 -7.436 41.933 1.00 33.51 352 ALA D C 1
ATOM 5010 O O . ALA D 1 77 ? 36.112 -6.278 42.366 1.00 30.36 352 ALA D O 1
ATOM 5012 N N . GLY D 1 78 ? 35.408 -8.408 42.500 1.00 32.69 353 GLY D N 1
ATOM 5013 C CA . GLY D 1 78 ? 34.637 -8.132 43.699 1.00 37.77 353 GLY D CA 1
ATOM 5014 C C . GLY D 1 78 ? 35.501 -7.837 44.909 1.00 41.39 353 GLY D C 1
ATOM 5015 O O . GLY D 1 78 ? 35.129 -7.011 45.749 1.00 40.42 353 GLY D O 1
ATOM 5016 N N . CYS D 1 79 ? 36.665 -8.490 45.010 1.00 37.78 354 CYS D N 1
ATOM 5017 C CA . CYS D 1 79 ? 37.582 -8.215 46.119 1.00 36.08 354 CYS D CA 1
ATOM 5018 C C . CYS D 1 79 ? 38.108 -6.787 46.069 1.00 39.71 354 CYS D C 1
ATOM 5019 O O . CYS D 1 79 ? 38.331 -6.160 47.112 1.00 41.15 354 CYS D O 1
ATOM 5022 N N . ILE D 1 80 ? 38.348 -6.268 44.868 1.00 35.15 355 ILE D N 1
ATOM 5023 C CA . ILE D 1 80 ? 38.740 -4.866 44.743 1.00 32.64 355 ILE D CA 1
ATOM 5024 C C . ILE D 1 80 ? 37.575 -3.959 45.116 1.00 34.13 355 ILE D C 1
ATOM 5025 O O . ILE D 1 80 ? 37.724 -3.023 45.910 1.00 36.05 355 ILE D O 1
ATOM 5030 N N . LEU D 1 81 ? 36.397 -4.227 44.545 1.00 36.39 356 LEU D N 1
ATOM 5031 C CA . LEU D 1 81 ? 35.232 -3.382 44.787 1.00 33.59 356 LEU D CA 1
ATOM 5032 C C . LEU D 1 81 ? 34.909 -3.300 46.274 1.00 34.19 356 LEU D C 1
ATOM 5033 O O . LEU D 1 81 ? 34.571 -2.226 46.783 1.00 37.17 356 LEU D O 1
ATOM 5038 N N . GLU D 1 82 ? 35.033 -4.424 46.988 1.00 34.62 357 GLU D N 1
ATOM 5039 C CA . GLU D 1 82 ? 34.802 -4.437 48.432 1.00 42.79 357 GLU D CA 1
ATOM 5040 C C . GLU D 1 82 ? 35.664 -3.410 49.156 1.00 41.86 357 GLU D C 1
ATOM 5041 O O . GLU D 1 82 ? 35.283 -2.928 50.228 1.00 40.83 357 GLU D O 1
ATOM 5047 N N . CYS D 1 83 ? 36.846 -3.102 48.620 1.00 35.13 358 CYS D N 1
ATOM 5048 C CA . CYS D 1 83 ? 37.707 -2.095 49.230 1.00 35.65 358 CYS D CA 1
ATOM 5049 C C . CYS D 1 83 ? 37.294 -0.671 48.891 1.00 35.91 358 CYS D C 1
ATOM 5050 O O . CYS D 1 83 ? 37.842 0.268 49.477 1.00 38.08 358 CYS D O 1
ATOM 5053 N N . LEU D 1 84 ? 36.347 -0.484 47.975 1.00 34.36 359 LEU D N 1
ATOM 5054 C CA . LEU D 1 84 ? 36.015 0.834 47.458 1.00 31.98 359 LEU D CA 1
ATOM 5055 C C . LEU D 1 84 ? 34.597 1.272 47.790 1.00 32.54 359 LEU D C 1
ATOM 5056 O O . LEU D 1 84 ? 34.171 2.340 47.329 1.00 35.33 359 LEU D O 1
ATOM 5061 N N . VAL D 1 85 ? 33.860 0.504 48.594 1.00 34.32 360 VAL D N 1
ATOM 5062 C CA . VAL D 1 85 ? 32.465 0.822 48.866 1.00 37.24 360 VAL D CA 1
ATOM 5063 C C . VAL D 1 85 ? 32.278 1.042 50.360 1.00 43.15 360 VAL D C 1
ATOM 5064 O O . VAL D 1 85 ? 32.986 0.469 51.194 1.00 40.24 360 VAL D O 1
ATOM 5068 N N . LEU D 1 86 ? 31.285 1.866 50.683 1.00 40.56 361 LEU D N 1
ATOM 5069 C CA . LEU D 1 86 ? 30.807 2.026 52.041 1.00 46.50 361 LEU D CA 1
ATOM 5070 C C . LEU D 1 86 ? 29.973 0.815 52.448 1.00 53.63 361 LEU D C 1
ATOM 5071 O O . LEU D 1 86 ? 29.622 -0.041 51.630 1.00 52.94 361 LEU D O 1
ATOM 5076 N N . ASP D 1 87 ? 29.628 0.764 53.735 1.00 58.68 362 ASP D N 1
ATOM 5077 C CA . ASP D 1 87 ? 28.760 -0.303 54.211 1.00 65.85 362 ASP D CA 1
ATOM 5078 C C . ASP D 1 87 ? 27.387 -0.220 53.570 1.00 63.22 362 ASP D C 1
ATOM 5079 O O . ASP D 1 87 ? 26.701 -1.240 53.471 1.00 67.31 362 ASP D O 1
ATOM 5084 N N . SER D 1 88 ? 26.986 0.968 53.113 1.00 62.17 363 SER D N 1
ATOM 5085 C CA . SER D 1 88 ? 25.729 1.153 52.399 1.00 62.56 363 SER D CA 1
ATOM 5086 C C . SER D 1 88 ? 25.778 0.675 50.951 1.00 60.56 363 SER D C 1
ATOM 5087 O O . SER D 1 88 ? 24.725 0.597 50.310 1.00 63.37 363 SER D O 1
ATOM 5090 N N . GLY D 1 89 ? 26.959 0.339 50.425 1.00 52.45 364 GLY D N 1
ATOM 5091 C CA . GLY D 1 89 ? 27.106 -0.063 49.042 1.00 50.78 364 GLY D CA 1
ATOM 5092 C C . GLY D 1 89 ? 27.473 1.044 48.076 1.00 48.62 364 GLY D C 1
ATOM 5093 O O . GLY D 1 89 ? 27.782 0.751 46.913 1.00 52.70 364 GLY D O 1
ATOM 5094 N N . GLU D 1 90 ? 27.446 2.298 48.509 1.00 43.11 365 GLU D N 1
ATOM 5095 C CA . GLU D 1 90 ? 27.888 3.399 47.669 1.00 40.33 365 GLU D CA 1
ATOM 5096 C C . GLU D 1 90 ? 29.412 3.441 47.625 1.00 32.95 365 GLU D C 1
ATOM 5097 O O . GLU D 1 90 ? 30.090 3.080 48.592 1.00 37.86 365 GLU D O 1
ATOM 5103 N N . LEU D 1 91 ? 29.948 3.875 46.487 1.00 29.05 366 LEU D N 1
ATOM 5104 C CA . LEU D 1 91 ? 31.390 4.009 46.339 1.00 29.09 366 LEU D CA 1
ATOM 5105 C C . LEU D 1 91 ? 31.938 5.093 47.255 1.00 35.10 366 LEU D C 1
ATOM 5106 O O . LEU D 1 91 ? 31.255 6.071 47.575 1.00 29.42 366 LEU D O 1
ATOM 5111 N N . VAL D 1 92 ? 33.184 4.901 47.683 1.00 33.96 367 VAL D N 1
ATOM 5112 C CA . VAL D 1 92 ? 34.008 5.971 48.243 1.00 30.18 367 VAL D CA 1
ATOM 5113 C C . VAL D 1 92 ? 34.667 6.663 47.056 1.00 26.49 367 VAL D C 1
ATOM 5114 O O . VAL D 1 92 ? 35.635 6.122 46.498 1.00 25.14 367 VAL D O 1
ATOM 5118 N N . PRO D 1 93 ? 34.170 7.827 46.624 1.00 26.99 368 PRO D N 1
ATOM 5119 C CA . PRO D 1 93 ? 34.683 8.424 45.375 1.00 27.86 368 PRO D CA 1
ATOM 5120 C C . PRO D 1 93 ? 36.180 8.680 45.386 1.00 24.29 368 PRO D C 1
ATOM 5121 O O . PRO D 1 93 ? 36.847 8.478 44.363 1.00 25.11 368 PRO D O 1
ATOM 5125 N N . GLU D 1 94 ? 36.732 9.098 46.529 1.00 25.71 369 GLU D N 1
ATOM 5126 C CA . GLU D 1 94 ? 38.162 9.381 46.608 1.00 27.72 369 GLU D CA 1
ATOM 5127 C C . GLU D 1 94 ? 39.016 8.149 46.363 1.00 28.68 369 GLU D C 1
ATOM 5128 O O . GLU D 1 94 ? 40.193 8.290 46.019 1.00 22.04 369 GLU D O 1
ATOM 5134 N N . LEU D 1 95 ? 38.470 6.950 46.572 1.00 26.69 370 LEU D N 1
ATOM 5135 C CA . LEU D 1 95 ? 39.192 5.714 46.280 1.00 22.50 370 LEU D CA 1
ATOM 5136 C C . LEU D 1 95 ? 38.794 5.107 44.942 1.00 19.52 370 LEU D C 1
ATOM 5137 O O . LEU D 1 95 ? 39.652 4.621 44.200 1.00 20.77 370 LEU D O 1
ATOM 5142 N N . ALA D 1 96 ? 37.512 5.189 44.586 1.00 23.60 371 ALA D N 1
ATOM 5143 C CA . ALA D 1 96 ? 37.060 4.625 43.320 1.00 22.54 371 ALA D CA 1
ATOM 5144 C C . ALA D 1 96 ? 37.619 5.395 42.134 1.00 20.58 371 ALA D C 1
ATOM 5145 O O . ALA D 1 96 ? 37.933 4.798 41.105 1.00 17.83 371 ALA D O 1
ATOM 5147 N N . ALA D 1 97 ? 37.748 6.718 42.254 1.00 20.55 372 ALA D N 1
ATOM 5148 C CA . ALA D 1 97 ? 38.219 7.511 41.118 1.00 19.31 372 ALA D CA 1
ATOM 5149 C C . ALA D 1 97 ? 39.643 7.164 40.682 1.00 17.87 372 ALA D C 1
ATOM 5150 O O . ALA D 1 97 ? 39.851 6.927 39.480 1.00 15.83 372 ALA D O 1
ATOM 5152 N N . PRO D 1 98 ? 40.653 7.110 41.562 1.00 14.91 373 PRO D N 1
ATOM 5153 C CA . PRO D 1 98 ? 41.987 6.710 41.088 1.00 19.03 373 PRO D CA 1
ATOM 5154 C C . PRO D 1 98 ? 42.031 5.293 40.564 1.00 17.52 373 PRO D C 1
ATOM 5155 O O . PRO D 1 98 ? 42.801 5.008 39.634 1.00 19.25 373 PRO D O 1
ATOM 5159 N N . ILE D 1 99 ? 41.224 4.389 41.125 1.00 19.67 374 ILE D N 1
ATOM 5160 C CA . ILE D 1 99 ? 41.178 3.030 40.601 1.00 19.49 374 ILE D CA 1
ATOM 5161 C C . ILE D 1 99 ? 40.575 3.027 39.200 1.00 21.06 374 ILE D C 1
ATOM 5162 O O . ILE D 1 99 ? 41.086 2.358 38.294 1.00 19.12 374 ILE D O 1
ATOM 5167 N N . PHE D 1 100 ? 39.502 3.800 38.988 1.00 19.96 375 PHE D N 1
ATOM 5168 C CA . PHE D 1 100 ? 38.940 3.908 37.644 1.00 17.29 375 PHE D CA 1
ATOM 5169 C C . PHE D 1 100 ? 39.950 4.516 36.682 1.00 17.31 375 PHE D C 1
ATOM 5170 O O . PHE D 1 100 ? 40.056 4.078 35.530 1.00 18.71 375 PHE D O 1
ATOM 5178 N N . TYR D 1 101 ? 40.692 5.532 37.138 1.00 14.57 376 TYR D N 1
ATOM 5179 C CA . TYR D 1 101 ? 41.733 6.134 36.306 1.00 19.35 376 TYR D CA 1
ATOM 5180 C C . TYR D 1 101 ? 42.797 5.100 35.936 1.00 22.06 376 TYR D C 1
ATOM 5181 O O . TYR D 1 101 ? 43.254 5.048 34.787 1.00 19.33 376 TYR D O 1
ATOM 5190 N N . LEU D 1 102 ? 43.203 4.272 36.901 1.00 19.77 377 LEU D N 1
ATOM 5191 C CA . LEU D 1 102 ? 44.176 3.219 36.628 1.00 18.85 377 LEU D CA 1
ATOM 5192 C C . LEU D 1 102 ? 43.628 2.206 35.635 1.00 20.95 377 LEU D C 1
ATOM 5193 O O . LEU D 1 102 ? 44.331 1.793 34.704 1.00 20.10 377 LEU D O 1
ATOM 5198 N N . LEU D 1 103 ? 42.369 1.804 35.806 1.00 22.54 378 LEU D N 1
ATOM 5199 C CA . LEU D 1 103 ? 41.783 0.855 34.870 1.00 22.83 378 LEU D CA 1
ATOM 5200 C C . LEU D 1 103 ? 41.735 1.415 33.456 1.00 22.94 378 LEU D C 1
ATOM 5201 O O . LEU D 1 103 ? 41.891 0.664 32.484 1.00 23.37 378 LEU D O 1
ATOM 5206 N N . GLY D 1 104 ? 41.513 2.724 33.320 1.00 21.35 379 GLY D N 1
ATOM 5207 C CA . GLY D 1 104 ? 41.529 3.335 32.001 1.00 27.44 379 GLY D CA 1
ATOM 5208 C C . GLY D 1 104 ? 42.902 3.317 31.354 1.00 22.49 379 GLY D C 1
ATOM 5209 O O . GLY D 1 104 ? 43.024 3.095 30.146 1.00 24.54 379 GLY D O 1
ATOM 5210 N N . ALA D 1 105 ? 43.953 3.563 32.144 1.00 20.22 380 ALA D N 1
ATOM 5211 C CA . ALA D 1 105 ? 45.311 3.501 31.618 1.00 23.34 380 ALA D CA 1
ATOM 5212 C C . ALA D 1 105 ? 45.657 2.083 31.197 1.00 26.75 380 ALA D C 1
ATOM 5213 O O . ALA D 1 105 ? 46.188 1.858 30.104 1.00 26.74 380 ALA D O 1
ATOM 5215 N N . LEU D 1 106 ? 45.348 1.111 32.060 1.00 21.58 381 LEU D N 1
ATOM 5216 C CA . LEU D 1 106 ? 45.611 -0.288 31.733 1.00 23.35 381 LEU D CA 1
ATOM 5217 C C . LEU D 1 106 ? 44.877 -0.704 30.464 1.00 28.06 381 LEU D C 1
ATOM 5218 O O . LEU D 1 106 ? 45.392 -1.513 29.685 1.00 26.13 381 LEU D O 1
ATOM 5223 N N . ALA D 1 107 ? 43.684 -0.148 30.235 1.00 27.25 382 ALA D N 1
ATOM 5224 C CA . ALA D 1 107 ? 42.877 -0.477 29.064 1.00 27.70 382 ALA D CA 1
ATOM 5225 C C . ALA D 1 107 ? 43.482 0.022 27.751 1.00 31.01 382 ALA D C 1
ATOM 5226 O O . ALA D 1 107 ? 43.090 -0.457 26.682 1.00 31.99 382 ALA D O 1
ATOM 5228 N N . VAL D 1 108 ? 44.381 1.004 27.795 1.00 27.14 383 VAL D N 1
ATOM 5229 C CA . VAL D 1 108 ? 45.068 1.429 26.578 1.00 33.41 383 VAL D CA 1
ATOM 5230 C C . VAL D 1 108 ? 46.059 0.364 26.132 1.00 36.56 383 VAL D C 1
ATOM 5231 O O . VAL D 1 108 ? 46.335 0.218 24.935 1.00 41.15 383 VAL D O 1
ATOM 5235 N N . LEU D 1 109 ? 46.603 -0.394 27.079 1.00 29.24 384 LEU D N 1
ATOM 5236 C CA . LEU D 1 109 ? 47.676 -1.338 26.827 1.00 31.17 384 LEU D CA 1
ATOM 5237 C C . LEU D 1 109 ? 47.140 -2.609 26.175 1.00 35.13 384 LEU D C 1
ATOM 5238 O O . LEU D 1 109 ? 45.965 -2.956 26.296 1.00 32.65 384 LEU D O 1
ATOM 5243 N N . SER D 1 110 ? 48.026 -3.304 25.473 1.00 37.18 385 SER D N 1
ATOM 5244 C CA . SER D 1 110 ? 47.670 -4.575 24.866 1.00 33.57 385 SER D CA 1
ATOM 5245 C C . SER D 1 110 ? 47.520 -5.659 25.933 1.00 33.85 385 SER D C 1
ATOM 5246 O O . SER D 1 110 ? 48.005 -5.530 27.059 1.00 34.25 385 SER D O 1
ATOM 5249 N N . GLU D 1 111 ? 46.842 -6.751 25.561 1.00 33.88 386 GLU D N 1
ATOM 5250 C CA . GLU D 1 111 ? 46.753 -7.896 26.465 1.00 35.63 386 GLU D CA 1
ATOM 5251 C C . GLU D 1 111 ? 48.138 -8.398 26.860 1.00 33.70 386 GLU D C 1
ATOM 5252 O O . GLU D 1 111 ? 48.368 -8.776 28.016 1.00 34.50 386 GLU D O 1
ATOM 5258 N N . THR D 1 112 ? 49.074 -8.415 25.910 1.00 34.41 387 THR D N 1
ATOM 5259 C CA . THR D 1 112 ? 50.434 -8.840 26.223 1.00 37.97 387 THR D CA 1
ATOM 5260 C C . THR D 1 112 ? 51.051 -7.951 27.298 1.00 35.60 387 THR D C 1
ATOM 5261 O O . THR D 1 112 ? 51.658 -8.449 28.255 1.00 34.33 387 THR D O 1
ATOM 5265 N N . GLN D 1 113 ? 50.901 -6.627 27.161 1.00 33.60 388 GLN D N 1
ATOM 5266 C CA . GLN D 1 113 ? 51.439 -5.727 28.178 1.00 31.54 388 GLN D CA 1
ATOM 5267 C C . GLN D 1 113 ? 50.768 -5.963 29.526 1.00 36.02 388 GLN D C 1
ATOM 5268 O O . GLN D 1 113 ? 51.438 -6.000 30.566 1.00 28.98 388 GLN D O 1
ATOM 5274 N N . GLN D 1 114 ? 49.443 -6.148 29.524 1.00 33.32 389 GLN D N 1
ATOM 5275 C CA . GLN D 1 114 ? 48.730 -6.385 30.776 1.00 30.89 389 GLN D CA 1
ATOM 5276 C C . GLN D 1 114 ? 49.255 -7.628 31.487 1.00 33.12 389 GLN D C 1
ATOM 5277 O O . GLN D 1 114 ? 49.454 -7.614 32.707 1.00 29.20 389 GLN D O 1
ATOM 5283 N N . GLN D 1 115 ? 49.503 -8.709 30.743 1.00 31.69 390 GLN D N 1
ATOM 5284 C CA . GLN D 1 115 ? 50.021 -9.918 31.375 1.00 37.91 390 GLN D CA 1
ATOM 5285 C C . GLN D 1 115 ? 51.435 -9.718 31.899 1.00 40.68 390 GLN D C 1
ATOM 5286 O O . GLN D 1 115 ? 51.784 -10.233 32.967 1.00 41.77 390 GLN D O 1
ATOM 5292 N N . LEU D 1 116 ? 52.268 -8.982 31.162 1.00 38.61 391 LEU D N 1
ATOM 5293 C CA . LEU D 1 116 ? 53.612 -8.711 31.656 1.00 39.38 391 LEU D CA 1
ATOM 5294 C C . LEU D 1 116 ? 53.566 -7.897 32.944 1.00 38.11 391 LEU D C 1
ATOM 5295 O O . LEU D 1 116 ? 54.342 -8.155 33.872 1.00 42.80 391 LEU D O 1
ATOM 5300 N N . LEU D 1 117 ? 52.635 -6.940 33.037 1.00 35.42 392 LEU D N 1
ATOM 5301 C CA . LEU D 1 117 ? 52.499 -6.166 34.270 1.00 30.18 392 LEU D CA 1
ATOM 5302 C C . LEU D 1 117 ? 52.087 -7.045 35.447 1.00 39.47 392 LEU D C 1
ATOM 5303 O O . LEU D 1 117 ? 52.600 -6.877 36.560 1.00 37.93 392 LEU D O 1
ATOM 5308 N N . ALA D 1 118 ? 51.157 -7.982 35.226 1.00 37.80 393 ALA D N 1
ATOM 5309 C CA . ALA D 1 118 ? 50.767 -8.899 36.295 1.00 38.39 393 ALA D CA 1
ATOM 5310 C C . ALA D 1 118 ? 51.978 -9.652 36.835 1.00 43.24 393 ALA D C 1
ATOM 5311 O O . ALA D 1 118 ? 52.100 -9.871 38.048 1.00 45.97 393 ALA D O 1
ATOM 5313 N N . LYS D 1 119 ? 52.889 -10.054 35.946 1.00 39.57 394 LYS D N 1
ATOM 5314 C CA . LYS D 1 119 ? 54.082 -10.774 36.371 1.00 45.08 394 LYS D CA 1
ATOM 5315 C C . LYS D 1 119 ? 55.075 -9.853 37.070 1.00 44.36 394 LYS D C 1
ATOM 5316 O O . LYS D 1 119 ? 55.785 -10.286 37.982 1.00 44.47 394 LYS D O 1
ATOM 5322 N N . ALA D 1 120 ? 55.120 -8.578 36.679 1.00 44.01 395 ALA D N 1
ATOM 5323 C CA . ALA D 1 120 ? 56.075 -7.656 37.285 1.00 45.24 395 ALA D CA 1
ATOM 5324 C C . ALA D 1 120 ? 55.690 -7.302 38.718 1.00 45.45 395 ALA D C 1
ATOM 5325 O O . ALA D 1 120 ? 56.563 -6.943 39.515 1.00 53.94 395 ALA D O 1
ATOM 5327 N N . LEU D 1 121 ? 54.397 -7.366 39.052 1.00 41.16 396 LEU D N 1
ATOM 5328 C CA . LEU D 1 121 ? 53.945 -6.981 40.388 1.00 44.17 396 LEU D CA 1
ATOM 5329 C C . LEU D 1 121 ? 54.618 -7.815 41.474 1.00 57.20 396 LEU D C 1
ATOM 5330 O O . LEU D 1 121 ? 54.961 -7.294 42.541 1.00 60.71 396 LEU D O 1
ATOM 5335 N N . GLU D 1 122 ? 54.835 -9.108 41.212 1.00 68.52 397 GLU D N 1
ATOM 5336 C CA . GLU D 1 122 ? 55.348 -10.034 42.213 1.00 75.76 397 GLU D CA 1
ATOM 5337 C C . GLU D 1 122 ? 56.827 -9.830 42.505 1.00 83.16 397 GLU D C 1
ATOM 5338 O O . GLU D 1 122 ? 57.396 -10.572 43.303 1.00 86.35 397 GLU D O 1
ATOM 5344 N N . THR D 1 123 ? 57.474 -8.887 41.826 1.00 83.09 398 THR D N 1
ATOM 5345 C CA . THR D 1 123 ? 58.918 -8.817 41.751 1.00 81.93 398 THR D CA 1
ATOM 5346 C C . THR D 1 123 ? 59.337 -7.369 41.940 1.00 78.61 398 THR D C 1
ATOM 5347 O O . THR D 1 123 ? 58.508 -6.449 41.987 1.00 76.63 398 THR D O 1
ATOM 5351 N N . THR D 1 124 ? 60.643 -7.184 42.097 1.00 66.20 399 THR D N 1
ATOM 5352 C CA . THR D 1 124 ? 61.298 -5.889 41.889 1.00 60.87 399 THR D CA 1
ATOM 5353 C C . THR D 1 124 ? 61.258 -5.372 40.453 1.00 51.66 399 THR D C 1
ATOM 5354 O O . THR D 1 124 ? 61.607 -4.203 40.229 1.00 52.23 399 THR D O 1
ATOM 5358 N N . VAL D 1 125 ? 60.884 -6.202 39.478 1.00 44.54 400 VAL D N 1
ATOM 5359 C CA . VAL D 1 125 ? 60.876 -5.757 38.084 1.00 45.06 400 VAL D CA 1
ATOM 5360 C C . VAL D 1 125 ? 60.002 -4.515 37.921 1.00 36.14 400 VAL D C 1
ATOM 5361 O O . VAL D 1 125 ? 60.261 -3.672 37.051 1.00 36.07 400 VAL D O 1
ATOM 5365 N N . LEU D 1 126 ? 58.949 -4.390 38.736 1.00 32.98 401 LEU D N 1
ATOM 5366 C CA . LEU D 1 126 ? 58.011 -3.277 38.585 1.00 31.78 401 LEU D CA 1
ATOM 5367 C C . LEU D 1 126 ? 58.711 -1.921 38.736 1.00 34.58 401 LEU D C 1
ATOM 5368 O O . LEU D 1 126 ? 58.536 -1.027 37.899 1.00 35.53 401 LEU D O 1
ATOM 5373 N N . SER D 1 127 ? 59.517 -1.753 39.792 1.00 37.50 402 SER D N 1
ATOM 5374 C CA . SER D 1 127 ? 60.219 -0.484 39.995 1.00 37.50 402 SER D CA 1
ATOM 5375 C C . SER D 1 127 ? 61.226 -0.230 38.879 1.00 35.76 402 SER D C 1
ATOM 5376 O O . SER D 1 127 ? 61.446 0.920 38.480 1.00 35.99 402 SER D O 1
ATOM 5379 N N . LYS D 1 128 ? 61.864 -1.294 38.380 1.00 28.39 403 LYS D N 1
ATOM 5380 C CA . LYS D 1 128 ? 62.793 -1.168 37.255 1.00 31.88 403 LYS D CA 1
ATOM 5381 C C . LYS D 1 128 ? 62.106 -0.712 35.990 1.00 30.17 403 LYS D C 1
ATOM 5382 O O . LYS D 1 128 ? 62.611 0.179 35.296 1.00 31.50 403 LYS D O 1
ATOM 5388 N N . GLN D 1 129 ? 60.948 -1.281 35.689 1.00 27.93 404 GLN D N 1
ATOM 5389 C CA . GLN D 1 129 ? 60.246 -0.883 34.481 1.00 26.71 404 GLN D CA 1
ATOM 5390 C C . GLN D 1 129 ? 59.711 0.534 34.601 1.00 24.45 404 GLN D C 1
ATOM 5391 O O . GLN D 1 129 ? 59.715 1.288 33.620 1.00 25.68 404 GLN D O 1
ATOM 5397 N N . LEU D 1 130 ? 59.250 0.919 35.791 1.00 25.26 405 LEU D N 1
ATOM 5398 C CA . LEU D 1 130 ? 58.828 2.304 35.977 1.00 25.09 405 LEU D CA 1
ATOM 5399 C C . LEU D 1 130 ? 59.989 3.258 35.724 1.00 24.99 405 LEU D C 1
ATOM 5400 O O . LEU D 1 130 ? 59.829 4.284 35.050 1.00 25.00 405 LEU D O 1
ATOM 5405 N N . GLU D 1 131 ? 61.172 2.942 36.257 1.00 29.21 406 GLU D N 1
ATOM 5406 C CA . GLU D 1 131 ? 62.312 3.829 36.035 1.00 28.84 406 GLU D CA 1
ATOM 5407 C C . GLU D 1 131 ? 62.677 3.900 34.555 1.00 27.74 406 GLU D C 1
ATOM 5408 O O . GLU D 1 131 ? 63.026 4.971 34.047 1.00 26.84 406 GLU D O 1
ATOM 5414 N N . LEU D 1 132 ? 62.589 2.773 33.845 1.00 24.20 407 LEU D N 1
ATOM 5415 C CA . LEU D 1 132 ? 62.910 2.757 32.422 1.00 26.86 407 LEU D CA 1
ATOM 5416 C C . LEU D 1 132 ? 61.904 3.565 31.618 1.00 28.22 407 LEU D C 1
ATOM 5417 O O . LEU D 1 132 ? 62.283 4.357 30.749 1.00 24.53 407 LEU D O 1
ATOM 5422 N N . VAL D 1 133 ? 60.611 3.371 31.886 1.00 26.72 408 VAL D N 1
ATOM 5423 C CA . VAL D 1 133 ? 59.605 4.107 31.136 1.00 23.96 408 VAL D CA 1
ATOM 5424 C C . VAL D 1 133 ? 59.684 5.591 31.455 1.00 25.32 408 VAL D C 1
ATOM 5425 O O . VAL D 1 133 ? 59.566 6.438 30.562 1.00 25.63 408 VAL D O 1
ATOM 5429 N N . LYS D 1 134 ? 59.905 5.934 32.724 1.00 23.96 409 LYS D N 1
ATOM 5430 C CA . LYS D 1 134 ? 60.114 7.333 33.066 1.00 25.02 409 LYS D CA 1
ATOM 5431 C C . LYS D 1 134 ? 61.308 7.893 32.318 1.00 22.45 409 LYS D C 1
ATOM 5432 O O . LYS D 1 134 ? 61.264 9.021 31.811 1.00 21.69 409 LYS D O 1
ATOM 5438 N N . HIS D 1 135 ? 62.379 7.101 32.225 1.00 28.37 410 HIS D N 1
ATOM 5439 C CA . HIS D 1 135 ? 63.584 7.561 31.548 1.00 32.47 410 HIS D CA 1
ATOM 5440 C C . HIS D 1 135 ? 63.312 7.819 30.069 1.00 23.32 410 HIS D C 1
ATOM 5441 O O . HIS D 1 135 ? 63.738 8.841 29.522 1.00 27.05 410 HIS D O 1
ATOM 5448 N N . VAL D 1 136 ? 62.599 6.899 29.405 1.00 23.23 411 VAL D N 1
ATOM 5449 C CA . VAL D 1 136 ? 62.255 7.089 27.997 1.00 24.58 411 VAL D CA 1
ATOM 5450 C C . VAL D 1 136 ? 61.451 8.372 27.822 1.00 26.77 411 VAL D C 1
ATOM 5451 O O . VAL D 1 136 ? 61.751 9.198 26.954 1.00 24.87 411 VAL D O 1
ATOM 5455 N N . LEU D 1 137 ? 60.451 8.586 28.683 1.00 21.79 412 LEU D N 1
ATOM 5456 C CA . LEU D 1 137 ? 59.595 9.760 28.537 1.00 21.25 412 LEU D CA 1
ATOM 5457 C C . LEU D 1 137 ? 60.345 11.056 28.844 1.00 21.57 412 LEU D C 1
ATOM 5458 O O . LEU D 1 137 ? 60.157 12.064 28.154 1.00 28.26 412 LEU D O 1
ATOM 5463 N N . GLU D 1 138 ? 61.197 11.053 29.865 1.00 26.10 413 GLU D N 1
ATOM 5464 C CA . GLU D 1 138 ? 61.965 12.260 30.166 1.00 32.92 413 GLU D CA 1
ATOM 5465 C C . GLU D 1 138 ? 62.960 12.572 29.054 1.00 25.78 413 GLU D C 1
ATOM 5466 O O . GLU D 1 138 ? 63.121 13.738 28.668 1.00 32.90 413 GLU D O 1
ATOM 5472 N N . GLN D 1 139 ? 63.633 11.546 28.522 1.00 26.91 414 GLN D N 1
ATOM 5473 C CA . GLN D 1 139 ? 64.685 11.772 27.534 1.00 26.77 414 GLN D CA 1
ATOM 5474 C C . GLN D 1 139 ? 64.144 12.013 26.128 1.00 36.09 414 GLN D C 1
ATOM 5475 O O . GLN D 1 139 ? 64.870 12.538 25.283 1.00 35.34 414 GLN D O 1
ATOM 5481 N N . SER D 1 140 ? 62.883 11.692 25.865 1.00 31.37 415 SER D N 1
ATOM 5482 C CA . SER D 1 140 ? 62.318 11.922 24.544 1.00 28.65 415 SER D CA 1
ATOM 5483 C C . SER D 1 140 ? 61.670 13.293 24.421 1.00 30.29 415 SER D C 1
ATOM 5484 O O . SER D 1 140 ? 61.054 13.582 23.392 1.00 31.52 415 SER D O 1
ATOM 5487 N N . THR D 1 141 ? 61.760 14.128 25.455 1.00 29.45 416 THR D N 1
ATOM 5488 C CA . THR D 1 141 ? 61.367 15.524 25.340 1.00 29.54 416 THR D CA 1
ATOM 5489 C C . THR D 1 141 ? 62.276 16.224 24.328 1.00 35.64 416 THR D C 1
ATOM 5490 O O . THR D 1 141 ? 63.499 16.125 24.445 1.00 43.38 416 THR D O 1
ATOM 5494 N N . PRO D 1 142 ? 61.702 16.951 23.349 1.00 36.26 417 PRO D N 1
ATOM 5495 C CA . PRO D 1 142 ? 60.289 17.211 23.010 1.00 36.25 417 PRO D CA 1
ATOM 5496 C C . PRO D 1 142 ? 59.607 16.053 22.258 1.00 30.99 417 PRO D C 1
ATOM 5497 O O . PRO D 1 142 ? 60.094 15.609 21.216 1.00 29.30 417 PRO D O 1
ATOM 5501 N N . TRP D 1 143 ? 58.467 15.602 22.798 1.00 27.50 418 TRP D N 1
ATOM 5502 C CA . TRP D 1 143 ? 57.813 14.371 22.342 1.00 29.08 418 TRP D CA 1
ATOM 5503 C C . TRP D 1 143 ? 57.423 14.371 20.862 1.00 28.33 418 TRP D C 1
ATOM 5504 O O . TRP D 1 143 ? 57.364 13.296 20.246 1.00 25.35 418 TRP D O 1
ATOM 5515 N N . GLN D 1 144 ? 57.152 15.541 20.268 1.00 33.27 419 GLN D N 1
ATOM 5516 C CA . GLN D 1 144 ? 56.735 15.662 18.863 1.00 35.86 419 GLN D CA 1
ATOM 5517 C C . GLN D 1 144 ? 57.884 15.506 17.872 1.00 36.13 419 GLN D C 1
ATOM 5518 O O . GLN D 1 144 ? 57.637 15.456 16.659 1.00 39.45 419 GLN D O 1
ATOM 5524 N N . GLU D 1 145 ? 59.110 15.329 18.355 1.00 31.29 420 GLU D N 1
ATOM 5525 C CA . GLU D 1 145 ? 60.285 15.087 17.525 1.00 35.94 420 GLU D CA 1
ATOM 5526 C C . GLU D 1 145 ? 60.724 13.628 17.617 1.00 34.06 420 GLU D C 1
ATOM 5527 O O . GLU D 1 145 ? 60.692 13.029 18.693 1.00 37.57 420 GLU D O 1
ATOM 5533 N N . GLN D 1 146 ? 61.073 13.038 16.478 1.00 31.56 421 GLN D N 1
ATOM 5534 C CA . GLN D 1 146 ? 61.748 11.747 16.501 1.00 32.02 421 GLN D CA 1
ATOM 5535 C C . GLN D 1 146 ? 63.126 11.922 17.127 1.00 42.82 421 GLN D C 1
ATOM 5536 O O . GLN D 1 146 ? 63.795 12.936 16.905 1.00 34.77 421 GLN D O 1
ATOM 5542 N N . SER D 1 147 ? 63.574 10.923 17.883 1.00 38.66 422 SER D N 1
ATOM 5543 C CA . SER D 1 147 ? 64.867 11.047 18.552 1.00 39.65 422 SER D CA 1
ATOM 5544 C C . SER D 1 147 ? 65.308 9.675 19.041 1.00 36.56 422 SER D C 1
ATOM 5545 O O . SER D 1 147 ? 64.544 8.708 19.029 1.00 34.12 422 SER D O 1
ATOM 5548 N N . SER D 1 148 ? 66.557 9.619 19.486 1.00 37.74 423 SER D N 1
ATOM 5549 C CA . SER D 1 148 ? 67.165 8.418 20.033 1.00 39.29 423 SER D CA 1
ATOM 5550 C C . SER D 1 148 ? 67.200 8.533 21.547 1.00 38.00 423 SER D C 1
ATOM 5551 O O . SER D 1 148 ? 67.417 9.622 22.086 1.00 34.41 423 SER D O 1
ATOM 5554 N N . VAL D 1 149 ? 66.982 7.416 22.234 1.00 35.04 424 VAL D N 1
ATOM 5555 C CA . VAL D 1 149 ? 67.076 7.387 23.688 1.00 34.58 424 VAL D CA 1
ATOM 5556 C C . VAL D 1 149 ? 67.975 6.221 24.075 1.00 33.00 424 VAL D C 1
ATOM 5557 O O . VAL D 1 149 ? 67.717 5.076 23.691 1.00 33.05 424 VAL D O 1
ATOM 5561 N N . SER D 1 150 ? 69.014 6.511 24.848 1.00 33.59 425 SER D N 1
ATOM 5562 C CA . SER D 1 150 ? 69.888 5.484 25.393 1.00 33.72 425 SER D CA 1
ATOM 5563 C C . SER D 1 150 ? 69.345 5.032 26.742 1.00 36.41 425 SER D C 1
ATOM 5564 O O . SER D 1 150 ? 68.856 5.849 27.533 1.00 33.06 425 SER D O 1
ATOM 5567 N N . LEU D 1 151 ? 69.408 3.718 26.986 1.00 31.73 426 LEU D N 1
ATOM 5568 C CA . LEU D 1 151 ? 68.850 3.158 28.207 1.00 30.73 426 LEU D CA 1
ATOM 5569 C C . LEU D 1 151 ? 69.949 2.659 29.145 1.00 34.54 426 LEU D C 1
ATOM 5570 O O . LEU D 1 151 ? 70.948 2.102 28.678 1.00 35.86 426 LEU D O 1
ATOM 5575 N N . PRO D 1 152 ? 69.763 2.790 30.459 1.00 35.79 427 PRO D N 1
ATOM 5576 C CA . PRO D 1 152 ? 70.749 2.274 31.414 1.00 32.00 427 PRO D CA 1
ATOM 5577 C C . PRO D 1 152 ? 70.810 0.762 31.297 1.00 33.17 427 PRO D C 1
ATOM 5578 O O . PRO D 1 152 ? 69.804 0.073 31.491 1.00 32.45 427 PRO D O 1
ATOM 5582 N N . THR D 1 153 ? 72.002 0.258 30.966 1.00 34.98 428 THR D N 1
ATOM 5583 C CA . THR D 1 153 ? 72.191 -1.169 30.690 1.00 46.17 428 THR D CA 1
ATOM 5584 C C . THR D 1 153 ? 71.764 -2.052 31.858 1.00 43.71 428 THR D C 1
ATOM 5585 O O . THR D 1 153 ? 71.238 -3.153 31.642 1.00 36.98 428 THR D O 1
ATOM 5589 N N . VAL D 1 154 ? 71.948 -1.577 33.095 1.00 35.93 429 VAL D N 1
ATOM 5590 C CA . VAL D 1 154 ? 71.680 -2.408 34.264 1.00 36.00 429 VAL D CA 1
ATOM 5591 C C . VAL D 1 154 ? 70.200 -2.717 34.431 1.00 39.79 429 VAL D C 1
ATOM 5592 O O . VAL D 1 154 ? 69.853 -3.734 35.045 1.00 39.58 429 VAL D O 1
ATOM 5596 N N . LEU D 1 155 ? 69.312 -1.889 33.888 1.00 33.07 430 LEU D N 1
ATOM 5597 C CA . LEU D 1 155 ? 67.880 -2.106 34.018 1.00 34.76 430 LEU D CA 1
ATOM 5598 C C . LEU D 1 155 ? 67.307 -2.975 32.909 1.00 39.45 430 LEU D C 1
ATOM 5599 O O . LEU D 1 155 ? 66.098 -3.225 32.905 1.00 39.20 430 LEU D O 1
ATOM 5604 N N . LEU D 1 156 ? 68.135 -3.428 31.968 1.00 34.07 431 LEU D N 1
ATOM 5605 C CA . LEU D 1 156 ? 67.664 -4.180 30.812 1.00 46.63 431 LEU D CA 1
ATOM 5606 C C . LEU D 1 156 ? 67.649 -5.691 31.026 1.00 55.51 431 LEU D C 1
ATOM 5607 O O . LEU D 1 156 ? 67.172 -6.417 30.147 1.00 62.74 431 LEU D O 1
ATOM 5612 N N . GLY D 1 157 ? 68.147 -6.182 32.156 1.00 51.49 432 GLY D N 1
ATOM 5613 C CA . GLY D 1 157 ? 68.151 -7.607 32.422 1.00 56.83 432 GLY D CA 1
ATOM 5614 C C . GLY D 1 157 ? 69.361 -8.313 31.843 1.00 55.28 432 GLY D C 1
ATOM 5615 O O . GLY D 1 157 ? 70.250 -7.715 31.233 1.00 47.88 432 GLY D O 1
ATOM 5616 N N . ASP D 1 158 ? 69.371 -9.639 32.016 1.00 60.48 433 ASP D N 1
ATOM 5617 C CA . ASP D 1 158 ? 70.542 -10.426 31.637 1.00 65.51 433 ASP D CA 1
ATOM 5618 C C . ASP D 1 158 ? 70.706 -10.522 30.125 1.00 61.13 433 ASP D C 1
ATOM 5619 O O . ASP D 1 158 ? 71.838 -10.574 29.632 1.00 59.40 433 ASP D O 1
ATOM 5624 N N . CYS D 1 159 ? 69.606 -10.566 29.376 1.00 54.92 434 CYS D N 1
ATOM 5625 C CA . CYS D 1 159 ? 69.653 -10.740 27.926 1.00 54.48 434 CYS D CA 1
ATOM 5626 C C . CYS D 1 159 ? 68.707 -9.735 27.283 1.00 50.00 434 CYS D C 1
ATOM 5627 O O . CYS D 1 159 ? 67.483 -9.889 27.358 1.00 45.19 434 CYS D O 1
ATOM 5630 N N . TRP D 1 160 ? 69.273 -8.716 26.640 1.00 46.20 435 TRP D N 1
ATOM 5631 C CA . TRP D 1 160 ? 68.494 -7.666 25.987 1.00 41.71 435 TRP D CA 1
ATOM 5632 C C . TRP D 1 160 ? 68.309 -8.038 24.517 1.00 41.67 435 TRP D C 1
ATOM 5633 O O . TRP D 1 160 ? 69.219 -7.867 23.698 1.00 41.55 435 TRP D O 1
ATOM 5644 N N . ASP D 1 161 ? 67.134 -8.570 24.192 1.00 41.07 436 ASP D N 1
ATOM 5645 C CA . ASP D 1 161 ? 66.738 -8.900 22.824 1.00 41.97 436 ASP D CA 1
ATOM 5646 C C . ASP D 1 161 ? 65.209 -8.930 22.778 1.00 42.83 436 ASP D C 1
ATOM 5647 O O . ASP D 1 161 ? 64.539 -8.535 23.739 1.00 41.90 436 ASP D O 1
ATOM 5652 N N . GLU D 1 162 ? 64.658 -9.410 21.654 1.00 41.82 437 GLU D N 1
ATOM 5653 C CA . GLU D 1 162 ? 63.221 -9.350 21.397 1.00 44.65 437 GLU D CA 1
ATOM 5654 C C . GLU D 1 162 ? 62.429 -10.298 22.289 1.00 47.30 437 GLU D C 1
ATOM 5655 O O . GLU D 1 162 ? 61.195 -10.237 22.283 1.00 43.23 437 GLU D O 1
ATOM 5661 N N . LYS D 1 163 ? 63.117 -11.152 23.058 1.00 51.06 438 LYS D N 1
ATOM 5662 C CA . LYS D 1 163 ? 62.534 -12.078 24.027 1.00 49.66 438 LYS D CA 1
ATOM 5663 C C . LYS D 1 163 ? 62.413 -11.498 25.427 1.00 50.53 438 LYS D C 1
ATOM 5664 O O . LYS D 1 163 ? 61.669 -12.053 26.240 1.00 47.80 438 LYS D O 1
ATOM 5670 N N . ASN D 1 164 ? 63.062 -10.375 25.697 1.00 52.82 439 ASN D N 1
ATOM 5671 C CA . ASN D 1 164 ? 63.070 -9.772 27.028 1.00 54.06 439 ASN D CA 1
ATOM 5672 C C . ASN D 1 164 ? 61.724 -9.104 27.340 1.00 52.70 439 ASN D C 1
ATOM 5673 O O . ASN D 1 164 ? 61.171 -8.386 26.497 1.00 47.34 439 ASN D O 1
ATOM 5678 N N . PRO D 1 165 ? 61.173 -9.315 28.543 1.00 50.57 440 PRO D N 1
ATOM 5679 C CA . PRO D 1 165 ? 59.855 -8.728 28.860 1.00 49.74 440 PRO D CA 1
ATOM 5680 C C . PRO D 1 165 ? 59.828 -7.209 28.758 1.00 45.70 440 PRO D C 1
ATOM 5681 O O . PRO D 1 165 ? 58.814 -6.641 28.332 1.00 43.68 440 PRO D O 1
ATOM 5685 N N . THR D 1 166 ? 60.914 -6.526 29.129 1.00 38.44 441 THR D N 1
ATOM 5686 C CA . THR D 1 166 ? 60.931 -5.073 28.998 1.00 35.29 441 THR D CA 1
ATOM 5687 C C . THR D 1 166 ? 60.964 -4.650 27.537 1.00 40.57 441 THR D C 1
ATOM 5688 O O . THR D 1 166 ? 60.359 -3.637 27.162 1.00 40.56 441 THR D O 1
ATOM 5692 N N . TRP D 1 167 ? 61.671 -5.410 26.700 1.00 38.92 442 TRP D N 1
ATOM 5693 C CA . TRP D 1 167 ? 61.658 -5.152 25.264 1.00 38.30 442 TRP D CA 1
ATOM 5694 C C . TRP D 1 167 ? 60.237 -5.212 24.718 1.00 35.45 442 TRP D C 1
ATOM 5695 O O . TRP D 1 167 ? 59.777 -4.281 24.048 1.00 39.05 442 TRP D O 1
ATOM 5706 N N . VAL D 1 168 ? 59.522 -6.298 25.014 1.00 36.47 443 VAL D N 1
ATOM 5707 C CA . VAL D 1 168 ? 58.163 -6.471 24.503 1.00 36.83 443 VAL D CA 1
ATOM 5708 C C . VAL D 1 168 ? 57.253 -5.371 25.030 1.00 35.98 443 VAL D C 1
ATOM 5709 O O . VAL D 1 168 ? 56.490 -4.760 24.272 1.00 37.82 443 VAL D O 1
ATOM 5713 N N . LEU D 1 169 ? 57.337 -5.094 26.338 1.00 35.26 444 LEU D N 1
ATOM 5714 C CA . LEU D 1 169 ? 56.547 -4.029 26.953 1.00 34.37 444 LEU D CA 1
ATOM 5715 C C . LEU D 1 169 ? 56.716 -2.710 26.213 1.00 36.99 444 LEU D C 1
ATOM 5716 O O . LEU D 1 169 ? 55.733 -2.023 25.905 1.00 33.03 444 LEU D O 1
ATOM 5721 N N . LEU D 1 170 ? 57.963 -2.345 25.910 1.00 32.84 445 LEU D N 1
ATOM 5722 C CA . LEU D 1 170 ? 58.211 -1.099 25.195 1.00 32.04 445 LEU D CA 1
ATOM 5723 C C . LEU D 1 170 ? 57.840 -1.229 23.723 1.00 33.70 445 LEU D C 1
ATOM 5724 O O . LEU D 1 170 ? 57.257 -0.306 23.141 1.00 32.34 445 LEU D O 1
ATOM 5729 N N . GLU D 1 171 ? 58.173 -2.367 23.102 1.00 33.61 446 GLU D N 1
ATOM 5730 C CA . GLU D 1 171 ? 57.854 -2.549 21.695 1.00 34.45 446 GLU D CA 1
ATOM 5731 C C . GLU D 1 171 ? 56.356 -2.491 21.462 1.00 34.84 446 GLU D C 1
ATOM 5732 O O . GLU D 1 171 ? 55.904 -2.013 20.412 1.00 41.39 446 GLU D O 1
ATOM 5738 N N . GLU D 1 172 ? 55.567 -2.953 22.434 1.00 38.94 447 GLU D N 1
ATOM 5739 C CA . GLU D 1 172 ? 54.117 -2.914 22.295 1.00 36.95 447 GLU D CA 1
ATOM 5740 C C . GLU D 1 172 ? 53.561 -1.507 22.430 1.00 39.84 447 GLU D C 1
ATOM 5741 O O . GLU D 1 172 ? 52.393 -1.284 22.105 1.00 35.19 447 GLU D O 1
ATOM 5747 N N . CYS D 1 173 ? 54.372 -0.552 22.875 1.00 35.14 448 CYS D N 1
ATOM 5748 C CA . CYS D 1 173 ? 54.008 0.858 22.801 1.00 35.76 448 CYS D CA 1
ATOM 5749 C C . CYS D 1 173 ? 54.221 1.442 21.412 1.00 39.12 448 CYS D C 1
ATOM 5750 O O . CYS D 1 173 ? 53.871 2.603 21.185 1.00 37.63 448 CYS D O 1
ATOM 5753 N N . GLY D 1 174 ? 54.784 0.678 20.481 1.00 37.42 449 GLY D N 1
ATOM 5754 C CA . GLY D 1 174 ? 55.138 1.224 19.193 1.00 38.74 449 GLY D CA 1
ATOM 5755 C C . GLY D 1 174 ? 56.532 1.802 19.139 1.00 43.15 449 GLY D C 1
ATOM 5756 O O . GLY D 1 174 ? 56.921 2.352 18.098 1.00 48.66 449 GLY D O 1
ATOM 5757 N N . LEU D 1 175 ? 57.295 1.704 20.226 1.00 32.94 450 LEU D N 1
ATOM 5758 C CA . LEU D 1 175 ? 58.669 2.176 20.211 1.00 35.77 450 LEU D CA 1
ATOM 5759 C C . LEU D 1 175 ? 59.525 1.260 19.352 1.00 33.49 450 LEU D C 1
ATOM 5760 O O . LEU D 1 175 ? 59.289 0.053 19.269 1.00 38.11 450 LEU D O 1
ATOM 5765 N N . ARG D 1 176 ? 60.526 1.848 18.704 1.00 33.71 451 ARG D N 1
ATOM 5766 C CA . ARG D 1 176 ? 61.461 1.094 17.879 1.00 34.79 451 ARG D CA 1
ATOM 5767 C C . ARG D 1 176 ? 62.686 0.756 18.712 1.00 41.10 451 ARG D C 1
ATOM 5768 O O . ARG D 1 176 ? 63.396 1.654 19.189 1.00 39.76 451 ARG D O 1
ATOM 5776 N N . LEU D 1 177 ? 62.948 -0.533 18.850 1.00 35.02 452 LEU D N 1
ATOM 5777 C CA . LEU D 1 177 ? 63.949 -1.048 19.769 1.00 36.52 452 LEU D CA 1
ATOM 5778 C C . LEU D 1 177 ? 65.089 -1.693 18.993 1.00 39.01 452 LEU D C 1
ATOM 5779 O O . LEU D 1 177 ? 64.900 -2.202 17.883 1.00 40.39 452 LEU D O 1
ATOM 5784 N N . GLN D 1 178 ? 66.287 -1.629 19.565 1.00 36.16 453 GLN D N 1
ATOM 5785 C CA . GLN D 1 178 ? 67.437 -2.325 19.003 1.00 38.10 453 GLN D CA 1
ATOM 5786 C C . GLN D 1 178 ? 68.323 -2.739 20.167 1.00 37.56 453 GLN D C 1
ATOM 5787 O O . GLN D 1 178 ? 68.146 -2.280 21.297 1.00 36.49 453 GLN D O 1
ATOM 5793 N N . VAL D 1 179 ? 69.292 -3.604 19.877 1.00 38.99 454 VAL D N 1
ATOM 5794 C CA . VAL D 1 179 ? 70.116 -4.170 20.942 1.00 44.76 454 VAL D CA 1
ATOM 5795 C C . VAL D 1 179 ? 71.115 -3.144 21.463 1.00 39.01 454 VAL D C 1
ATOM 5796 O O . VAL D 1 179 ? 71.196 -2.899 22.671 1.00 45.88 454 VAL D O 1
ATOM 5800 N N . GLU D 1 180 ? 71.890 -2.533 20.573 1.00 39.58 455 GLU D N 1
ATOM 5801 C CA . GLU D 1 180 ? 72.954 -1.643 21.008 1.00 48.47 455 GLU D CA 1
ATOM 5802 C C . GLU D 1 180 ? 72.439 -0.218 21.196 1.00 43.67 455 GLU D C 1
ATOM 5803 O O . GLU D 1 180 ? 71.437 0.195 20.602 1.00 37.38 455 GLU D O 1
ATOM 5809 N N . SER D 1 181 ? 73.139 0.530 22.044 1.00 37.87 456 SER D N 1
ATOM 5810 C CA . SER D 1 181 ? 72.713 1.887 22.383 1.00 36.64 456 SER D CA 1
ATOM 5811 C C . SER D 1 181 ? 72.871 2.809 21.180 1.00 39.84 456 SER D C 1
ATOM 5812 O O . SER D 1 181 ? 73.857 2.707 20.453 1.00 39.66 456 SER D O 1
ATOM 5815 N N . PRO D 1 182 ? 71.899 3.716 20.953 1.00 41.43 457 PRO D N 1
ATOM 5816 C CA . PRO D 1 182 ? 70.668 3.917 21.729 1.00 34.73 457 PRO D CA 1
ATOM 5817 C C . PRO D 1 182 ? 69.635 2.852 21.427 1.00 34.37 457 PRO D C 1
ATOM 5818 O O . PRO D 1 182 ? 69.331 2.622 20.258 1.00 34.95 457 PRO D O 1
ATOM 5822 N N . GLN D 1 183 ? 69.104 2.210 22.468 1.00 33.81 458 GLN D N 1
ATOM 5823 C CA . GLN D 1 183 ? 68.227 1.058 22.273 1.00 34.30 458 GLN D CA 1
ATOM 5824 C C . GLN D 1 183 ? 66.816 1.441 21.847 1.00 33.25 458 GLN D C 1
ATOM 5825 O O . GLN D 1 183 ? 66.105 0.601 21.283 1.00 33.67 458 GLN D O 1
ATOM 5831 N N . VAL D 1 184 ? 66.409 2.687 22.073 1.00 32.39 459 VAL D N 1
ATOM 5832 C CA . VAL D 1 184 ? 65.047 3.137 21.829 1.00 31.83 459 VAL D CA 1
ATOM 5833 C C . VAL D 1 184 ? 65.102 4.277 20.830 1.00 34.24 459 VAL D C 1
ATOM 5834 O O . VAL D 1 184 ? 65.853 5.242 21.021 1.00 35.05 459 VAL D O 1
ATOM 5838 N N . HIS D 1 185 ? 64.307 4.174 19.773 1.00 35.06 460 HIS D N 1
ATOM 5839 C CA . HIS D 1 185 ? 64.083 5.305 18.885 1.00 39.15 460 HIS D CA 1
ATOM 5840 C C . HIS D 1 185 ? 62.651 5.781 19.068 1.00 40.36 460 HIS D C 1
ATOM 5841 O O . HIS D 1 185 ? 61.700 5.021 18.859 1.00 33.56 460 HIS D O 1
ATOM 5848 N N . TRP D 1 186 ? 62.512 7.029 19.499 1.00 31.89 461 TRP D N 1
ATOM 5849 C CA . TRP D 1 186 ? 61.228 7.559 19.916 1.00 31.41 461 TRP D CA 1
ATOM 5850 C C . TRP D 1 186 ? 60.451 8.045 18.705 1.00 36.43 461 TRP D C 1
ATOM 5851 O O . TRP D 1 186 ? 60.995 8.748 17.844 1.00 33.21 461 TRP D O 1
ATOM 5862 N N . GLU D 1 187 ? 59.175 7.680 18.659 1.00 32.51 462 GLU D N 1
ATOM 5863 C CA . GLU D 1 187 ? 58.249 8.109 17.643 1.00 40.76 462 GLU D CA 1
ATOM 5864 C C . GLU D 1 187 ? 57.126 8.867 18.334 1.00 36.04 462 GLU D C 1
ATOM 5865 O O . GLU D 1 187 ? 56.587 8.370 19.332 1.00 39.09 462 GLU D O 1
ATOM 5871 N N . PRO D 1 188 ? 56.758 10.060 17.867 1.00 36.26 463 PRO D N 1
ATOM 5872 C CA . PRO D 1 188 ? 55.637 10.772 18.501 1.00 33.61 463 PRO D CA 1
ATOM 5873 C C . PRO D 1 188 ? 54.371 9.935 18.591 1.00 31.38 463 PRO D C 1
ATOM 5874 O O . PRO D 1 188 ? 53.604 10.080 19.557 1.00 28.84 463 PRO D O 1
ATOM 5878 N N . THR D 1 189 ? 54.149 9.029 17.631 1.00 33.21 464 THR D N 1
ATOM 5879 C CA . THR D 1 189 ? 52.987 8.151 17.679 1.00 36.84 464 THR D CA 1
ATOM 5880 C C . THR D 1 189 ? 53.006 7.208 18.877 1.00 35.64 464 THR D C 1
ATOM 5881 O O . THR D 1 189 ? 51.964 6.629 19.198 1.00 38.45 464 THR D O 1
ATOM 5885 N N . SER D 1 190 ? 54.139 7.060 19.563 1.00 38.45 465 SER D N 1
ATOM 5886 C CA . SER D 1 190 ? 54.202 6.207 20.745 1.00 35.34 465 SER D CA 1
ATOM 5887 C C . SER D 1 190 ? 53.797 6.922 22.025 1.00 33.15 465 SER D C 1
ATOM 5888 O O . SER D 1 190 ? 53.833 6.308 23.100 1.00 31.77 465 SER D O 1
ATOM 5891 N N . LEU D 1 191 ? 53.383 8.185 21.943 1.00 28.52 466 LEU D N 1
ATOM 5892 C CA . LEU D 1 191 ? 53.150 8.954 23.164 1.00 25.07 466 LEU D CA 1
ATOM 5893 C C . LEU D 1 191 ? 51.993 8.390 23.983 1.00 33.94 466 LEU D C 1
ATOM 5894 O O . LEU D 1 191 ? 52.122 8.183 25.196 1.00 29.15 466 LEU D O 1
ATOM 5899 N N . ILE D 1 192 ? 50.852 8.140 23.345 1.00 34.04 467 ILE D N 1
ATOM 5900 C CA . ILE D 1 192 ? 49.675 7.707 24.096 1.00 34.98 467 ILE D CA 1
ATOM 5901 C C . ILE D 1 192 ? 49.905 6.367 24.788 1.00 27.79 467 ILE D C 1
ATOM 5902 O O . ILE D 1 192 ? 49.680 6.283 26.007 1.00 25.48 467 ILE D O 1
ATOM 5907 N N . PRO D 1 193 ? 50.364 5.305 24.109 1.00 32.24 468 PRO D N 1
ATOM 5908 C CA . PRO D 1 193 ? 50.589 4.047 24.846 1.00 28.60 468 PRO D CA 1
ATOM 5909 C C . PRO D 1 193 ? 51.701 4.135 25.876 1.00 31.36 468 PRO D C 1
ATOM 5910 O O . PRO D 1 193 ? 51.568 3.553 26.961 1.00 25.64 468 PRO D O 1
ATOM 5914 N N . THR D 1 194 ? 52.797 4.848 25.581 1.00 28.64 469 THR D N 1
ATOM 5915 C CA . THR D 1 194 ? 53.877 4.941 26.562 1.00 25.12 469 THR D CA 1
ATOM 5916 C C . THR D 1 194 ? 53.444 5.749 27.781 1.00 24.72 469 THR D C 1
ATOM 5917 O O . THR D 1 194 ? 53.815 5.413 28.912 1.00 22.78 469 THR D O 1
ATOM 5921 N N . SER D 1 195 ? 52.648 6.804 27.570 1.00 19.90 470 SER D N 1
ATOM 5922 C CA . SER D 1 195 ? 52.080 7.539 28.696 1.00 18.82 470 SER D CA 1
ATOM 5923 C C . SER D 1 195 ? 51.194 6.635 29.544 1.00 22.59 470 SER D C 1
ATOM 5924 O O . SER D 1 195 ? 51.260 6.664 30.778 1.00 20.83 470 SER D O 1
ATOM 5927 N N . ALA D 1 196 ? 50.366 5.817 28.893 1.00 19.93 471 ALA D N 1
ATOM 5928 C CA . ALA D 1 196 ? 49.482 4.916 29.628 1.00 20.28 471 ALA D CA 1
ATOM 5929 C C . ALA D 1 196 ? 50.276 3.887 30.417 1.00 23.42 471 ALA D C 1
ATOM 5930 O O . ALA D 1 196 ? 49.903 3.523 31.538 1.00 20.23 471 ALA D O 1
ATOM 5932 N N . LEU D 1 197 ? 51.380 3.410 29.849 1.00 23.54 472 LEU D N 1
ATOM 5933 C CA . LEU D 1 197 ? 52.219 2.459 30.562 1.00 21.62 472 LEU D CA 1
ATOM 5934 C C . LEU D 1 197 ? 52.857 3.109 31.778 1.00 19.81 472 LEU D C 1
ATOM 5935 O O . LEU D 1 197 ? 52.897 2.511 32.860 1.00 21.83 472 LEU D O 1
ATOM 5940 N N . TYR D 1 198 ? 53.340 4.342 31.621 1.00 19.74 473 TYR D N 1
ATOM 5941 C CA . TYR D 1 198 ? 53.907 5.071 32.751 1.00 22.60 473 TYR D CA 1
ATOM 5942 C C . TYR D 1 198 ? 52.882 5.238 33.863 1.00 17.36 473 TYR D C 1
ATOM 5943 O O . TYR D 1 198 ? 53.169 4.975 35.036 1.00 17.39 473 TYR D O 1
ATOM 5952 N N . ALA D 1 199 ? 51.685 5.706 33.513 1.00 19.18 474 ALA D N 1
ATOM 5953 C CA . ALA D 1 199 ? 50.643 5.886 34.519 1.00 19.10 474 ALA D CA 1
ATOM 5954 C C . ALA D 1 199 ? 50.320 4.574 35.210 1.00 19.33 474 ALA D C 1
ATOM 5955 O O . ALA D 1 199 ? 50.171 4.533 36.434 1.00 18.02 474 ALA D O 1
ATOM 5957 N N . SER D 1 200 ? 50.220 3.485 34.441 1.00 18.04 475 SER D N 1
ATOM 5958 C CA . SER D 1 200 ? 49.939 2.186 35.036 1.00 19.84 475 SER D CA 1
ATOM 5959 C C . SER D 1 200 ? 51.040 1.793 36.014 1.00 22.68 475 SER D C 1
ATOM 5960 O O . SER D 1 200 ? 50.766 1.435 37.159 1.00 20.00 475 SER D O 1
ATOM 5963 N N . LEU D 1 201 ? 52.301 1.868 35.577 1.00 20.36 476 LEU D N 1
ATOM 5964 C CA . LEU D 1 201 ? 53.411 1.489 36.447 1.00 19.74 476 LEU D CA 1
ATOM 5965 C C . LEU D 1 201 ? 53.467 2.360 37.697 1.00 21.68 476 LEU D C 1
ATOM 5966 O O . LEU D 1 201 ? 53.782 1.870 38.789 1.00 24.87 476 LEU D O 1
ATOM 5971 N N . PHE D 1 202 ? 53.203 3.658 37.549 1.00 19.59 477 PHE D N 1
ATOM 5972 C CA . PHE D 1 202 ? 53.294 4.573 38.686 1.00 17.88 477 PHE D CA 1
ATOM 5973 C C . PHE D 1 202 ? 52.244 4.257 39.742 1.00 18.94 477 PHE D C 1
ATOM 5974 O O . PHE D 1 202 ? 52.545 4.213 40.943 1.00 21.85 477 PHE D O 1
ATOM 5982 N N . LEU D 1 203 ? 50.998 4.073 39.307 1.00 18.55 478 LEU D N 1
ATOM 5983 C CA . LEU D 1 203 ? 49.900 3.811 40.229 1.00 20.84 478 LEU D CA 1
ATOM 5984 C C . LEU D 1 203 ? 50.029 2.436 40.864 1.00 22.76 478 LEU D C 1
ATOM 5985 O O . LEU D 1 203 ? 49.754 2.271 42.057 1.00 20.64 478 LEU D O 1
ATOM 5990 N N . LEU D 1 204 ? 50.458 1.434 40.089 1.00 22.34 479 LEU D N 1
ATOM 5991 C CA . LEU D 1 204 ? 50.708 0.126 40.685 1.00 21.80 479 LEU D CA 1
ATOM 5992 C C . LEU D 1 204 ? 51.836 0.206 41.709 1.00 26.92 479 LEU D C 1
ATOM 5993 O O . LEU D 1 204 ? 51.757 -0.406 42.780 1.00 30.44 479 LEU D O 1
ATOM 5998 N N . SER D 1 205 ? 52.875 0.993 41.419 1.00 23.18 480 SER D N 1
ATOM 5999 C CA . SER D 1 205 ? 53.944 1.187 42.395 1.00 29.23 480 SER D CA 1
ATOM 6000 C C . SER D 1 205 ? 53.440 1.901 43.647 1.00 31.27 480 SER D C 1
ATOM 6001 O O . SER D 1 205 ? 53.845 1.566 44.768 1.00 34.95 480 SER D O 1
ATOM 6004 N N . SER D 1 206 ? 52.550 2.881 43.482 1.00 28.03 481 SER D N 1
ATOM 6005 C CA . SER D 1 206 ? 52.026 3.599 44.638 1.00 28.27 481 SER D CA 1
ATOM 6006 C C . SER D 1 206 ? 51.158 2.707 45.520 1.00 34.35 481 SER D C 1
ATOM 6007 O O . SER D 1 206 ? 50.991 3.006 46.707 1.00 37.47 481 SER D O 1
ATOM 6010 N N . LEU D 1 207 ? 50.600 1.625 44.970 1.00 26.58 482 LEU D N 1
ATOM 6011 C CA . LEU D 1 207 ? 49.877 0.660 45.794 1.00 30.91 482 LEU D CA 1
ATOM 6012 C C . LEU D 1 207 ? 50.813 -0.308 46.504 1.00 41.01 482 LEU D C 1
ATOM 6013 O O . LEU D 1 207 ? 50.462 -0.831 47.568 1.00 45.71 482 LEU D O 1
ATOM 6018 N N . GLY D 1 208 ? 51.983 -0.575 45.934 1.00 44.28 483 GLY D N 1
ATOM 6019 C CA . GLY D 1 208 ? 52.894 -1.566 46.485 1.00 49.54 483 GLY D CA 1
ATOM 6020 C C . GLY D 1 208 ? 53.894 -1.040 47.496 1.00 54.64 483 GLY D C 1
ATOM 6021 O O . GLY D 1 208 ? 53.879 0.138 47.845 1.00 52.43 483 GLY D O 1
#

Secondary structure (DSSP, 8-state):
---HHHHHHHHHHHHHHHHTS-HHHHHHHHHHHHHHTT-HHHHHHHHHHHHHHHHH--B-----HHHHHHHGGGB-TTSBB-HHHHHHHHHHHHHHHHS-HHHHHHHHHHHTSTHHHHHHHHHHHHHHHT-STTS-EEE---GGGG-S--STTSHHHHHHHTTT-EE-SSSS-EEE-GGGHHHHHHHHHHHHHHHHH--/---HHHHHHHHHHHHHHHHTS-HHHHHHHHHHHHHHTT-HHHHHHHHHHHHHHHHH--B----SHHHHHHHTTSB-TTSBB-HHHHHHHHHHHHHHHHS-HHHHHHHHHHTTSTHHHHHHHHHHHHHHHT-STTS-EEE---GGGG-S--STTSHHHHHHHTTT-EE-SSSS-EEE-GGGHHHHHHHHHHHHHHHHH-/--HHHHHHHHHHHHHHHHTS-HHHHHHHHHHHHHHTT-HHHHHHHHHHHHHHHHH--B----SHHHHHHHHTTB-TTSBB-HHHHHHHHHHHHHHHHS-HHHHHHHHHHTTSTHHHHHHHHHHHHHHHT-STTS-EEE---GGGG-S--STTSHHHHHHHTTT-EE-SSSS-EEE-GGGHHHHHHHHHHHHHHHHH--/---HHHHHHHHHHHHHHHHTS-HHHHHHHHHHHHHHTT-HHHHHHHHHHHHHHHHH--B-----HHHHHHHHTTB-TT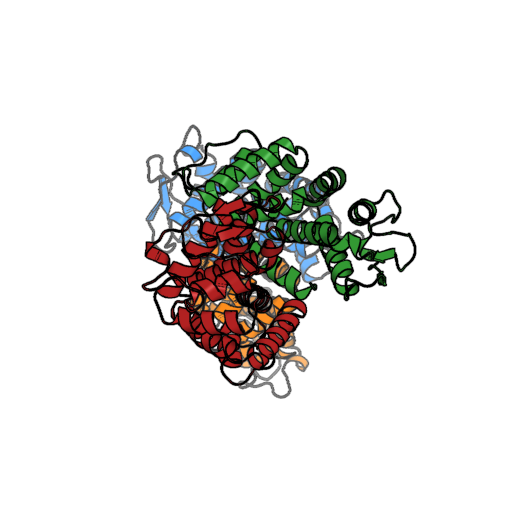SBB-HHHHHHHHHHHHHHHHS-HHHHHHHHHHHTSTHHHHHHHHHHHHHHHT-STTS-EEE---GGGG-S--STTSHHHHHHHTTT-EE-SSSS-EEE-GGGHHHHHHHHHHHHHHHHH-

Solvent-accessible surface area: 34913 Å² total; per-residue (Å²): 142,67,57,5,56,28,24,31,0,39,0,34,1,1,0,11,42,0,68,82,11,96,75,125,54,23,66,66,0,13,87,14,0,8,110,1,2,107,64,67,96,24,8,112,43,0,38,67,22,0,1,121,3,15,54,66,51,31,149,18,146,117,50,136,45,48,4,3,45,0,4,119,10,0,39,96,162,67,15,57,12,34,48,63,23,0,0,1,0,12,27,0,2,30,12,0,61,74,7,40,106,64,2,6,63,20,0,4,131,4,25,147,73,99,60,14,68,81,4,29,95,0,0,78,45,0,0,72,105,2,74,76,11,120,107,99,43,74,0,56,8,51,102,130,24,8,54,163,69,30,24,109,144,14,65,10,21,35,0,0,85,71,4,56,3,151,20,83,79,127,66,58,8,1,39,0,51,29,119,2,22,131,29,0,19,10,0,1,4,0,0,28,0,0,24,2,0,42,149,147,65,46,15,62,27,25,35,0,40,0,32,2,1,2,9,37,0,101,86,18,113,129,116,51,46,103,58,0,19,66,13,0,11,108,0,2,97,65,64,91,25,8,112,43,0,45,68,23,0,3,122,3,14,41,66,51,30,113,18,144,109,52,134,44,43,4,3,44,0,5,117,10,0,38,30,91,10,14,8,8,37,42,67,22,0,0,0,0,12,28,0,0,28,12,0,63,77,9,40,100,58,2,6,80,40,0,2,123,5,20,123,76,98,59,11,67,94,4,29,68,0,1,54,40,0,0,65,104,2,77,78,11,126,109,111,41,72,1,57,6,54,96,126,36,7,55,163,78,31,49,117,171,14,65,10,21,37,0,0,87,78,4,49,3,144,20,70,87,106,69,55,4,1,35,0,42,32,126,2,22,130,32,0,20,10,0,1,4,0,0,31,0,0,34,9,2,70,134,44,12,67,25,24,30,0,40,0,26,2,1,0,7,40,0,56,40,14,65,74,96,54,7,107,65,0,16,73,13,2,14,116,1,2,106,59,76,92,26,13,118,44,0,47,66,23,0,0,110,4,14,41,65,50,30,143,19,145,120,50,135,46,46,4,5,43,0,5,118,9,0,41,97,162,54,17,69,13,34,44,60,20,0,0,1,1,10,28,0,4,27,12,0,67,74,7,39,103,56,2,4,68,19,0,6,128,4,28,150,70,95,54,14,66,83,2,32,77,0,2,56,41,0,0,61,102,1,73,74,13,138,103,127,42,62,1,59,7,54,104,125,37,7,55,165,80,31,32,124,162,14,68,10,18,35,1,0,76,78,4,30,0,144,23,73,76,127,66,47,5,0,65,2,42,31,127,1,33,130,32,0,20,10,0,1,4,0,0,32,0,0,33,10,2,16,169,143,70,58,11,60,27,24,32,0,39,0,28,3,1,1,9,37,0,94,86,24,111,115,116,57,31,95,70,0,26,61,14,0,10,98,0,1,116,57,75,96,20,12,125,41,0,46,67,21,0,1,122,2,14,49,64,48,29,140,20,147,109,46,135,44,38,2,3,41,0,4,126,13,0,41,85,163,60,18,62,10,33,49,56,23,0,0,0,0,8,27,0,0,28,12,0,62,76,9,37,91,63,2,7,82,31,0,5,136,4,29,157,63,100,56,14,74,91,3,31,77,0,1,58,40,0,0,68,102,1,75,76,11,132,103,124,44,61,2,60,7,48,106,127,31,9,51,165,79,28,39,101,163,14,65,10,23,36,1,0,85,78,3,47,5,148,27,71,77,128,66,43,7,0,61,2,37,31,122,1,25,128,28,0,20,10,0,1,4,0,0,29,0,0,30,9,0,59